Protein 4BUC (pdb70)

Organism: Thermotoga maritima (strain ATCC 43589 / DSM 3109 / JCM 10099 / NBRC 100826 / MSB8) (NCBI:txid243274)

Radius of gyration: 34.03 Å; Cα contacts (8 Å, |Δi|>4): 1527; chains: 2; bounding box: 87×78×71 Å

Foldseek 3Di:
DQALEEEEEEADDQLNVLVVVVCLVPHRYAYEYEECADDDPVVVVVCVVSVHHYDYNDDDCVCLPHQEYAYDLPDDVPPVVVVNVVSPRHYAHSLLVLQVPDDQQQEAEEEEDPLFQVLLLLLLLCVLVVWFEAGEEDVGRRNSVQVPDDTNHYRYYALSNLLRHPQREHQHYEYLYYDDDDDPDDDDSLSSLCSNCRRQQVDAQNGEYEYAVVCCVVDPNVPRHYHYHYAPDPAAADDQQWTGHNNDIDGAPHGDDPSSSSLSRSQNSVCCPDCPSSRVSVVPRPVPQDDDWQADDQQETEDEPVPQAALVNVLVVLVVAQEAAEEEADADPDQCLVSCVSNVRHYQEYEEYPVCVRCVVNDPPHHYYYDHALVRVVVSCSDHRNHYYYYRYRHDHCVVVSVVVSVSCVVSPGD/DQALEEEEEEADDQLVVLVVVLCLVPHRYAYEYEECADDDPVVVVVCVVSVHHYDYNDDDCVCLPHQEYAYDLPDDVPPVVVVNVVSPRHFAHSLLVLQVPDDQVQEAEEEEDPLQLLLLLLLLLCVLVPWFEAGEEDVGRRNSVQVPDDTNHYRYYALSNQLRHPQRAHQHYFYLYYDDDDDPDDDDSLSRLCSNCRNQQVYAQNGEYEYACVCCVPDPNPPRHYHYHHAPDPAAADDQFWTGHNNDIDGQPDGDDDSSSSLSRNQNSCCCPDCPSSRVSVVPDDSDDDQDWQADDQQETEAEPVVQAALVVVLVVLVVAQEAAEEEADADPDQCLVSCVSNVRRYQEYEEYPVCVVCVVRPVVHHYYYDHALVRVVVSCSDHRNHYYYYRYRHDHCVVVSVVVSVSCVVSPGD

Secondary structure (DSSP, 8-state):
--TT--EEEES-SHHHHHHHHHHHTT--S-EEEE-SSPPPHHHHHHHHHTT-EEE-SS--GGGGG-SEEEEPTTS-TT---HHHHHTT-EEE-HHHHHHHHS-GGGEEEEE-SSSHHHHHH--HHHHHTT--EEEESTTSS-GGGGGSS--SEEEE--HHHHHT-SS---SEEEE----SSS--S-S-HHHHHHHHHHHHHH--TTSEEEEEGGGGGTS--TT--SEEEEESSSSSEE-SSEEEETTEEEE-SS------HHHHHHHHH-----SHHHHHHHTT-TTSPP--EEEEETTEEEEE-TT--SHHHHHHHHTT-SSEEE---B--S--HHHHHHHHGGGEEEE---THHHHHGGG-TTS-B------HHHHH-----TT-EEEE---SB----HHHHHHHHHHHTT--/--TT--EEEES-SHHHHHHHHHHHTT--S-EEEE-SSPPPHHHHHHHHHTT-EEE-SS--GGGGG-SEEEE-TTS-TT---HHHHHTT-EEE-HHHHHHHHS-GGGEEEEE-SSSHHHHHH--HHHHHTT--EEEESTTSS-GGGGGSS--SEEEE--HHHHHH-SS---SEEEE----SSS--S-S-HHHHHHHHHHHHHH--TTSEEEEEGGGGGTS--TT--SEEEEESSSSSEE-SSEEEETTEEEE-SS------HHHHHHHHH------HHHHHHHHT--SS----EEEEETTEEEEE-TT--SHHHHHHHHTT-SSEEE---B--SS-HHHHHHHHGGGEEEE---THHHHHGGG-TTS-B------HHHHH-----TT-EEEE---SB----HHHHHHHHHHHTT--

InterPro domains:
  IPR004101 Mur ligase, C-terminal [PF02875] (292-400)
  IPR005762 UDP-N-acetylmuramoylalanine-D-glutamate ligase MurD [MF_00639] (1-420)
  IPR005762 UDP-N-acetylmuramoylalanine-D-glutamate ligase MurD [PTHR43692] (3-424)
  IPR005762 UDP-N-acetylmuramoylalanine-D-glutamate ligase MurD [TIGR01087] (2-423)
  IPR013221 Mur ligase, central [PF08245] (107-220)
  IPR036565 Mur-like, catalytic domain superfamily [G3DSA:3.40.1190.10] (90-293)
  IPR036565 Mur-like, catalytic domain superfamily [SSF53623] (101-287)
  IPR036615 Mur ligase, C-terminal domain superfamily [G3DSA:3.90.190.20] (295-430)
  IPR036615 Mur ligase, C-terminal domain superfamily [SSF53244] (290-424)

CATH classification: 3.40.50.720 (+2 more: 3.40.1190.10, 3.90.190.20)

Nearest PDB structures (foldseek):
  4buc-assembly2_B  TM=1.002E+00  e=5.177E-79  Thermotoga maritima
  8dp2-assembly1_A  TM=6.090E-01  e=4.130E-25  Pseudomonas aeruginosa PAO1
  7sy9-assembly1_A  TM=6.010E-01  e=2.306E-24  Pseudomonas aeruginosa PAO1
  7u35-assembly2_B  TM=5.942E-01  e=4.246E-24  Pseudomonas aeruginosa PAO1
  7u35-assembly1_A  TM=5.540E-01  e=1.899E-23  Pseudomonas aeruginosa PAO1

B-factor: mean 46.49, std 24.38, range [18.35, 163.46]

Solvent-accessible surface area: 40856 Å² total

Structure (mmCIF, N/CA/C/O backbone):
data_4BUC
#
_entry.id   4BUC
#
_cell.length_a   56.168
_cell.length_b   135.845
_cell.length_c   67.265
_cell.angle_alpha   90.00
_cell.angle_beta   98.17
_cell.angle_gamma   90.00
#
_symmetry.space_group_name_H-M   'P 1 21 1'
#
loop_
_entity.id
_entity.type
_entity.pdbx_description
1 polymer 'UDP-N-ACETYLMURAMOYLALANINE--D-GLUTAMATE LIGASE'
2 non-polymer 'PHOSPHATE ION'
3 non-polymer 'PHOSPHITE ION'
4 non-polymer GLYCEROL
5 non-polymer 'CHLORIDE ION'
6 non-polymer 'AMMONIUM ION'
7 water water
#
loop_
_atom_site.group_PDB
_atom_site.id
_atom_site.type_symbol
_atom_site.label_atom_id
_atom_site.label_alt_id
_atom_site.label_comp_id
_atom_site.label_asym_id
_atom_site.label_entity_id
_atom_site.label_seq_id
_atom_site.pdbx_PDB_ins_code
_atom_site.Cartn_x
_atom_site.Cartn_y
_atom_site.Cartn_z
_atom_site.occupancy
_atom_site.B_iso_or_equiv
_atom_site.auth_seq_id
_atom_site.auth_comp_id
_atom_site.auth_asym_id
_atom_site.auth_atom_id
_atom_site.pdbx_PDB_model_num
ATOM 1 N N . PRO A 1 16 ? -12.325 64.540 150.283 1.00 93.62 16 PRO A N 1
ATOM 2 C CA . PRO A 1 16 ? -13.283 65.103 151.229 1.00 87.36 16 PRO A CA 1
ATOM 3 C C . PRO A 1 16 ? -14.518 65.662 150.512 1.00 78.13 16 PRO A C 1
ATOM 4 O O . PRO A 1 16 ? -15.609 65.715 151.085 1.00 76.08 16 PRO A O 1
ATOM 8 N N . ARG A 1 17 ? -14.339 66.031 149.248 1.00 70.68 17 ARG A N 1
ATOM 9 C CA . ARG A 1 17 ? -15.307 66.827 148.548 1.00 65.51 17 ARG A CA 1
ATOM 10 C C . ARG A 1 17 ? -15.949 66.058 147.374 1.00 58.96 17 ARG A C 1
ATOM 11 O O . ARG A 1 17 ? -16.795 66.596 146.658 1.00 56.79 17 ARG A O 1
ATOM 19 N N . GLY A 1 18 ? -15.561 64.803 147.183 1.00 55.58 18 GLY A N 1
ATOM 20 C CA . GLY A 1 18 ? -16.032 64.028 146.049 1.00 55.38 18 GLY A CA 1
ATOM 21 C C . GLY A 1 18 ? -16.007 64.790 144.732 1.00 52.85 18 GLY A C 1
ATOM 22 O O . GLY A 1 18 ? -15.017 65.431 144.386 1.00 52.38 18 GLY A O 1
ATOM 23 N N . SER A 1 19 ? -17.128 64.763 144.023 1.00 51.84 19 SER A N 1
ATOM 24 C CA . SER A 1 19 ? -17.206 65.368 142.702 1.00 50.63 19 SER A CA 1
ATOM 25 C C . SER A 1 19 ? -17.398 66.882 142.722 1.00 49.02 19 SER A C 1
ATOM 26 O O . SER A 1 19 ? -17.444 67.495 141.666 1.00 47.99 19 SER A O 1
ATOM 29 N N . HIS A 1 20 ? -17.460 67.483 143.905 1.00 50.31 20 HIS A N 1
ATOM 30 C CA . HIS A 1 20 ? -17.625 68.929 144.023 1.00 53.81 20 HIS A CA 1
ATOM 31 C C . HIS A 1 20 ? -16.300 69.658 144.061 1.00 55.36 20 HIS A C 1
ATOM 32 O O . HIS A 1 20 ? -16.248 70.857 144.311 1.00 57.93 20 HIS A O 1
ATOM 47 N N . LYS A 1 22 ? -13.418 71.719 142.839 1.00 28.27 22 LYS A N 1
ATOM 48 C CA . LYS A 1 22 ? -13.376 72.825 141.885 1.00 31.23 22 LYS A CA 1
ATOM 49 C C . LYS A 1 22 ? -11.945 73.076 141.340 1.00 32.75 22 LYS A C 1
ATOM 50 O O . LYS A 1 22 ? -10.998 73.353 142.097 1.00 32.51 22 LYS A O 1
ATOM 56 N N . ILE A 1 23 ? -11.800 72.968 140.020 1.00 26.38 23 ILE A N 1
ATOM 57 C CA . ILE A 1 23 ? -10.522 73.066 139.375 1.00 26.64 23 ILE A CA 1
ATOM 58 C C . ILE A 1 23 ? -10.480 74.306 138.483 1.00 25.34 23 ILE A C 1
ATOM 59 O O . ILE A 1 23 ? -11.281 74.432 137.554 1.00 25.46 23 ILE A O 1
ATOM 64 N N . GLY A 1 24 ? -9.512 75.178 138.735 1.00 26.63 24 GLY A N 1
ATOM 65 C CA . GLY A 1 24 ? -9.386 76.450 138.044 1.00 25.82 24 GLY A CA 1
ATOM 66 C C . GLY A 1 24 ? -8.258 76.459 136.987 1.00 27.04 24 GLY A C 1
ATOM 67 O O . GLY A 1 24 ? -7.253 75.757 137.094 1.00 25.54 24 GLY A O 1
ATOM 68 N N . PHE A 1 25 ? -8.447 77.254 135.949 1.00 27.58 25 PHE A N 1
ATOM 69 C CA . PHE A 1 25 ? -7.412 77.491 134.947 1.00 24.95 25 PHE A CA 1
ATOM 70 C C . PHE A 1 25 ? -7.198 79.010 134.865 1.00 26.53 25 PHE A C 1
ATOM 71 O O . PHE A 1 25 ? -8.118 79.760 134.589 1.00 26.76 25 PHE A O 1
ATOM 79 N N . LEU A 1 26 ? -5.998 79.449 135.217 1.00 24.72 26 LEU A N 1
ATOM 80 C CA . LEU A 1 26 ? -5.616 80.824 135.118 1.00 23.99 26 LEU A CA 1
ATOM 81 C C . LEU A 1 26 ? -4.910 81.006 133.795 1.00 24.09 26 LEU A C 1
ATOM 82 O O . LEU A 1 26 ? -3.764 80.583 133.631 1.00 22.08 26 LEU A O 1
ATOM 87 N N . GLY A 1 27 ? -5.555 81.700 132.864 1.00 26.84 27 GLY A N 1
ATOM 88 C CA . GLY A 1 27 ? -5.062 81.780 131.498 1.00 24.27 27 GLY A CA 1
ATOM 89 C C . GLY A 1 27 ? -5.531 80.562 130.748 1.00 26.49 27 GLY A C 1
ATOM 90 O O . GLY A 1 27 ? -5.826 79.538 131.362 1.00 28.54 27 GLY A O 1
ATOM 91 N N . PHE A 1 28 ? -5.582 80.655 129.416 1.00 28.12 28 PHE A N 1
ATOM 92 C CA . PHE A 1 28 ? -6.135 79.595 128.584 1.00 27.59 28 PHE A CA 1
ATOM 93 C C . PHE A 1 28 ? -5.420 79.533 127.234 1.00 27.42 28 PHE A C 1
ATOM 94 O O . PHE A 1 28 ? -6.040 79.573 126.189 1.00 28.11 28 PHE A O 1
ATOM 102 N N . GLY A 1 29 ? -4.100 79.437 127.271 1.00 28.05 29 GLY A N 1
ATOM 103 C CA . GLY A 1 29 ? -3.331 79.075 126.090 1.00 28.64 29 GLY A CA 1
ATOM 104 C C . GLY A 1 29 ? -3.340 77.555 125.948 1.00 26.40 29 GLY A C 1
ATOM 105 O O . GLY A 1 29 ? -4.117 76.877 126.629 1.00 24.21 29 GLY A O 1
ATOM 106 N N . LYS A 1 30 ? -2.438 77.037 125.107 1.00 25.71 30 LYS A N 1
ATOM 107 C CA . LYS A 1 30 ? -2.516 75.642 124.662 1.00 26.47 30 LYS A CA 1
ATOM 108 C C . LYS A 1 30 ? -2.317 74.686 125.844 1.00 25.03 30 LYS A C 1
ATOM 109 O O . LYS A 1 30 ? -2.945 73.645 125.908 1.00 29.10 30 LYS A O 1
ATOM 115 N N . SER A 1 31 ? -1.515 75.070 126.830 1.00 26.57 31 SER A N 1
ATOM 116 C CA . SER A 1 31 ? -1.288 74.171 127.964 1.00 23.96 31 SER A CA 1
ATOM 117 C C . SER A 1 31 ? -2.548 73.890 128.688 1.00 24.41 31 SER A C 1
ATOM 118 O O . SER A 1 31 ? -2.937 72.728 128.861 1.00 24.75 31 SER A O 1
ATOM 121 N N . ASN A 1 32 ? -3.182 74.957 129.146 1.00 20.69 32 ASN A N 1
ATOM 122 C CA . ASN A 1 32 ? -4.406 74.812 129.885 1.00 21.02 32 ASN A CA 1
ATOM 123 C C . ASN A 1 32 ? -5.570 74.291 129.056 1.00 22.12 32 ASN A C 1
ATOM 124 O O . ASN A 1 32 ? -6.462 73.665 129.582 1.00 22.93 32 ASN A O 1
ATOM 129 N N . ARG A 1 33 ? -5.569 74.550 127.758 1.00 24.95 33 ARG A N 1
ATOM 130 C CA . ARG A 1 33 ? -6.598 73.993 126.917 1.00 26.09 33 ARG A CA 1
ATOM 131 C C . ARG A 1 33 ? -6.418 72.471 126.835 1.00 24.49 33 ARG A C 1
ATOM 132 O O . ARG A 1 33 ? -7.377 71.718 126.942 1.00 22.73 33 ARG A O 1
ATOM 140 N N . SER A 1 34 ? -5.191 72.028 126.619 1.00 22.20 34 SER A N 1
ATOM 141 C CA . SER A 1 34 ? -4.940 70.594 126.577 1.00 24.78 34 SER A CA 1
ATOM 142 C C . SER A 1 34 ? -5.262 69.956 127.921 1.00 24.22 34 SER A C 1
ATOM 143 O O . SER A 1 34 ? -5.871 68.904 127.978 1.00 21.84 34 SER A O 1
ATOM 146 N N . LEU A 1 35 ? -4.871 70.602 129.008 1.00 22.77 35 LEU A N 1
ATOM 147 C CA . LEU A 1 35 ? -5.158 70.037 130.334 1.00 22.82 35 LEU A CA 1
ATOM 148 C C . LEU A 1 35 ? -6.637 69.922 130.654 1.00 24.65 35 LEU A C 1
ATOM 149 O O . LEU A 1 35 ? -7.097 68.894 131.170 1.00 25.06 35 LEU A O 1
ATOM 154 N N . LEU A 1 36 ? -7.405 70.948 130.313 1.00 25.40 36 LEU A N 1
ATOM 155 C CA . LEU A 1 36 ? -8.849 70.895 130.519 1.00 24.87 36 LEU A CA 1
ATOM 156 C C . LEU A 1 36 ? -9.483 69.775 129.706 1.00 24.42 36 LEU A C 1
ATOM 157 O O . LEU A 1 36 ? -10.401 69.101 130.169 1.00 22.37 36 LEU A O 1
ATOM 162 N N . LYS A 1 37 ? -9.016 69.589 128.486 1.00 25.11 37 LYS A N 1
ATOM 163 C CA . LYS A 1 37 ? -9.552 68.506 127.667 1.00 28.96 37 LYS A CA 1
ATOM 164 C C . LYS A 1 37 ? -9.267 67.148 128.256 1.00 26.87 37 LYS A C 1
ATOM 165 O O . LYS A 1 37 ? -10.154 66.330 128.28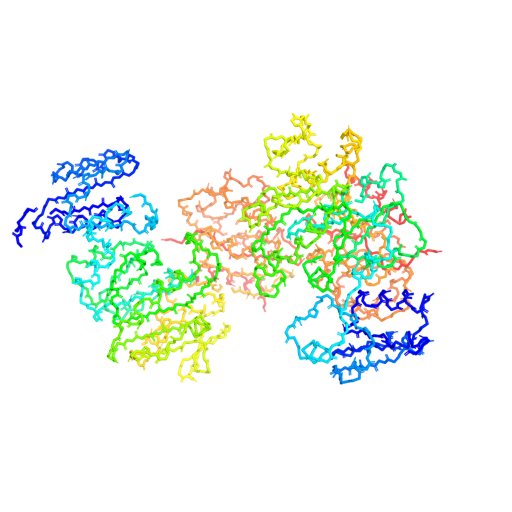5 1.00 26.43 37 LYS A O 1
ATOM 171 N N . TYR A 1 38 ? -8.041 66.903 128.729 1.00 25.47 38 TYR A N 1
ATOM 172 C CA . TYR A 1 38 ? -7.761 65.662 129.499 1.00 26.40 38 TYR A CA 1
ATOM 173 C C . TYR A 1 38 ? -8.658 65.525 130.729 1.00 25.36 38 TYR A C 1
ATOM 174 O O . TYR A 1 38 ? -9.318 64.486 130.936 1.00 27.09 38 TYR A O 1
ATOM 183 N N . LEU A 1 39 ? -8.711 66.551 131.560 1.00 23.80 39 LEU A N 1
ATOM 184 C CA . LEU A 1 39 ? -9.518 66.432 132.795 1.00 23.10 39 LEU A CA 1
ATOM 185 C C . LEU A 1 39 ? -11.041 66.267 132.545 1.00 24.82 39 LEU A C 1
ATOM 186 O O . LEU A 1 39 ? -11.750 65.588 133.307 1.00 24.76 39 LEU A O 1
ATOM 191 N N . LEU A 1 40 ? -11.566 66.858 131.474 1.00 26.10 40 LEU A N 1
ATOM 192 C CA . LEU A 1 40 ? -12.984 66.686 131.196 1.00 23.76 40 LEU A CA 1
ATOM 193 C C . LEU A 1 40 ? -13.322 65.179 131.026 1.00 24.70 40 LEU A C 1
ATOM 194 O O . LEU A 1 40 ? -14.393 64.707 131.403 1.00 23.22 40 LEU A O 1
ATOM 199 N N . ASN A 1 41 ? -12.369 64.433 130.505 1.00 23.68 41 ASN A N 1
ATOM 200 C CA . ASN A 1 41 ? -12.571 63.056 130.205 1.00 28.61 41 ASN A CA 1
ATOM 201 C C . ASN A 1 41 ? -11.981 62.097 131.226 1.00 27.55 41 ASN A C 1
ATOM 202 O O . ASN A 1 41 ? -12.084 60.885 131.040 1.00 32.71 41 ASN A O 1
ATOM 207 N N . HIS A 1 42 ? -11.408 62.634 132.300 1.00 28.35 42 HIS A N 1
ATOM 208 C CA . HIS A 1 42 ? -10.765 61.822 133.306 1.00 26.64 42 HIS A CA 1
ATOM 209 C C . HIS A 1 42 ? -11.101 62.159 134.728 1.00 28.85 42 HIS A C 1
ATOM 210 O O . HIS A 1 42 ? -10.756 61.411 135.630 1.00 31.45 42 HIS A O 1
ATOM 217 N N . GLN A 1 43 ? -11.762 63.269 134.980 1.00 28.07 43 GLN A N 1
ATOM 218 C CA . GLN A 1 43 ? -11.936 63.651 136.391 1.00 32.08 43 GLN A CA 1
ATOM 219 C C . GLN A 1 43 ? -13.308 64.229 136.677 1.00 31.95 43 GLN A C 1
ATOM 220 O O . GLN A 1 43 ? -13.793 65.064 135.925 1.00 30.39 43 GLN A O 1
ATOM 226 N N . GLU A 1 44 ? -13.897 63.815 137.790 1.00 30.23 44 GLU A N 1
ATOM 227 C CA . GLU A 1 44 ? -15.171 64.376 138.249 1.00 33.43 44 GLU A CA 1
ATOM 228 C C . GLU A 1 44 ? -14.889 65.624 139.078 1.00 31.21 44 GLU A C 1
ATOM 229 O O . GLU A 1 44 ? -14.349 65.533 140.192 1.00 35.18 44 GLU A O 1
ATOM 235 N N . ALA A 1 45 ? -15.218 66.769 138.500 1.00 29.84 45 ALA A N 1
ATOM 236 C CA . ALA A 1 45 ? -14.955 68.093 139.106 1.00 30.86 45 ALA A CA 1
ATOM 237 C C . ALA A 1 45 ? -15.728 69.169 138.358 1.00 29.32 45 ALA A C 1
ATOM 238 O O . ALA A 1 45 ? -16.209 68.932 137.262 1.00 31.24 45 ALA A O 1
ATOM 240 N N . LYS A 1 46 ? -15.863 70.330 138.970 1.00 30.09 46 LYS A N 1
ATOM 241 C CA . LYS A 1 46 ? -16.425 71.521 138.326 1.00 30.15 46 LYS A CA 1
ATOM 242 C C . LYS A 1 46 ? -15.235 72.334 137.844 1.00 27.70 46 LYS A C 1
ATOM 243 O O . LYS A 1 46 ? -14.301 72.541 138.595 1.00 29.20 46 LYS A O 1
ATOM 249 N N . PHE A 1 47 ? -15.252 72.752 136.583 1.00 26.56 47 PHE A N 1
ATOM 250 C CA . PHE A 1 47 ? -14.134 73.416 135.973 1.00 26.38 47 PHE A CA 1
ATOM 251 C C . PHE A 1 47 ? -14.445 74.905 135.771 1.00 26.59 47 PHE A C 1
ATOM 252 O O . PHE A 1 47 ? -15.558 75.272 135.528 1.00 27.04 47 PHE A O 1
ATOM 260 N N . PHE A 1 48 ? -13.429 75.752 135.897 1.00 27.54 48 PHE A N 1
ATOM 261 C CA . PHE A 1 48 ? -13.581 77.195 135.747 1.00 28.21 48 PHE A CA 1
ATOM 262 C C . PHE A 1 48 ? -12.335 77.740 135.071 1.00 26.51 48 PHE A C 1
ATOM 263 O O . PHE A 1 48 ? -11.234 77.520 135.558 1.00 25.77 48 PHE A O 1
ATOM 271 N N . VAL A 1 49 ? -12.532 78.373 133.911 1.00 29.01 49 VAL A N 1
ATOM 272 C CA . VAL A 1 49 ? -11.505 79.022 133.127 1.00 25.43 49 VAL A CA 1
ATOM 273 C C . VAL A 1 49 ? -11.581 80.555 133.300 1.00 27.30 49 VAL A C 1
ATOM 274 O O . VAL A 1 49 ? -12.639 81.176 133.117 1.00 26.67 49 VAL A O 1
ATOM 278 N N . SER A 1 50 ? -10.438 81.152 133.604 1.00 26.02 50 SER A N 1
ATOM 279 C CA . SER A 1 50 ? -10.316 82.586 133.824 1.00 27.42 50 SER A CA 1
ATOM 280 C C . SER A 1 50 ? -9.336 83.177 132.837 1.00 28.36 50 SER A C 1
ATOM 281 O O . SER A 1 50 ? -8.140 82.948 132.939 1.00 28.58 50 SER A O 1
ATOM 284 N N . GLU A 1 51 ? -9.850 83.994 131.925 1.00 32.44 51 GLU A N 1
ATOM 285 C CA . GLU A 1 51 ? -9.040 84.665 130.900 1.00 32.92 51 GLU A CA 1
ATOM 286 C C . GLU A 1 51 ? -8.982 86.201 131.114 1.00 34.95 51 GLU A C 1
ATOM 287 O O . GLU A 1 51 ? -9.993 86.853 131.383 1.00 32.81 51 GLU A O 1
ATOM 293 N N . ALA A 1 52 ? -7.781 86.773 131.016 1.00 35.66 52 ALA A N 1
ATOM 294 C CA . ALA A 1 52 ? -7.595 88.209 131.025 1.00 38.15 52 ALA A CA 1
ATOM 295 C C . ALA A 1 52 ? -8.149 88.907 129.777 1.00 42.22 52 ALA A C 1
ATOM 296 O O . ALA A 1 52 ? -8.745 89.964 129.889 1.00 45.33 52 ALA A O 1
ATOM 298 N N . LYS A 1 53 ? -7.931 88.355 128.591 1.00 42.70 53 LYS A N 1
ATOM 299 C CA . LYS A 1 53 ? -8.475 89.001 127.369 1.00 49.71 53 LYS A CA 1
ATOM 300 C C . LYS A 1 53 ? -9.851 88.372 127.005 1.00 44.95 53 LYS A C 1
ATOM 301 O O . LYS A 1 53 ? -10.502 87.747 127.846 1.00 42.25 53 LYS A O 1
ATOM 307 N N . THR A 1 54 ? -10.280 88.530 125.767 1.00 44.33 54 THR A N 1
ATOM 308 C CA . THR A 1 54 ? -11.480 87.877 125.289 1.00 50.68 54 THR A CA 1
ATOM 309 C C . THR A 1 54 ? -11.173 86.503 124.715 1.00 45.11 54 THR A C 1
ATOM 310 O O . THR A 1 54 ? -10.057 86.221 124.290 1.00 48.41 54 THR A O 1
ATOM 314 N N . LEU A 1 55 ? -12.153 85.621 124.785 1.00 43.85 55 LEU A N 1
ATOM 315 C CA . LEU A 1 55 ? -12.060 84.297 124.162 1.00 39.89 55 LEU A CA 1
ATOM 316 C C . LEU A 1 55 ? -12.804 84.363 122.846 1.00 42.98 55 LEU A C 1
ATOM 317 O O . LEU A 1 55 ? -13.866 84.968 122.777 1.00 43.56 55 LEU A O 1
ATOM 322 N N . ASP A 1 56 ? -12.255 83.776 121.788 1.00 43.27 56 ASP A N 1
ATOM 323 C CA . ASP A 1 56 ? -12.925 83.791 120.496 1.00 42.58 56 ASP A CA 1
ATOM 324 C C . ASP A 1 56 ? -14.169 82.870 120.492 1.00 39.86 56 ASP A C 1
ATOM 325 O O . ASP A 1 56 ? -14.408 82.132 121.434 1.00 36.28 56 ASP A O 1
ATOM 330 N N . GLY A 1 57 ? -14.964 82.961 119.431 1.00 41.82 57 GLY A N 1
ATOM 331 C CA . GLY A 1 57 ? -16.251 82.277 119.325 1.00 42.97 57 GLY A CA 1
ATOM 332 C C . GLY A 1 57 ? -16.150 80.762 119.389 1.00 43.23 57 GLY A C 1
ATOM 333 O O . GLY A 1 57 ? -16.994 80.115 120.005 1.00 43.76 57 GLY A O 1
ATOM 334 N N . GLU A 1 58 ? -15.103 80.203 118.787 1.00 42.27 58 GLU A N 1
ATOM 335 C CA . GLU A 1 58 ? -14.878 78.762 118.783 1.00 43.10 58 GLU A CA 1
ATOM 336 C C . GLU A 1 58 ? -14.611 78.286 120.209 1.00 37.13 58 GLU A C 1
ATOM 337 O O . GLU A 1 58 ? -15.115 77.264 120.636 1.00 37.56 58 GLU A O 1
ATOM 343 N N . THR A 1 59 ? -13.821 79.045 120.949 1.00 33.60 59 THR A N 1
ATOM 344 C CA . THR A 1 59 ? -13.422 78.633 122.280 1.00 30.95 59 THR A CA 1
ATOM 345 C C . THR A 1 59 ? -14.637 78.676 123.205 1.00 30.27 59 THR A C 1
ATOM 346 O O . THR A 1 59 ? -14.886 77.743 123.915 1.00 30.96 59 THR A O 1
ATOM 350 N N . LYS A 1 60 ? -15.429 79.738 123.144 1.00 31.46 60 LYS A N 1
ATOM 351 C CA . LYS A 1 60 ? -16.668 79.790 123.895 1.00 34.18 60 LYS A CA 1
ATOM 352 C C . LYS A 1 60 ? -17.647 78.647 123.619 1.00 33.53 60 LYS A C 1
ATOM 353 O O . LYS A 1 60 ? -18.217 78.081 124.544 1.00 28.90 60 LYS A O 1
ATOM 359 N N . LYS A 1 61 ? -17.892 78.363 122.350 1.00 35.59 61 LYS A N 1
ATOM 360 C CA . LYS A 1 61 ? -18.718 77.239 121.987 1.00 38.04 61 LYS A CA 1
ATOM 361 C C . LYS A 1 61 ? -18.185 75.963 122.604 1.00 33.74 61 LYS A C 1
ATOM 362 O O . LYS A 1 61 ? -18.955 75.137 123.063 1.00 34.26 61 LYS A O 1
ATOM 368 N N . PHE A 1 62 ? -16.870 75.808 122.617 1.00 31.35 62 PHE A N 1
ATOM 369 C CA . PHE A 1 62 ? -16.279 74.623 123.186 1.00 30.09 62 PHE A CA 1
ATOM 370 C C . PHE A 1 62 ? -16.554 74.517 124.700 1.00 28.93 62 PHE A C 1
ATOM 371 O O . PHE A 1 62 ? -16.942 73.460 125.207 1.00 27.19 62 PHE A O 1
ATOM 379 N N . LEU A 1 63 ? -16.358 75.608 125.423 1.00 26.81 63 LEU A N 1
ATOM 380 C CA . LEU A 1 63 ? -16.598 75.583 126.839 1.00 29.21 63 LEU A CA 1
ATOM 381 C C . LEU A 1 63 ? -18.079 75.346 127.109 1.00 30.66 63 LEU A C 1
ATOM 382 O O . LEU A 1 63 ? -18.418 74.601 128.009 1.00 31.80 63 LEU A O 1
ATOM 387 N N . GLU A 1 64 ? -18.962 75.992 126.349 1.00 28.27 64 GLU A N 1
ATOM 388 C CA . GLU A 1 64 ? -20.399 75.818 126.563 1.00 29.86 64 GLU A CA 1
ATOM 389 C C . GLU A 1 64 ? -20.877 74.360 126.305 1.00 31.35 64 GLU A C 1
ATOM 390 O O . GLU A 1 64 ? -21.745 73.853 127.025 1.00 29.44 64 GLU A O 1
ATOM 396 N N . GLU A 1 65 ? -20.341 73.723 125.266 1.00 27.20 65 GLU A N 1
ATOM 397 C CA . GLU A 1 65 ? -20.708 72.352 124.892 1.00 29.62 65 GLU A CA 1
ATOM 398 C C . GLU A 1 65 ? -20.452 71.364 126.030 1.00 28.63 65 GLU A C 1
ATOM 399 O O . GLU A 1 65 ? -21.027 70.279 126.057 1.00 31.07 65 GLU A O 1
ATOM 405 N N . HIS A 1 66 ? -19.487 71.685 126.884 1.00 25.72 66 HIS A N 1
ATOM 406 C CA . HIS A 1 66 ? -19.135 70.821 128.006 1.00 26.89 66 HIS A CA 1
ATOM 407 C C . HIS A 1 66 ? -19.451 71.466 129.338 1.00 26.36 66 HIS A C 1
ATOM 408 O O . HIS A 1 66 ? -18.976 71.036 130.352 1.00 25.46 66 HIS A O 1
ATOM 415 N N . SER A 1 67 ? -20.265 72.505 129.306 1.00 27.56 67 SER A N 1
ATOM 416 C CA . SER A 1 67 ? -20.648 73.253 130.496 1.00 28.07 67 SER A CA 1
ATOM 417 C C . SER A 1 67 ? -19.506 73.579 131.435 1.00 25.54 67 SER A C 1
ATOM 418 O O . SER A 1 67 ? -19.650 73.468 132.626 1.00 27.09 67 SER A O 1
ATOM 421 N N . VAL A 1 68 ? -18.412 74.074 130.883 1.00 27.43 68 VAL A N 1
ATOM 422 C CA . VAL A 1 68 ? -17.278 74.628 131.653 1.00 26.76 68 VAL A CA 1
ATOM 423 C C . VAL A 1 68 ? -17.496 76.135 131.824 1.00 27.12 68 VAL A C 1
ATOM 424 O O . VAL A 1 68 ? -17.546 76.870 130.846 1.00 30.65 68 VAL A O 1
ATOM 428 N N . GLU A 1 69 ? -17.662 76.571 133.060 1.00 27.14 69 GLU A N 1
ATOM 429 C CA . GLU A 1 69 ? -17.823 77.963 133.410 1.00 30.75 69 GLU A CA 1
ATOM 430 C C . GLU A 1 69 ? -16.565 78.753 133.051 1.00 29.15 69 GLU A C 1
ATOM 431 O O . GLU A 1 69 ? -15.441 78.277 133.191 1.00 26.84 69 GLU A O 1
ATOM 437 N N . TYR A 1 70 ? -16.739 79.995 132.647 1.00 28.44 70 TYR A N 1
ATOM 438 C CA . TYR A 1 70 ? -15.575 80.811 132.351 1.00 31.69 70 TYR A CA 1
ATOM 439 C C . TYR A 1 70 ? -15.853 82.280 132.644 1.00 29.20 70 TYR A C 1
ATOM 440 O O . TYR A 1 70 ? -16.987 82.679 132.800 1.00 29.66 70 TYR A O 1
ATOM 449 N N . GLU A 1 71 ? -14.791 83.042 132.838 1.00 31.32 71 GLU A N 1
ATOM 450 C CA . GLU A 1 71 ? -14.852 84.496 132.831 1.00 32.62 71 GLU A CA 1
ATOM 451 C C . GLU A 1 71 ? -13.764 84.985 131.875 1.00 31.27 71 GLU A C 1
ATOM 452 O O . GLU A 1 71 ? -12.716 84.348 131.707 1.00 30.85 71 GLU A O 1
ATOM 458 N N . GLU A 1 72 ? -14.023 86.122 131.261 1.00 33.23 72 GLU A N 1
ATOM 459 C CA . GLU A 1 72 ? -13.086 86.732 130.334 1.00 34.36 72 GLU A CA 1
ATOM 460 C C . GLU A 1 72 ? -13.062 88.215 130.646 1.00 34.78 72 GLU A C 1
ATOM 461 O O . GLU A 1 72 ? -13.909 88.701 131.397 1.00 33.86 72 GLU A O 1
ATOM 467 N N . GLY A 1 73 ? -12.077 88.932 130.116 1.00 37.28 73 GLY A N 1
ATOM 468 C CA . GLY A 1 73 ? -11.909 90.367 130.437 1.00 39.22 73 GLY A CA 1
ATOM 469 C C . GLY A 1 73 ? -11.430 90.660 131.857 1.00 40.30 73 GLY A C 1
ATOM 470 O O . GLY A 1 73 ? -11.676 91.741 132.395 1.00 41.25 73 GLY A O 1
ATOM 471 N N . GLY A 1 74 ? -10.767 89.699 132.493 1.00 39.07 74 GLY A N 1
ATOM 472 C CA . GLY A 1 74 ? -10.272 89.890 133.873 1.00 40.13 74 GLY A CA 1
ATOM 473 C C . GLY A 1 74 ? -10.393 88.661 134.776 1.00 38.64 74 GLY A C 1
ATOM 474 O O . GLY A 1 74 ? -11.323 87.852 134.641 1.00 39.29 74 GLY A O 1
ATOM 475 N N . HIS A 1 75 ? -9.437 88.523 135.687 1.00 35.35 75 HIS A N 1
ATOM 476 C CA . HIS A 1 75 ? -9.451 87.478 136.717 1.00 34.62 75 HIS A CA 1
ATOM 477 C C . HIS A 1 75 ? -10.116 88.008 137.961 1.00 36.09 75 HIS A C 1
ATOM 478 O O . HIS A 1 75 ? -9.726 89.066 138.447 1.00 36.57 75 HIS A O 1
ATOM 485 N N . THR A 1 76 ? -11.144 87.319 138.446 1.00 35.16 76 THR A N 1
ATOM 486 C CA . THR A 1 76 ? -11.917 87.800 139.607 1.00 38.91 76 THR A CA 1
ATOM 487 C C . THR A 1 76 ? -11.696 86.880 140.815 1.00 40.44 76 THR A C 1
ATOM 488 O O . THR A 1 76 ? -10.972 85.871 140.736 1.00 40.13 76 THR A O 1
ATOM 492 N N . GLU A 1 77 ? -12.374 87.186 141.915 1.00 42.84 77 GLU A N 1
ATOM 493 C CA . GLU A 1 77 ? -12.282 86.353 143.107 1.00 49.30 77 GLU A CA 1
ATOM 494 C C . GLU A 1 77 ? -13.031 85.012 142.974 1.00 48.82 77 GLU A C 1
ATOM 495 O O . GLU A 1 77 ? -13.004 84.200 143.884 1.00 53.18 77 GLU A O 1
ATOM 501 N N . LYS A 1 78 ? -13.642 84.742 141.829 1.00 45.40 78 LYS A N 1
ATOM 502 C CA . LYS A 1 78 ? -14.198 83.417 141.600 1.00 45.22 78 LYS A CA 1
ATOM 503 C C . LYS A 1 78 ? -13.173 82.302 141.653 1.00 42.78 78 LYS A C 1
ATOM 504 O O . LYS A 1 78 ? -13.494 81.197 142.083 1.00 39.55 78 LYS A O 1
ATOM 510 N N . LEU A 1 79 ? -11.946 82.569 141.206 1.00 39.97 79 LEU A N 1
ATOM 511 C CA . LEU A 1 79 ? -10.881 81.573 141.328 1.00 35.24 79 LEU A CA 1
ATOM 512 C C . LEU A 1 79 ? -10.502 81.253 142.781 1.00 36.67 79 LEU A C 1
ATOM 513 O O . LEU A 1 79 ? -9.909 80.212 143.031 1.00 41.28 79 LEU A O 1
ATOM 518 N N . LEU A 1 80 ? -10.841 82.108 143.743 1.00 36.20 80 LEU A N 1
ATOM 519 C CA . LEU A 1 80 ? -10.459 81.835 145.128 1.00 40.93 80 LEU A CA 1
ATOM 520 C C . LEU A 1 80 ? -11.205 80.630 145.691 1.00 43.97 80 LEU A C 1
ATOM 521 O O . LEU A 1 80 ? -10.829 80.081 146.712 1.00 52.07 80 LEU A O 1
ATOM 526 N N . ASP A 1 81 ? -12.264 80.246 145.007 1.00 41.59 81 ASP A N 1
ATOM 527 C CA . ASP A 1 81 ? -13.121 79.136 145.376 1.00 46.22 81 ASP A CA 1
ATOM 528 C C . ASP A 1 81 ? -12.554 77.778 144.979 1.00 40.45 81 ASP A C 1
ATOM 529 O O . ASP A 1 81 ? -13.117 76.752 145.289 1.00 40.51 81 ASP A O 1
ATOM 534 N N . CYS A 1 82 ? -11.455 77.770 144.243 1.00 40.92 82 CYS A N 1
ATOM 535 C CA . CYS A 1 82 ? -10.963 76.550 143.630 1.00 35.07 82 CYS A CA 1
ATOM 536 C C . CYS A 1 82 ? -10.091 75.725 144.578 1.00 34.69 82 CYS A C 1
ATOM 537 O O . CYS A 1 82 ? -9.417 76.257 145.435 1.00 36.67 82 CYS A O 1
ATOM 540 N N . ASP A 1 83 ? -10.084 74.411 144.397 1.00 34.01 83 ASP A N 1
ATOM 541 C CA . ASP A 1 83 ? -9.242 73.542 145.200 1.00 35.15 83 ASP A CA 1
ATOM 542 C C . ASP A 1 83 ? -7.848 73.465 144.619 1.00 32.42 83 ASP A C 1
ATOM 543 O O . ASP A 1 83 ? -6.900 73.241 145.325 1.00 31.24 83 ASP A O 1
ATOM 548 N N . VAL A 1 84 ? -7.722 73.655 143.316 1.00 26.22 84 VAL A N 1
ATOM 549 C CA . VAL A 1 84 ? -6.426 73.800 142.723 1.00 26.48 84 VAL A CA 1
ATOM 550 C C . VAL A 1 84 ? -6.577 74.715 141.523 1.00 25.56 84 VAL A C 1
ATOM 551 O O . VAL A 1 84 ? -7.626 74.738 140.866 1.00 22.77 84 VAL A O 1
ATOM 555 N N . VAL A 1 85 ? -5.538 75.487 141.259 1.00 24.06 85 VAL A N 1
ATOM 556 C CA . VAL A 1 85 ? -5.512 76.333 140.073 1.00 24.17 85 VAL A CA 1
ATOM 557 C C . VAL A 1 85 ? -4.293 76.019 139.220 1.00 22.95 85 VAL A C 1
ATOM 558 O O . VAL A 1 85 ? -3.144 76.089 139.680 1.00 22.37 85 VAL A O 1
ATOM 562 N N . TYR A 1 86 ? -4.548 75.705 137.955 1.00 23.24 86 TYR A N 1
ATOM 563 C CA . TYR A 1 86 ? -3.475 75.510 137.007 1.00 22.36 86 TYR A CA 1
ATOM 564 C C . TYR A 1 86 ? -3.111 76.821 136.314 1.00 23.23 86 TYR A C 1
ATOM 565 O O . TYR A 1 86 ? -3.917 77.439 135.581 1.00 25.96 86 TYR A O 1
ATOM 574 N N . VAL A 1 87 ? -1.862 77.214 136.490 1.00 24.55 87 VAL A N 1
ATOM 575 C CA . VAL A 1 87 ? -1.346 78.472 135.981 1.00 23.27 87 VAL A CA 1
ATOM 576 C C . VAL A 1 87 ? -0.708 78.277 134.587 1.00 25.53 87 VAL A C 1
ATOM 577 O O . VAL A 1 87 ? 0.171 77.438 134.405 1.00 23.88 87 VAL A O 1
ATOM 581 N N . SER A 1 88 ? -1.088 79.111 133.630 1.00 28.29 88 SER A N 1
ATOM 582 C CA . SER A 1 88 ? -0.427 79.128 132.320 1.00 30.71 88 SER A CA 1
ATOM 583 C C . SER A 1 88 ? 0.958 79.600 132.527 1.00 28.77 88 SER A C 1
ATOM 584 O O . SER A 1 88 ? 1.182 80.558 133.259 1.00 27.37 88 SER A O 1
ATOM 587 N N . PRO A 1 89 ? 1.886 78.940 131.856 1.00 26.10 89 PRO A N 1
ATOM 588 C CA . PRO A 1 89 ? 3.306 79.104 132.065 1.00 29.37 89 PRO A CA 1
ATOM 589 C C . PRO A 1 89 ? 3.723 80.553 131.934 1.00 30.60 89 PRO A C 1
ATOM 590 O O . PRO A 1 89 ? 4.650 80.975 132.607 1.00 29.30 89 PRO A O 1
ATOM 594 N N . GLY A 1 90 ? 3.064 81.309 131.073 1.00 31.72 90 GLY A N 1
ATOM 595 C CA . GLY A 1 90 ? 3.442 82.721 130.888 1.00 34.95 90 GLY A CA 1
ATOM 596 C C . GLY A 1 90 ? 2.970 83.704 131.964 1.00 36.32 90 GLY A C 1
ATOM 597 O O . GLY A 1 90 ? 3.390 84.872 131.986 1.00 39.81 90 GLY A O 1
ATOM 598 N N . ILE A 1 91 ? 2.098 83.257 132.865 1.00 34.28 91 ILE A N 1
ATOM 599 C CA . ILE A 1 91 ? 1.623 84.115 133.942 1.00 31.97 91 ILE A CA 1
ATOM 600 C C . ILE A 1 91 ? 2.824 84.521 134.778 1.00 33.97 91 ILE A C 1
ATOM 601 O O . ILE A 1 91 ? 3.658 83.693 135.088 1.00 36.44 91 ILE A O 1
ATOM 606 N N . LYS A 1 92 ? 2.931 85.804 135.125 1.00 34.65 92 LYS A N 1
ATOM 607 C CA . LYS A 1 92 ? 4.040 86.274 135.927 1.00 37.83 92 LYS A CA 1
ATOM 608 C C . LYS A 1 92 ? 3.793 86.061 137.427 1.00 36.18 92 LYS A C 1
ATOM 609 O O . LYS A 1 92 ? 2.692 86.281 137.903 1.00 37.01 92 LYS A O 1
ATOM 615 N N . PRO A 1 93 ? 4.851 85.742 138.190 1.00 40.84 93 PRO A N 1
ATOM 616 C CA . PRO A 1 93 ? 4.730 85.401 139.621 1.00 40.65 93 PRO A CA 1
ATOM 617 C C . PRO A 1 93 ? 4.238 86.493 140.563 1.00 39.13 93 PRO A C 1
ATOM 618 O O . PRO A 1 93 ? 3.571 86.209 141.554 1.00 44.52 93 PRO A O 1
ATOM 622 N N . ASP A 1 94 ? 4.570 87.736 140.290 1.00 37.47 94 ASP A N 1
ATOM 623 C CA . ASP A 1 94 ? 4.119 88.804 141.168 1.00 40.50 94 ASP A CA 1
ATOM 624 C C . ASP A 1 94 ? 2.782 89.430 140.739 1.00 37.16 94 ASP A C 1
ATOM 625 O O . ASP A 1 94 ? 2.492 90.526 141.150 1.00 39.42 94 ASP A O 1
ATOM 630 N N . THR A 1 95 ? 1.977 88.769 139.903 1.00 37.57 95 THR A N 1
ATOM 631 C CA . THR A 1 95 ? 0.679 89.345 139.532 1.00 38.69 95 THR A CA 1
ATOM 632 C C . THR A 1 95 ? -0.353 89.280 140.657 1.00 39.09 95 THR A C 1
ATOM 633 O O . THR A 1 95 ? -0.255 88.452 141.557 1.00 39.59 95 THR A O 1
ATOM 637 N N . SER A 1 96 ? -1.364 90.136 140.578 1.00 36.48 96 SER A N 1
ATOM 638 C CA . SER A 1 96 ? -2.303 90.285 141.667 1.00 36.16 96 SER A CA 1
ATOM 639 C C . SER A 1 96 ? -3.074 88.991 141.949 1.00 33.74 96 SER A C 1
ATOM 640 O O . SER A 1 96 ? -3.357 88.699 143.089 1.00 34.41 96 SER A O 1
ATOM 651 N N . ILE A 1 98 ? -2.131 85.848 141.475 1.00 34.14 98 ILE A N 1
ATOM 652 C CA . ILE A 1 98 ? -1.242 84.908 142.118 1.00 32.26 98 ILE A CA 1
ATOM 653 C C . ILE A 1 98 ? -1.076 85.305 143.574 1.00 34.61 98 ILE A C 1
ATOM 654 O O . ILE A 1 98 ? -1.143 84.454 144.451 1.00 36.53 98 ILE A O 1
ATOM 659 N N . GLU A 1 99 ? -0.915 86.593 143.853 1.00 34.75 99 GLU A N 1
ATOM 660 C CA . GLU A 1 99 ? -0.774 87.018 145.219 1.00 39.09 99 GLU A CA 1
ATOM 661 C C . GLU A 1 99 ? -1.999 86.699 146.057 1.00 38.76 99 GLU A C 1
ATOM 662 O O . GLU A 1 99 ? -1.853 86.347 147.213 1.00 36.77 99 GLU A O 1
ATOM 668 N N . LEU A 1 100 ? -3.200 86.900 145.516 1.00 31.12 100 LEU A N 1
ATOM 669 C CA . LEU A 1 100 ? -4.427 86.633 146.277 1.00 35.27 100 LEU A CA 1
ATOM 670 C C . LEU A 1 100 ? -4.551 85.134 146.484 1.00 31.99 100 LEU A C 1
ATOM 671 O O . LEU A 1 100 ? -4.902 84.709 147.543 1.00 35.40 100 LEU A O 1
ATOM 676 N N . LEU A 1 101 ? -4.358 84.366 145.424 1.00 27.82 101 LEU A N 1
ATOM 677 C CA . LEU A 1 101 ? -4.502 82.917 145.488 1.00 32.81 101 LEU A CA 1
ATOM 678 C C . LEU A 1 101 ? -3.584 82.327 146.562 1.00 38.03 101 LEU A C 1
ATOM 679 O O . LEU A 1 101 ? -4.022 81.510 147.352 1.00 39.19 101 LEU A O 1
ATOM 684 N N . SER A 1 102 ? -2.327 82.765 146.582 1.00 37.70 102 SER A N 1
ATOM 685 C CA . SER A 1 102 ? -1.328 82.261 147.536 1.00 36.42 102 SER A CA 1
ATOM 686 C C . SER A 1 102 ? -1.699 82.664 148.925 1.00 35.29 102 SER A C 1
ATOM 687 O O . SER A 1 102 ? -1.647 81.867 149.838 1.00 35.70 102 SER A O 1
ATOM 690 N N . SER A 1 103 ? -2.112 83.913 149.074 1.00 33.77 103 SER A N 1
ATOM 691 C CA . SER A 1 103 ? -2.432 84.429 150.396 1.00 37.60 103 SER A CA 1
ATOM 692 C C . SER A 1 103 ? -3.682 83.726 150.964 1.00 35.24 103 SER A C 1
ATOM 693 O O . SER A 1 103 ? -3.850 83.633 152.165 1.00 38.16 103 SER A O 1
ATOM 696 N N . ARG A 1 104 ? -4.529 83.194 150.105 1.00 35.58 104 ARG A N 1
ATOM 697 C CA . ARG A 1 104 ? -5.709 82.442 150.546 1.00 39.10 104 ARG A CA 1
ATOM 698 C C . ARG A 1 104 ? -5.434 80.937 150.618 1.00 35.89 104 ARG A C 1
ATOM 699 O O . ARG A 1 104 ? -6.344 80.164 150.834 1.00 38.91 104 ARG A O 1
ATOM 707 N N . GLY A 1 105 ? -4.195 80.539 150.385 1.00 34.95 105 GLY A N 1
ATOM 708 C CA . GLY A 1 105 ? -3.790 79.137 150.472 1.00 34.30 105 GLY A CA 1
ATOM 709 C C . GLY A 1 105 ? -4.295 78.216 149.398 1.00 36.65 105 GLY A C 1
ATOM 710 O O . GLY A 1 105 ? -4.362 77.009 149.607 1.00 35.34 105 GLY A O 1
ATOM 711 N N . VAL A 1 106 ? -4.640 78.754 148.228 1.00 35.19 106 VAL A N 1
ATOM 712 C CA . VAL A 1 106 ? -5.081 77.904 147.121 1.00 29.77 106 VAL A CA 1
ATOM 713 C C . VAL A 1 106 ? -3.858 77.276 146.441 1.00 34.48 106 VAL A C 1
ATOM 714 O O . VAL A 1 106 ? -2.897 77.949 146.075 1.00 34.02 106 VAL A O 1
ATOM 718 N N . LYS A 1 107 ? -3.900 75.968 146.277 1.00 31.47 107 LYS A N 1
ATOM 719 C CA . LYS A 1 107 ? -2.834 75.260 145.643 1.00 31.05 107 LYS A CA 1
ATOM 720 C C . LYS A 1 107 ? -2.699 75.678 144.169 1.00 31.93 107 LYS A C 1
ATOM 721 O O . LYS A 1 107 ? -3.694 75.754 143.421 1.00 28.68 107 LYS A O 1
ATOM 727 N N . LEU A 1 108 ? -1.452 75.891 143.757 1.00 28.22 108 LEU A N 1
ATOM 728 C CA . LEU A 1 108 ? -1.129 76.341 142.415 1.00 28.71 108 LEU A CA 1
ATOM 729 C C . LEU A 1 108 ? -0.245 75.306 141.762 1.00 29.62 108 LEU A C 1
ATOM 730 O O . LEU A 1 108 ? 0.732 74.859 142.352 1.00 30.10 108 LEU A O 1
ATOM 735 N N . SER A 1 109 ? -0.601 74.913 140.558 1.00 25.70 109 SER A N 1
ATOM 736 C CA . SER A 1 109 ? 0.170 73.952 139.810 1.00 25.29 109 SER A CA 1
ATOM 737 C C . SER A 1 109 ? 0.155 74.393 138.351 1.00 25.65 109 SER A C 1
ATOM 738 O O . SER A 1 109 ? -0.167 75.540 138.052 1.00 24.93 109 SER A O 1
ATOM 741 N N . THR A 1 110 ? 0.525 73.486 137.459 1.00 24.82 110 THR A N 1
ATOM 742 C CA . THR A 1 110 ? 0.631 73.808 136.051 1.00 24.52 110 THR A CA 1
ATOM 743 C C . THR A 1 110 ? 0.559 72.512 135.240 1.00 21.79 110 THR A C 1
ATOM 744 O O . THR A 1 110 ? 0.781 71.410 135.754 1.00 22.16 110 THR A O 1
ATOM 748 N N . GLU A 1 111 ? 0.311 72.655 133.946 1.00 24.82 111 GLU A N 1
ATOM 749 C CA . GLU A 1 111 ? 0.106 71.498 133.075 1.00 21.97 111 GLU A CA 1
ATOM 750 C C . GLU A 1 111 ? 1.307 70.565 133.019 1.00 20.73 111 GLU A C 1
ATOM 751 O O . GLU A 1 111 ? 1.153 69.326 133.000 1.00 21.77 111 GLU A O 1
ATOM 757 N N . LEU A 1 112 ? 2.510 71.110 132.999 1.00 20.75 112 LEU A N 1
ATOM 758 C CA . LEU A 1 112 ? 3.702 70.241 133.034 1.00 22.20 112 LEU A CA 1
ATOM 759 C C . LEU A 1 112 ? 3.794 69.353 134.265 1.00 23.64 112 LEU A C 1
ATOM 760 O O . LEU A 1 112 ? 4.127 68.140 134.185 1.00 22.24 112 LEU A O 1
ATOM 765 N N . GLN A 1 113 ? 3.525 69.950 135.420 1.00 22.40 113 GLN A N 1
ATOM 766 C CA . GLN A 1 113 ? 3.560 69.215 136.653 1.00 21.19 113 GLN A CA 1
ATOM 767 C C . GLN A 1 113 ? 2.500 68.116 136.681 1.00 23.59 113 GLN A C 1
ATOM 768 O O . GLN A 1 113 ? 2.776 67.005 137.120 1.00 23.02 113 GLN A O 1
ATOM 774 N N . PHE A 1 114 ? 1.294 68.412 136.206 1.00 24.60 114 PHE A N 1
ATOM 775 C CA . PHE A 1 114 ? 0.284 67.394 136.107 1.00 23.21 114 PHE A CA 1
ATOM 776 C C . PHE A 1 114 ? 0.784 66.230 135.275 1.00 23.15 114 PHE A C 1
ATOM 777 O O . PHE A 1 114 ? 0.589 65.064 135.637 1.00 23.21 114 PHE A O 1
ATOM 785 N N . PHE A 1 115 ? 1.370 66.543 134.126 1.00 27.52 115 PHE A N 1
ATOM 786 C CA . PHE A 1 115 ? 1.885 65.503 133.261 1.00 22.96 115 PHE A CA 1
ATOM 787 C C . PHE A 1 115 ? 2.922 64.653 134.025 1.00 22.84 115 PHE A C 1
ATOM 788 O O . PHE A 1 115 ? 2.876 63.411 133.996 1.00 22.73 115 PHE A O 1
ATOM 796 N N . LEU A 1 116 ? 3.875 65.315 134.661 1.00 22.32 116 LEU A N 1
ATOM 797 C CA . LEU A 1 116 ? 4.972 64.596 135.322 1.00 24.83 116 LEU A CA 1
ATOM 798 C C . LEU A 1 116 ? 4.480 63.749 136.501 1.00 25.78 116 LEU A C 1
ATOM 799 O O . LEU A 1 116 ? 5.117 62.744 136.884 1.00 24.90 116 LEU A O 1
ATOM 804 N N . ASP A 1 117 ? 3.353 64.158 137.071 1.00 24.83 117 ASP A N 1
ATOM 805 C CA . ASP A 1 117 ? 2.695 63.402 138.151 1.00 24.89 117 ASP A CA 1
ATOM 806 C C . ASP A 1 117 ? 1.879 62.225 137.631 1.00 21.86 117 ASP A C 1
ATOM 807 O O . ASP A 1 117 ? 1.543 61.363 138.388 1.00 22.96 117 ASP A O 1
ATOM 812 N N . ASN A 1 118 ? 1.545 62.188 136.353 1.00 22.48 118 ASN A N 1
ATOM 813 C CA . ASN A 1 118 ? 0.625 61.172 135.836 1.00 24.13 118 ASN A CA 1
ATOM 814 C C . ASN A 1 118 ? 1.272 60.154 134.901 1.00 25.91 118 ASN A C 1
ATOM 815 O O . ASN A 1 118 ? 0.794 59.034 134.755 1.00 23.70 118 ASN A O 1
ATOM 820 N N . VAL A 1 119 ? 2.376 60.540 134.283 1.00 23.24 119 VAL A N 1
ATOM 821 C CA . VAL A 1 119 ? 3.099 59.656 133.358 1.00 25.31 119 VAL A CA 1
ATOM 822 C C . VAL A 1 119 ? 3.987 58.668 134.103 1.00 24.99 119 VAL A C 1
ATOM 823 O O . VAL A 1 119 ? 4.334 58.866 135.258 1.00 23.64 119 VAL A O 1
ATOM 827 N N . ASP A 1 120 ? 4.388 57.606 133.416 1.00 26.36 120 ASP A N 1
ATOM 828 C CA . ASP A 1 120 ? 5.455 56.716 133.928 1.00 28.13 120 ASP A CA 1
ATOM 829 C C . ASP A 1 120 ? 6.827 57.457 133.928 1.00 26.64 120 ASP A C 1
ATOM 830 O O . ASP A 1 120 ? 7.348 57.769 132.874 1.00 21.88 120 ASP A O 1
ATOM 835 N N . PRO A 1 121 ? 7.410 57.733 135.111 1.00 24.52 121 PRO A N 1
ATOM 836 C CA . PRO A 1 121 ? 8.585 58.607 135.160 1.00 26.28 121 PRO A CA 1
ATOM 837 C C . PRO A 1 121 ? 9.749 58.131 134.346 1.00 29.88 121 PRO A C 1
ATOM 838 O O . PRO A 1 121 ? 10.466 58.946 133.776 1.00 31.31 121 PRO A O 1
ATOM 842 N N . LYS A 1 122 ? 9.945 56.816 134.295 1.00 24.15 122 LYS A N 1
ATOM 843 C CA . LYS A 1 122 ? 11.093 56.246 133.619 1.00 21.78 122 LYS A CA 1
ATOM 844 C C . LYS A 1 122 ? 10.982 56.372 132.108 1.00 23.83 122 LYS A C 1
ATOM 845 O O . LYS A 1 122 ? 11.952 56.167 131.415 1.00 21.57 122 LYS A O 1
ATOM 851 N N . LYS A 1 123 ? 9.814 56.730 131.593 1.00 23.55 123 LYS A N 1
ATOM 852 C CA . LYS A 1 123 ? 9.657 56.900 130.169 1.00 23.11 123 LYS A CA 1
ATOM 853 C C . LYS A 1 123 ? 9.864 58.345 129.690 1.00 21.52 123 LYS A C 1
ATOM 854 O O . LYS A 1 123 ? 9.767 58.619 128.506 1.00 24.12 123 LYS A O 1
ATOM 860 N N . VAL A 1 124 ? 10.135 59.256 130.599 1.00 22.68 124 VAL A N 1
ATOM 861 C CA . VAL A 1 124 ? 10.297 60.650 130.224 1.00 25.13 124 VAL A CA 1
ATOM 862 C C . VAL A 1 124 ? 11.754 61.042 129.981 1.00 24.32 124 VAL A C 1
ATOM 863 O O . VAL A 1 124 ? 12.620 60.809 130.824 1.00 21.13 124 VAL A O 1
ATOM 867 N N . VAL A 1 125 ? 12.010 61.685 128.847 1.00 21.43 125 VAL A N 1
ATOM 868 C CA . VAL A 1 125 ? 13.274 62.406 128.653 1.00 21.77 125 VAL A CA 1
ATOM 869 C C . VAL A 1 125 ? 12.998 63.905 128.616 1.00 23.14 125 VAL A C 1
ATOM 870 O O . VAL A 1 125 ? 12.396 64.415 127.673 1.00 23.73 125 VAL A O 1
ATOM 874 N N . GLY A 1 126 ? 13.420 64.588 129.679 1.00 20.65 126 GLY A N 1
ATOM 875 C CA . GLY A 1 126 ? 13.222 66.009 129.824 1.00 22.64 126 GLY A CA 1
ATOM 876 C C . GLY A 1 126 ? 14.461 66.782 129.437 1.00 23.08 126 GLY A C 1
ATOM 877 O O . GLY A 1 126 ? 15.565 66.506 129.928 1.00 22.67 126 GLY A O 1
ATOM 878 N N . ILE A 1 127 ? 14.281 67.671 128.470 1.00 21.43 127 ILE A N 1
ATOM 879 C CA . ILE A 1 127 ? 15.363 68.475 127.941 1.00 22.28 127 ILE A CA 1
ATOM 880 C C . ILE A 1 127 ? 15.090 69.938 128.236 1.00 24.47 127 ILE A C 1
ATOM 881 O O . ILE A 1 127 ? 13.974 70.438 128.006 1.00 24.96 127 ILE A O 1
ATOM 886 N N . THR A 1 128 ? 16.097 70.626 128.751 1.00 24.53 128 THR A N 1
ATOM 887 C CA . THR A 1 128 ? 15.990 72.060 128.943 1.00 25.31 128 THR A CA 1
ATOM 888 C C . THR A 1 128 ? 17.298 72.719 128.511 1.00 28.88 128 THR A C 1
ATOM 889 O O . THR A 1 128 ? 18.367 72.095 128.528 1.00 25.01 128 THR A O 1
ATOM 893 N N . GLY A 1 129 ? 17.195 73.983 128.108 1.00 26.74 129 GLY A N 1
ATOM 894 C CA . GLY A 1 129 ? 18.336 74.756 127.718 1.00 25.88 129 GLY A CA 1
ATOM 895 C C . GLY A 1 129 ? 17.970 76.179 127.359 1.00 25.51 129 GLY A C 1
ATOM 896 O O . GLY A 1 129 ? 16.790 76.498 127.254 1.00 25.74 129 GLY A O 1
ATOM 897 N N . THR A 1 130 ? 18.978 77.025 127.135 1.00 25.57 130 THR A N 1
ATOM 898 C CA . THR A 1 130 ? 18.734 78.387 126.665 1.00 26.46 130 THR A CA 1
ATOM 899 C C . THR A 1 130 ? 18.692 78.427 125.146 1.00 28.74 130 THR A C 1
ATOM 900 O O . THR A 1 130 ? 17.773 78.995 124.574 1.00 27.85 130 THR A O 1
ATOM 904 N N . ASP A 1 131 ? 19.683 77.825 124.492 1.00 31.05 131 ASP A N 1
ATOM 905 C CA . ASP A 1 131 ? 19.687 77.705 123.044 1.00 32.91 131 ASP A CA 1
ATOM 906 C C . ASP A 1 131 ? 19.694 76.223 122.627 1.00 32.60 131 ASP A C 1
ATOM 907 O O . ASP A 1 131 ? 20.131 75.352 123.388 1.00 30.48 131 ASP A O 1
ATOM 912 N N . GLY A 1 132 ? 19.230 75.964 121.409 1.00 34.97 132 GLY A N 1
ATOM 913 C CA . GLY A 1 132 ? 19.264 74.640 120.786 1.00 33.59 132 GLY A CA 1
ATOM 914 C C . GLY A 1 132 ? 18.196 73.668 121.219 1.00 32.06 132 GLY A C 1
ATOM 915 O O . GLY A 1 132 ? 18.153 72.524 120.766 1.00 34.01 132 GLY A O 1
ATOM 916 N N . LYS A 1 133 ? 17.289 74.139 122.055 1.00 35.34 133 LYS A N 1
ATOM 917 C CA . LYS A 1 133 ? 16.365 73.260 122.776 1.00 39.45 133 LYS A CA 1
ATOM 918 C C . LYS A 1 133 ? 15.393 72.492 121.879 1.00 37.43 133 LYS A C 1
ATOM 919 O O . LYS A 1 133 ? 15.077 71.332 122.148 1.00 37.16 133 LYS A O 1
ATOM 925 N N . SER A 1 134 ? 14.904 73.152 120.841 1.00 33.54 134 SER A N 1
ATOM 926 C CA . SER A 1 134 ? 13.887 72.587 119.981 1.00 36.46 134 SER A CA 1
ATOM 927 C C . SER A 1 134 ? 14.492 71.527 119.056 1.00 33.58 134 SER A C 1
ATOM 928 O O . SER A 1 134 ? 13.928 70.448 118.861 1.00 34.76 134 SER A O 1
ATOM 931 N N . THR A 1 135 ? 15.653 71.828 118.512 1.00 29.59 135 THR A N 1
ATOM 932 C CA . THR A 1 135 ? 16.341 70.897 117.644 1.00 30.48 135 THR A CA 1
ATOM 933 C C . THR A 1 135 ? 16.854 69.686 118.428 1.00 28.63 135 THR A C 1
ATOM 934 O O . THR A 1 135 ? 16.705 68.569 117.981 1.00 30.06 135 THR A O 1
ATOM 938 N N . ALA A 1 136 ? 17.408 69.910 119.608 1.00 26.22 136 ALA A N 1
ATOM 939 C CA . ALA A 1 136 ? 17.952 68.808 120.408 1.00 28.88 136 ALA A CA 1
ATOM 940 C C . ALA A 1 136 ? 16.845 67.882 120.832 1.00 25.35 136 ALA A C 1
ATOM 941 O O . ALA A 1 136 ? 16.976 66.643 120.778 1.00 27.12 136 ALA A O 1
ATOM 943 N N . THR A 1 137 ? 15.704 68.472 121.155 1.00 24.57 137 THR A N 1
ATOM 944 C CA . THR A 1 137 ? 14.567 67.662 121.515 1.00 26.26 137 THR A CA 1
ATOM 945 C C . THR A 1 137 ? 14.060 66.862 120.346 1.00 26.92 137 THR A C 1
ATOM 946 O O . THR A 1 137 ? 13.742 65.682 120.495 1.00 30.65 137 THR A O 1
ATOM 950 N N . ALA A 1 138 ? 14.022 67.479 119.169 1.00 25.70 138 ALA A N 1
ATOM 951 C CA . ALA A 1 138 ? 13.627 66.770 117.984 1.00 27.83 138 ALA A CA 1
ATOM 952 C C . ALA A 1 138 ? 14.585 65.612 117.613 1.00 26.77 138 ALA A C 1
ATOM 953 O O . ALA A 1 138 ? 14.152 64.592 117.069 1.00 29.42 138 ALA A O 1
ATOM 955 N N . LEU A 1 139 ? 15.876 65.799 117.877 1.00 27.19 139 LEU A N 1
ATOM 956 C CA . LEU A 1 139 ? 16.878 64.799 117.568 1.00 25.92 139 LEU A CA 1
ATOM 957 C C . LEU A 1 139 ? 16.722 63.611 118.487 1.00 25.40 139 LEU A C 1
ATOM 958 O O . LEU A 1 139 ? 16.829 62.478 118.037 1.00 23.43 139 LEU A O 1
ATOM 971 N N . TYR A 1 141 ? 13.957 62.740 119.927 1.00 24.62 141 TYR A N 1
ATOM 972 C CA . TYR A 1 141 ? 12.766 62.076 119.392 1.00 26.39 141 TYR A CA 1
ATOM 973 C C . TYR A 1 141 ? 13.096 61.252 118.160 1.00 27.45 141 TYR A C 1
ATOM 974 O O . TYR A 1 141 ? 12.672 60.107 118.035 1.00 26.97 141 TYR A O 1
ATOM 983 N N . HIS A 1 142 ? 13.836 61.847 117.240 1.00 27.58 142 HIS A N 1
ATOM 984 C CA . HIS A 1 142 ? 14.215 61.165 116.008 1.00 27.61 142 HIS A CA 1
ATOM 985 C C . HIS A 1 142 ? 14.976 59.841 116.242 1.00 30.89 142 HIS A C 1
ATOM 986 O O . HIS A 1 142 ? 14.681 58.845 115.606 1.00 28.39 142 HIS A O 1
ATOM 993 N N . VAL A 1 143 ? 15.941 59.813 117.157 1.00 29.63 143 VAL A N 1
ATOM 994 C CA . VAL A 1 143 ? 16.772 58.643 117.264 1.00 30.09 143 VAL A CA 1
ATOM 995 C C . VAL A 1 143 ? 16.075 57.561 118.068 1.00 31.25 143 VAL A C 1
ATOM 996 O O . VAL A 1 143 ? 16.219 56.392 117.735 1.00 30.95 143 VAL A O 1
ATOM 1000 N N . LEU A 1 144 ? 15.305 57.933 119.095 1.00 29.19 144 LEU A N 1
ATOM 1001 C CA . LEU A 1 144 ? 14.419 56.966 119.779 1.00 27.52 144 LEU A CA 1
ATOM 1002 C C . LEU A 1 144 ? 13.325 56.360 118.866 1.00 27.56 144 LEU A C 1
ATOM 1003 O O . LEU A 1 144 ? 13.143 55.157 118.845 1.00 30.84 144 LEU A O 1
ATOM 1008 N N . SER A 1 145 ? 12.630 57.175 118.094 1.00 29.02 145 SER A N 1
ATOM 1009 C CA . SER A 1 145 ? 11.731 56.650 117.061 1.00 33.72 145 SER A CA 1
ATOM 1010 C C . SER A 1 145 ? 12.411 55.738 116.058 1.00 34.56 145 SER A C 1
ATOM 1011 O O . SER A 1 145 ? 11.837 54.719 115.647 1.00 32.29 145 SER A O 1
ATOM 1014 N N . GLY A 1 146 ? 13.615 56.115 115.635 1.00 32.98 146 GLY A N 1
ATOM 1015 C CA . GLY A 1 146 ? 14.330 55.306 114.661 1.00 33.77 146 GLY A CA 1
ATOM 1016 C C . GLY A 1 146 ? 14.761 53.944 115.170 1.00 34.78 146 GLY A C 1
ATOM 1017 O O . GLY A 1 146 ? 15.019 53.068 114.376 1.00 35.57 146 GLY A O 1
ATOM 1018 N N . ARG A 1 147 ? 14.913 53.781 116.485 1.00 33.02 147 ARG A N 1
ATOM 1019 C CA . ARG A 1 147 ? 15.152 52.466 117.075 1.00 33.54 147 ARG A CA 1
ATOM 1020 C C . ARG A 1 147 ? 13.861 51.623 117.148 1.00 33.30 147 ARG A C 1
ATOM 1021 O O . ARG A 1 147 ? 13.890 50.517 117.686 1.00 30.94 147 ARG A O 1
ATOM 1029 N N . GLY A 1 148 ? 12.730 52.195 116.728 1.00 29.64 148 GLY A N 1
ATOM 1030 C CA . GLY A 1 148 ? 11.413 51.533 116.805 1.00 27.98 148 GLY A CA 1
ATOM 1031 C C . GLY A 1 148 ? 10.607 51.770 118.082 1.00 29.44 148 GLY A C 1
ATOM 1032 O O . GLY A 1 148 ? 9.619 51.110 118.317 1.00 27.22 148 GLY A O 1
ATOM 1033 N N . PHE A 1 149 ? 11.005 52.695 118.931 1.00 27.43 149 PHE A N 1
ATOM 1034 C CA . PHE A 1 149 ? 10.152 53.046 120.062 1.00 27.77 149 PHE A CA 1
ATOM 1035 C C . PHE A 1 149 ? 8.988 53.949 119.601 1.00 29.63 149 PHE A C 1
ATOM 1036 O O . PHE A 1 149 ? 9.166 54.839 118.773 1.00 31.61 149 PHE A O 1
ATOM 1044 N N . LYS A 1 150 ? 7.796 53.715 120.132 1.00 29.42 150 LYS A N 1
ATOM 1045 C CA . LYS A 1 150 ? 6.704 54.638 119.932 1.00 30.12 150 LYS A CA 1
ATOM 1046 C C . LYS A 1 150 ? 6.963 55.821 120.832 1.00 27.15 150 LYS A C 1
ATOM 1047 O O . LYS A 1 150 ? 6.978 55.710 122.058 1.00 26.92 150 LYS A O 1
ATOM 1053 N N . THR A 1 151 ? 7.211 56.953 120.214 1.00 24.87 151 THR A N 1
ATOM 1054 C CA . THR A 1 151 ? 7.777 58.068 120.930 1.00 25.50 151 THR A CA 1
ATOM 1055 C C . THR A 1 151 ? 6.917 59.292 120.737 1.00 24.89 151 THR A C 1
ATOM 1056 O O . THR A 1 151 ? 6.425 59.552 119.634 1.00 24.27 151 THR A O 1
ATOM 1060 N N . PHE A 1 152 ? 6.686 59.994 121.841 1.00 23.24 152 PHE A N 1
ATOM 1061 C CA . PHE A 1 152 ? 5.973 61.253 121.828 1.00 26.69 152 PHE A CA 1
ATOM 1062 C C . PHE A 1 152 ? 6.978 62.407 121.873 1.00 26.22 152 PHE A C 1
ATOM 1063 O O . PHE A 1 152 ? 7.982 62.332 122.608 1.00 24.43 152 PHE A O 1
ATOM 1071 N N . LEU A 1 153 ? 6.713 63.444 121.068 1.00 25.64 153 LEU A N 1
ATOM 1072 C CA . LEU A 1 153 ? 7.506 64.677 121.052 1.00 27.76 153 LEU A CA 1
ATOM 1073 C C . LEU A 1 153 ? 6.621 65.867 121.390 1.00 27.54 153 LEU A C 1
ATOM 1074 O O . LEU A 1 153 ? 5.636 66.118 120.710 1.00 27.00 153 LEU A O 1
ATOM 1079 N N . GLY A 1 154 ? 6.963 66.592 122.448 1.00 33.07 154 GLY A N 1
ATOM 1080 C CA . GLY A 1 154 ? 6.267 67.844 122.733 1.00 32.24 154 GLY A CA 1
ATOM 1081 C C . GLY A 1 154 ? 6.884 68.638 123.847 1.00 31.76 154 GLY A C 1
ATOM 1082 O O . GLY A 1 154 ? 8.087 68.518 124.118 1.00 29.73 154 GLY A O 1
ATOM 1083 N N . GLY A 1 155 ? 6.045 69.432 124.508 1.00 31.50 155 GLY A N 1
ATOM 1084 C CA . GLY A 1 155 ? 6.507 70.394 125.501 1.00 27.97 155 GLY A CA 1
ATOM 1085 C C . GLY A 1 155 ? 6.329 71.830 125.054 1.00 31.24 155 GLY A C 1
ATOM 1086 O O . GLY A 1 155 ? 5.521 72.137 124.186 1.00 34.49 155 GLY A O 1
ATOM 1087 N N . ASN A 1 156 ? 7.076 72.737 125.647 1.00 30.33 156 ASN A N 1
ATOM 1088 C CA . ASN A 1 156 ? 6.763 74.138 125.462 1.00 35.21 156 ASN A CA 1
ATOM 1089 C C . ASN A 1 156 ? 6.647 74.568 123.983 1.00 41.89 156 ASN A C 1
ATOM 1090 O O . ASN A 1 156 ? 5.775 75.369 123.624 1.00 38.71 156 ASN A O 1
ATOM 1095 N N . PHE A 1 157 ? 7.538 74.070 123.130 1.00 38.13 157 PHE A N 1
ATOM 1096 C CA . PHE A 1 157 ? 7.602 74.576 121.752 1.00 42.85 157 PHE A CA 1
ATOM 1097 C C . PHE A 1 157 ? 6.514 73.925 120.905 1.00 39.13 157 PHE A C 1
ATOM 1098 O O . PHE A 1 157 ? 6.317 74.293 119.756 1.00 42.99 157 PHE A O 1
ATOM 1106 N N . GLY A 1 158 ? 5.820 72.927 121.437 1.00 34.68 158 GLY A N 1
ATOM 1107 C CA . GLY A 1 158 ? 4.962 72.103 120.588 1.00 31.19 158 GLY A CA 1
ATOM 1108 C C . GLY A 1 158 ? 3.706 71.612 121.256 1.00 28.27 158 GLY A C 1
ATOM 1109 O O . GLY A 1 158 ? 2.968 72.371 121.848 1.00 29.79 158 GLY A O 1
ATOM 1110 N N . THR A 1 159 ? 3.435 70.331 121.130 1.00 26.91 159 THR A N 1
ATOM 1111 C CA . THR A 1 159 ? 2.192 69.764 121.610 1.00 27.07 159 THR A CA 1
ATOM 1112 C C . THR A 1 159 ? 2.356 69.688 123.118 1.00 25.08 159 THR A C 1
ATOM 1113 O O . THR A 1 159 ? 3.333 69.148 123.612 1.00 25.81 159 THR A O 1
ATOM 1117 N N . PRO A 1 160 ? 1.391 70.211 123.868 1.00 25.10 160 PRO A N 1
ATOM 1118 C CA . PRO A 1 160 ? 1.508 70.032 125.337 1.00 23.84 160 PRO A CA 1
ATOM 1119 C C . PRO A 1 160 ? 1.584 68.566 125.772 1.00 24.66 160 PRO A C 1
ATOM 1120 O O . PRO A 1 160 ? 0.895 67.689 125.204 1.00 23.85 160 PRO A O 1
ATOM 1124 N N . ALA A 1 161 ? 2.357 68.302 126.817 1.00 22.60 161 ALA A N 1
ATOM 1125 C CA . ALA A 1 161 ? 2.655 66.919 127.173 1.00 23.94 161 ALA A CA 1
ATOM 1126 C C . ALA A 1 161 ? 1.418 66.093 127.550 1.00 24.72 161 ALA A C 1
ATOM 1127 O O . ALA A 1 161 ? 1.409 64.865 127.340 1.00 23.06 161 ALA A O 1
ATOM 1129 N N . VAL A 1 162 ? 0.368 66.735 128.091 1.00 25.94 162 VAL A N 1
ATOM 1130 C CA . VAL A 1 162 ? -0.810 65.983 128.489 1.00 26.64 162 VAL A CA 1
ATOM 1131 C C . VAL A 1 162 ? -1.554 65.387 127.325 1.00 25.97 162 VAL A C 1
ATOM 1132 O O . VAL A 1 162 ? -2.230 64.395 127.515 1.00 28.63 162 VAL A O 1
ATOM 1136 N N . GLU A 1 163 ? -1.367 65.895 126.113 1.00 26.55 163 GLU A N 1
ATOM 1137 C CA . GLU A 1 163 ? -1.961 65.211 124.979 1.00 26.54 163 GLU A CA 1
ATOM 1138 C C . GLU A 1 163 ? -1.500 63.766 124.938 1.00 25.15 163 GLU A C 1
ATOM 1139 O O . GLU A 1 163 ? -2.261 62.913 124.554 1.00 26.07 163 GLU A O 1
ATOM 1145 N N . ALA A 1 164 ? -0.243 63.517 125.296 1.00 23.34 164 ALA A N 1
ATOM 1146 C CA . ALA A 1 164 ? 0.344 62.182 125.201 1.00 25.14 164 ALA A CA 1
ATOM 1147 C C . ALA A 1 164 ? -0.254 61.187 126.201 1.00 27.63 164 ALA A C 1
ATOM 1148 O O . ALA A 1 164 ? 0.081 60.023 126.141 1.00 27.83 164 ALA A O 1
ATOM 1150 N N . LEU A 1 165 ? -1.037 61.651 127.172 1.00 27.61 165 LEU A N 1
ATOM 1151 C CA . LEU A 1 165 ? -1.604 60.750 128.175 1.00 30.34 165 LEU A CA 1
ATOM 1152 C C . LEU A 1 165 ? -2.836 59.991 127.663 1.00 30.58 165 LEU A C 1
ATOM 1153 O O . LEU A 1 165 ? -3.387 59.133 128.348 1.00 34.28 165 LEU A O 1
ATOM 1158 N N . GLU A 1 166 ? -3.218 60.252 126.430 1.00 31.78 166 GLU A N 1
ATOM 1159 C CA . GLU A 1 166 ? -4.139 59.382 125.715 1.00 35.75 166 GLU A CA 1
ATOM 1160 C C . GLU A 1 166 ? -3.362 58.234 125.077 1.00 33.43 166 GLU A C 1
ATOM 1161 O O . GLU A 1 166 ? -2.390 58.446 124.368 1.00 38.44 166 GLU A O 1
ATOM 1167 N N . GLY A 1 167 ? -3.806 57.010 125.318 1.00 31.69 167 GLY A N 1
ATOM 1168 C CA . GLY A 1 167 ? -3.047 55.837 124.914 1.00 27.21 167 GLY A CA 1
ATOM 1169 C C . GLY A 1 167 ? -1.744 55.672 125.666 1.00 26.44 167 GLY A C 1
ATOM 1170 O O . GLY A 1 167 ? -1.600 56.103 126.833 1.00 28.03 167 GLY A O 1
ATOM 1171 N N . GLU A 1 168 ? -0.772 55.085 124.985 1.00 28.79 168 GLU A N 1
ATOM 1172 C CA . GLU A 1 168 ? 0.448 54.648 125.629 1.00 31.11 168 GLU A CA 1
ATOM 1173 C C . GLU A 1 168 ? 1.646 54.877 124.689 1.00 27.29 168 GLU A C 1
ATOM 1174 O O . GLU A 1 168 ? 1.522 54.733 123.478 1.00 25.55 168 GLU A O 1
ATOM 1180 N N . TYR A 1 169 ? 2.783 55.274 125.260 1.00 24.52 169 TYR A N 1
ATOM 1181 C CA . TYR A 1 169 ? 4.020 55.470 124.514 1.00 23.61 169 TYR A CA 1
ATOM 1182 C C . TYR A 1 169 ? 5.141 54.779 125.222 1.00 23.00 169 TYR A C 1
ATOM 1183 O O . TYR A 1 169 ? 5.053 54.514 126.408 1.00 23.69 169 TYR A O 1
ATOM 1192 N N . ASP A 1 170 ? 6.194 54.472 124.493 1.00 22.86 170 ASP A N 1
ATOM 1193 C CA . ASP A 1 170 ? 7.405 53.958 125.088 1.00 23.54 170 ASP A CA 1
ATOM 1194 C C . ASP A 1 170 ? 8.241 55.041 125.750 1.00 27.81 170 ASP A C 1
ATOM 1195 O O . ASP A 1 170 ? 8.745 54.836 126.883 1.00 25.59 170 ASP A O 1
ATOM 1200 N N . TYR A 1 171 ? 8.406 56.173 125.042 1.00 23.83 171 TYR A N 1
ATOM 1201 C CA . TYR A 1 171 ? 9.151 57.335 125.544 1.00 21.69 171 TYR A CA 1
ATOM 1202 C C . TYR A 1 171 ? 8.401 58.656 125.288 1.00 20.92 171 TYR A C 1
ATOM 1203 O O . TYR A 1 171 ? 7.691 58.784 124.316 1.00 24.22 171 TYR A O 1
ATOM 1212 N N . TYR A 1 172 ? 8.548 59.610 126.201 1.00 21.96 172 TYR A N 1
ATOM 1213 C CA . TYR A 1 172 ? 7.971 60.927 126.062 1.00 20.47 172 TYR A CA 1
ATOM 1214 C C . TYR A 1 172 ? 9.104 61.916 126.119 1.00 21.05 172 TYR A C 1
ATOM 1215 O O . TYR A 1 172 ? 9.807 62.019 127.135 1.00 19.61 172 TYR A O 1
ATOM 1224 N N . VAL A 1 173 ? 9.361 62.562 124.997 1.00 20.26 173 VAL A N 1
ATOM 1225 C CA . VAL A 1 173 ? 10.482 63.468 124.889 1.00 21.36 173 VAL A CA 1
ATOM 1226 C C . VAL A 1 173 ? 9.957 64.895 124.971 1.00 24.38 173 VAL A C 1
ATOM 1227 O O . VAL A 1 173 ? 9.202 65.320 124.090 1.00 24.29 173 VAL A O 1
ATOM 1231 N N . LEU A 1 174 ? 10.337 65.600 126.050 1.00 24.11 174 LEU A N 1
ATOM 1232 C CA . LEU A 1 174 ? 9.776 66.890 126.357 1.00 26.12 174 LEU A CA 1
ATOM 1233 C C . LEU A 1 174 ? 10.850 67.954 126.358 1.00 26.91 174 LEU A C 1
ATOM 1234 O O . LEU A 1 174 ? 11.923 67.766 126.920 1.00 30.74 174 LEU A O 1
ATOM 1239 N N . GLU A 1 175 ? 10.533 69.079 125.733 1.00 26.59 175 GLU A N 1
ATOM 1240 C CA . GLU A 1 175 ? 11.302 70.292 125.897 1.00 24.81 175 GLU A CA 1
ATOM 1241 C C . GLU A 1 175 ? 10.610 71.135 126.954 1.00 25.51 175 GLU A C 1
ATOM 1242 O O . GLU A 1 175 ? 9.414 71.344 126.897 1.00 29.41 175 GLU A O 1
ATOM 1256 N N . SER A 1 177 ? 10.505 74.623 129.506 1.00 26.09 177 SER A N 1
ATOM 1257 C CA . SER A 1 177 ? 11.029 75.971 129.598 1.00 25.98 177 SER A CA 1
ATOM 1258 C C . SER A 1 177 ? 11.145 76.325 131.054 1.00 29.81 177 SER A C 1
ATOM 1259 O O . SER A 1 177 ? 10.454 75.735 131.905 1.00 25.89 177 SER A O 1
ATOM 1262 N N . SER A 1 178 ? 11.931 77.367 131.307 1.00 29.31 178 SER A N 1
ATOM 1263 C CA . SER A 1 178 ? 12.027 77.993 132.622 1.00 29.43 178 SER A CA 1
ATOM 1264 C C . SER A 1 178 ? 10.661 78.361 133.198 1.00 27.46 178 SER A C 1
ATOM 1265 O O . SER A 1 178 ? 10.424 78.210 134.404 1.00 24.89 178 SER A O 1
ATOM 1268 N N . PHE A 1 179 ? 9.766 78.864 132.359 1.00 26.06 179 PHE A N 1
ATOM 1269 C CA . PHE A 1 179 ? 8.406 79.231 132.815 1.00 27.11 179 PHE A CA 1
ATOM 1270 C C . PHE A 1 179 ? 7.610 78.005 133.315 1.00 25.70 179 PHE A C 1
ATOM 1271 O O . PHE A 1 179 ? 7.034 77.994 134.411 1.00 28.50 179 PHE A O 1
ATOM 1279 N N . GLN A 1 180 ? 7.614 76.935 132.543 1.00 23.67 180 GLN A N 1
ATOM 1280 C CA . GLN A 1 180 ? 6.926 75.724 132.963 1.00 21.74 180 GLN A CA 1
ATOM 1281 C C . GLN A 1 180 ? 7.520 75.173 134.229 1.00 23.83 180 GLN A C 1
ATOM 1282 O O . GLN A 1 180 ? 6.799 74.734 135.119 1.00 26.18 180 GLN A O 1
ATOM 1288 N N . LEU A 1 181 ? 8.832 75.241 134.341 1.00 24.88 181 LEU A N 1
ATOM 1289 C CA . LEU A 1 181 ? 9.480 74.666 135.490 1.00 24.23 181 LEU A CA 1
ATOM 1290 C C . LEU A 1 181 ? 9.295 75.498 136.733 1.00 25.91 181 LEU A C 1
ATOM 1291 O O . LEU A 1 181 ? 9.127 74.947 137.805 1.00 28.52 181 LEU A O 1
ATOM 1296 N N . PHE A 1 182 ? 9.315 76.819 136.595 1.00 24.48 182 PHE A N 1
ATOM 1297 C CA . PHE A 1 182 ? 8.942 77.704 137.686 1.00 24.27 182 PHE A CA 1
ATOM 1298 C C . PHE A 1 182 ? 7.596 77.376 138.357 1.00 26.74 182 PHE A C 1
ATOM 1299 O O . PHE A 1 182 ? 7.500 77.397 139.586 1.00 25.64 182 PHE A O 1
ATOM 1307 N N . TRP A 1 183 ? 6.552 77.223 137.544 1.00 22.85 183 TRP A N 1
ATOM 1308 C CA . TRP A 1 183 ? 5.228 76.932 138.019 1.00 23.96 183 TRP A CA 1
ATOM 1309 C C . TRP A 1 183 ? 5.034 75.451 138.403 1.00 25.64 183 TRP A C 1
ATOM 1310 O O . TRP A 1 183 ? 3.981 75.063 138.915 1.00 25.94 183 TRP A O 1
ATOM 1321 N N . SER A 1 184 ? 6.044 74.631 138.167 1.00 25.61 184 SER A N 1
ATOM 1322 C CA . SER A 1 184 ? 5.982 73.208 138.565 1.00 24.04 184 SER A CA 1
ATOM 1323 C C . SER A 1 184 ? 6.608 73.053 139.933 1.00 24.92 184 SER A C 1
ATOM 1324 O O . SER A 1 184 ? 7.795 73.271 140.101 1.00 26.61 184 SER A O 1
ATOM 1327 N N . GLU A 1 185 ? 5.798 72.674 140.912 1.00 27.71 185 GLU A N 1
ATOM 1328 C CA . GLU A 1 185 ? 6.230 72.642 142.280 1.00 32.78 185 GLU A CA 1
ATOM 1329 C C . GLU A 1 185 ? 7.252 71.540 142.536 1.00 29.21 185 GLU A C 1
ATOM 1330 O O . GLU A 1 185 ? 8.057 71.654 143.425 1.00 29.91 185 GLU A O 1
ATOM 1336 N N . ARG A 1 186 ? 7.207 70.450 141.791 1.00 28.78 186 ARG A N 1
ATOM 1337 C CA . ARG A 1 186 ? 8.138 69.360 142.082 1.00 30.76 186 ARG A CA 1
ATOM 1338 C C . ARG A 1 186 ? 8.305 68.496 140.832 1.00 25.85 186 ARG A C 1
ATOM 1339 O O . ARG A 1 186 ? 7.698 67.428 140.707 1.00 23.04 186 ARG A O 1
ATOM 1347 N N . PRO A 1 187 ? 9.068 69.013 139.880 1.00 24.81 187 PRO A N 1
ATOM 1348 C CA . PRO A 1 187 ? 9.084 68.465 138.555 1.00 24.50 187 PRO A CA 1
ATOM 1349 C C . PRO A 1 187 ? 10.081 67.321 138.426 1.00 24.60 187 PRO A C 1
ATOM 1350 O O . PRO A 1 187 ? 11.190 67.521 137.971 1.00 25.44 187 PRO A O 1
ATOM 1354 N N . TYR A 1 188 ? 9.663 66.146 138.871 1.00 26.51 188 TYR A N 1
ATOM 1355 C CA . TYR A 1 188 ? 10.482 64.960 138.894 1.00 25.45 188 TYR A CA 1
ATOM 1356 C C . TYR A 1 188 ? 10.660 64.363 137.501 1.00 25.21 188 TYR A C 1
ATOM 1357 O O . TYR A 1 188 ? 9.684 63.997 136.852 1.00 28.55 188 TYR A O 1
ATOM 1366 N N . LEU A 1 189 ? 11.914 64.246 137.076 1.00 26.38 189 LEU A N 1
ATOM 1367 C CA . LEU A 1 189 ? 12.307 63.548 135.858 1.00 25.82 189 LEU A CA 1
ATOM 1368 C C . LEU A 1 189 ? 13.386 62.477 136.088 1.00 22.39 189 LEU A C 1
ATOM 1369 O O . LEU A 1 189 ? 14.403 62.752 136.656 1.00 24.83 189 LEU A O 1
ATOM 1374 N N . SER A 1 190 ? 13.176 61.271 135.577 1.00 24.18 190 SER A N 1
ATOM 1375 C CA . SER A 1 190 ? 14.183 60.205 135.645 1.00 23.96 190 SER A CA 1
ATOM 1376 C C . SER A 1 190 ? 15.401 60.407 134.759 1.00 20.96 190 SER A C 1
ATOM 1377 O O . SER A 1 190 ? 16.483 59.973 135.141 1.00 24.31 190 SER A O 1
ATOM 1380 N N . ASN A 1 191 ? 15.189 61.025 133.591 1.00 22.23 191 ASN A N 1
ATOM 1381 C CA . ASN A 1 191 ? 16.180 61.320 132.573 1.00 22.07 191 ASN A CA 1
ATOM 1382 C C . ASN A 1 191 ? 16.143 62.833 132.273 1.00 21.52 191 ASN A C 1
ATOM 1383 O O . ASN A 1 191 ? 15.145 63.335 131.820 1.00 20.42 191 ASN A O 1
ATOM 1388 N N . PHE A 1 192 ? 17.219 63.547 132.574 1.00 22.79 192 PHE A N 1
ATOM 1389 C CA . PHE A 1 192 ? 17.215 65.022 132.549 1.00 24.38 192 PHE A CA 1
ATOM 1390 C C . PHE A 1 192 ? 18.456 65.490 131.810 1.00 22.02 192 PHE A C 1
ATOM 1391 O O . PHE A 1 192 ? 19.564 65.163 132.204 1.00 23.05 192 PHE A O 1
ATOM 1399 N N . LEU A 1 193 ? 18.245 66.220 130.720 1.00 23.42 193 LEU A N 1
ATOM 1400 C CA . LEU A 1 193 ? 19.304 66.768 129.921 1.00 23.91 193 LEU A CA 1
ATOM 1401 C C . LEU A 1 193 ? 19.273 68.313 129.970 1.00 23.93 193 LEU A C 1
ATOM 1402 O O . LEU A 1 193 ? 18.288 68.926 129.595 1.00 22.48 193 LEU A O 1
ATOM 1407 N N . VAL A 1 194 ? 20.373 68.932 130.389 1.00 21.03 194 VAL A N 1
ATOM 1408 C CA . VAL A 1 194 ? 20.538 70.376 130.293 1.00 20.77 194 VAL A CA 1
ATOM 1409 C C . VAL A 1 194 ? 21.578 70.757 129.218 1.00 24.19 194 VAL A C 1
ATOM 1410 O O . VAL A 1 194 ? 22.770 70.428 129.355 1.00 25.61 194 VAL A O 1
ATOM 1414 N N . LEU A 1 195 ? 21.120 71.390 128.138 1.00 24.95 195 LEU A N 1
ATOM 1415 C CA . LEU A 1 195 ? 21.958 71.675 126.972 1.00 28.29 195 LEU A CA 1
ATOM 1416 C C . LEU A 1 195 ? 22.997 72.761 127.175 1.00 24.98 195 LEU A C 1
ATOM 1417 O O . LEU A 1 195 ? 24.101 72.678 126.632 1.00 24.12 195 LEU A O 1
ATOM 1422 N N . ASN A 1 196 ? 22.594 73.760 127.950 1.00 24.54 196 ASN A N 1
ATOM 1423 C CA . ASN A 1 196 ? 23.332 74.985 128.235 1.00 25.80 196 ASN A CA 1
ATOM 1424 C C . ASN A 1 196 ? 22.446 75.901 129.021 1.00 26.62 196 ASN A C 1
ATOM 1425 O O . ASN A 1 196 ? 21.205 75.764 129.013 1.00 26.67 196 ASN A O 1
ATOM 1430 N N . ILE A 1 197 ? 23.068 76.792 129.770 1.00 29.13 197 ILE A N 1
ATOM 1431 C CA . ILE A 1 197 ? 22.325 77.819 130.473 1.00 30.37 197 ILE A CA 1
ATOM 1432 C C . ILE A 1 197 ? 23.093 79.113 130.261 1.00 30.76 197 ILE A C 1
ATOM 1433 O O . ILE A 1 197 ? 24.284 79.187 130.529 1.00 32.17 197 ILE A O 1
ATOM 1438 N N . SER A 1 198 ? 22.419 80.115 129.749 1.00 28.28 198 SER A N 1
ATOM 1439 C CA . SER A 1 198 ? 23.106 81.292 129.222 1.00 36.11 198 SER A CA 1
ATOM 1440 C C . SER A 1 198 ? 22.295 82.535 129.536 1.00 32.86 198 SER A C 1
ATOM 1441 O O . SER A 1 198 ? 21.033 82.459 129.591 1.00 35.49 198 SER A O 1
ATOM 1444 N N . GLU A 1 199 ? 23.025 83.633 129.662 1.00 114.16 199 GLU A N 1
ATOM 1445 C CA . GLU A 1 199 ? 22.633 84.819 130.400 1.00 112.63 199 GLU A CA 1
ATOM 1446 C C . GLU A 1 199 ? 21.840 85.752 129.495 1.00 110.94 199 GLU A C 1
ATOM 1447 O O . GLU A 1 199 ? 21.049 86.561 129.967 1.00 111.29 199 GLU A O 1
ATOM 1453 N N . ASP A 1 200 ? 22.070 85.624 128.191 1.00 112.34 200 ASP A N 1
ATOM 1454 C CA . ASP A 1 200 ? 21.308 86.311 127.145 1.00 111.68 200 ASP A CA 1
ATOM 1455 C C . ASP A 1 200 ? 21.134 85.294 126.003 1.00 109.67 200 ASP A C 1
ATOM 1456 O O . ASP A 1 200 ? 21.733 84.219 126.050 1.00 108.37 200 ASP A O 1
ATOM 1461 N N . HIS A 1 201 ? 20.307 85.582 124.994 1.00 108.79 201 HIS A N 1
ATOM 1462 C CA . HIS A 1 201 ? 19.133 86.445 125.103 1.00 106.30 201 HIS A CA 1
ATOM 1463 C C . HIS A 1 201 ? 18.110 85.610 125.832 1.00 100.38 201 HIS A C 1
ATOM 1464 O O . HIS A 1 201 ? 18.258 84.388 125.908 1.00 99.35 201 HIS A O 1
ATOM 1471 N N . LEU A 1 202 ? 17.055 86.252 126.315 1.00 97.65 202 LEU A N 1
ATOM 1472 C CA . LEU A 1 202 ? 16.179 85.618 127.279 1.00 94.77 202 LEU A CA 1
ATOM 1473 C C . LEU A 1 202 ? 14.745 86.103 127.179 1.00 95.80 202 LEU A C 1
ATOM 1474 O O . LEU A 1 202 ? 14.472 87.291 127.324 1.00 99.29 202 LEU A O 1
ATOM 1479 N N . ASP A 1 203 ? 13.824 85.169 126.953 1.00 95.99 203 ASP A N 1
ATOM 1480 C CA . ASP A 1 203 ? 12.390 85.468 127.038 1.00 98.82 203 ASP A CA 1
ATOM 1481 C C . ASP A 1 203 ? 11.956 85.806 128.477 1.00 99.32 203 ASP A C 1
ATOM 1482 O O . ASP A 1 203 ? 10.906 86.424 128.693 1.00 102.20 203 ASP A O 1
ATOM 1487 N N . TRP A 1 204 ? 12.798 85.430 129.442 1.00 96.73 204 TRP A N 1
ATOM 1488 C CA . TRP A 1 204 ? 12.442 85.385 130.871 1.00 97.21 204 TRP A CA 1
ATOM 1489 C C . TRP A 1 204 ? 12.345 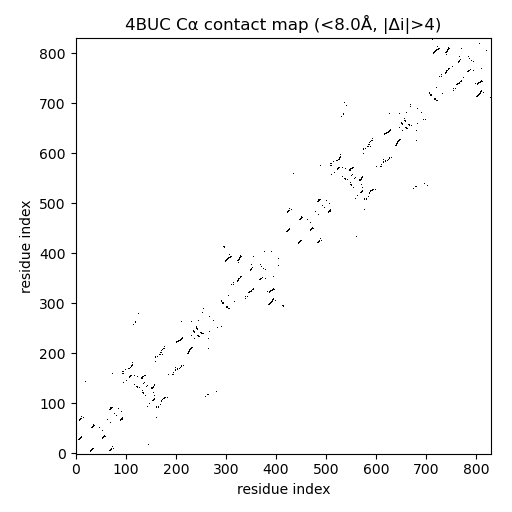86.765 131.529 1.00 101.17 204 TRP A C 1
ATOM 1490 O O . TRP A 1 204 ? 13.175 87.633 131.268 1.00 99.56 204 TRP A O 1
ATOM 1501 N N . HIS A 1 205 ? 11.348 86.924 132.406 1.00 108.31 205 HIS A N 1
ATOM 1502 C CA . HIS A 1 205 ? 10.954 88.235 132.943 1.00 115.69 205 HIS A CA 1
ATOM 1503 C C . HIS A 1 205 ? 12.124 89.018 133.526 1.00 112.84 205 HIS A C 1
ATOM 1504 O O . HIS A 1 205 ? 12.535 90.024 132.956 1.00 114.13 205 HIS A O 1
ATOM 1511 N N . SER A 1 206 ? 12.673 88.561 134.642 1.00 111.04 206 SER A N 1
ATOM 1512 C CA . SER A 1 206 ? 13.771 89.287 135.251 1.00 110.95 206 SER A CA 1
ATOM 1513 C C . SER A 1 206 ? 14.875 88.368 135.732 1.00 106.49 206 SER A C 1
ATOM 1514 O O . SER A 1 206 ? 15.780 88.035 134.982 1.00 101.32 206 SER A O 1
ATOM 1517 N N . SER A 1 207 ? 14.780 87.973 136.990 1.00 44.51 207 SER A N 1
ATOM 1518 C CA . SER A 1 207 ? 15.948 87.536 137.759 1.00 45.15 207 SER A CA 1
ATOM 1519 C C . SER A 1 207 ? 16.662 86.354 137.118 1.00 40.11 207 SER A C 1
ATOM 1520 O O . SER A 1 207 ? 16.068 85.300 136.894 1.00 38.80 207 SER A O 1
ATOM 1523 N N . PHE A 1 208 ? 17.947 86.526 136.823 1.00 40.21 208 PHE A N 1
ATOM 1524 C CA . PHE A 1 208 ? 18.739 85.453 136.265 1.00 38.53 208 PHE A CA 1
ATOM 1525 C C . PHE A 1 208 ? 18.874 84.347 137.274 1.00 34.74 208 PHE A C 1
ATOM 1526 O O . PHE A 1 208 ? 18.879 83.206 136.903 1.00 33.65 208 PHE A O 1
ATOM 1534 N N . LYS A 1 209 ? 18.946 84.657 138.555 1.00 39.06 209 LYS A N 1
ATOM 1535 C CA . LYS A 1 209 ? 19.098 83.572 139.500 1.00 41.09 209 LYS A CA 1
ATOM 1536 C C . LYS A 1 209 ? 17.848 82.718 139.638 1.00 34.50 209 LYS A C 1
ATOM 1537 O O . LYS A 1 209 ? 17.973 81.521 139.883 1.00 36.81 209 LYS A O 1
ATOM 1543 N N . GLU A 1 210 ? 16.667 83.299 139.454 1.00 34.22 210 GLU A N 1
ATOM 1544 C CA . GLU A 1 210 ? 15.440 82.506 139.422 1.00 35.03 210 GLU A CA 1
ATOM 1545 C C . GLU A 1 210 ? 15.353 81.662 138.139 1.00 31.15 210 GLU A C 1
ATOM 1546 O O . GLU A 1 210 ? 14.855 80.534 138.159 1.00 27.92 210 GLU A O 1
ATOM 1552 N N . TYR A 1 211 ? 15.843 82.220 137.028 1.00 31.79 211 TYR A N 1
ATOM 1553 C CA . TYR A 1 211 ? 15.882 81.511 135.755 1.00 31.68 211 TYR A CA 1
ATOM 1554 C C . TYR A 1 211 ? 16.732 80.252 135.900 1.00 30.30 211 TYR A C 1
ATOM 1555 O O . TYR A 1 211 ? 16.265 79.161 135.606 1.00 28.56 211 TYR A O 1
ATOM 1564 N N . VAL A 1 212 ? 17.955 80.394 136.404 1.00 29.72 212 VAL A N 1
ATOM 1565 C CA . VAL A 1 212 ? 18.822 79.243 136.649 1.00 26.72 212 VAL A CA 1
ATOM 1566 C C . VAL A 1 212 ? 18.178 78.221 137.605 1.00 27.02 212 VAL A C 1
ATOM 1567 O O . VAL A 1 212 ? 18.178 77.016 137.348 1.00 23.41 212 VAL A O 1
ATOM 1571 N N . ASP A 1 213 ? 17.649 78.695 138.724 1.00 29.71 213 ASP A N 1
ATOM 1572 C CA . ASP A 1 213 ? 17.119 77.774 139.706 1.00 31.66 213 ASP A CA 1
ATOM 1573 C C . ASP A 1 213 ? 15.879 77.031 139.155 1.00 28.98 213 ASP A C 1
ATOM 1574 O O . ASP A 1 213 ? 15.683 75.858 139.436 1.00 29.20 213 ASP A O 1
ATOM 1579 N N . SER A 1 214 ? 15.056 77.714 138.378 1.00 27.96 214 SER A N 1
ATOM 1580 C CA . SER A 1 214 ? 13.924 77.051 137.756 1.00 27.62 214 SER A CA 1
ATOM 1581 C C . SER A 1 214 ? 14.387 75.943 136.838 1.00 27.64 214 SER A C 1
ATOM 1582 O O . SER A 1 214 ? 13.916 74.826 136.953 1.00 28.65 214 SER A O 1
ATOM 1585 N N . LYS A 1 215 ? 15.349 76.226 135.974 1.00 26.77 215 LYS A N 1
ATOM 1586 C CA . LYS A 1 215 ? 15.800 75.230 135.001 1.00 27.05 215 LYS A CA 1
ATOM 1587 C C . LYS A 1 215 ? 16.483 74.021 135.593 1.00 28.79 215 LYS A C 1
ATOM 1588 O O . LYS A 1 215 ? 16.495 72.933 134.951 1.00 23.94 215 LYS A O 1
ATOM 1594 N N . LEU A 1 216 ? 17.065 74.184 136.792 1.00 23.65 216 LEU A N 1
ATOM 1595 C CA . LEU A 1 216 ? 17.792 73.099 137.394 1.00 25.55 216 LEU A CA 1
ATOM 1596 C C . LEU A 1 216 ? 16.992 72.255 138.397 1.00 31.16 216 LEU A C 1
ATOM 1597 O O . LEU A 1 216 ? 17.481 71.194 138.883 1.00 28.56 216 LEU A O 1
ATOM 1602 N N . LYS A 1 217 ? 15.784 72.708 138.718 1.00 26.55 217 LYS A N 1
ATOM 1603 C CA . LYS A 1 217 ? 14.929 71.984 139.642 1.00 25.92 217 LYS A CA 1
ATOM 1604 C C . LYS A 1 217 ? 14.942 70.456 139.561 1.00 25.12 217 LYS A C 1
ATOM 1605 O O . LYS A 1 217 ? 15.082 69.808 140.593 1.00 25.99 217 LYS A O 1
ATOM 1611 N N . PRO A 1 218 ? 14.742 69.870 138.368 1.00 23.47 218 PRO A N 1
ATOM 1612 C CA . PRO A 1 218 ? 14.698 68.414 138.313 1.00 23.95 218 PRO A CA 1
ATOM 1613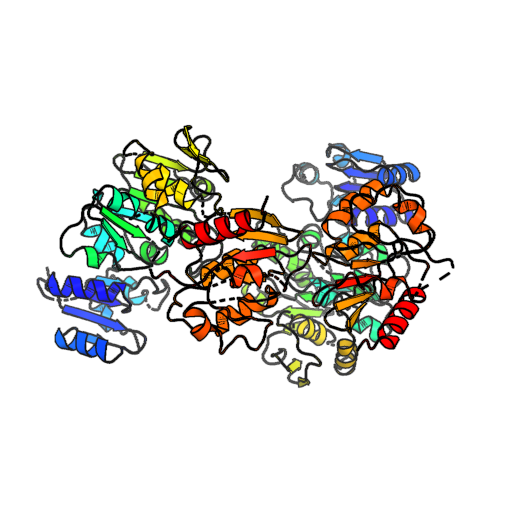 C C . PRO A 1 218 ? 15.955 67.742 138.823 1.00 23.95 218 PRO A C 1
ATOM 1614 O O . PRO A 1 218 ? 15.853 66.669 139.447 1.00 24.77 218 PRO A O 1
ATOM 1618 N N . ALA A 1 219 ? 17.121 68.343 138.583 1.00 22.39 219 ALA A N 1
ATOM 1619 C CA . ALA A 1 219 ? 18.389 67.709 139.015 1.00 27.49 219 ALA A CA 1
ATOM 1620 C C . ALA A 1 219 ? 18.403 67.360 140.490 1.00 24.18 219 ALA A C 1
ATOM 1621 O O . ALA A 1 219 ? 18.874 66.279 140.875 1.00 25.89 219 ALA A O 1
ATOM 1623 N N . PHE A 1 220 ? 17.873 68.258 141.320 1.00 24.04 220 PHE A N 1
ATOM 1624 C CA . PHE A 1 220 ? 17.979 68.086 142.785 1.00 22.99 220 PHE A CA 1
ATOM 1625 C C . PHE A 1 220 ? 16.920 67.135 143.330 1.00 25.05 220 PHE A C 1
ATOM 1626 O O . PHE A 1 220 ? 16.975 66.766 144.523 1.00 25.31 220 PHE A O 1
ATOM 1634 N N . LEU A 1 221 ? 15.997 66.688 142.457 1.00 24.40 221 LEU A N 1
ATOM 1635 C CA . LEU A 1 221 ? 14.993 65.703 142.837 1.00 24.30 221 LEU A CA 1
ATOM 1636 C C . LEU A 1 221 ? 15.378 64.275 142.494 1.00 23.37 221 LEU A C 1
ATOM 1637 O O . LEU A 1 221 ? 14.764 63.344 142.967 1.00 24.71 221 LEU A O 1
ATOM 1642 N N . GLN A 1 222 ? 16.384 64.093 141.661 1.00 23.36 222 GLN A N 1
ATOM 1643 C CA . GLN A 1 222 ? 16.756 62.769 141.227 1.00 22.68 222 GLN A CA 1
ATOM 1644 C C . GLN A 1 222 ? 17.340 61.882 142.322 1.00 26.17 222 GLN A C 1
ATOM 1645 O O . GLN A 1 222 ? 17.937 62.369 143.274 1.00 24.67 222 GLN A O 1
ATOM 1651 N N . THR A 1 223 ? 17.107 60.577 142.177 1.00 26.11 223 THR A N 1
ATOM 1652 C CA . THR A 1 223 ? 17.741 59.536 142.985 1.00 27.68 223 THR A CA 1
ATOM 1653 C C . THR A 1 223 ? 18.882 58.833 142.239 1.00 25.97 223 THR A C 1
ATOM 1654 O O . THR A 1 223 ? 19.127 59.076 141.049 1.00 26.87 223 THR A O 1
ATOM 1658 N N . GLU A 1 224 ? 19.529 57.893 142.908 1.00 28.67 224 GLU A N 1
ATOM 1659 C CA . GLU A 1 224 ? 20.729 57.223 142.392 1.00 30.43 224 GLU A CA 1
ATOM 1660 C C . GLU A 1 224 ? 20.465 56.395 141.126 1.00 30.02 224 GLU A C 1
ATOM 1661 O O . GLU A 1 224 ? 21.368 56.188 140.288 1.00 28.04 224 GLU A O 1
ATOM 1667 N N . GLY A 1 225 ? 19.225 55.949 140.967 1.00 29.63 225 GLY A N 1
ATOM 1668 C CA . GLY A 1 225 ? 18.822 55.238 139.749 1.00 28.09 225 GLY A CA 1
ATOM 1669 C C . GLY A 1 225 ? 18.454 56.089 138.553 1.00 26.93 225 GLY A C 1
ATOM 1670 O O . GLY A 1 225 ? 18.067 55.552 137.520 1.00 26.76 225 GLY A O 1
ATOM 1671 N N . ASP A 1 226 ? 18.580 57.406 138.670 1.00 24.67 226 ASP A N 1
ATOM 1672 C CA . ASP A 1 226 ? 18.224 58.309 137.604 1.00 21.99 226 ASP A CA 1
ATOM 1673 C C . ASP A 1 226 ? 19.444 58.793 136.845 1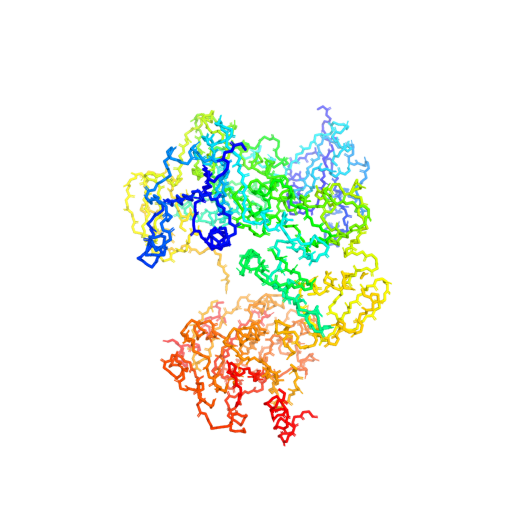.00 26.14 226 ASP A C 1
ATOM 1674 O O . ASP A 1 226 ? 20.579 58.447 137.205 1.00 22.49 226 ASP A O 1
ATOM 1679 N N . LEU A 1 227 ? 19.195 59.571 135.774 1.00 21.93 227 LEU A N 1
ATOM 1680 C CA . LEU A 1 227 ? 20.251 60.033 134.886 1.00 22.55 227 LEU A CA 1
ATOM 1681 C C . LEU A 1 227 ? 20.182 61.538 134.633 1.00 22.35 227 LEU A C 1
ATOM 1682 O O . LEU A 1 227 ? 19.121 62.066 134.287 1.00 22.48 227 LEU A O 1
ATOM 1687 N N . PHE A 1 228 ? 21.330 62.190 134.738 1.00 23.47 228 PHE A N 1
ATOM 1688 C CA . PHE A 1 228 ? 21.465 63.644 134.571 1.00 23.45 228 PHE A CA 1
ATOM 1689 C C . PHE A 1 228 ? 22.652 63.901 133.651 1.00 20.91 228 PHE A C 1
ATOM 1690 O O . PHE A 1 228 ? 23.797 63.676 134.014 1.00 22.56 228 PHE A O 1
ATOM 1698 N N . VAL A 1 229 ? 22.376 64.305 132.413 1.00 21.33 229 VAL A N 1
ATOM 1699 C CA . VAL A 1 229 ? 23.421 64.632 131.477 1.00 18.35 229 VAL A CA 1
ATOM 1700 C C . VAL A 1 229 ? 23.389 66.166 131.319 1.00 20.19 229 VAL A C 1
ATOM 1701 O O . VAL A 1 229 ? 22.330 66.778 131.178 1.00 20.82 229 VAL A O 1
ATOM 1705 N N . TYR A 1 230 ? 24.543 66.805 131.349 1.00 19.77 230 TYR A N 1
ATOM 1706 C CA . TYR A 1 230 ? 24.530 68.245 131.372 1.00 21.61 230 TYR A CA 1
ATOM 1707 C C . TYR A 1 230 ? 25.798 68.867 130.820 1.00 21.58 230 TYR A C 1
ATOM 1708 O O . TYR A 1 230 ? 26.880 68.290 130.859 1.00 22.37 230 TYR A O 1
ATOM 1717 N N . ASN A 1 231 ? 25.636 70.080 130.333 1.00 21.94 231 ASN A N 1
ATOM 1718 C CA . ASN A 1 231 ? 26.735 70.893 129.901 1.00 21.22 231 ASN A CA 1
ATOM 1719 C C . ASN A 1 231 ? 27.533 71.314 131.150 1.00 24.23 231 ASN A C 1
ATOM 1720 O O . ASN A 1 231 ? 27.023 72.010 131.977 1.00 24.40 231 ASN A O 1
ATOM 1725 N N . LYS A 1 232 ? 28.805 70.933 131.220 1.00 23.23 232 LYS A N 1
ATOM 1726 C CA . LYS A 1 232 ? 29.653 71.214 132.335 1.00 22.82 232 LYS A CA 1
ATOM 1727 C C . LYS A 1 232 ? 29.880 72.704 132.622 1.00 25.05 232 LYS A C 1
ATOM 1728 O O . LYS A 1 232 ? 30.170 73.061 133.755 1.00 23.03 232 LYS A O 1
ATOM 1734 N N . HIS A 1 233 ? 29.719 73.583 131.643 1.00 22.89 233 HIS A N 1
ATOM 1735 C CA . HIS A 1 233 ? 29.846 74.999 131.944 1.00 25.46 233 HIS A CA 1
ATOM 1736 C C . HIS A 1 233 ? 28.844 75.454 133.006 1.00 24.01 233 HIS A C 1
ATOM 1737 O O . HIS A 1 233 ? 29.078 76.465 133.637 1.00 25.55 233 HIS A O 1
ATOM 1744 N N . ILE A 1 234 ? 27.758 74.713 133.233 1.00 24.00 234 ILE A N 1
ATOM 1745 C CA . ILE A 1 234 ? 26.767 75.183 134.201 1.00 24.72 234 ILE A CA 1
ATOM 1746 C C . ILE A 1 234 ? 27.276 75.026 135.621 1.00 27.18 234 ILE A C 1
ATOM 1747 O O . ILE A 1 234 ? 26.729 75.614 136.536 1.00 29.00 234 ILE A O 1
ATOM 1752 N N . GLU A 1 235 ? 28.363 74.268 135.787 1.00 30.39 235 GLU A N 1
ATOM 1753 C CA . GLU A 1 235 ? 29.020 74.124 137.095 1.00 29.26 235 GLU A CA 1
ATOM 1754 C C . GLU A 1 235 ? 29.607 75.455 137.540 1.00 30.41 235 GLU A C 1
ATOM 1755 O O . GLU A 1 235 ? 29.824 75.642 138.702 1.00 33.98 235 GLU A O 1
ATOM 1761 N N . ARG A 1 236 ? 29.853 76.399 136.639 1.00 34.15 236 ARG A N 1
ATOM 1762 C CA . ARG A 1 236 ? 30.176 77.769 137.098 1.00 35.85 236 ARG A CA 1
ATOM 1763 C C . ARG A 1 236 ? 29.010 78.441 137.826 1.00 29.98 236 ARG A C 1
ATOM 1764 O O . ARG A 1 236 ? 29.206 79.291 138.658 1.00 34.60 236 ARG A O 1
ATOM 1772 N N . LEU A 1 237 ? 27.798 78.056 137.525 1.00 32.55 237 LEU A N 1
ATOM 1773 C CA . LEU A 1 237 ? 26.617 78.701 138.128 1.00 34.19 237 LEU A CA 1
ATOM 1774 C C . LEU A 1 237 ? 26.193 78.046 139.422 1.00 31.95 237 LEU A C 1
ATOM 1775 O O . LEU A 1 237 ? 25.845 78.722 140.361 1.00 32.36 237 LEU A O 1
ATOM 1780 N N . ARG A 1 238 ? 26.147 76.723 139.443 1.00 30.85 238 ARG A N 1
ATOM 1781 C CA . ARG A 1 238 ? 25.601 76.029 140.603 1.00 31.75 238 ARG A CA 1
ATOM 1782 C C . ARG A 1 238 ? 26.421 74.797 140.962 1.00 29.82 238 ARG A C 1
ATOM 1783 O O . ARG A 1 238 ? 26.982 74.139 140.108 1.00 28.84 238 ARG A O 1
ATOM 1791 N N . ASN A 1 239 ? 26.509 74.539 142.253 1.00 31.03 239 ASN A N 1
ATOM 1792 C CA . ASN A 1 239 ? 27.155 73.374 142.773 1.00 30.76 239 ASN A CA 1
ATOM 1793 C C . ASN A 1 239 ? 26.247 72.157 142.614 1.00 28.99 239 ASN A C 1
ATOM 1794 O O . ASN A 1 239 ? 25.125 72.121 143.154 1.00 28.11 239 ASN A O 1
ATOM 1799 N N . LEU A 1 240 ? 26.743 71.185 141.851 1.00 27.59 240 LEU A N 1
ATOM 1800 C CA . LEU A 1 240 ? 26.048 69.940 141.512 1.00 24.61 240 LEU A CA 1
ATOM 1801 C C . LEU A 1 240 ? 26.589 68.693 142.241 1.00 26.64 240 LEU A C 1
ATOM 1802 O O . LEU A 1 240 ? 26.148 67.566 142.003 1.00 27.93 240 LEU A O 1
ATOM 1807 N N . GLU A 1 241 ? 27.536 68.881 143.132 1.00 30.07 241 GLU A N 1
ATOM 1808 C CA . GLU A 1 241 ? 28.065 67.777 143.935 1.00 36.27 241 GLU A CA 1
ATOM 1809 C C . GLU A 1 241 ? 27.018 66.898 144.628 1.00 32.11 241 GLU A C 1
ATOM 1810 O O . GLU A 1 241 ? 27.215 65.690 144.754 1.00 29.25 241 GLU A O 1
ATOM 1816 N N . GLY A 1 242 ? 25.975 67.515 145.177 1.00 29.51 242 GLY A N 1
ATOM 1817 C CA . GLY A 1 242 ? 24.982 66.765 145.978 1.00 28.28 242 GLY A CA 1
ATOM 1818 C C . GLY A 1 242 ? 23.939 66.041 145.116 1.00 25.47 242 GLY A C 1
ATOM 1819 O O . GLY A 1 242 ? 23.105 65.320 145.610 1.00 23.68 242 GLY A O 1
ATOM 1820 N N . VAL A 1 243 ? 23.947 66.257 143.811 1.00 21.26 243 VAL A N 1
ATOM 1821 C CA . VAL A 1 243 ? 22.995 65.586 142.980 1.00 20.62 243 VAL A CA 1
ATOM 1822 C C . VAL A 1 243 ? 23.325 64.089 143.008 1.00 23.00 243 VAL A C 1
ATOM 1823 O O . VAL A 1 243 ? 24.504 63.682 143.016 1.00 23.55 243 VAL A O 1
ATOM 1827 N N . ARG A 1 244 ? 22.285 63.275 143.106 1.00 24.43 244 ARG A N 1
ATOM 1828 C CA . ARG A 1 244 ? 22.415 61.862 143.532 1.00 25.46 244 ARG A CA 1
ATOM 1829 C C . ARG A 1 244 ? 22.408 60.864 142.393 1.00 24.43 244 ARG A C 1
ATOM 1830 O O . ARG A 1 244 ? 22.763 59.707 142.580 1.00 24.80 244 ARG A O 1
ATOM 1838 N N . SER A 1 245 ? 22.045 61.321 141.201 1.00 22.85 245 SER A N 1
ATOM 1839 C CA . SER A 1 245 ? 21.945 60.442 140.057 1.00 24.58 245 SER A CA 1
ATOM 1840 C C . SER A 1 245 ? 23.314 60.111 139.473 1.00 27.94 245 SER A C 1
ATOM 1841 O O . SER A 1 245 ? 24.329 60.677 139.869 1.00 29.76 245 SER A O 1
ATOM 1844 N N . ARG A 1 246 ? 23.338 59.167 138.545 1.00 30.28 246 ARG A N 1
ATOM 1845 C CA . ARG A 1 246 ? 24.408 59.099 137.558 1.00 29.09 246 ARG A CA 1
ATOM 1846 C C . ARG A 1 246 ? 24.419 60.430 136.789 1.00 25.44 246 ARG A C 1
ATOM 1847 O O . ARG A 1 246 ? 23.414 60.858 136.211 1.00 24.36 246 ARG A O 1
ATOM 1855 N N . LYS A 1 247 ? 25.556 61.102 136.815 1.00 26.59 247 LYS A N 1
ATOM 1856 C CA . LYS A 1 247 ? 25.692 62.460 136.256 1.00 25.31 247 LYS A CA 1
ATOM 1857 C C . LYS A 1 247 ? 26.803 62.420 135.260 1.00 24.71 247 LYS A C 1
ATOM 1858 O O . LYS A 1 247 ? 27.917 62.050 135.596 1.00 26.78 247 LYS A O 1
ATOM 1864 N N . ILE A 1 248 ? 26.508 62.797 134.028 1.00 25.62 248 ILE A N 1
ATOM 1865 C CA . ILE A 1 248 ? 27.491 62.751 132.973 1.00 24.75 248 ILE A CA 1
ATOM 1866 C C . ILE A 1 248 ? 27.562 64.141 132.352 1.00 23.17 248 ILE A C 1
ATOM 1867 O O . ILE A 1 248 ? 26.651 64.576 131.638 1.00 19.85 248 ILE A O 1
ATOM 1872 N N . PRO A 1 249 ? 28.632 64.856 132.654 1.00 23.66 249 PRO A N 1
ATOM 1873 C CA . PRO A 1 249 ? 28.847 66.141 132.008 1.00 23.40 249 PRO A CA 1
ATOM 1874 C C . PRO A 1 249 ? 29.383 65.997 130.590 1.00 25.47 249 PRO A C 1
ATOM 1875 O O . PRO A 1 249 ? 30.095 65.029 130.283 1.00 22.39 249 PRO A O 1
ATOM 1879 N N . PHE A 1 250 ? 29.049 66.955 129.721 1.00 23.58 250 PHE A N 1
ATOM 1880 C CA . PHE A 1 250 ? 29.786 67.065 128.480 1.00 22.64 250 PHE A CA 1
ATOM 1881 C C . PHE A 1 250 ? 30.507 68.401 128.382 1.00 22.98 250 PHE A C 1
ATOM 1882 O O . PHE A 1 250 ? 30.318 69.241 129.219 1.00 23.13 250 PHE A O 1
ATOM 1890 N N . TRP A 1 251 ? 31.287 68.586 127.317 1.00 25.41 251 TRP A N 1
ATOM 1891 C CA . TRP A 1 251 ? 32.477 69.443 127.299 1.00 25.15 251 TRP A CA 1
ATOM 1892 C C . TRP A 1 251 ? 33.530 69.082 128.354 1.00 26.22 251 TRP A C 1
ATOM 1893 O O . TRP A 1 251 ? 33.925 69.915 129.158 1.00 27.08 251 TRP A O 1
ATOM 1904 N N . THR A 1 252 ? 34.036 67.854 128.291 1.00 24.93 252 THR A N 1
ATOM 1905 C CA . THR A 1 252 ? 35.039 67.375 129.224 1.00 25.05 252 THR A CA 1
ATOM 1906 C C . THR A 1 252 ? 36.170 66.875 128.363 1.00 27.00 252 THR A C 1
ATOM 1907 O O . THR A 1 252 ? 36.113 66.957 127.135 1.00 28.77 252 THR A O 1
ATOM 1911 N N . ASP A 1 253 ? 37.173 66.312 129.011 1.00 26.14 253 ASP A N 1
ATOM 1912 C CA . ASP A 1 253 ? 38.260 65.605 128.343 1.00 29.07 253 ASP A CA 1
ATOM 1913 C C . ASP A 1 253 ? 37.773 64.481 127.451 1.00 24.94 253 ASP A C 1
ATOM 1914 O O . ASP A 1 253 ? 38.355 64.244 126.423 1.00 25.78 253 ASP A O 1
ATOM 1919 N N . GLU A 1 254 ? 36.700 63.813 127.849 1.00 26.07 254 GLU A N 1
ATOM 1920 C CA . GLU A 1 254 ? 36.179 62.648 127.112 1.00 28.90 254 GLU A CA 1
ATOM 1921 C C . GLU A 1 254 ? 34.932 62.853 126.276 1.00 26.69 254 GLU A C 1
ATOM 1922 O O . GLU A 1 254 ? 34.672 62.042 125.384 1.00 22.85 254 GLU A O 1
ATOM 1928 N N . ASN A 1 255 ? 34.167 63.912 126.567 1.00 25.49 255 ASN A N 1
ATOM 1929 C CA . ASN A 1 255 ? 32.935 64.165 125.854 1.00 23.99 255 ASN A CA 1
ATOM 1930 C C . ASN A 1 255 ? 32.972 65.586 125.270 1.00 24.81 255 ASN A C 1
ATOM 1931 O O . ASN A 1 255 ? 32.736 66.552 125.993 1.00 19.79 255 ASN A O 1
ATOM 1936 N N . PHE A 1 256 ? 33.234 65.698 123.961 1.00 22.69 256 PHE A N 1
ATOM 1937 C CA . PHE A 1 256 ? 33.309 66.994 123.317 1.00 25.97 256 PHE A CA 1
ATOM 1938 C C . PHE A 1 256 ? 33.203 66.832 121.817 1.00 28.65 256 PHE A C 1
ATOM 1939 O O . PHE A 1 256 ? 33.211 65.719 121.291 1.00 25.62 256 PHE A O 1
ATOM 1947 N N . ALA A 1 257 ? 33.098 67.957 121.143 1.00 27.05 257 ALA A N 1
ATOM 1948 C CA . ALA A 1 257 ? 33.024 67.963 119.699 1.00 31.29 257 ALA A CA 1
ATOM 1949 C C . ALA A 1 257 ? 33.876 69.095 119.198 1.00 32.00 257 ALA A C 1
ATOM 1950 O O . ALA A 1 257 ? 33.963 70.128 119.831 1.00 33.96 257 ALA A O 1
ATOM 1952 N N . THR A 1 258 ? 34.559 68.856 118.096 1.00 34.87 258 THR A N 1
ATOM 1953 C CA . THR A 1 258 ? 35.271 69.889 117.371 1.00 42.29 258 THR A CA 1
ATOM 1954 C C . THR A 1 258 ? 34.471 70.040 116.087 1.00 46.89 258 THR A C 1
ATOM 1955 O O . THR A 1 258 ? 33.324 69.579 116.010 1.00 55.34 258 THR A O 1
ATOM 1959 N N . GLU A 1 259 ? 35.057 70.638 115.065 1.00 46.11 259 GLU A N 1
ATOM 1960 C CA . GLU A 1 259 ? 34.270 70.977 113.902 1.00 53.13 259 GLU A CA 1
ATOM 1961 C C . GLU A 1 259 ? 33.876 69.768 113.076 1.00 46.43 259 GLU A C 1
ATOM 1962 O O . GLU A 1 259 ? 32.793 69.734 112.545 1.00 54.81 259 GLU A O 1
ATOM 1968 N N . LYS A 1 260 ? 34.726 68.759 113.025 1.00 46.69 260 LYS A N 1
ATOM 1969 C CA . LYS A 1 260 ? 34.477 67.569 112.230 1.00 48.34 260 LYS A CA 1
ATOM 1970 C C . LYS A 1 260 ? 34.309 66.282 113.053 1.00 44.89 260 LYS A C 1
ATOM 1971 O O . LYS A 1 260 ? 33.973 65.251 112.492 1.00 50.59 260 LYS A O 1
ATOM 1977 N N . GLU A 1 261 ? 34.562 66.325 114.359 1.00 39.39 261 GLU A N 1
ATOM 1978 C CA . GLU A 1 261 ? 34.672 65.101 115.157 1.00 39.38 261 GLU A CA 1
ATOM 1979 C C . GLU A 1 261 ? 33.787 65.173 116.385 1.00 33.36 261 GLU A C 1
ATOM 1980 O O . GLU A 1 261 ? 33.605 66.256 116.969 1.00 29.64 261 GLU A O 1
ATOM 1986 N N . LEU A 1 262 ? 33.247 64.007 116.755 1.00 29.27 262 LEU A N 1
ATOM 1987 C CA . LEU A 1 262 ? 32.501 63.830 117.980 1.00 29.54 262 LEU A CA 1
ATOM 1988 C C . LEU A 1 262 ? 33.278 62.840 118.854 1.00 28.98 262 LEU A C 1
ATOM 1989 O O . LEU A 1 262 ? 33.698 61.781 118.407 1.00 35.35 262 LEU A O 1
ATOM 1994 N N . ILE A 1 263 ? 33.466 63.198 120.103 1.00 26.99 263 ILE A N 1
ATOM 1995 C CA . ILE A 1 263 ? 34.241 62.381 120.991 1.00 27.46 263 ILE A CA 1
ATOM 1996 C C . ILE A 1 263 ? 33.344 62.138 122.203 1.00 25.04 263 ILE A C 1
ATOM 1997 O O . ILE A 1 263 ? 32.904 63.073 122.866 1.00 21.58 263 ILE A O 1
ATOM 2002 N N . VAL A 1 264 ? 33.049 60.865 122.446 1.00 25.21 264 VAL A N 1
ATOM 2003 C CA . VAL A 1 264 ? 32.201 60.428 123.547 1.00 24.59 264 VAL A CA 1
ATOM 2004 C C . VAL A 1 264 ? 32.889 59.231 124.210 1.00 24.66 264 VAL A C 1
ATOM 2005 O O . VAL A 1 264 ? 33.302 58.293 123.530 1.00 25.79 264 VAL A O 1
ATOM 2009 N N . ARG A 1 265 ? 33.063 59.316 125.529 1.00 23.40 265 ARG A N 1
ATOM 2010 C CA . ARG A 1 265 ? 33.808 58.340 126.275 1.00 25.70 265 ARG A CA 1
ATOM 2011 C C . ARG A 1 265 ? 35.209 58.133 125.724 1.00 25.62 265 ARG A C 1
ATOM 2012 O O . ARG A 1 265 ? 35.759 57.013 125.729 1.00 27.04 265 ARG A O 1
ATOM 2020 N N . GLY A 1 266 ? 35.811 59.222 125.272 1.00 24.30 266 GLY A N 1
ATOM 2021 C CA . GLY A 1 266 ? 37.154 59.149 124.712 1.00 25.88 266 GLY A CA 1
ATOM 2022 C C . GLY A 1 266 ? 37.178 58.583 123.317 1.00 29.31 266 GLY A C 1
ATOM 2023 O O . GLY A 1 266 ? 38.229 58.489 122.708 1.00 31.16 266 GLY A O 1
ATOM 2024 N N . LYS A 1 267 ? 36.048 58.104 122.810 1.00 32.10 267 LYS A N 1
ATOM 2025 C CA . LYS A 1 267 ? 36.057 57.543 121.462 1.00 33.23 267 LYS A CA 1
ATOM 2026 C C . LYS A 1 267 ? 35.675 58.565 120.386 1.00 31.92 267 LYS A C 1
ATOM 2027 O O . LYS A 1 267 ? 34.758 59.354 120.597 1.00 28.09 267 LYS A O 1
ATOM 2033 N N . LYS A 1 268 ? 36.336 58.486 119.224 1.00 32.64 268 LYS A N 1
ATOM 2034 C CA . LYS A 1 268 ? 36.217 59.491 118.177 1.00 37.02 268 LYS A CA 1
ATOM 2035 C C . LYS A 1 268 ? 35.373 58.979 117.019 1.00 35.96 268 LYS A C 1
ATOM 2036 O O . LYS A 1 268 ? 35.575 57.887 116.549 1.00 34.44 268 LYS A O 1
ATOM 2042 N N . TYR A 1 269 ? 34.484 59.824 116.531 1.00 34.88 269 TYR A N 1
ATOM 2043 C CA . TYR A 1 269 ? 33.611 59.502 115.427 1.00 34.42 269 TYR A CA 1
ATOM 2044 C C . TYR A 1 269 ? 33.602 60.702 114.487 1.00 35.11 269 TYR A C 1
ATOM 2045 O O . TYR A 1 269 ? 33.655 61.851 114.926 1.00 35.21 269 TYR A O 1
ATOM 2054 N N . THR A 1 270 ? 33.548 60.446 113.198 1.00 39.45 270 THR A N 1
ATOM 2055 C CA . THR A 1 270 ? 33.498 61.524 112.230 1.00 41.76 270 THR A CA 1
ATOM 2056 C C . THR A 1 270 ? 32.060 61.975 112.100 1.00 43.33 270 THR A C 1
ATOM 2057 O O . THR A 1 270 ? 31.163 61.156 111.970 1.00 48.16 270 THR A O 1
ATOM 2061 N N . LEU A 1 271 ? 31.813 63.267 112.257 1.00 40.41 271 LEU A N 1
ATOM 2062 C CA . LEU A 1 271 ? 30.465 63.795 112.029 1.00 41.11 271 LEU A CA 1
ATOM 2063 C C . LEU A 1 271 ? 30.196 63.797 110.517 1.00 44.05 271 LEU A C 1
ATOM 2064 O O . LEU A 1 271 ? 31.132 63.876 109.753 1.00 41.59 271 LEU A O 1
ATOM 2069 N N . PRO A 1 272 ? 28.923 63.690 110.098 1.00 46.45 272 PRO A N 1
ATOM 2070 C CA . PRO A 1 272 ? 28.566 63.734 108.687 1.00 53.68 272 PRO A CA 1
ATOM 2071 C C . PRO A 1 272 ? 28.666 65.115 108.038 1.00 56.64 272 PRO A C 1
ATOM 2072 O O . PRO A 1 272 ? 28.461 65.221 106.843 1.00 60.87 272 PRO A O 1
ATOM 2076 N N . GLY A 1 273 ? 28.983 66.173 108.777 1.00 55.14 273 GLY A N 1
ATOM 2077 C CA . GLY A 1 273 ? 29.264 67.446 108.107 1.00 52.99 273 GLY A CA 1
ATOM 2078 C C . GLY A 1 273 ? 29.921 68.379 109.081 1.00 54.01 273 GLY A C 1
ATOM 2079 O O . GLY A 1 273 ? 30.097 68.039 110.261 1.00 48.94 273 GLY A O 1
ATOM 2080 N N . ASN A 1 274 ? 30.274 69.566 108.611 1.00 55.48 274 ASN A N 1
ATOM 2081 C CA . ASN A 1 274 ? 30.858 70.547 109.511 1.00 60.72 274 ASN A CA 1
ATOM 2082 C C . ASN A 1 274 ? 29.835 71.609 109.887 1.00 56.00 274 ASN A C 1
ATOM 2083 O O . ASN A 1 274 ? 29.497 72.469 109.083 1.00 55.07 274 ASN A O 1
ATOM 2088 N N . TYR A 1 275 ? 29.337 71.527 111.115 1.00 45.97 275 TYR A N 1
ATOM 2089 C CA . TYR A 1 275 ? 28.093 72.203 111.491 1.00 43.30 275 TYR A CA 1
ATOM 2090 C C . TYR A 1 275 ? 28.306 73.373 112.434 1.00 41.68 275 TYR A C 1
ATOM 2091 O O . TYR A 1 275 ? 29.331 73.452 113.092 1.00 41.55 275 TYR A O 1
ATOM 2100 N N . PRO A 1 276 ? 27.304 74.252 112.564 1.00 43.82 276 PRO A N 1
ATOM 2101 C CA . PRO A 1 276 ? 27.591 75.354 113.464 1.00 43.72 276 PRO A CA 1
ATOM 2102 C C . PRO A 1 276 ? 27.708 74.864 114.897 1.00 39.81 276 PRO A C 1
ATOM 2103 O O . PRO A 1 276 ? 27.333 73.708 115.223 1.00 37.19 276 PRO A O 1
ATOM 2107 N N . TYR A 1 277 ? 28.166 75.761 115.765 1.00 37.92 277 TYR A N 1
ATOM 2108 C CA . TYR A 1 277 ? 28.448 75.380 117.135 1.00 33.08 277 TYR A CA 1
ATOM 2109 C C . TYR A 1 277 ? 27.178 74.802 117.768 1.00 32.14 277 TYR A C 1
ATOM 2110 O O . TYR A 1 277 ? 27.230 73.790 118.459 1.00 28.65 277 TYR A O 1
ATOM 2119 N N . GLN A 1 278 ? 26.034 75.464 117.592 1.00 32.63 278 GLN A N 1
ATOM 2120 C CA . GLN A 1 278 ? 24.870 75.041 118.349 1.00 29.28 278 GLN A CA 1
ATOM 2121 C C . GLN A 1 278 ? 24.429 73.625 117.955 1.00 26.66 278 GLN A C 1
ATOM 2122 O O . GLN A 1 278 ? 24.073 72.818 118.807 1.00 23.36 278 GLN A O 1
ATOM 2136 N N . ARG A 1 280 ? 26.436 71.305 116.742 1.00 28.49 280 ARG A N 1
ATOM 2137 C CA . ARG A 1 280 ? 27.438 70.396 117.306 1.00 29.33 280 ARG A CA 1
ATOM 2138 C C . ARG A 1 280 ? 27.156 70.093 118.775 1.00 28.99 280 ARG A C 1
ATOM 2139 O O . ARG A 1 280 ? 27.329 68.949 119.248 1.00 29.51 280 ARG A O 1
ATOM 2147 N N . GLU A 1 281 ? 26.733 71.106 119.513 1.00 26.01 281 GLU A N 1
ATOM 2148 C CA . GLU A 1 281 ? 26.386 70.886 120.932 1.00 26.65 281 GLU A CA 1
ATOM 2149 C C . GLU A 1 281 ? 25.148 70.042 121.085 1.00 26.38 281 GLU A C 1
ATOM 2150 O O . GLU A 1 281 ? 25.100 69.238 121.995 1.00 24.11 281 GLU A O 1
ATOM 2156 N N . ASN A 1 282 ? 24.168 70.213 120.189 1.00 28.54 282 ASN A N 1
ATOM 2157 C CA . ASN A 1 282 ? 22.923 69.448 120.282 1.00 25.82 282 ASN A CA 1
ATOM 2158 C C . ASN A 1 282 ? 23.258 67.977 120.048 1.00 26.19 282 ASN A C 1
ATOM 2159 O O . ASN A 1 282 ? 22.780 67.088 120.753 1.00 24.98 282 ASN A O 1
ATOM 2164 N N . ILE A 1 283 ? 24.055 67.732 119.020 1.00 27.45 283 ILE A N 1
ATOM 2165 C CA . ILE A 1 283 ? 24.511 66.398 118.721 1.00 26.92 283 ILE A CA 1
ATOM 2166 C C . ILE A 1 283 ? 25.302 65.797 119.889 1.00 28.79 283 ILE A C 1
ATOM 2167 O O . ILE A 1 283 ? 25.097 64.631 120.237 1.00 27.78 283 ILE A O 1
ATOM 2172 N N . LEU A 1 284 ? 26.230 66.563 120.458 1.00 25.71 284 LEU A N 1
ATOM 2173 C CA . LEU A 1 284 ? 27.031 66.059 121.580 1.00 28.39 284 LEU A CA 1
ATOM 2174 C C . LEU A 1 284 ? 26.157 65.665 122.770 1.00 23.37 284 LEU A C 1
ATOM 2175 O O . LEU A 1 284 ? 26.273 64.567 123.357 1.00 26.10 284 LEU A O 1
ATOM 2180 N N . ALA A 1 285 ? 25.264 66.572 123.120 1.00 24.74 285 ALA A N 1
ATOM 2181 C CA . ALA A 1 285 ? 24.326 66.358 124.227 1.00 24.29 285 ALA A CA 1
ATOM 2182 C C . ALA A 1 285 ? 23.529 65.071 124.065 1.00 26.06 285 ALA A C 1
ATOM 2183 O O . ALA A 1 285 ? 23.492 64.250 124.961 1.00 22.21 285 ALA A O 1
ATOM 2185 N N . VAL A 1 286 ? 22.890 64.902 122.906 1.00 23.35 286 VAL A N 1
ATOM 2186 C CA . VAL A 1 286 ? 22.002 63.800 122.727 1.00 23.17 286 VAL A CA 1
ATOM 2187 C C . VAL A 1 286 ? 22.830 62.513 122.633 1.00 24.58 286 VAL A C 1
ATOM 2188 O O . VAL A 1 286 ? 22.395 61.488 123.121 1.00 27.84 286 VAL A O 1
ATOM 2192 N N . SER A 1 287 ? 24.019 62.596 122.035 1.00 24.05 287 SER A N 1
ATOM 2193 C CA . SER A 1 287 ? 25.037 61.516 121.973 1.00 28.47 287 SER A CA 1
ATOM 2194 C C . SER A 1 287 ? 25.274 60.859 123.307 1.00 24.82 287 SER A C 1
ATOM 2195 O O . SER A 1 287 ? 25.361 59.628 123.443 1.00 26.27 287 SER A O 1
ATOM 2198 N N . VAL A 1 288 ? 25.632 61.740 124.214 1.00 20.00 288 VAL A N 1
ATOM 2199 C CA . VAL A 1 288 ? 26.050 61.316 125.517 1.00 24.20 288 VAL A CA 1
ATOM 2200 C C . VAL A 1 288 ? 24.927 60.568 126.175 1.00 22.37 288 VAL A C 1
ATOM 2201 O O . VAL A 1 288 ? 25.133 59.477 126.743 1.00 26.35 288 VAL A O 1
ATOM 2205 N N . LEU A 1 289 ? 23.718 61.084 126.023 1.00 25.31 289 LEU A N 1
ATOM 2206 C CA . LEU A 1 289 ? 22.580 60.451 126.655 1.00 26.03 289 LEU A CA 1
ATOM 2207 C C . LEU A 1 289 ? 22.302 59.114 125.975 1.00 26.28 289 LEU A C 1
ATOM 2208 O O . LEU A 1 289 ? 22.031 58.104 126.644 1.00 23.60 289 LEU A O 1
ATOM 2213 N N . TYR A 1 290 ? 22.393 59.093 124.641 1.00 25.22 290 TYR A N 1
ATOM 2214 C CA . TYR A 1 290 ? 22.084 57.872 123.898 1.00 26.34 290 TYR A CA 1
ATOM 2215 C C . TYR A 1 290 ? 23.083 56.767 124.247 1.00 25.57 290 TYR A C 1
ATOM 2216 O O . TYR A 1 290 ? 22.704 55.594 124.407 1.00 26.36 290 TYR A O 1
ATOM 2233 N N . GLU A 1 292 ? 24.698 56.511 126.929 1.00 24.83 292 GLU A N 1
ATOM 2234 C CA . GLU A 1 292 ? 24.412 55.981 128.264 1.00 26.32 292 GLU A CA 1
ATOM 2235 C C . GLU A 1 292 ? 23.253 54.979 128.255 1.00 26.24 292 GLU A C 1
ATOM 2236 O O . GLU A 1 292 ? 23.301 53.983 128.964 1.00 29.30 292 GLU A O 1
ATOM 2250 N N . PHE A 1 294 ? 22.117 53.093 125.615 1.00 25.49 294 PHE A N 1
ATOM 2251 C CA . PHE A 1 294 ? 22.178 52.006 124.666 1.00 29.13 294 PHE A CA 1
ATOM 2252 C C . PHE A 1 294 ? 23.581 51.433 124.469 1.00 28.44 294 PHE A C 1
ATOM 2253 O O . PHE A 1 294 ? 23.715 50.395 123.844 1.00 33.10 294 PHE A O 1
ATOM 2261 N N . ASN A 1 295 ? 24.595 52.096 125.037 1.00 28.44 295 ASN A N 1
ATOM 2262 C CA . ASN A 1 295 ? 25.996 51.608 125.075 1.00 29.86 295 ASN A CA 1
ATOM 2263 C C . ASN A 1 295 ? 26.671 51.564 123.691 1.00 31.60 295 ASN A C 1
ATOM 2264 O O . ASN A 1 295 ? 27.649 50.882 123.494 1.00 32.82 295 ASN A O 1
ATOM 2269 N N . GLU A 1 296 ? 26.141 52.286 122.728 1.00 32.68 296 GLU A N 1
ATOM 2270 C CA . GLU A 1 296 ? 26.590 52.110 121.361 1.00 35.43 296 GLU A CA 1
ATOM 2271 C C . GLU A 1 296 ? 26.171 53.403 120.639 1.00 33.78 296 GLU A C 1
ATOM 2272 O O . GLU A 1 296 ? 25.158 54.001 121.034 1.00 30.27 296 GLU A O 1
ATOM 2278 N N . LEU A 1 297 ? 27.020 53.925 119.736 1.00 31.53 297 LEU A N 1
ATOM 2279 C CA . LEU A 1 297 ? 26.704 55.152 118.974 1.00 32.74 297 LEU A CA 1
ATOM 2280 C C . LEU A 1 297 ? 26.597 54.968 117.443 1.00 35.14 297 LEU A C 1
ATOM 2281 O O . LEU A 1 297 ? 26.243 55.897 116.745 1.00 35.05 297 LEU A O 1
ATOM 2286 N N . GLU A 1 298 ? 26.839 53.777 116.934 1.00 36.52 298 GLU A N 1
ATOM 2287 C CA . GLU A 1 298 ? 26.783 53.561 115.487 1.00 43.69 298 GLU A CA 1
ATOM 2288 C C . GLU A 1 298 ? 25.354 53.720 114.945 1.00 42.29 298 GLU A C 1
ATOM 2289 O O . GLU A 1 298 ? 25.151 54.259 113.862 1.00 40.21 298 GLU A O 1
ATOM 2295 N N . SER A 1 299 ? 24.375 53.205 115.684 1.00 41.07 299 SER A N 1
ATOM 2296 C CA . SER A 1 299 ? 22.970 53.390 115.347 1.00 38.14 299 SER A CA 1
ATOM 2297 C C . SER A 1 299 ? 22.582 54.860 115.425 1.00 33.88 299 SER A C 1
ATOM 2298 O O . SER A 1 299 ? 21.875 55.348 114.569 1.00 33.16 299 SER A O 1
ATOM 2301 N N . PHE A 1 300 ? 23.106 55.584 116.401 1.00 33.32 300 PHE A N 1
ATOM 2302 C CA . PHE A 1 300 ? 22.834 57.026 116.499 1.00 33.20 300 PHE A CA 1
ATOM 2303 C C . PHE A 1 300 ? 23.345 57.786 115.261 1.00 34.51 300 PHE A C 1
ATOM 2304 O O . PHE A 1 300 ? 22.625 58.587 114.677 1.00 32.65 300 PHE A O 1
ATOM 2312 N N . LEU A 1 301 ? 24.560 57.488 114.842 1.00 34.69 301 LEU A N 1
ATOM 2313 C CA . LEU A 1 301 ? 25.157 58.192 113.736 1.00 35.81 301 LEU A CA 1
ATOM 2314 C C . LEU A 1 301 ? 24.456 57.916 112.421 1.00 37.91 301 LEU A C 1
ATOM 2315 O O . LEU A 1 301 ? 24.277 58.818 111.624 1.00 38.32 301 LEU A O 1
ATOM 2320 N N . GLU A 1 302 ? 24.047 56.676 112.203 1.00 39.33 302 GLU A N 1
ATOM 2321 C CA . GLU A 1 302 ? 23.282 56.335 111.036 1.00 41.89 302 GLU A CA 1
ATOM 2322 C C . GLU A 1 302 ? 21.946 57.072 111.016 1.00 41.81 302 GLU A C 1
ATOM 2323 O O . GLU A 1 302 ? 21.575 57.600 109.998 1.00 40.69 302 GLU A O 1
ATOM 2329 N N . LEU A 1 303 ? 21.238 57.136 112.144 1.00 40.53 303 LEU A N 1
ATOM 2330 C CA . LEU A 1 303 ? 19.965 57.855 112.203 1.00 41.31 303 LEU A CA 1
ATOM 2331 C C . LEU A 1 303 ? 20.138 59.370 112.112 1.00 38.14 303 LEU A C 1
ATOM 2332 O O . LEU A 1 303 ? 19.286 60.064 111.552 1.00 38.06 303 LEU A O 1
ATOM 2337 N N . LEU A 1 304 ? 21.230 59.878 112.663 1.00 36.91 304 LEU A N 1
ATOM 2338 C CA . LEU A 1 304 ? 21.548 61.301 112.526 1.00 38.25 304 LEU A CA 1
ATOM 2339 C C . LEU A 1 304 ? 21.553 61.715 111.044 1.00 42.78 304 LEU A C 1
ATOM 2340 O O . LEU A 1 304 ? 21.176 62.829 110.714 1.00 42.22 304 LEU A O 1
ATOM 2345 N N . ARG A 1 305 ? 21.938 60.804 110.156 1.00 45.49 305 ARG A N 1
ATOM 2346 C CA . ARG A 1 305 ? 22.114 61.140 108.746 1.00 50.14 305 ARG A CA 1
ATOM 2347 C C . ARG A 1 305 ? 20.811 61.588 108.095 1.00 52.72 305 ARG A C 1
ATOM 2348 O O . ARG A 1 305 ? 20.820 62.450 107.217 1.00 56.34 305 ARG A O 1
ATOM 2356 N N . ASP A 1 306 ? 19.677 61.036 108.510 1.00 49.28 306 ASP A N 1
ATOM 2357 C CA . ASP A 1 306 ? 18.427 61.475 107.909 1.00 50.74 306 ASP A CA 1
ATOM 2358 C C . ASP A 1 306 ? 17.650 62.457 108.761 1.00 46.33 306 ASP A C 1
ATOM 2359 O O . ASP A 1 306 ? 16.500 62.709 108.508 1.00 47.25 306 ASP A O 1
ATOM 2364 N N . PHE A 1 307 ? 18.292 63.033 109.765 1.00 45.94 307 PHE A N 1
ATOM 2365 C CA . PHE A 1 307 ? 17.651 64.016 110.623 1.00 43.80 307 PHE A CA 1
ATOM 2366 C C . PHE A 1 307 ? 17.391 65.343 109.890 1.00 46.31 307 PHE A C 1
ATOM 2367 O O . PHE A 1 307 ? 18.324 65.988 109.420 1.00 47.49 307 PHE A O 1
ATOM 2375 N N . LYS A 1 308 ? 16.136 65.773 109.822 1.00 48.51 308 LYS A N 1
ATOM 2376 C CA . LYS A 1 308 ? 15.776 66.864 108.897 1.00 57.19 308 LYS A CA 1
ATOM 2377 C C . LYS A 1 308 ? 16.451 68.238 109.105 1.00 51.38 308 LYS A C 1
ATOM 2378 O O . LYS A 1 308 ? 16.894 68.857 108.162 1.00 53.00 308 LYS A O 1
ATOM 2384 N N . PRO A 1 309 ? 16.509 68.729 110.327 1.00 45.77 309 PRO A N 1
ATOM 2385 C CA . PRO A 1 309 ? 17.175 70.006 110.605 1.00 45.50 309 PRO A CA 1
ATOM 2386 C C . PRO A 1 309 ? 18.699 70.012 110.378 1.00 44.81 309 PRO A C 1
ATOM 2387 O O . PRO A 1 309 ? 19.325 71.069 110.443 1.00 44.46 309 PRO A O 1
ATOM 2391 N N . LEU A 1 310 ? 19.289 68.844 110.165 1.00 44.70 310 LEU A N 1
ATOM 2392 C CA . LEU A 1 310 ? 20.720 68.724 109.910 1.00 45.38 310 LEU A CA 1
ATOM 2393 C C . LEU A 1 310 ? 21.133 69.597 108.730 1.00 48.05 310 LEU A C 1
ATOM 2394 O O . LEU A 1 310 ? 20.581 69.457 107.658 1.00 47.03 310 LEU A O 1
ATOM 2399 N N . PRO A 1 311 ? 22.069 70.539 108.930 1.00 50.43 311 PRO A N 1
ATOM 2400 C CA . PRO A 1 311 ? 22.488 71.386 107.806 1.00 53.10 311 PRO A CA 1
ATOM 2401 C C . PRO A 1 311 ? 23.039 70.590 106.631 1.00 56.84 311 PRO A C 1
ATOM 2402 O O . PRO A 1 311 ? 23.661 69.547 106.808 1.00 61.28 311 PRO A O 1
ATOM 2406 N N . HIS A 1 312 ? 22.823 71.100 105.439 1.00 58.44 312 HIS A N 1
ATOM 2407 C CA . HIS A 1 312 ? 23.215 70.392 104.248 1.00 68.91 312 HIS A CA 1
ATOM 2408 C C . HIS A 1 312 ? 24.647 70.728 103.923 1.00 66.95 312 HIS A C 1
ATOM 2409 O O . HIS A 1 312 ? 25.146 71.768 104.328 1.00 66.40 312 HIS A O 1
ATOM 2416 N N . ARG A 1 313 ? 25.311 69.844 103.191 1.00 89.83 313 ARG A N 1
ATOM 2417 C CA . ARG A 1 313 ? 26.653 70.137 102.721 1.00 87.35 313 ARG A CA 1
ATOM 2418 C C . ARG A 1 313 ? 26.544 71.111 101.564 1.00 79.92 313 ARG A C 1
ATOM 2419 O O . ARG A 1 313 ? 25.760 70.890 100.631 1.00 75.23 313 ARG A O 1
ATOM 2435 N N . GLU A 1 315 ? 28.731 71.790 98.758 1.00 72.70 315 GLU A N 1
ATOM 2436 C CA . GLU A 1 315 ? 29.914 71.225 98.125 1.00 74.54 315 GLU A CA 1
ATOM 2437 C C . GLU A 1 315 ? 30.503 72.172 97.086 1.00 67.15 315 GLU A C 1
ATOM 2438 O O . GLU A 1 315 ? 29.852 72.501 96.100 1.00 64.64 315 GLU A O 1
ATOM 2444 N N . TYR A 1 316 ? 31.734 72.612 97.321 1.00 64.67 316 TYR A N 1
ATOM 2445 C CA . TYR A 1 316 ? 32.508 73.312 96.312 1.00 62.06 316 TYR A CA 1
ATOM 2446 C C . TYR A 1 316 ? 32.869 72.311 95.230 1.00 59.66 316 TYR A C 1
ATOM 2447 O O . TYR A 1 316 ? 33.394 71.247 95.532 1.00 62.14 316 TYR A O 1
ATOM 2456 N N . LEU A 1 317 ? 32.578 72.633 93.973 1.00 55.18 317 LEU A N 1
ATOM 2457 C CA . LEU A 1 317 ? 32.894 71.723 92.881 1.00 54.66 317 LEU A CA 1
ATOM 2458 C C . LEU A 1 317 ? 34.237 71.980 92.217 1.00 53.71 317 LEU A C 1
ATOM 2459 O O . LEU A 1 317 ? 34.815 71.069 91.624 1.00 53.17 317 LEU A O 1
ATOM 2464 N N . GLY A 1 318 ? 34.702 73.226 92.250 1.00 54.18 318 GLY A N 1
ATOM 2465 C CA . GLY A 1 318 ? 35.841 73.625 91.419 1.00 53.30 318 GLY A CA 1
ATOM 2466 C C . GLY A 1 318 ? 35.546 74.790 90.504 1.00 51.47 318 GLY A C 1
ATOM 2467 O O . GLY A 1 318 ? 34.530 75.472 90.656 1.00 48.81 318 GLY A O 1
ATOM 2468 N N . GLN A 1 319 ? 36.438 75.008 89.540 1.00 52.05 319 GLN A N 1
ATOM 2469 C CA . GLN A 1 319 ? 36.362 76.147 88.655 1.00 49.42 319 GLN A CA 1
ATOM 2470 C C . GLN A 1 319 ? 36.135 75.708 87.238 1.00 48.12 319 GLN A C 1
ATOM 2471 O O . GLN A 1 319 ? 36.538 74.621 86.846 1.00 46.38 319 GLN A O 1
ATOM 2477 N N . ILE A 1 320 ? 35.524 76.594 86.464 1.00 45.16 320 ILE A N 1
ATOM 2478 C CA . ILE A 1 320 ? 35.618 76.553 85.022 1.00 44.97 320 ILE A CA 1
ATOM 2479 C C . ILE A 1 320 ? 35.852 77.978 84.538 1.00 45.59 320 ILE A C 1
ATOM 2480 O O . ILE A 1 320 ? 35.042 78.866 84.820 1.00 41.27 320 ILE A O 1
ATOM 2485 N N . ASP A 1 321 ? 36.948 78.181 83.806 1.00 46.75 321 ASP A N 1
ATOM 2486 C CA . ASP A 1 321 ? 37.333 79.501 83.303 1.00 50.65 321 ASP A CA 1
ATOM 2487 C C . ASP A 1 321 ? 37.184 80.580 84.360 1.00 48.50 321 ASP A C 1
ATOM 2488 O O . ASP A 1 321 ? 36.580 81.614 84.107 1.00 49.23 321 ASP A O 1
ATOM 2493 N N . GLY A 1 322 ? 37.716 80.345 85.543 1.00 48.85 322 GLY A N 1
ATOM 2494 C CA . GLY A 1 322 ? 37.766 81.393 86.544 1.00 52.00 322 GLY A CA 1
ATOM 2495 C C . GLY A 1 322 ? 36.507 81.534 87.384 1.00 51.83 322 GLY A C 1
ATOM 2496 O O . GLY A 1 322 ? 36.542 82.207 88.422 1.00 56.31 322 GLY A O 1
ATOM 2497 N N . ARG A 1 323 ? 35.405 80.906 86.964 1.00 48.11 323 ARG A N 1
ATOM 2498 C CA . ARG A 1 323 ? 34.178 80.874 87.783 1.00 48.49 323 ARG A CA 1
ATOM 2499 C C . ARG A 1 323 ? 34.225 79.771 88.847 1.00 48.28 323 ARG A C 1
ATOM 2500 O O . ARG A 1 323 ? 34.667 78.657 88.588 1.00 46.49 323 ARG A O 1
ATOM 2508 N N . HIS A 1 324 ? 33.737 80.081 90.039 1.00 49.58 324 HIS A N 1
ATOM 2509 C CA . HIS A 1 324 ? 33.752 79.128 91.138 1.00 51.57 324 HIS A CA 1
ATOM 2510 C C . HIS A 1 324 ? 32.366 78.546 91.386 1.00 48.74 324 HIS A C 1
ATOM 2511 O O . HIS A 1 324 ? 31.429 79.283 91.697 1.00 49.53 324 HIS A O 1
ATOM 2518 N N . PHE A 1 325 ? 32.254 77.222 91.326 1.00 47.25 325 PHE A N 1
ATOM 2519 C CA . PHE A 1 325 ? 30.953 76.560 91.445 1.00 46.56 325 PHE A CA 1
ATOM 2520 C C . PHE A 1 325 ? 30.695 75.925 92.798 1.00 50.05 325 PHE A C 1
ATOM 2521 O O . PHE A 1 325 ? 31.475 75.074 93.242 1.00 52.46 325 PHE A O 1
ATOM 2529 N N . TYR A 1 326 ? 29.569 76.289 93.408 1.00 48.86 326 TYR A N 1
ATOM 2530 C CA . TYR A 1 326 ? 29.118 75.649 94.646 1.00 54.35 326 TYR A CA 1
ATOM 2531 C C . TYR A 1 326 ? 27.779 74.961 94.442 1.00 54.11 326 TYR A C 1
ATOM 2532 O O . TYR A 1 326 ? 26.873 75.522 93.805 1.00 52.39 326 TYR A O 1
ATOM 2541 N N . ASN A 1 327 ? 27.671 73.753 95.000 1.00 53.08 327 ASN A N 1
ATOM 2542 C CA . ASN A 1 327 ? 26.474 72.937 94.891 1.00 53.92 327 ASN A CA 1
ATOM 2543 C C . ASN A 1 327 ? 25.745 72.875 96.213 1.00 57.13 327 ASN A C 1
ATOM 2544 O O . ASN A 1 327 ? 26.160 72.157 97.118 1.00 59.54 327 ASN A O 1
ATOM 2549 N N . ASP A 1 328 ? 24.671 73.646 96.334 1.00 56.96 328 ASP A N 1
ATOM 2550 C CA . ASP A 1 328 ? 23.812 73.552 97.497 1.00 59.81 328 ASP A CA 1
ATOM 2551 C C . ASP A 1 328 ? 22.481 72.910 97.110 1.00 58.64 328 ASP A C 1
ATOM 2552 O O . ASP A 1 328 ? 21.416 73.392 97.452 1.00 57.89 328 ASP A O 1
ATOM 2557 N N . SER A 1 329 ? 22.581 71.796 96.396 1.00 59.96 329 SER A N 1
ATOM 2558 C CA . SER A 1 329 ? 21.443 71.024 95.894 1.00 62.19 329 SER A CA 1
ATOM 2559 C C . SER A 1 329 ? 20.336 70.783 96.925 1.00 66.66 329 SER A C 1
ATOM 2560 O O . SER A 1 329 ? 19.170 70.638 96.553 1.00 63.94 329 SER A O 1
ATOM 2563 N N . LYS A 1 330 ? 20.685 70.741 98.207 1.00 67.58 330 LYS A N 1
ATOM 2564 C CA . LYS A 1 330 ? 19.724 70.351 99.227 1.00 72.99 330 LYS A CA 1
ATOM 2565 C C . LYS A 1 330 ? 18.872 71.505 99.770 1.00 71.50 330 LYS A C 1
ATOM 2566 O O . LYS A 1 330 ? 18.040 71.293 100.667 1.00 71.50 330 LYS A O 1
ATOM 2572 N N . ALA A 1 331 ? 19.107 72.727 99.298 1.00 66.15 331 ALA A N 1
ATOM 2573 C CA . ALA A 1 331 ? 18.310 73.863 99.765 1.00 67.88 331 ALA A CA 1
ATOM 2574 C C . ALA A 1 331 ? 16.905 73.811 99.163 1.00 67.79 331 ALA A C 1
ATOM 2575 O O . ALA A 1 331 ? 16.701 74.074 97.977 1.00 62.04 331 ALA A O 1
ATOM 2577 N N . THR A 1 332 ? 15.939 73.468 100.008 1.00 73.69 332 THR A N 1
ATOM 2578 C CA . THR A 1 332 ? 14.597 73.144 99.563 1.00 75.13 332 THR A CA 1
ATOM 2579 C C . THR A 1 332 ? 13.606 74.162 100.124 1.00 76.73 332 THR A C 1
ATOM 2580 O O . THR A 1 332 ? 12.407 73.899 100.249 1.00 78.54 332 THR A O 1
ATOM 2584 N N . SER A 1 333 ? 14.121 75.346 100.435 1.00 76.14 333 SER A N 1
ATOM 2585 C CA . SER A 1 333 ? 13.294 76.415 100.960 1.00 78.43 333 SER A CA 1
ATOM 2586 C C . SER A 1 333 ? 14.005 77.753 100.879 1.00 76.29 333 SER A C 1
ATOM 2587 O O . SER A 1 333 ? 15.229 77.839 100.884 1.00 75.70 333 SER A O 1
ATOM 2590 N N . THR A 1 334 ? 13.201 78.792 100.764 1.00 76.40 334 THR A N 1
ATOM 2591 C CA . THR A 1 334 ? 13.659 80.155 100.884 1.00 76.45 334 THR A CA 1
ATOM 2592 C C . THR A 1 334 ? 14.707 80.302 101.980 1.00 76.80 334 THR A C 1
ATOM 2593 O O . THR A 1 334 ? 15.768 80.880 101.755 1.00 72.74 334 THR A O 1
ATOM 2597 N N . HIS A 1 335 ? 14.407 79.772 103.162 1.00 81.10 335 HIS A N 1
ATOM 2598 C CA . HIS A 1 335 ? 15.299 79.907 104.312 1.00 84.93 335 HIS A CA 1
ATOM 2599 C C . HIS A 1 335 ? 16.695 79.359 104.003 1.00 81.21 335 HIS A C 1
ATOM 2600 O O . HIS A 1 335 ? 17.706 80.045 104.193 1.00 79.89 335 HIS A O 1
ATOM 2607 N N . ALA A 1 336 ? 16.745 78.137 103.484 1.00 78.75 336 ALA A N 1
ATOM 2608 C CA . ALA A 1 336 ? 18.020 77.496 103.209 1.00 75.40 336 ALA A CA 1
ATOM 2609 C C . ALA A 1 336 ? 18.804 78.299 102.174 1.00 71.32 336 ALA A C 1
ATOM 2610 O O . ALA A 1 336 ? 20.016 78.458 102.277 1.00 72.08 336 ALA A O 1
ATOM 2612 N N . VAL A 1 337 ? 18.114 78.842 101.186 1.00 67.96 337 VAL A N 1
ATOM 2613 C CA . VAL A 1 337 ? 18.801 79.650 100.192 1.00 63.40 337 VAL A CA 1
ATOM 2614 C C . VAL A 1 337 ? 19.463 80.870 100.847 1.00 65.68 337 VAL A C 1
ATOM 2615 O O . VAL A 1 337 ? 20.579 81.254 100.499 1.00 63.71 337 VAL A O 1
ATOM 2619 N N . LEU A 1 338 ? 18.800 81.448 101.839 1.00 70.20 338 LEU A N 1
ATOM 2620 C CA . LEU A 1 338 ? 19.368 82.589 102.547 1.00 74.07 338 LEU A CA 1
ATOM 2621 C C . LEU A 1 338 ? 20.583 82.191 103.359 1.00 77.03 338 LEU A C 1
ATOM 2622 O O . LEU A 1 338 ? 21.529 82.970 103.484 1.00 78.25 338 LEU A O 1
ATOM 2627 N N . GLY A 1 339 ? 20.564 80.979 103.905 1.00 78.96 339 GLY A N 1
ATOM 2628 C CA . GLY A 1 339 ? 21.755 80.424 104.545 1.00 83.65 339 GLY A CA 1
ATOM 2629 C C . GLY A 1 339 ? 22.956 80.425 103.606 1.00 78.72 339 GLY A C 1
ATOM 2630 O O . GLY A 1 339 ? 23.950 81.108 103.834 1.00 78.96 339 GLY A O 1
ATOM 2631 N N . ALA A 1 340 ? 22.853 79.667 102.530 1.00 78.28 340 ALA A N 1
ATOM 2632 C CA . ALA A 1 340 ? 23.942 79.581 101.561 1.00 75.23 340 ALA A CA 1
ATOM 2633 C C . ALA A 1 340 ? 24.467 80.967 101.165 1.00 73.68 340 ALA A C 1
ATOM 2634 O O . ALA A 1 340 ? 25.686 81.185 101.073 1.00 73.89 340 ALA A O 1
ATOM 2636 N N . LEU A 1 341 ? 23.543 81.895 100.924 1.00 70.94 341 LEU A N 1
ATOM 2637 C CA . LEU A 1 341 ? 23.897 83.192 100.362 1.00 69.30 341 LEU A CA 1
ATOM 2638 C C . LEU A 1 341 ? 24.821 83.987 101.266 1.00 73.05 341 LEU A C 1
ATOM 2639 O O . LEU A 1 341 ? 25.639 84.778 100.793 1.00 71.76 341 LEU A O 1
ATOM 2644 N N . SER A 1 342 ? 24.676 83.781 102.567 1.00 76.51 342 SER A N 1
ATOM 2645 C CA . SER A 1 342 ? 25.408 84.565 103.553 1.00 83.36 342 SER A CA 1
ATOM 2646 C C . SER A 1 342 ? 26.891 84.224 103.588 1.00 83.79 342 SER A C 1
ATOM 2647 O O . SER A 1 342 ? 27.615 84.711 104.438 1.00 87.47 342 SER A O 1
ATOM 2650 N N . ASN A 1 343 ? 27.338 83.390 102.660 1.00 83.29 343 ASN A N 1
ATOM 2651 C CA . ASN A 1 343 ? 28.743 83.005 102.581 1.00 84.93 343 ASN A CA 1
ATOM 2652 C C . ASN A 1 343 ? 29.530 83.823 101.558 1.00 83.70 343 ASN A C 1
ATOM 2653 O O . ASN A 1 343 ? 30.739 83.648 101.437 1.00 84.48 343 ASN A O 1
ATOM 2658 N N . PHE A 1 344 ? 28.850 84.681 100.799 1.00 82.29 344 PHE A N 1
ATOM 2659 C CA . PHE A 1 344 ? 29.505 85.467 99.759 1.00 80.34 344 PHE A CA 1
ATOM 2660 C C . PHE A 1 344 ? 28.984 86.889 99.819 1.00 83.17 344 PHE A C 1
ATOM 2661 O O . PHE A 1 344 ? 28.122 87.182 100.633 1.00 84.96 344 PHE A O 1
ATOM 2669 N N . ASP A 1 345 ? 29.466 87.768 98.947 1.00 84.59 345 ASP A N 1
ATOM 2670 C CA . ASP A 1 345 ? 28.771 89.047 98.746 1.00 90.42 345 ASP A CA 1
ATOM 2671 C C . ASP A 1 345 ? 28.113 89.193 97.377 1.00 85.67 345 ASP A C 1
ATOM 2672 O O . ASP A 1 345 ? 27.056 89.798 97.274 1.00 92.56 345 ASP A O 1
ATOM 2677 N N . LYS A 1 346 ? 28.719 88.654 96.328 1.00 83.61 346 LYS A N 1
ATOM 2678 C CA . LYS A 1 346 ? 28.036 88.547 95.051 1.00 80.14 346 LYS A CA 1
ATOM 2679 C C . LYS A 1 346 ? 28.018 87.082 94.614 1.00 73.68 346 LYS A C 1
ATOM 2680 O O . LYS A 1 346 ? 28.933 86.309 94.903 1.00 72.58 346 LYS A O 1
ATOM 2686 N N . VAL A 1 347 ? 26.953 86.708 93.923 1.00 64.62 347 VAL A N 1
ATOM 2687 C CA . VAL A 1 347 ? 26.798 85.354 93.442 1.00 57.53 347 VAL A CA 1
ATOM 2688 C C . VAL A 1 347 ? 25.853 85.360 92.258 1.00 52.04 347 VAL A C 1
ATOM 2689 O O . VAL A 1 347 ? 24.957 86.191 92.158 1.00 50.60 347 VAL A O 1
ATOM 2693 N N . VAL A 1 348 ? 26.093 84.436 91.344 1.00 47.86 348 VAL A N 1
ATOM 2694 C CA . VAL A 1 348 ? 25.140 84.121 90.321 1.00 44.90 348 VAL A CA 1
ATOM 2695 C C . VAL A 1 348 ? 24.398 82.909 90.869 1.00 43.05 348 VAL A C 1
ATOM 2696 O O . VAL A 1 348 ? 24.986 81.849 91.062 1.00 39.93 348 VAL A O 1
ATOM 2700 N N . LEU A 1 349 ? 23.112 83.082 91.134 1.00 43.22 349 LEU A N 1
ATOM 2701 C CA . LEU A 1 349 ? 22.329 82.074 91.837 1.00 45.84 349 LEU A CA 1
ATOM 2702 C C . LEU A 1 349 ? 21.331 81.365 90.934 1.00 43.72 349 LEU A C 1
ATOM 2703 O O . LEU A 1 349 ? 20.644 81.999 90.146 1.00 44.27 349 LEU A O 1
ATOM 2708 N N . ILE A 1 350 ? 21.244 80.048 91.068 1.00 44.38 350 ILE A N 1
ATOM 2709 C CA . ILE A 1 350 ? 20.299 79.259 90.295 1.00 42.28 350 ILE A CA 1
ATOM 2710 C C . ILE A 1 350 ? 19.268 78.696 91.260 1.00 44.34 350 ILE A C 1
ATOM 2711 O O . ILE A 1 350 ? 19.621 78.043 92.250 1.00 45.73 350 ILE A O 1
ATOM 2724 N N . CYS A 1 352 ? 15.368 76.658 91.492 1.00 43.98 352 CYS A N 1
ATOM 2725 C CA . CYS A 1 352 ? 14.497 75.777 90.745 1.00 44.17 352 CYS A CA 1
ATOM 2726 C C . CYS A 1 352 ? 13.657 74.901 91.650 1.00 46.50 352 CYS A C 1
ATOM 2727 O O . CYS A 1 352 ? 13.775 74.950 92.886 1.00 48.85 352 CYS A O 1
ATOM 2730 N N . GLY A 1 353 ? 12.786 74.115 91.033 1.00 46.76 353 GLY A N 1
ATOM 2731 C CA . GLY A 1 353 ? 11.923 73.200 91.758 1.00 51.89 353 GLY A CA 1
ATOM 2732 C C . GLY A 1 353 ? 10.552 73.755 92.036 1.00 55.57 353 GLY A C 1
ATOM 2733 O O . GLY A 1 353 ? 10.187 74.806 91.519 1.00 58.49 353 GLY A O 1
ATOM 2734 N N . ILE A 1 354 ? 9.809 73.036 92.871 1.00 62.01 354 ILE A N 1
ATOM 2735 C CA . ILE A 1 354 ? 8.429 73.380 93.231 1.00 65.89 354 ILE A CA 1
ATOM 2736 C C . ILE A 1 354 ? 8.392 74.310 94.441 1.00 67.69 354 ILE A C 1
ATOM 2737 O O . ILE A 1 354 ? 8.771 73.922 95.549 1.00 69.19 354 ILE A O 1
ATOM 2742 N N . GLY A 1 355 ? 7.928 75.534 94.226 1.00 67.95 355 GLY A N 1
ATOM 2743 C CA . GLY A 1 355 ? 7.911 76.545 95.272 1.00 72.45 355 GLY A CA 1
ATOM 2744 C C . GLY A 1 355 ? 6.937 76.237 96.392 1.00 81.59 355 GLY A C 1
ATOM 2745 O O . GLY A 1 355 ? 5.770 75.934 96.152 1.00 82.04 355 GLY A O 1
ATOM 2746 N N . LYS A 1 356 ? 7.418 76.316 97.628 1.00 90.97 356 LYS A N 1
ATOM 2747 C CA . LYS A 1 356 ? 6.538 76.192 98.780 1.00 100.21 356 LYS A CA 1
ATOM 2748 C C . LYS A 1 356 ? 5.596 77.383 98.785 1.00 101.49 356 LYS A C 1
ATOM 2749 O O . LYS A 1 356 ? 5.930 78.458 98.287 1.00 99.16 356 LYS A O 1
ATOM 2755 N N . LYS A 1 357 ? 4.420 77.175 99.353 1.00 108.03 357 LYS A N 1
ATOM 2756 C CA . LYS A 1 357 ? 3.430 78.229 99.486 1.00 114.51 357 LYS A CA 1
ATOM 2757 C C . LYS A 1 357 ? 3.944 79.295 100.473 1.00 119.65 357 LYS A C 1
ATOM 2758 O O . LYS A 1 357 ? 3.787 79.163 101.691 1.00 120.82 357 LYS A O 1
ATOM 2764 N N . GLU A 1 358 ? 4.578 80.340 99.935 1.00 118.02 358 GLU A N 1
ATOM 2765 C CA . GLU A 1 358 ? 5.212 81.382 100.754 1.00 116.57 358 GLU A CA 1
ATOM 2766 C C . GLU A 1 358 ? 4.963 82.789 100.179 1.00 114.19 358 GLU A C 1
ATOM 2767 O O . GLU A 1 358 ? 4.201 82.960 99.221 1.00 109.30 358 GLU A O 1
ATOM 2773 N N . ASN A 1 359 ? 5.583 83.793 100.798 1.00 112.14 359 ASN A N 1
ATOM 2774 C CA . ASN A 1 359 ? 5.518 85.181 100.331 1.00 107.85 359 ASN A CA 1
ATOM 2775 C C . ASN A 1 359 ? 6.923 85.690 100.083 1.00 99.67 359 ASN A C 1
ATOM 2776 O O . ASN A 1 359 ? 7.677 85.969 101.009 1.00 107.39 359 ASN A O 1
ATOM 2781 N N . TYR A 1 360 ? 7.266 85.811 98.816 1.00 91.69 360 TYR A N 1
ATOM 2782 C CA . TYR A 1 360 ? 8.649 85.801 98.410 1.00 85.81 360 TYR A CA 1
ATOM 2783 C C . TYR A 1 360 ? 9.310 87.174 98.512 1.00 87.11 360 TYR A C 1
ATOM 2784 O O . TYR A 1 360 ? 10.523 87.290 98.394 1.00 90.85 360 TYR A O 1
ATOM 2793 N N . SER A 1 361 ? 8.514 88.205 98.753 1.00 87.81 361 SER A N 1
ATOM 2794 C CA . SER A 1 361 ? 9.019 89.574 98.808 1.00 88.77 361 SER A CA 1
ATOM 2795 C C . SER A 1 361 ? 9.979 89.772 99.973 1.00 94.33 361 SER A C 1
ATOM 2796 O O . SER A 1 361 ? 10.964 90.504 99.863 1.00 96.98 361 SER A O 1
ATOM 2799 N N . LEU A 1 362 ? 9.673 89.134 101.097 1.00 96.83 362 LEU A N 1
ATOM 2800 C CA . LEU A 1 362 ? 10.575 89.123 102.244 1.00 98.34 362 LEU A CA 1
ATOM 2801 C C . LEU A 1 362 ? 11.905 88.477 101.847 1.00 92.65 362 LEU A C 1
ATOM 2802 O O . LEU A 1 362 ? 12.985 89.002 102.137 1.00 90.96 362 LEU A O 1
ATOM 2807 N N . PHE A 1 363 ? 11.813 87.339 101.169 1.00 87.17 363 PHE A N 1
ATOM 2808 C CA . PHE A 1 363 ? 12.996 86.630 100.697 1.00 82.25 363 PHE A CA 1
ATOM 2809 C C . PHE A 1 363 ? 13.784 87.430 99.660 1.00 80.01 363 PHE A C 1
ATOM 2810 O O . PHE A 1 363 ? 15.001 87.561 99.763 1.00 77.79 363 PHE A O 1
ATOM 2818 N N . VAL A 1 364 ? 13.093 87.970 98.665 1.00 79.67 364 VAL A N 1
ATOM 2819 C CA . VAL A 1 364 ? 13.770 88.697 97.603 1.00 78.45 364 VAL A CA 1
ATOM 2820 C C . VAL A 1 364 ? 14.543 89.909 98.115 1.00 82.86 364 VAL A C 1
ATOM 2821 O O . VAL A 1 364 ? 15.675 90.124 97.701 1.00 83.57 364 VAL A O 1
ATOM 2825 N N . GLU A 1 365 ? 13.959 90.709 99.002 1.00 89.37 365 GLU A N 1
ATOM 2826 C CA . GLU A 1 365 ? 14.681 91.889 99.483 1.00 94.26 365 GLU A CA 1
ATOM 2827 C C . GLU A 1 365 ? 15.870 91.478 100.335 1.00 94.56 365 GLU A C 1
ATOM 2828 O O . GLU A 1 365 ? 16.894 92.149 100.326 1.00 96.56 365 GLU A O 1
ATOM 2834 N N . LYS A 1 366 ? 15.725 90.379 101.070 1.00 92.35 366 LYS A N 1
ATOM 2835 C CA . LYS A 1 366 ? 16.823 89.841 101.859 1.00 91.33 366 LYS A CA 1
ATOM 2836 C C . LYS A 1 366 ? 17.899 89.233 100.961 1.00 86.23 366 LYS A C 1
ATOM 2837 O O . LYS A 1 366 ? 19.087 89.314 101.257 1.00 88.26 366 LYS A O 1
ATOM 2843 N N . ALA A 1 367 ? 17.494 88.617 99.863 1.00 78.86 367 ALA A N 1
ATOM 2844 C CA . ALA A 1 367 ? 18.457 87.999 98.968 1.00 74.00 367 ALA A CA 1
ATOM 2845 C C . ALA A 1 367 ? 19.124 89.030 98.054 1.00 71.61 367 ALA A C 1
ATOM 2846 O O . ALA A 1 367 ? 20.286 88.895 97.698 1.00 68.51 367 ALA A O 1
ATOM 2848 N N . SER A 1 368 ? 18.383 90.064 97.677 1.00 72.94 368 SER A N 1
ATOM 2849 C CA . SER A 1 368 ? 18.802 90.960 96.605 1.00 72.23 368 SER A CA 1
ATOM 2850 C C . SER A 1 368 ? 20.234 91.469 96.701 1.00 74.51 368 SER A C 1
ATOM 2851 O O . SER A 1 368 ? 20.964 91.408 95.721 1.00 73.87 368 SER A O 1
ATOM 2854 N N . PRO A 1 369 ? 20.650 91.984 97.870 1.00 79.97 369 PRO A N 1
ATOM 2855 C CA . PRO A 1 369 ? 21.974 92.597 97.864 1.00 81.61 369 PRO A CA 1
ATOM 2856 C C . PRO A 1 369 ? 23.093 91.628 97.496 1.00 80.49 369 PRO A C 1
ATOM 2857 O O . PRO A 1 369 ? 24.168 92.073 97.116 1.00 80.94 369 PRO A O 1
ATOM 2861 N N . LYS A 1 370 ? 22.833 90.321 97.559 1.00 79.83 370 LYS A N 1
ATOM 2862 C CA . LYS A 1 370 ? 23.872 89.311 97.332 1.00 79.05 370 LYS A CA 1
ATOM 2863 C C . LYS A 1 370 ? 23.889 88.747 95.923 1.00 73.23 370 LYS A C 1
ATOM 2864 O O . LYS A 1 370 ? 24.740 87.920 95.580 1.00 72.27 370 LYS A O 1
ATOM 2870 N N . LEU A 1 371 ? 22.947 89.192 95.106 1.00 68.08 371 LEU A N 1
ATOM 2871 C CA . LEU A 1 371 ? 22.733 88.566 93.819 1.00 61.85 371 LEU A CA 1
ATOM 2872 C C . LEU A 1 371 ? 23.293 89.430 92.713 1.00 60.75 371 LEU A C 1
ATOM 2873 O O . LEU A 1 371 ? 22.810 90.538 92.489 1.00 60.63 371 LEU A O 1
ATOM 2878 N N . LYS A 1 372 ? 24.298 88.914 92.008 1.00 58.10 372 LYS A N 1
ATOM 2879 C CA . LYS A 1 372 ? 24.702 89.522 90.749 1.00 57.21 372 LYS A CA 1
ATOM 2880 C C . LYS A 1 372 ? 23.668 89.185 89.688 1.00 54.01 372 LYS A C 1
ATOM 2881 O O . LYS A 1 372 ? 23.384 89.995 88.817 1.00 53.18 372 LYS A O 1
ATOM 2887 N N . HIS A 1 373 ? 23.101 87.984 89.764 1.00 51.36 373 HIS A N 1
ATOM 2888 C CA . HIS A 1 373 ? 22.161 87.535 88.741 1.00 49.78 373 HIS A CA 1
ATOM 2889 C C . HIS A 1 373 ? 21.403 86.339 89.274 1.00 48.36 373 HIS A C 1
ATOM 2890 O O . HIS A 1 373 ? 21.974 85.465 89.930 1.00 48.95 373 HIS A O 1
ATOM 2897 N N . LEU A 1 374 ? 20.108 86.317 89.004 1.00 48.26 374 LEU A N 1
ATOM 2898 C CA . LEU A 1 374 ? 19.269 85.206 89.414 1.00 47.02 374 LEU A CA 1
ATOM 2899 C C . LEU A 1 374 ? 18.767 84.430 88.193 1.00 43.90 374 LEU A C 1
ATOM 2900 O O . LEU A 1 374 ? 18.206 85.011 87.268 1.00 41.93 374 LEU A O 1
ATOM 2905 N N . ILE A 1 375 ? 18.947 83.112 88.223 1.00 40.79 375 ILE A N 1
ATOM 2906 C CA . ILE A 1 375 ? 18.509 82.245 87.146 1.00 38.74 375 ILE A CA 1
ATOM 2907 C C . ILE A 1 375 ? 17.520 81.231 87.709 1.00 38.55 375 ILE A C 1
ATOM 2908 O O . ILE A 1 375 ? 17.798 80.589 88.729 1.00 40.34 375 ILE A O 1
ATOM 2921 N N . PHE A 1 377 ? 14.258 78.170 86.957 1.00 39.13 377 PHE A N 1
ATOM 2922 C CA . PHE A 1 377 ? 13.459 77.272 86.144 1.00 38.50 377 PHE A CA 1
ATOM 2923 C C . PHE A 1 377 ? 12.585 76.410 87.043 1.00 40.62 377 PHE A C 1
ATOM 2924 O O . PHE A 1 377 ? 12.780 76.365 88.263 1.00 40.30 377 PHE A O 1
ATOM 2932 N N . GLY A 1 378 ? 11.583 75.778 86.453 1.00 40.92 378 GLY A N 1
ATOM 2933 C CA . GLY A 1 378 ? 10.588 75.032 87.217 1.00 44.10 378 GLY A CA 1
ATOM 2934 C C . GLY A 1 378 ? 9.502 75.948 87.745 1.00 47.13 378 GLY A C 1
ATOM 2935 O O . GLY A 1 378 ? 9.522 77.154 87.523 1.00 45.99 378 GLY A O 1
ATOM 2936 N N . GLU A 1 379 ? 8.548 75.380 88.466 1.00 53.69 379 GLU A N 1
ATOM 2937 C CA . GLU A 1 379 ? 7.375 76.142 88.840 1.00 56.71 379 GLU A CA 1
ATOM 2938 C C . GLU A 1 379 ? 7.728 77.288 89.806 1.00 56.90 379 GLU A C 1
ATOM 2939 O O . GLU A 1 379 ? 6.950 78.234 89.953 1.00 59.86 379 GLU A O 1
ATOM 2945 N N . ILE A 1 380 ? 8.911 77.256 90.420 1.00 54.67 380 ILE A N 1
ATOM 2946 C CA . ILE A 1 380 ? 9.287 78.333 91.336 1.00 54.70 380 ILE A CA 1
ATOM 2947 C C . ILE A 1 380 ? 9.519 79.636 90.571 1.00 53.23 380 ILE A C 1
ATOM 2948 O O . ILE A 1 380 ? 9.380 80.712 91.140 1.00 53.31 380 ILE A O 1
ATOM 2953 N N . SER A 1 381 ? 9.843 79.539 89.278 1.00 52.22 381 SER A N 1
ATOM 2954 C CA . SER A 1 381 ? 9.933 80.727 88.414 1.00 51.01 381 SER A CA 1
ATOM 2955 C C . SER A 1 381 ? 8.662 81.568 88.499 1.00 51.08 381 SER A C 1
ATOM 2956 O O . SER A 1 381 ? 8.723 82.799 88.570 1.00 52.80 381 SER A O 1
ATOM 2959 N N . LYS A 1 382 ? 7.517 80.897 88.440 1.00 49.15 382 LYS A N 1
ATOM 2960 C CA . LYS A 1 382 ? 6.215 81.569 88.527 1.00 52.92 382 LYS A CA 1
ATOM 2961 C C . LYS A 1 382 ? 5.970 82.286 89.885 1.00 55.47 382 LYS A C 1
ATOM 2962 O O . LYS A 1 382 ? 5.358 83.358 89.958 1.00 57.26 382 LYS A O 1
ATOM 2968 N N . GLU A 1 383 ? 6.428 81.698 90.972 1.00 56.69 383 GLU A N 1
ATOM 2969 C CA . GLU A 1 383 ? 6.215 82.324 92.282 1.00 60.93 383 GLU A CA 1
ATOM 2970 C C . GLU A 1 383 ? 7.095 83.556 92.455 1.00 59.00 383 GLU A C 1
ATOM 2971 O O . GLU A 1 383 ? 6.659 84.562 92.996 1.00 61.60 383 GLU A O 1
ATOM 2977 N N . LEU A 1 384 ? 8.332 83.473 91.979 1.00 55.70 384 LEU A N 1
ATOM 2978 C CA . LEU A 1 384 ? 9.312 84.541 92.161 1.00 57.77 384 LEU A CA 1
ATOM 2979 C C . LEU A 1 384 ? 9.188 85.670 91.154 1.00 57.79 384 LEU A C 1
ATOM 2980 O O . LEU A 1 384 ? 9.597 86.791 91.433 1.00 58.25 384 LEU A O 1
ATOM 2985 N N . ALA A 1 385 ? 8.665 85.362 89.976 1.00 55.67 385 ALA A N 1
ATOM 2986 C CA . ALA A 1 385 ? 8.694 86.299 88.861 1.00 55.79 385 ALA A CA 1
ATOM 2987 C C . ALA A 1 385 ? 8.123 87.663 89.206 1.00 58.69 385 ALA A C 1
ATOM 2988 O O . ALA A 1 385 ? 8.694 88.669 88.813 1.00 61.26 385 ALA A O 1
ATOM 2990 N N . PRO A 1 386 ? 6.996 87.706 89.934 1.00 61.21 386 PRO A N 1
ATOM 2991 C CA . PRO A 1 386 ? 6.343 88.972 90.271 1.00 65.68 386 PRO A CA 1
ATOM 2992 C C . PRO A 1 386 ? 7.102 89.912 91.215 1.00 70.60 386 PRO A C 1
ATOM 2993 O O . PRO A 1 386 ? 6.682 91.063 91.374 1.00 73.61 386 PRO A O 1
ATOM 2997 N N . PHE A 1 387 ? 8.179 89.442 91.847 1.00 70.42 387 PHE A N 1
ATOM 2998 C CA . PHE A 1 387 ? 8.880 90.236 92.858 1.00 75.93 387 PHE A CA 1
ATOM 2999 C C . PHE A 1 387 ? 10.322 90.577 92.471 1.00 72.53 387 PHE A C 1
ATOM 3000 O O . PHE A 1 387 ? 11.067 91.192 93.249 1.00 73.17 387 PHE A O 1
ATOM 3008 N N . VAL A 1 388 ? 10.714 90.178 91.270 1.00 67.98 388 VAL A N 1
ATOM 3009 C CA . VAL A 1 388 ? 12.125 90.080 90.903 1.00 67.45 388 VAL A CA 1
ATOM 3010 C C . VAL A 1 388 ? 12.504 91.095 89.837 1.00 65.49 388 VAL A C 1
ATOM 3011 O O . VAL A 1 388 ? 13.622 91.089 89.330 1.00 61.74 388 VAL A O 1
ATOM 3015 N N . GLY A 1 389 ? 11.570 91.985 89.525 1.00 70.08 389 GLY A N 1
ATOM 3016 C CA . GLY A 1 389 ? 11.811 93.049 88.559 1.00 71.91 389 GLY A CA 1
ATOM 3017 C C . GLY A 1 389 ? 12.965 93.905 89.019 1.00 75.26 389 GLY A C 1
ATOM 3018 O O . GLY A 1 389 ? 13.579 94.610 88.230 1.00 76.55 389 GLY A O 1
ATOM 3019 N N . LYS A 1 390 ? 13.273 93.817 90.305 1.00 80.29 390 LYS A N 1
ATOM 3020 C CA . LYS A 1 390 ? 14.335 94.604 90.905 1.00 88.75 390 LYS A CA 1
ATOM 3021 C C . LYS A 1 390 ? 15.726 94.218 90.387 1.00 87.35 390 LYS A C 1
ATOM 3022 O O . LYS A 1 390 ? 16.638 95.036 90.400 1.00 98.07 390 LYS A O 1
ATOM 3028 N N . ILE A 1 391 ? 15.912 92.971 89.967 1.00 78.12 391 ILE A N 1
ATOM 3029 C CA . ILE A 1 391 ? 17.266 92.435 89.822 1.00 73.70 391 ILE A CA 1
ATOM 3030 C C . ILE A 1 391 ? 17.520 91.651 88.534 1.00 64.43 391 ILE A C 1
ATOM 3031 O O . ILE A 1 391 ? 16.624 90.989 88.019 1.00 61.18 391 ILE A O 1
ATOM 3036 N N . PRO A 1 392 ? 18.748 91.737 88.005 1.00 60.91 392 PRO A N 1
ATOM 3037 C CA . PRO A 1 392 ? 19.055 91.017 86.767 1.00 57.31 392 PRO A CA 1
ATOM 3038 C C . PRO A 1 392 ? 18.793 89.517 86.935 1.00 53.25 392 PRO A C 1
ATOM 3039 O O . PRO A 1 392 ? 19.319 88.894 87.863 1.00 49.53 392 PRO A O 1
ATOM 3043 N N . HIS A 1 393 ? 17.950 88.973 86.057 1.00 50.38 393 HIS A N 1
ATOM 3044 C CA . HIS A 1 393 ? 17.353 87.659 86.242 1.00 49.51 393 HIS A CA 1
ATOM 3045 C C . HIS A 1 393 ? 17.042 87.033 84.894 1.00 47.31 393 HIS A C 1
ATOM 3046 O O . HIS A 1 393 ? 16.823 87.734 83.913 1.00 47.31 393 HIS A O 1
ATOM 3053 N N . SER A 1 394 ? 17.056 85.705 84.844 1.00 43.52 394 SER A N 1
ATOM 3054 C CA . SER A 1 394 ? 16.780 84.973 83.614 1.00 40.32 394 SER A CA 1
ATOM 3055 C C . SER A 1 394 ? 15.914 83.757 83.981 1.00 38.89 394 SER A C 1
ATOM 3056 O O . SER A 1 394 ? 16.193 83.054 84.947 1.00 36.26 394 SER A O 1
ATOM 3059 N N . ILE A 1 395 ? 14.868 83.515 83.209 1.00 38.47 395 ILE A N 1
ATOM 3060 C CA . ILE A 1 395 ? 14.102 82.291 83.351 1.00 40.16 395 ILE A CA 1
ATOM 3061 C C . ILE A 1 395 ? 14.482 81.363 82.195 1.00 37.22 395 ILE A C 1
ATOM 3062 O O . ILE A 1 395 ? 14.418 81.765 81.057 1.00 39.96 395 ILE A O 1
ATOM 3067 N N . VAL A 1 396 ? 14.913 80.153 82.508 1.00 35.20 396 VAL A N 1
ATOM 3068 C CA . VAL A 1 396 ? 15.254 79.168 81.514 1.00 34.29 396 VAL A CA 1
ATOM 3069 C C . VAL A 1 396 ? 14.397 77.936 81.726 1.00 33.18 396 VAL A C 1
ATOM 3070 O O . VAL A 1 396 ? 13.524 77.950 82.568 1.00 36.38 396 VAL A O 1
ATOM 3074 N N . GLU A 1 397 ? 14.642 76.857 81.002 1.00 34.04 397 GLU A N 1
ATOM 3075 C CA . GLU A 1 397 ? 13.712 75.712 81.007 1.00 34.89 397 GLU A CA 1
ATOM 3076 C C . GLU A 1 397 ? 14.195 74.531 81.815 1.00 34.14 397 GLU A C 1
ATOM 3077 O O . GLU A 1 397 ? 13.400 73.687 82.195 1.00 35.88 397 GLU A O 1
ATOM 3083 N N . ASN A 1 398 ? 15.503 74.418 81.991 1.00 32.85 398 ASN A N 1
ATOM 3084 C CA . ASN A 1 398 ? 16.064 73.277 82.703 1.00 34.85 398 ASN A CA 1
ATOM 3085 C C . ASN A 1 398 ? 17.487 73.569 83.154 1.00 33.86 398 ASN A C 1
ATOM 3086 O O . ASN A 1 398 ? 18.042 74.649 82.886 1.00 34.08 398 ASN A O 1
ATOM 3099 N N . GLU A 1 400 ? 20.452 72.337 82.379 1.00 35.04 400 GLU A N 1
ATOM 3100 C CA . GLU A 1 400 ? 21.464 72.540 81.340 1.00 36.13 400 GLU A CA 1
ATOM 3101 C C . GLU A 1 400 ? 21.467 74.009 80.896 1.00 34.14 400 GLU A C 1
ATOM 3102 O O . GLU A 1 400 ? 22.525 74.640 80.827 1.00 29.75 400 GLU A O 1
ATOM 3108 N N . GLU A 1 401 ? 20.283 74.536 80.590 1.00 32.49 401 GLU A N 1
ATOM 3109 C CA . GLU A 1 401 ? 20.194 75.924 80.165 1.00 33.19 401 GLU A CA 1
ATOM 3110 C C . GLU A 1 401 ? 20.608 76.824 81.321 1.00 32.06 401 GLU A C 1
ATOM 3111 O O . GLU A 1 401 ? 21.244 77.844 81.118 1.00 32.50 401 GLU A O 1
ATOM 3117 N N . ALA A 1 402 ? 20.256 76.458 82.549 1.00 33.37 402 ALA A N 1
ATOM 3118 C CA . ALA A 1 402 ? 20.603 77.306 83.664 1.00 32.44 402 ALA A CA 1
ATOM 3119 C C . ALA A 1 402 ? 22.116 77.387 83.728 1.00 33.68 402 ALA A C 1
ATOM 3120 O O . ALA A 1 402 ? 22.682 78.452 83.925 1.00 36.77 402 ALA A O 1
ATOM 3122 N N . PHE A 1 403 ? 22.775 76.256 83.547 1.00 33.81 403 PHE A N 1
ATOM 3123 C CA . PHE A 1 403 ? 24.217 76.223 83.628 1.00 35.60 403 PHE A CA 1
ATOM 3124 C C . PHE A 1 403 ? 24.827 77.147 82.607 1.00 35.60 403 PHE A C 1
ATOM 3125 O O . PHE A 1 403 ? 25.671 77.961 82.966 1.00 33.46 403 PHE A O 1
ATOM 3133 N N . GLU A 1 404 ? 24.426 77.017 81.338 1.00 34.25 404 GLU A N 1
ATOM 3134 C CA . GLU A 1 404 ? 25.054 77.819 80.296 1.00 37.22 404 GLU A CA 1
ATOM 3135 C C . GLU A 1 404 ? 24.766 79.283 80.529 1.00 37.50 404 GLU A C 1
ATOM 3136 O O . GLU A 1 404 ? 25.606 80.126 80.237 1.00 39.74 404 GLU A O 1
ATOM 3142 N N . LYS A 1 405 ? 23.567 79.599 80.996 1.00 33.83 405 LYS A N 1
ATOM 3143 C CA . LYS A 1 405 ? 23.236 80.998 81.239 1.00 37.10 405 LYS A CA 1
ATOM 3144 C C . LYS A 1 405 ? 24.110 81.569 82.361 1.00 35.97 405 LYS A C 1
ATOM 3145 O O . LYS A 1 405 ? 24.513 82.732 82.337 1.00 36.40 405 LYS A O 1
ATOM 3151 N N . ALA A 1 406 ? 24.437 80.727 83.319 1.00 36.07 406 ALA A N 1
ATOM 3152 C CA . ALA A 1 406 ? 25.287 81.154 84.421 1.00 39.24 406 ALA A CA 1
ATOM 3153 C C . ALA A 1 406 ? 26.674 81.505 83.914 1.00 40.30 406 ALA A C 1
ATOM 3154 O O . ALA A 1 406 ? 27.220 82.535 84.281 1.00 40.66 406 ALA A O 1
ATOM 3164 N N . GLU A 1 408 ? 27.395 82.384 80.848 1.00 40.64 408 GLU A N 1
ATOM 3165 C CA . GLU A 1 408 ? 27.202 83.563 80.016 1.00 41.31 408 GLU A CA 1
ATOM 3166 C C . GLU A 1 408 ? 27.061 84.911 80.743 1.00 42.27 408 GLU A C 1
ATOM 3167 O O . GLU A 1 408 ? 27.519 85.918 80.235 1.00 40.91 408 GLU A O 1
ATOM 3173 N N . VAL A 1 409 ? 26.404 84.958 81.899 1.00 42.46 409 VAL A N 1
ATOM 3174 C CA . VAL A 1 409 ? 26.256 86.234 82.618 1.00 46.79 409 VAL A CA 1
ATOM 3175 C C . VAL A 1 409 ? 27.376 86.490 83.629 1.00 46.20 409 VAL A C 1
ATOM 3176 O O . VAL A 1 409 ? 27.380 87.529 84.284 1.00 50.66 409 VAL A O 1
ATOM 3180 N N . SER A 1 410 ? 28.314 85.550 83.731 1.00 44.85 410 SER A N 1
ATOM 3181 C CA . SER A 1 410 ? 29.380 85.597 84.714 1.00 46.10 410 SER A CA 1
ATOM 3182 C C . SER A 1 410 ? 30.713 85.954 84.065 1.00 48.80 410 SER A C 1
ATOM 3183 O O . SER A 1 410 ? 30.817 86.023 82.844 1.00 48.37 410 SER A O 1
ATOM 3186 N N . GLU A 1 411 ? 31.738 86.197 84.878 1.00 52.39 411 GLU A N 1
ATOM 3187 C CA . GLU A 1 411 ? 33.106 86.335 84.372 1.00 53.93 411 GLU A CA 1
ATOM 3188 C C . GLU A 1 411 ? 34.108 85.727 85.336 1.00 53.92 411 GLU A C 1
ATOM 3189 O O . GLU A 1 411 ? 33.738 85.253 86.404 1.00 50.76 411 GLU A O 1
ATOM 3195 N N . LYS A 1 412 ? 35.380 85.745 84.948 1.00 57.39 412 LYS A N 1
ATOM 3196 C CA . LYS A 1 412 ? 36.449 85.231 85.797 1.00 61.63 412 LYS A CA 1
ATOM 3197 C C . LYS A 1 412 ? 36.357 85.885 87.158 1.00 61.69 412 LYS A C 1
ATOM 3198 O O . LYS A 1 412 ? 36.254 87.109 87.248 1.00 64.66 412 LYS A O 1
ATOM 3204 N N . GLY A 1 413 ? 36.341 85.060 88.202 1.00 59.83 413 GLY A N 1
ATOM 3205 C CA . GLY A 1 413 ? 36.227 85.539 89.562 1.00 60.92 413 GLY A CA 1
ATOM 3206 C C . GLY A 1 413 ? 34.867 85.373 90.213 1.00 60.71 413 GLY A C 1
ATOM 3207 O O . GLY A 1 413 ? 34.766 85.412 91.434 1.00 64.07 413 GLY A O 1
ATOM 3208 N N . ASP A 1 414 ? 33.814 85.206 89.423 1.00 59.34 414 ASP A N 1
ATOM 3209 C CA . ASP A 1 414 ? 32.458 85.083 89.974 1.00 58.18 414 ASP A CA 1
ATOM 3210 C C . ASP A 1 414 ? 32.167 83.716 90.610 1.00 55.16 414 ASP A C 1
ATOM 3211 O O . ASP A 1 414 ? 32.796 82.711 90.279 1.00 54.65 414 ASP A O 1
ATOM 3216 N N . VAL A 1 415 ? 31.204 83.706 91.529 1.00 52.37 415 VAL A N 1
ATOM 3217 C CA . VAL A 1 415 ? 30.678 82.489 92.122 1.00 51.45 415 VAL A CA 1
ATOM 3218 C C . VAL A 1 415 ? 29.316 82.140 91.521 1.00 49.66 415 VAL A C 1
ATOM 3219 O O . VAL A 1 415 ? 28.413 82.986 91.470 1.00 50.61 415 VAL A O 1
ATOM 3223 N N . ILE A 1 416 ? 29.183 80.893 91.076 1.00 46.58 416 ILE A N 1
ATOM 3224 C CA . ILE A 1 416 ? 27.927 80.355 90.608 1.00 45.39 416 ILE A CA 1
ATOM 3225 C C . ILE A 1 416 ? 27.466 79.309 91.590 1.00 46.52 416 ILE A C 1
ATOM 3226 O O . ILE A 1 416 ? 28.192 78.361 91.869 1.00 45.16 416 ILE A O 1
ATOM 3231 N N . LEU A 1 417 ? 26.233 79.483 92.072 1.00 47.70 417 LEU A N 1
ATOM 3232 C CA . LEU A 1 417 ? 25.689 78.737 93.207 1.00 51.71 417 LEU A CA 1
ATOM 3233 C C . LEU A 1 417 ? 24.355 78.109 92.804 1.00 48.23 417 LEU A C 1
ATOM 3234 O O . LEU A 1 417 ? 23.419 78.822 92.453 1.00 46.95 417 LEU A O 1
ATOM 3239 N N . LEU A 1 418 ? 24.273 76.783 92.845 1.00 46.60 418 LEU A N 1
ATOM 3240 C CA . LEU A 1 418 ? 22.984 76.116 92.794 1.00 43.72 418 LEU A CA 1
ATOM 3241 C C . LEU A 1 418 ? 22.431 76.015 94.214 1.00 46.11 418 LEU A C 1
ATOM 3242 O O . LEU A 1 418 ? 22.944 75.270 95.031 1.00 46.94 418 LEU A O 1
ATOM 3247 N N . SER A 1 419 ? 21.371 76.766 94.490 1.00 46.79 419 SER A N 1
ATOM 3248 C CA . SER A 1 419 ? 20.634 76.619 95.736 1.00 52.47 419 SER A CA 1
ATOM 3249 C C . SER A 1 419 ? 19.152 76.772 95.420 1.00 51.85 419 SER A C 1
ATOM 3250 O O . SER A 1 419 ? 18.661 77.887 95.349 1.00 52.40 419 SER A O 1
ATOM 3253 N N . PRO A 1 420 ? 18.458 75.650 95.173 1.00 52.76 420 PRO A N 1
ATOM 3254 C CA . PRO A 1 420 ? 17.174 75.621 94.449 1.00 52.39 420 PRO A CA 1
ATOM 3255 C C . PRO A 1 420 ? 16.033 76.392 95.112 1.00 54.91 420 PRO A C 1
ATOM 3256 O O . PRO A 1 420 ? 15.398 77.225 94.474 1.00 53.65 420 PRO A O 1
ATOM 3260 N N . GLY A 1 421 ? 15.784 76.133 96.384 1.00 59.59 421 GLY A N 1
ATOM 3261 C CA . GLY A 1 421 ? 14.705 76.812 97.080 1.00 62.75 421 GLY A CA 1
ATOM 3262 C C . GLY A 1 421 ? 13.376 76.072 97.029 1.00 64.01 421 GLY A C 1
ATOM 3263 O O . GLY A 1 421 ? 12.530 76.273 97.899 1.00 67.31 421 GLY A O 1
ATOM 3264 N N . GLY A 1 422 ? 13.189 75.202 96.039 1.00 62.10 422 GLY A N 1
ATOM 3265 C CA . GLY A 1 422 ? 11.955 74.416 95.934 1.00 64.20 422 GLY A CA 1
ATOM 3266 C C . GLY A 1 422 ? 12.211 72.927 96.044 1.00 65.69 422 GLY A C 1
ATOM 3267 O O . GLY A 1 422 ? 13.352 72.490 95.991 1.00 64.05 422 GLY A O 1
ATOM 3268 N N . ALA A 1 423 ? 11.152 72.142 96.199 1.00 69.61 423 ALA A N 1
ATOM 3269 C CA . ALA A 1 423 ? 11.281 70.688 96.257 1.00 73.48 423 ALA A CA 1
ATOM 3270 C C . ALA A 1 423 ? 11.444 70.099 94.855 1.00 73.58 423 ALA A C 1
ATOM 3271 O O . ALA A 1 423 ? 11.388 70.827 93.866 1.00 69.72 423 ALA A O 1
ATOM 3273 N N . SER A 1 424 ? 11.615 68.778 94.784 1.00 82.04 424 SER A N 1
ATOM 3274 C CA . SER A 1 424 ? 11.606 68.019 93.520 1.00 84.71 424 SER A CA 1
ATOM 3275 C C . SER A 1 424 ? 10.344 67.134 93.356 1.00 89.01 424 SER A C 1
ATOM 3276 O O . SER A 1 424 ? 9.586 66.945 94.306 1.00 91.77 424 SER A O 1
ATOM 3279 N N . PHE A 1 425 ? 10.143 66.594 92.150 1.00 92.54 425 PHE A N 1
ATOM 3280 C CA . PHE A 1 425 ? 8.947 65.797 91.793 1.00 100.37 425 PHE A CA 1
ATOM 3281 C C . PHE A 1 425 ? 8.231 65.171 92.995 1.00 109.01 425 PHE A C 1
ATOM 3282 O O . PHE A 1 425 ? 7.366 64.296 92.842 1.00 110.73 425 PHE A O 1
ATOM 3290 N N . ALA A 1 432 ? 20.733 65.715 95.579 1.00 94.14 432 ALA A N 1
ATOM 3291 C CA . ALA A 1 432 ? 21.602 64.638 95.129 1.00 92.78 432 ALA A CA 1
ATOM 3292 C C . ALA A 1 432 ? 21.072 63.960 93.862 1.00 93.02 432 ALA A C 1
ATOM 3293 O O . ALA A 1 432 ? 21.750 63.102 93.314 1.00 104.56 432 ALA A O 1
ATOM 3295 N N . LYS A 1 433 ? 19.861 64.302 93.413 1.00 88.05 433 LYS A N 1
ATOM 3296 C CA . LYS A 1 433 ? 19.463 64.042 92.014 1.00 81.71 433 LYS A CA 1
ATOM 3297 C C . LYS A 1 433 ? 19.754 65.285 91.187 1.00 69.85 433 LYS A C 1
ATOM 3298 O O . LYS A 1 433 ? 20.416 65.206 90.171 1.00 64.72 433 LYS A O 1
ATOM 3304 N N . ARG A 1 434 ? 19.270 66.432 91.644 1.00 64.09 434 ARG A N 1
ATOM 3305 C CA . ARG A 1 434 ? 19.656 67.706 91.073 1.00 62.12 434 ARG A CA 1
ATOM 3306 C C . ARG A 1 434 ? 21.133 68.006 91.280 1.00 56.94 434 ARG A C 1
ATOM 3307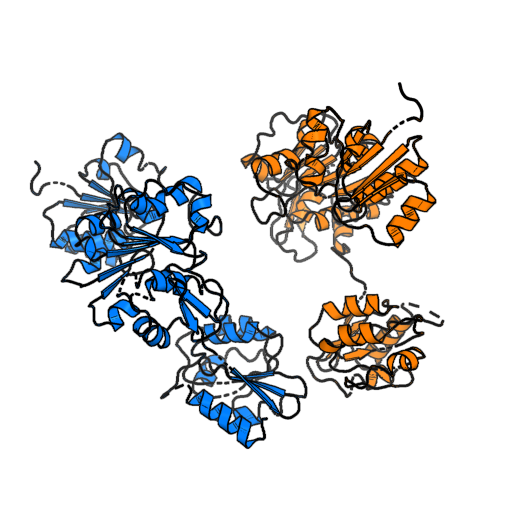 O O . ARG A 1 434 ? 21.757 68.626 90.445 1.00 55.41 434 ARG A O 1
ATOM 3315 N N . GLY A 1 435 ? 21.658 67.664 92.443 1.00 56.91 435 GLY A N 1
ATOM 3316 C CA . GLY A 1 435 ? 23.039 67.933 92.762 1.00 55.31 435 GLY A CA 1
ATOM 3317 C C . GLY A 1 435 ? 23.931 67.115 91.865 1.00 55.22 435 GLY A C 1
ATOM 3318 O O . GLY A 1 435 ? 24.949 67.608 91.413 1.00 52.45 435 GLY A O 1
ATOM 3319 N N . GLU A 1 436 ? 23.551 65.860 91.642 1.00 56.55 436 GLU A N 1
ATOM 3320 C CA . GLU A 1 436 ? 24.271 64.958 90.750 1.00 60.35 436 GLU A CA 1
ATOM 3321 C C . GLU A 1 436 ? 24.209 65.455 89.296 1.00 54.09 436 GLU A C 1
ATOM 3322 O O . GLU A 1 436 ? 25.190 65.376 88.560 1.00 46.54 436 GLU A O 1
ATOM 3328 N N . HIS A 1 437 ? 23.041 65.957 88.916 1.00 50.71 437 HIS A N 1
ATOM 3329 C CA . HIS A 1 437 ? 22.802 66.485 87.603 1.00 50.00 437 HIS A CA 1
ATOM 3330 C C . HIS A 1 437 ? 23.710 67.688 87.427 1.00 46.64 437 HIS A C 1
ATOM 3331 O O . HIS A 1 437 ? 24.405 67.795 86.435 1.00 42.17 437 HIS A O 1
ATOM 3338 N N . PHE A 1 438 ? 23.721 68.578 88.414 1.00 45.32 438 PHE A N 1
ATOM 3339 C CA . PHE A 1 438 ? 24.533 69.789 88.344 1.00 44.48 438 PHE A CA 1
ATOM 3340 C C . PHE A 1 438 ? 26.040 69.431 88.323 1.00 44.70 438 PHE A C 1
ATOM 3341 O O . PHE A 1 438 ? 26.787 69.999 87.544 1.00 41.55 438 PHE A O 1
ATOM 3349 N N . ARG A 1 439 ? 26.471 68.478 89.151 1.00 45.78 439 ARG A N 1
ATOM 3350 C CA . ARG A 1 439 ? 27.864 67.982 89.090 1.00 48.16 439 ARG A CA 1
ATOM 3351 C C . ARG A 1 439 ? 28.239 67.445 87.702 1.00 45.30 439 ARG A C 1
ATOM 3352 O O . ARG A 1 439 ? 29.345 67.676 87.229 1.00 41.36 439 ARG A O 1
ATOM 3360 N N . GLU A 1 440 ? 27.325 66.698 87.095 1.00 44.24 440 GLU A N 1
ATOM 3361 C CA . GLU A 1 440 ? 27.594 66.019 85.843 1.00 45.88 440 GLU A CA 1
ATOM 3362 C C . GLU A 1 440 ? 27.737 67.052 84.733 1.00 38.84 440 GLU A C 1
ATOM 3363 O O . GLU A 1 440 ? 28.626 66.965 83.896 1.00 35.82 440 GLU A O 1
ATOM 3369 N N . ILE A 1 441 ? 26.854 68.035 84.737 1.00 36.20 441 ILE A N 1
ATOM 3370 C CA . ILE A 1 441 ? 26.957 69.155 83.806 1.00 35.51 441 ILE A CA 1
ATOM 3371 C C . ILE A 1 441 ? 28.270 69.925 83.971 1.00 34.01 441 ILE A C 1
ATOM 3372 O O . ILE A 1 441 ? 28.933 70.246 82.996 1.00 31.60 441 ILE A O 1
ATOM 3377 N N . PHE A 1 442 ? 28.674 70.149 85.211 1.00 35.15 442 PHE A N 1
ATOM 3378 C CA . PHE A 1 442 ? 29.927 70.808 85.513 1.00 35.79 442 PHE A CA 1
ATOM 3379 C C . PHE A 1 442 ? 31.076 70.075 84.817 1.00 37.56 442 PHE A C 1
ATOM 3380 O O . PHE A 1 442 ? 31.904 70.701 84.142 1.00 35.64 442 PHE A O 1
ATOM 3388 N N . LYS A 1 443 ? 31.113 68.752 84.994 1.00 37.66 443 LYS A N 1
ATOM 3389 C CA . LYS A 1 443 ? 32.159 67.909 84.451 1.00 39.04 443 LYS A CA 1
ATOM 3390 C C . LYS A 1 443 ? 32.155 67.865 82.922 1.00 37.91 443 LYS A C 1
ATOM 3391 O O . LYS A 1 443 ? 33.208 67.816 82.294 1.00 36.44 443 LYS A O 1
ATOM 3397 N N . ARG A 1 444 ? 30.969 67.781 82.336 1.00 36.07 444 ARG A N 1
ATOM 3398 C CA . ARG A 1 444 ? 30.850 67.679 80.897 1.00 38.23 444 ARG A CA 1
ATOM 3399 C C . ARG A 1 444 ? 31.344 68.969 80.201 1.00 36.49 444 ARG A C 1
ATOM 3400 O O . ARG A 1 444 ? 31.950 68.913 79.146 1.00 33.81 444 ARG A O 1
ATOM 3408 N N . HIS A 1 445 ? 31.210 70.103 80.877 1.00 37.03 445 HIS A N 1
ATOM 3409 C CA . HIS A 1 445 ? 31.789 71.350 80.382 1.00 40.39 445 HIS A CA 1
ATOM 3410 C C . HIS A 1 445 ? 33.200 71.581 80.897 1.00 37.96 445 HIS A C 1
ATOM 3411 O O . HIS A 1 445 ? 33.708 72.673 80.808 1.00 41.58 445 HIS A O 1
ATOM 3418 N N . GLY A 1 446 ? 33.848 70.557 81.405 1.00 39.21 446 GLY A N 1
ATOM 3419 C CA . GLY A 1 446 ? 35.300 70.626 81.619 1.00 41.71 446 GLY A CA 1
ATOM 3420 C C . GLY A 1 446 ? 35.674 70.975 83.037 1.00 42.24 446 GLY A C 1
ATOM 3421 O O . GLY A 1 446 ? 36.833 71.149 83.337 1.00 42.96 446 GLY A O 1
ATOM 3422 N N . GLY A 1 447 ? 34.698 71.071 83.923 1.00 43.65 447 GLY A N 1
ATOM 3423 C CA . GLY A 1 447 ? 34.987 71.370 85.330 1.00 45.82 447 GLY A CA 1
ATOM 3424 C C . GLY A 1 447 ? 36.045 70.452 85.890 1.00 51.38 447 GLY A C 1
ATOM 3425 O O . GLY A 1 447 ? 35.979 69.247 85.694 1.00 51.84 447 GLY A O 1
ATOM 3426 N N . ASP A 1 448 ? 36.995 71.037 86.621 1.00 63.23 448 ASP A N 1
ATOM 3427 C CA . ASP A 1 448 ? 38.209 70.386 87.116 1.00 72.92 448 ASP A CA 1
ATOM 3428 C C . ASP A 1 448 ? 38.590 69.088 86.403 1.00 75.27 448 ASP A C 1
ATOM 3429 O O . ASP A 1 448 ? 39.735 68.637 86.496 1.00 74.12 448 ASP A O 1
ATOM 3434 N N . PRO B 1 16 ? 58.145 116.639 150.107 1.00 128.68 16 PRO B N 1
ATOM 3435 C CA . PRO B 1 16 ? 59.044 116.113 151.134 1.00 115.40 16 PRO B CA 1
ATOM 3436 C C . PRO B 1 16 ? 60.347 115.571 150.525 1.00 101.27 16 PRO B C 1
ATOM 3437 O O . PRO B 1 16 ? 61.385 115.551 151.188 1.00 101.57 16 PRO B O 1
ATOM 3441 N N . ARG B 1 17 ? 60.280 115.185 149.252 1.00 81.74 17 ARG B N 1
ATOM 3442 C CA . ARG B 1 17 ? 61.298 114.375 148.615 1.00 74.86 17 ARG B CA 1
ATOM 3443 C C . ARG B 1 17 ? 61.980 115.130 147.454 1.00 66.09 17 ARG B C 1
ATOM 3444 O O . ARG B 1 17 ? 62.801 114.567 146.722 1.00 58.79 17 ARG B O 1
ATOM 3452 N N . GLY B 1 18 ? 61.624 116.400 147.270 1.00 56.45 18 GLY B N 1
ATOM 3453 C CA . GLY B 1 18 ? 62.145 117.178 146.160 1.00 52.21 18 GLY B CA 1
ATOM 3454 C C . GLY B 1 18 ? 62.119 116.421 144.856 1.00 43.85 18 GLY B C 1
ATOM 3455 O O . GLY B 1 18 ? 61.118 115.826 144.510 1.00 40.80 18 GLY B O 1
ATOM 3456 N N . SER B 1 19 ? 63.236 116.401 144.138 1.00 43.79 19 SER B N 1
ATOM 3457 C CA . SER B 1 19 ? 63.267 115.791 142.791 1.00 41.20 19 SER B CA 1
ATOM 3458 C C . SER B 1 19 ? 63.445 114.273 142.822 1.00 41.71 19 SER B C 1
ATOM 3459 O O . SER B 1 19 ? 63.472 113.644 141.774 1.00 38.56 19 SER B O 1
ATOM 3462 N N . HIS B 1 20 ? 63.530 113.678 144.005 1.00 45.08 20 HIS B N 1
ATOM 3463 C CA . HIS B 1 20 ? 63.679 112.225 144.095 1.00 48.09 20 HIS B CA 1
ATOM 3464 C C . HIS B 1 20 ? 62.347 111.510 144.085 1.00 46.31 20 HIS B C 1
ATOM 3465 O O . HIS B 1 20 ? 62.272 110.324 144.341 1.00 49.00 20 HIS B O 1
ATOM 3480 N N . LYS B 1 22 ? 59.455 109.420 142.847 1.00 37.93 22 LYS B N 1
ATOM 3481 C CA . LYS B 1 22 ? 59.438 108.324 141.896 1.00 37.48 22 LYS B CA 1
ATOM 3482 C C . LYS B 1 22 ? 58.017 108.073 141.344 1.00 33.80 22 LYS B C 1
ATOM 3483 O O . LYS B 1 22 ? 57.066 107.808 142.093 1.00 31.77 22 LYS B O 1
ATOM 3489 N N . ILE B 1 23 ? 57.869 108.188 140.023 1.00 30.62 23 ILE B N 1
ATOM 3490 C CA . ILE B 1 23 ? 56.583 108.099 139.389 1.00 28.61 23 ILE B CA 1
ATOM 3491 C C . ILE B 1 23 ? 56.528 106.872 138.500 1.00 29.26 23 ILE B C 1
ATOM 3492 O O . ILE B 1 23 ? 57.337 106.738 137.566 1.00 28.17 23 ILE B O 1
ATOM 3497 N N . GLY B 1 24 ? 55.519 106.033 138.720 1.00 29.73 24 GLY B N 1
ATOM 3498 C CA . GLY B 1 24 ? 55.429 104.737 138.067 1.00 27.65 24 GLY B CA 1
ATOM 3499 C C . GLY B 1 24 ? 54.302 104.699 137.018 1.00 27.02 24 GLY B C 1
ATOM 3500 O O . GLY B 1 24 ? 53.292 105.392 137.128 1.00 26.97 24 GLY B O 1
ATOM 3501 N N . PHE B 1 25 ? 54.493 103.893 135.986 1.00 24.78 25 PHE B N 1
ATOM 3502 C CA . PHE B 1 25 ? 53.448 103.659 134.990 1.00 25.92 25 PHE B CA 1
ATOM 3503 C C . PHE B 1 25 ? 53.231 102.143 134.883 1.00 25.67 25 PHE B C 1
ATOM 3504 O O . PHE B 1 25 ? 54.153 101.396 134.599 1.00 26.50 25 PHE B O 1
ATOM 3512 N N . LEU B 1 26 ? 52.019 101.704 135.202 1.00 24.56 26 LEU B N 1
ATOM 3513 C CA . LEU B 1 26 ? 51.645 100.324 135.114 1.00 24.79 26 LEU B CA 1
ATOM 3514 C C . LEU B 1 26 ? 50.924 100.139 133.790 1.00 28.31 26 LEU B C 1
ATOM 3515 O O . LEU B 1 26 ? 49.782 100.584 133.637 1.00 25.39 26 LEU B O 1
ATOM 3520 N N . GLY B 1 27 ? 51.568 99.451 132.854 1.00 28.29 27 GLY B N 1
ATOM 3521 C CA . GLY B 1 27 ? 51.079 99.389 131.493 1.00 31.69 27 GLY B CA 1
ATOM 3522 C C . GLY B 1 27 ? 51.541 100.630 130.745 1.00 31.71 27 GLY B C 1
ATOM 3523 O O . GLY B 1 27 ? 51.860 101.639 131.355 1.00 32.56 27 GLY B O 1
ATOM 3524 N N . PHE B 1 28 ? 51.597 100.539 129.425 1.00 32.55 28 PHE B N 1
ATOM 3525 C CA . PHE B 1 28 ? 52.157 101.601 128.590 1.00 29.73 28 PHE B CA 1
ATOM 3526 C C . PHE B 1 28 ? 51.430 101.637 127.251 1.00 28.47 28 PHE B C 1
ATOM 3527 O O . PHE B 1 28 ? 52.038 101.589 126.180 1.00 33.35 28 PHE B O 1
ATOM 3535 N N . GLY B 1 29 ? 50.114 101.713 127.311 1.00 27.76 29 GLY B N 1
ATOM 3536 C CA . GLY B 1 29 ? 49.323 102.079 126.140 1.00 29.08 29 GLY B CA 1
ATOM 3537 C C . GLY B 1 29 ? 49.346 103.602 125.976 1.00 26.67 29 GLY B C 1
ATOM 3538 O O . GLY B 1 29 ? 50.129 104.283 126.637 1.00 25.10 29 GLY B O 1
ATOM 3539 N N . LYS B 1 30 ? 48.455 104.119 125.135 1.00 27.34 30 LYS B N 1
ATOM 3540 C CA . LYS B 1 30 ? 48.530 105.508 124.698 1.00 29.44 30 LYS B CA 1
ATOM 3541 C C . LYS B 1 30 ? 48.353 106.476 125.881 1.00 26.92 30 LYS B C 1
ATOM 3542 O O . LYS B 1 30 ? 48.970 107.524 125.912 1.00 27.98 30 LYS B O 1
ATOM 3548 N N . SER B 1 31 ? 47.556 106.100 126.872 1.00 26.60 31 SER B N 1
ATOM 3549 C CA . SER B 1 31 ? 47.304 106.992 127.986 1.00 27.84 31 SER B CA 1
ATOM 3550 C C . SER B 1 31 ? 48.581 107.281 128.718 1.00 25.15 31 SER B C 1
ATOM 3551 O O . SER B 1 31 ? 48.966 108.439 128.870 1.00 25.97 31 SER B O 1
ATOM 3554 N N . ASN B 1 32 ? 49.216 106.225 129.196 1.00 22.59 32 ASN B N 1
ATOM 3555 C CA . ASN B 1 32 ? 50.438 106.363 129.938 1.00 24.46 32 ASN B CA 1
ATOM 3556 C C . ASN B 1 32 ? 51.604 106.876 129.074 1.00 25.04 32 ASN B C 1
ATOM 3557 O O . ASN B 1 32 ? 52.493 107.522 129.577 1.00 27.40 32 ASN B O 1
ATOM 3562 N N . ARG B 1 33 ? 51.594 106.606 127.780 1.00 26.30 33 ARG B N 1
ATOM 3563 C CA . ARG B 1 33 ? 52.612 107.166 126.927 1.00 29.00 33 ARG B CA 1
ATOM 3564 C C . ARG B 1 33 ? 52.435 108.696 126.854 1.00 25.97 33 ARG B C 1
ATOM 3565 O O . ARG B 1 33 ? 53.399 109.444 126.927 1.00 23.06 33 ARG B O 1
ATOM 3573 N N . SER B 1 34 ? 51.206 109.139 126.662 1.00 24.21 34 SER B N 1
ATOM 3574 C CA . SER B 1 34 ? 50.954 110.562 126.584 1.00 24.00 34 SER B CA 1
ATOM 3575 C C . SER B 1 34 ? 51.289 111.202 127.922 1.00 23.90 34 SER B C 1
ATOM 3576 O O . SER B 1 34 ? 51.888 112.265 127.968 1.00 22.21 34 SER B O 1
ATOM 3579 N N . LEU B 1 35 ? 50.919 110.550 129.017 1.00 24.78 35 LEU B N 1
ATOM 3580 C CA . LEU B 1 35 ? 51.204 111.103 130.337 1.00 23.90 35 LEU B CA 1
ATOM 3581 C C . LEU B 1 35 ? 52.680 111.228 130.654 1.00 25.67 35 LEU B C 1
ATOM 3582 O O . LEU B 1 35 ? 53.128 112.255 131.188 1.00 26.30 35 LEU B O 1
ATOM 3587 N N . LEU B 1 36 ? 53.448 110.205 130.315 1.00 25.33 36 LEU B N 1
ATOM 3588 C CA . LEU B 1 36 ? 54.890 110.257 130.515 1.00 25.61 36 LEU B CA 1
ATOM 3589 C C . LEU B 1 36 ? 55.506 111.380 129.701 1.00 25.98 36 LEU B C 1
ATOM 3590 O O . LEU B 1 36 ? 56.412 112.066 130.156 1.00 25.75 36 LEU B O 1
ATOM 3595 N N . LYS B 1 37 ? 55.037 111.566 128.482 1.00 30.56 37 LYS B N 1
ATOM 3596 C CA . LYS B 1 37 ? 55.566 112.665 127.662 1.00 31.75 37 LYS B CA 1
ATOM 3597 C C . LYS B 1 37 ? 55.297 114.029 128.275 1.00 24.90 37 LYS B C 1
ATOM 3598 O O . LYS B 1 37 ? 56.170 114.867 128.289 1.00 25.83 37 LYS B O 1
ATOM 3604 N N . TYR B 1 38 ? 54.080 114.267 128.748 1.00 24.88 38 TYR B N 1
ATOM 3605 C CA . TYR B 1 38 ? 53.786 115.498 129.483 1.00 25.81 38 TYR B CA 1
ATOM 3606 C C . TYR B 1 38 ? 54.698 115.647 130.714 1.00 23.94 38 TYR B C 1
ATOM 3607 O O . TYR B 1 38 ? 55.328 116.711 130.924 1.00 23.90 38 TYR B O 1
ATOM 3616 N N . LEU B 1 39 ? 54.781 114.614 131.533 1.00 22.65 39 LEU B N 1
ATOM 3617 C CA . LEU B 1 39 ? 55.557 114.739 132.796 1.00 24.55 39 LEU B CA 1
ATOM 3618 C C . LEU B 1 39 ? 57.069 114.901 132.560 1.00 26.46 39 LEU B C 1
ATOM 3619 O O . LEU B 1 39 ? 57.770 115.570 133.337 1.00 26.68 39 LEU B O 1
ATOM 3624 N N . LEU B 1 40 ? 57.587 114.314 131.482 1.00 27.41 40 LEU B N 1
ATOM 3625 C CA . LEU B 1 40 ? 59.010 114.457 131.207 1.00 25.67 40 LEU B CA 1
ATOM 3626 C C . LEU B 1 40 ? 59.350 115.941 131.058 1.00 26.93 40 LEU B C 1
ATOM 3627 O O . LEU B 1 40 ? 60.400 116.404 131.483 1.00 26.21 40 LEU B O 1
ATOM 3632 N N . ASN B 1 41 ? 58.423 116.691 130.488 1.00 27.18 41 ASN B N 1
ATOM 3633 C CA . ASN B 1 41 ? 58.646 118.064 130.220 1.00 29.47 41 ASN B CA 1
ATOM 3634 C C . ASN B 1 41 ? 58.049 119.031 131.248 1.00 31.16 41 ASN B C 1
ATOM 3635 O O . ASN B 1 41 ? 58.146 120.230 131.068 1.00 34.04 41 ASN B O 1
ATOM 3640 N N . HIS B 1 42 ? 57.457 118.507 132.313 1.00 32.05 42 HIS B N 1
ATOM 3641 C CA . HIS B 1 42 ? 56.804 119.330 133.309 1.00 30.56 42 HIS B CA 1
ATOM 3642 C C . HIS B 1 42 ? 57.101 118.973 134.739 1.00 31.16 42 HIS B C 1
ATOM 3643 O O . HIS B 1 42 ? 56.813 119.751 135.619 1.00 37.81 42 HIS B O 1
ATOM 3650 N N . GLN B 1 43 ? 57.738 117.848 135.005 1.00 33.06 43 GLN B N 1
ATOM 3651 C CA . GLN B 1 43 ? 57.968 117.491 136.422 1.00 35.65 43 GLN B CA 1
ATOM 3652 C C . GLN B 1 43 ? 59.357 116.915 136.681 1.00 33.43 43 GLN B C 1
ATOM 3653 O O . GLN B 1 43 ? 59.834 116.096 135.915 1.00 32.06 43 GLN B O 1
ATOM 3659 N N . GLU B 1 44 ? 59.980 117.328 137.778 1.00 31.81 44 GLU B N 1
ATOM 3660 C CA . GLU B 1 44 ? 61.243 116.767 138.218 1.00 32.86 44 GLU B CA 1
ATOM 3661 C C . GLU B 1 44 ? 60.955 115.524 139.052 1.00 33.91 44 GLU B C 1
ATOM 3662 O O . GLU B 1 44 ? 60.471 115.616 140.190 1.00 37.35 44 GLU B O 1
ATOM 3668 N N . ALA B 1 45 ? 61.247 114.377 138.463 1.00 31.82 45 ALA B N 1
ATOM 3669 C CA . ALA B 1 45 ? 61.017 113.078 139.080 1.00 33.50 45 ALA B CA 1
ATOM 3670 C C . ALA B 1 45 ? 61.799 112.018 138.338 1.00 32.20 45 ALA B C 1
ATOM 3671 O O . ALA B 1 45 ? 62.283 112.260 137.256 1.00 36.33 45 ALA B O 1
ATOM 3673 N N . LYS B 1 46 ? 61.907 110.846 138.935 1.00 33.14 46 LYS B N 1
ATOM 3674 C CA . LYS B 1 46 ? 62.455 109.669 138.293 1.00 32.53 46 LYS B CA 1
ATOM 3675 C C . LYS B 1 46 ? 61.276 108.846 137.798 1.00 32.90 46 LYS B C 1
ATOM 3676 O O . LYS B 1 46 ? 60.314 108.630 138.513 1.00 31.12 46 LYS B O 1
ATOM 3682 N N . PHE B 1 47 ? 61.321 108.426 136.545 1.00 31.15 47 PHE B N 1
ATOM 3683 C CA . PHE B 1 47 ? 60.189 107.770 135.955 1.00 28.05 47 PHE B CA 1
ATOM 3684 C C . PHE B 1 47 ? 60.487 106.269 135.778 1.00 29.90 47 PHE B C 1
ATOM 3685 O O . PHE B 1 47 ? 61.605 105.887 135.539 1.00 28.05 47 PHE B O 1
ATOM 3693 N N . PHE B 1 48 ? 59.464 105.430 135.916 1.00 29.25 48 PHE B N 1
ATOM 3694 C CA . PHE B 1 48 ? 59.616 103.988 135.761 1.00 29.79 48 PHE B CA 1
ATOM 3695 C C . PHE B 1 48 ? 58.357 103.455 135.071 1.00 29.35 48 PHE B C 1
ATOM 3696 O O . PHE B 1 48 ? 57.252 103.619 135.587 1.00 27.95 48 PHE B O 1
ATOM 3704 N N . VAL B 1 49 ? 58.558 102.831 133.906 1.00 27.54 49 VAL B N 1
ATOM 3705 C CA . VAL B 1 49 ? 57.537 102.150 133.139 1.00 25.49 49 VAL B CA 1
ATOM 3706 C C . VAL B 1 49 ? 57.613 100.621 133.322 1.00 28.52 49 VAL B C 1
ATOM 3707 O O . VAL B 1 49 ? 58.676 100.002 133.134 1.00 32.42 49 VAL B O 1
ATOM 3711 N N . SER B 1 50 ? 56.464 100.015 133.626 1.00 28.58 50 SER B N 1
ATOM 3712 C CA . SER B 1 50 ? 56.343 98.565 133.836 1.00 28.76 50 SER B CA 1
ATOM 3713 C C . SER B 1 50 ? 55.358 97.978 132.852 1.00 30.68 50 SER B C 1
ATOM 3714 O O . SER B 1 50 ? 54.156 98.223 132.936 1.00 32.83 50 SER B O 1
ATOM 3717 N N . GLU B 1 51 ? 55.870 97.188 131.924 1.00 34.47 51 GLU B N 1
ATOM 3718 C CA . GLU B 1 51 ? 55.059 96.504 130.905 1.00 34.68 51 GLU B CA 1
ATOM 3719 C C . GLU B 1 51 ? 54.993 94.963 131.117 1.00 35.38 51 GLU B C 1
ATOM 3720 O O . GLU B 1 51 ? 55.996 94.305 131.397 1.00 34.16 51 GLU B O 1
ATOM 3726 N N . ALA B 1 52 ? 53.798 94.393 130.995 1.00 34.98 52 ALA B N 1
ATOM 3727 C CA . ALA B 1 52 ? 53.609 92.945 131.004 1.00 40.54 52 ALA B CA 1
ATOM 3728 C C . ALA B 1 52 ? 54.168 92.241 129.761 1.00 43.65 52 ALA B C 1
ATOM 3729 O O . ALA B 1 52 ? 54.717 91.173 129.875 1.00 43.89 52 ALA B O 1
ATOM 3731 N N . LYS B 1 53 ? 53.998 92.833 128.588 1.00 45.79 53 LYS B N 1
ATOM 3732 C CA . LYS B 1 53 ? 54.477 92.251 127.345 1.00 54.83 53 LYS B CA 1
ATOM 3733 C C . LYS B 1 53 ? 55.883 92.804 127.023 1.00 49.61 53 LYS B C 1
ATOM 3734 O O . LYS B 1 53 ? 56.511 93.428 127.869 1.00 49.60 53 LYS B O 1
ATOM 3740 N N . THR B 1 54 ? 56.359 92.605 125.801 1.00 47.78 54 THR B N 1
ATOM 3741 C CA . THR B 1 54 ? 57.557 93.276 125.326 1.00 53.11 54 THR B CA 1
ATOM 3742 C C . THR B 1 54 ? 57.238 94.646 124.732 1.00 46.00 54 THR B C 1
ATOM 3743 O O . THR B 1 54 ? 56.140 94.898 124.285 1.00 50.57 54 THR B O 1
ATOM 3747 N N . LEU B 1 55 ? 58.187 95.556 124.814 1.00 44.28 55 LEU B N 1
ATOM 3748 C CA . LEU B 1 55 ? 58.073 96.872 124.188 1.00 40.06 55 LEU B CA 1
ATOM 3749 C C . LEU B 1 55 ? 58.798 96.816 122.868 1.00 42.96 55 LEU B C 1
ATOM 3750 O O . LEU B 1 55 ? 59.843 96.199 122.776 1.00 41.75 55 LEU B O 1
ATOM 3755 N N . ASP B 1 56 ? 58.244 97.431 121.834 1.00 43.95 56 ASP B N 1
ATOM 3756 C CA . ASP B 1 56 ? 58.886 97.386 120.532 1.00 46.08 56 ASP B CA 1
ATOM 3757 C C . ASP B 1 56 ? 60.138 98.293 120.514 1.00 44.08 56 ASP B C 1
ATOM 3758 O O . ASP B 1 56 ? 60.372 99.056 121.443 1.00 38.59 56 ASP B O 1
ATOM 3763 N N . GLY B 1 57 ? 60.923 98.177 119.448 1.00 45.60 57 GLY B N 1
ATOM 3764 C CA . GLY B 1 57 ? 62.190 98.880 119.293 1.00 46.91 57 GLY B CA 1
ATOM 3765 C C . GLY B 1 57 ? 62.088 100.394 119.342 1.00 44.18 57 GLY B C 1
ATOM 3766 O O . GLY B 1 57 ? 62.932 101.032 119.951 1.00 44.80 57 GLY B O 1
ATOM 3767 N N . GLU B 1 58 ? 61.045 100.962 118.742 1.00 44.80 58 GLU B N 1
ATOM 3768 C CA . GLU B 1 58 ? 60.807 102.419 118.764 1.00 45.78 58 GLU B CA 1
ATOM 3769 C C . GLU B 1 58 ? 60.557 102.907 120.190 1.00 41.90 58 GLU B C 1
ATOM 3770 O O . GLU B 1 58 ? 61.047 103.964 120.589 1.00 38.28 58 GLU B O 1
ATOM 3776 N N . THR B 1 59 ? 59.776 102.143 120.946 1.00 35.40 59 THR B N 1
ATOM 3777 C CA . THR B 1 59 ? 59.395 102.563 122.279 1.00 33.32 59 THR B CA 1
ATOM 3778 C C . THR B 1 59 ? 60.629 102.532 123.199 1.00 31.74 59 THR B C 1
ATOM 3779 O O . THR B 1 59 ? 60.867 103.459 123.916 1.00 32.73 59 THR B O 1
ATOM 3783 N N . LYS B 1 60 ? 61.404 101.454 123.164 1.00 33.43 60 LYS B N 1
ATOM 3784 C CA . LYS B 1 60 ? 62.663 101.382 123.887 1.00 37.03 60 LYS B CA 1
ATOM 3785 C C . LYS B 1 60 ? 63.633 102.525 123.575 1.00 37.26 60 LYS B C 1
ATOM 3786 O O . LYS B 1 60 ? 64.210 103.091 124.486 1.00 33.99 60 LYS B O 1
ATOM 3792 N N . LYS B 1 61 ? 63.826 102.838 122.298 1.00 39.66 61 LYS B N 1
ATOM 3793 C CA . LYS B 1 61 ? 64.653 103.976 121.922 1.00 42.64 61 LYS B CA 1
ATOM 3794 C C . LYS B 1 61 ? 64.134 105.229 122.575 1.00 38.15 61 LYS B C 1
ATOM 3795 O O . LYS B 1 61 ? 64.899 106.061 123.025 1.00 36.54 61 LYS B O 1
ATOM 3801 N N . PHE B 1 62 ? 62.821 105.373 122.622 1.00 36.14 62 PHE B N 1
ATOM 3802 C CA . PHE B 1 62 ? 62.259 106.568 123.199 1.00 31.73 62 PHE B CA 1
ATOM 3803 C C . PHE B 1 62 ? 62.534 106.664 124.709 1.00 32.45 62 PHE B C 1
ATOM 3804 O O . PHE B 1 62 ? 62.929 107.718 125.215 1.00 29.90 62 PHE B O 1
ATOM 3812 N N . LEU B 1 63 ? 62.349 105.560 125.424 1.00 31.19 63 LEU B N 1
ATOM 3813 C CA . LEU B 1 63 ? 62.619 105.562 126.837 1.00 33.05 63 LEU B CA 1
ATOM 3814 C C . LEU B 1 63 ? 64.112 105.806 127.103 1.00 34.79 63 LEU B C 1
ATOM 3815 O O . LEU B 1 63 ? 64.455 106.548 128.006 1.00 34.43 63 LEU B O 1
ATOM 3820 N N . GLU B 1 64 ? 64.986 105.169 126.326 1.00 33.92 64 GLU B N 1
ATOM 3821 C CA . GLU B 1 64 ? 66.422 105.324 126.502 1.00 35.31 64 GLU B CA 1
ATOM 3822 C C . GLU B 1 64 ? 66.903 106.766 126.241 1.00 35.47 64 GLU B C 1
ATOM 3823 O O . GLU B 1 64 ? 67.786 107.246 126.964 1.00 33.39 64 GLU B O 1
ATOM 3829 N N . GLU B 1 65 ? 66.371 107.412 125.196 1.00 29.92 65 GLU B N 1
ATOM 3830 C CA . GLU B 1 65 ? 66.732 108.778 124.834 1.00 33.82 65 GLU B CA 1
ATOM 3831 C C . GLU B 1 65 ? 66.485 109.772 125.992 1.00 31.44 65 GLU B C 1
ATOM 3832 O O . GLU B 1 65 ? 67.088 110.828 126.038 1.00 34.81 65 GLU B O 1
ATOM 3838 N N . HIS B 1 66 ? 65.506 109.473 126.835 1.00 28.56 66 HIS B N 1
ATOM 3839 C CA . HIS B 1 66 ? 65.144 110.321 127.961 1.00 31.16 66 HIS B CA 1
ATOM 3840 C C . HIS B 1 66 ? 65.481 109.670 129.303 1.00 28.02 66 HIS B C 1
ATOM 3841 O O . HIS B 1 66 ? 65.060 110.134 130.324 1.00 29.26 66 HIS B O 1
ATOM 3848 N N . SER B 1 67 ? 66.272 108.611 129.260 1.00 29.96 67 SER B N 1
ATOM 3849 C CA . SER B 1 67 ? 66.674 107.855 130.445 1.00 31.92 67 SER B CA 1
ATOM 3850 C C . SER B 1 67 ? 65.529 107.552 131.404 1.00 27.92 67 SER B C 1
ATOM 3851 O O . SER B 1 67 ? 65.675 107.668 132.596 1.00 31.01 67 SER B O 1
ATOM 3854 N N . VAL B 1 68 ? 64.421 107.095 130.858 1.00 27.62 68 VAL B N 1
ATOM 3855 C CA . VAL B 1 68 ? 63.306 106.540 131.626 1.00 27.42 68 VAL B CA 1
ATOM 3856 C C . VAL B 1 68 ? 63.523 105.019 131.788 1.00 28.58 68 VAL B C 1
ATOM 3857 O O . VAL B 1 68 ? 63.589 104.292 130.818 1.00 31.02 68 VAL B O 1
ATOM 3861 N N . GLU B 1 69 ? 63.681 104.569 133.019 1.00 31.58 69 GLU B N 1
ATOM 3862 C CA . GLU B 1 69 ? 63.820 103.177 133.351 1.00 35.19 69 GLU B CA 1
ATOM 3863 C C . GLU B 1 69 ? 62.557 102.403 133.035 1.00 31.51 69 GLU B C 1
ATOM 3864 O O . GLU B 1 69 ? 61.429 102.904 133.153 1.00 27.90 69 GLU B O 1
ATOM 3870 N N . TYR B 1 70 ? 62.732 101.153 132.658 1.00 31.45 70 TYR B N 1
ATOM 3871 C CA . TYR B 1 70 ? 61.580 100.338 132.353 1.00 31.68 70 TYR B CA 1
ATOM 3872 C C . TYR B 1 70 ? 61.857 98.872 132.654 1.00 30.34 70 TYR B C 1
ATOM 3873 O O . TYR B 1 70 ? 62.974 98.476 132.831 1.00 31.81 70 TYR B O 1
ATOM 3882 N N . GLU B 1 71 ? 60.799 98.104 132.797 1.00 31.45 71 GLU B N 1
ATOM 3883 C CA . GLU B 1 71 ? 60.860 96.644 132.805 1.00 34.69 71 GLU B CA 1
ATOM 3884 C C . GLU B 1 71 ? 59.772 96.155 131.861 1.00 32.45 71 GLU B C 1
ATOM 3885 O O . GLU B 1 71 ? 58.744 96.805 131.669 1.00 32.65 71 GLU B O 1
ATOM 3891 N N . GLU B 1 72 ? 60.025 95.022 131.260 1.00 35.39 72 GLU B N 1
ATOM 3892 C CA . GLU B 1 72 ? 59.092 94.421 130.334 1.00 37.66 72 GLU B CA 1
ATOM 3893 C C . GLU B 1 72 ? 59.059 92.929 130.664 1.00 39.02 72 GLU B C 1
ATOM 3894 O O . GLU B 1 72 ? 59.920 92.434 131.405 1.00 36.30 72 GLU B O 1
ATOM 3900 N N . GLY B 1 73 ? 58.059 92.223 130.146 1.00 40.90 73 GLY B N 1
ATOM 3901 C CA . GLY B 1 73 ? 57.896 90.786 130.433 1.00 42.78 73 GLY B CA 1
ATOM 3902 C C . GLY B 1 73 ? 57.434 90.477 131.858 1.00 44.78 73 GLY B C 1
ATOM 3903 O O . GLY B 1 73 ? 57.673 89.378 132.378 1.00 48.79 73 GLY B O 1
ATOM 3904 N N . GLY B 1 74 ? 56.804 91.445 132.512 1.00 41.38 74 GLY B N 1
ATOM 3905 C CA . GLY B 1 74 ? 56.308 91.246 133.879 1.00 43.79 74 GLY B CA 1
ATOM 3906 C C . GLY B 1 74 ? 56.427 92.472 134.785 1.00 40.25 74 GLY B C 1
ATOM 3907 O O . GLY B 1 74 ? 57.367 93.271 134.666 1.00 42.69 74 GLY B O 1
ATOM 3908 N N . HIS B 1 75 ? 55.461 92.621 135.680 1.00 35.07 75 HIS B N 1
ATOM 3909 C CA . HIS B 1 75 ? 55.496 93.664 136.702 1.00 34.19 75 HIS B CA 1
ATOM 3910 C C . HIS B 1 75 ? 56.176 93.125 137.946 1.00 35.34 75 HIS B C 1
ATOM 3911 O O . HIS B 1 75 ? 55.772 92.093 138.446 1.00 37.89 75 HIS B O 1
ATOM 3918 N N . THR B 1 76 ? 57.205 93.809 138.437 1.00 36.05 76 THR B N 1
ATOM 3919 C CA . THR B 1 76 ? 57.947 93.357 139.628 1.00 41.01 76 THR B CA 1
ATOM 3920 C C . THR B 1 76 ? 57.712 94.265 140.861 1.00 42.69 76 THR B C 1
ATOM 3921 O O . THR B 1 76 ? 57.002 95.286 140.787 1.00 41.52 76 THR B O 1
ATOM 3925 N N . GLU B 1 77 ? 58.366 93.935 141.976 1.00 44.54 77 GLU B N 1
ATOM 3926 C CA . GLU B 1 77 ? 58.289 94.780 143.161 1.00 47.92 77 GLU B CA 1
ATOM 3927 C C . GLU B 1 77 ? 59.050 96.136 143.015 1.00 48.63 77 GLU B C 1
ATOM 3928 O O . GLU B 1 77 ? 59.008 96.958 143.910 1.00 51.05 77 GLU B O 1
ATOM 3934 N N . LYS B 1 78 ? 59.691 96.398 141.883 1.00 44.78 78 LYS B N 1
ATOM 3935 C CA . LYS B 1 78 ? 60.230 97.732 141.648 1.00 46.51 78 LYS B CA 1
ATOM 3936 C C . LYS B 1 78 ? 59.204 98.838 141.713 1.00 45.63 78 LYS B C 1
ATOM 3937 O O . LYS B 1 78 ? 59.528 99.946 142.146 1.00 47.54 78 LYS B O 1
ATOM 3943 N N . LEU B 1 79 ? 57.979 98.576 141.249 1.00 39.59 79 LEU B N 1
ATOM 3944 C CA . LEU B 1 79 ? 56.918 99.567 141.366 1.00 36.02 79 LEU B CA 1
ATOM 3945 C C . LEU B 1 79 ? 56.535 99.893 142.810 1.00 36.38 79 LEU B C 1
ATOM 3946 O O . LEU B 1 79 ? 55.947 100.947 143.057 1.00 36.85 79 LEU B O 1
ATOM 3951 N N . LEU B 1 80 ? 56.880 99.041 143.773 1.00 37.43 80 LEU B N 1
ATOM 3952 C CA . LEU B 1 80 ? 56.487 99.319 145.151 1.00 41.42 80 LEU B CA 1
ATOM 3953 C C . LEU B 1 80 ? 57.228 100.530 145.711 1.00 44.51 80 LEU B C 1
ATOM 3954 O O . LEU B 1 80 ? 56.897 101.049 146.764 1.00 55.35 80 LEU B O 1
ATOM 3959 N N . ASP B 1 81 ? 58.269 100.932 145.015 1.00 42.58 81 ASP B N 1
ATOM 3960 C CA . ASP B 1 81 ? 59.125 102.027 145.415 1.00 46.96 81 ASP B CA 1
ATOM 3961 C C . ASP B 1 81 ? 58.559 103.386 145.008 1.00 42.92 81 ASP B C 1
ATOM 3962 O O . ASP B 1 81 ? 59.103 104.422 145.335 1.00 44.84 81 ASP B O 1
ATOM 3967 N N . CYS B 1 82 ? 57.491 103.382 144.237 1.00 41.38 82 CYS B N 1
ATOM 3968 C CA . CYS B 1 82 ? 56.992 104.611 143.647 1.00 38.97 82 CYS B CA 1
ATOM 3969 C C . CYS B 1 82 ? 56.136 105.460 144.596 1.00 38.86 82 CYS B C 1
ATOM 3970 O O . CYS B 1 82 ? 55.489 104.947 145.472 1.00 35.45 82 CYS B O 1
ATOM 3973 N N . ASP B 1 83 ? 56.148 106.774 144.416 1.00 37.43 83 ASP B N 1
ATOM 3974 C CA . ASP B 1 83 ? 55.306 107.634 145.212 1.00 39.09 83 ASP B CA 1
ATOM 3975 C C . ASP B 1 83 ? 53.906 107.694 144.654 1.00 33.93 83 ASP B C 1
ATOM 3976 O O . ASP B 1 83 ? 52.959 107.926 145.371 1.00 32.42 83 ASP B O 1
ATOM 3981 N N . VAL B 1 84 ? 53.778 107.502 143.361 1.00 30.07 84 VAL B N 1
ATOM 3982 C CA . VAL B 1 84 ? 52.465 107.363 142.770 1.00 28.72 84 VAL B CA 1
ATOM 3983 C C . VAL B 1 84 ? 52.625 106.414 141.601 1.00 27.60 84 VAL B C 1
ATOM 3984 O O . VAL B 1 84 ? 53.693 106.348 140.998 1.00 26.89 84 VAL B O 1
ATOM 3988 N N . VAL B 1 85 ? 51.585 105.637 141.331 1.00 25.27 85 VAL B N 1
ATOM 3989 C CA . VAL B 1 85 ? 51.556 104.808 140.136 1.00 26.49 85 VAL B CA 1
ATOM 3990 C C . VAL B 1 85 ? 50.334 105.126 139.265 1.00 25.72 85 VAL B C 1
ATOM 3991 O O . VAL B 1 85 ? 49.189 105.059 139.717 1.00 26.75 85 VAL B O 1
ATOM 3995 N N . TYR B 1 86 ? 50.596 105.445 138.010 1.00 25.06 86 TYR B N 1
ATOM 3996 C CA . TYR B 1 86 ? 49.529 105.658 137.020 1.00 27.20 86 TYR B CA 1
ATOM 3997 C C . TYR B 1 86 ? 49.137 104.358 136.287 1.00 25.84 86 TYR B C 1
ATOM 3998 O O . TYR B 1 86 ? 49.936 103.733 135.581 1.00 24.30 86 TYR B O 1
ATOM 4007 N N . VAL B 1 87 ? 47.898 103.948 136.505 1.00 26.28 87 VAL B N 1
ATOM 4008 C CA . VAL B 1 87 ? 47.387 102.694 135.998 1.00 25.02 87 VAL B CA 1
ATOM 4009 C C . VAL B 1 87 ? 46.743 102.911 134.591 1.00 27.49 87 VAL B C 1
ATOM 4010 O O . VAL B 1 87 ? 45.852 103.738 134.418 1.00 26.14 87 VAL B O 1
ATOM 4014 N N . SER B 1 88 ? 47.118 102.076 133.636 1.00 29.23 88 SER B N 1
ATOM 4015 C CA . SER B 1 88 ? 46.435 102.046 132.343 1.00 31.64 88 SER B CA 1
ATOM 4016 C C . SER B 1 88 ? 45.054 101.581 132.583 1.00 31.54 88 SER B C 1
ATOM 4017 O O . SER B 1 88 ? 44.860 100.596 133.289 1.00 31.23 88 SER B O 1
ATOM 4020 N N . PRO B 1 89 ? 44.104 102.242 131.922 1.00 29.35 89 PRO B N 1
ATOM 4021 C CA . PRO B 1 89 ? 42.680 102.064 132.100 1.00 32.57 89 PRO B CA 1
ATOM 4022 C C . PRO B 1 89 ? 42.272 100.617 131.953 1.00 32.78 89 PRO B C 1
ATOM 4023 O O . PRO B 1 89 ? 41.360 100.185 132.625 1.00 33.73 89 PRO B O 1
ATOM 4027 N N . GLY B 1 90 ? 42.943 99.871 131.092 1.00 34.47 90 GLY B N 1
ATOM 4028 C CA . GLY B 1 90 ? 42.576 98.469 130.887 1.00 39.56 90 GLY B CA 1
ATOM 4029 C C . GLY B 1 90 ? 43.065 97.487 131.956 1.00 37.39 90 GLY B C 1
ATOM 4030 O O . GLY B 1 90 ? 42.641 96.339 131.992 1.00 42.08 90 GLY B O 1
ATOM 4031 N N . ILE B 1 91 ? 43.941 97.926 132.847 1.00 37.63 91 ILE B N 1
ATOM 4032 C CA . ILE B 1 91 ? 44.404 97.058 133.910 1.00 35.01 91 ILE B CA 1
ATOM 4033 C C . ILE B 1 91 ? 43.184 96.665 134.723 1.00 36.65 91 ILE B C 1
ATOM 4034 O O . ILE B 1 91 ? 42.338 97.496 135.029 1.00 37.44 91 ILE B O 1
ATOM 4039 N N . LYS B 1 92 ? 43.105 95.392 135.103 1.00 37.93 92 LYS B N 1
ATOM 4040 C CA . LYS B 1 92 ? 41.990 94.910 135.900 1.00 38.87 92 LYS B CA 1
ATOM 4041 C C . LYS B 1 92 ? 42.244 95.108 137.393 1.00 39.72 92 LYS B C 1
ATOM 4042 O O . LYS B 1 92 ? 43.346 94.876 137.860 1.00 38.03 92 LYS B O 1
ATOM 4048 N N . PRO B 1 93 ? 41.192 95.456 138.161 1.00 45.80 93 PRO B N 1
ATOM 4049 C CA . PRO B 1 93 ? 41.323 95.773 139.595 1.00 45.77 93 PRO B CA 1
ATOM 4050 C C . PRO B 1 93 ? 41.828 94.646 140.502 1.00 44.58 93 PRO B C 1
ATOM 4051 O O . PRO B 1 93 ? 42.484 94.901 141.510 1.00 50.14 93 PRO B O 1
ATOM 4055 N N . ASP B 1 94 ? 41.526 93.406 140.171 1.00 43.18 94 ASP B N 1
ATOM 4056 C CA . ASP B 1 94 ? 41.947 92.312 141.018 1.00 47.04 94 ASP B CA 1
ATOM 4057 C C . ASP B 1 94 ? 43.301 91.713 140.645 1.00 40.06 94 ASP B C 1
ATOM 4058 O O . ASP B 1 94 ? 43.620 90.637 141.097 1.00 40.67 94 ASP B O 1
ATOM 4063 N N . THR B 1 95 ? 44.099 92.387 139.829 1.00 40.76 95 THR B N 1
ATOM 4064 C CA . THR B 1 95 ? 45.403 91.813 139.463 1.00 41.62 95 THR B CA 1
ATOM 4065 C C . THR B 1 95 ? 46.413 91.840 140.602 1.00 40.65 95 THR B C 1
ATOM 4066 O O . THR B 1 95 ? 46.291 92.626 141.539 1.00 40.02 95 THR B O 1
ATOM 4070 N N . SER B 1 96 ? 47.407 90.972 140.527 1.00 36.83 96 SER B N 1
ATOM 4071 C CA . SER B 1 96 ? 48.337 90.824 141.628 1.00 37.92 96 SER B CA 1
ATOM 4072 C C . SER B 1 96 ? 49.104 92.133 141.908 1.00 35.63 96 SER B C 1
ATOM 4073 O O . SER B 1 96 ? 49.370 92.441 143.051 1.00 36.22 96 SER B O 1
ATOM 4084 N N . ILE B 1 98 ? 48.180 95.293 141.435 1.00 34.24 98 ILE B N 1
ATOM 4085 C CA . ILE B 1 98 ? 47.293 96.229 142.089 1.00 33.26 98 ILE B CA 1
ATOM 4086 C C . ILE B 1 98 ? 47.129 95.826 143.557 1.00 36.44 98 ILE B C 1
ATOM 4087 O O . ILE B 1 98 ? 47.186 96.673 144.454 1.00 37.98 98 ILE B O 1
ATOM 4092 N N . GLU B 1 99 ? 46.978 94.541 143.829 1.00 37.12 99 GLU B N 1
ATOM 4093 C CA . GLU B 1 99 ? 46.815 94.105 145.206 1.00 40.45 99 GLU B CA 1
ATOM 4094 C C . GLU B 1 99 ? 48.048 94.386 146.063 1.00 38.71 99 GLU B C 1
ATOM 4095 O O . GLU B 1 99 ? 47.905 94.749 147.229 1.00 37.16 99 GLU B O 1
ATOM 4101 N N . LEU B 1 100 ? 49.243 94.165 145.519 1.00 37.42 100 LEU B N 1
ATOM 4102 C CA . LEU B 1 100 ? 50.468 94.459 146.267 1.00 39.87 100 LEU B CA 1
ATOM 4103 C C . LEU B 1 100 ? 50.593 95.961 146.476 1.00 35.43 100 LEU B C 1
ATOM 4104 O O . LEU B 1 100 ? 50.924 96.395 147.549 1.00 37.64 100 LEU B O 1
ATOM 4109 N N . LEU B 1 101 ? 50.372 96.730 145.438 1.00 31.44 101 LEU B N 1
ATOM 4110 C CA . LEU B 1 101 ? 50.531 98.192 145.516 1.00 33.54 101 LEU B CA 1
ATOM 4111 C C . LEU B 1 101 ? 49.638 98.781 146.587 1.00 37.36 101 LEU B C 1
ATOM 4112 O O . LEU B 1 101 ? 50.095 99.617 147.374 1.00 40.02 101 LEU B O 1
ATOM 4117 N N . SER B 1 102 ? 48.390 98.318 146.625 1.00 35.74 102 SER B N 1
ATOM 4118 C CA . SER B 1 102 ? 47.383 98.837 147.534 1.00 36.94 102 SER B CA 1
ATOM 4119 C C . SER B 1 102 ? 47.735 98.450 148.926 1.00 38.75 102 SER B C 1
ATOM 4120 O O . SER B 1 102 ? 47.620 99.251 149.839 1.00 39.21 102 SER B O 1
ATOM 4123 N N . SER B 1 103 ? 48.112 97.190 149.094 1.00 37.91 103 SER B N 1
ATOM 4124 C CA . SER B 1 103 ? 48.409 96.687 150.419 1.00 43.23 103 SER B CA 1
ATOM 4125 C C . SER B 1 103 ? 49.634 97.407 151.024 1.00 43.85 103 SER B C 1
ATOM 4126 O O . SER B 1 103 ? 49.745 97.551 152.232 1.00 47.82 103 SER B O 1
ATOM 4129 N N . ARG B 1 104 ? 50.518 97.893 150.182 1.00 43.06 104 ARG B N 1
ATOM 4130 C CA . ARG B 1 104 ? 51.646 98.687 150.641 1.00 49.14 104 ARG B CA 1
ATOM 4131 C C . ARG B 1 104 ? 51.386 100.201 150.610 1.00 49.19 104 ARG B C 1
ATOM 4132 O O . ARG B 1 104 ? 52.294 100.984 150.791 1.00 46.96 104 ARG B O 1
ATOM 4140 N N . GLY B 1 105 ? 50.132 100.591 150.401 1.00 39.99 105 GLY B N 1
ATOM 4141 C CA . GLY B 1 105 ? 49.709 102.004 150.424 1.00 37.80 105 GLY B CA 1
ATOM 4142 C C . GLY B 1 105 ? 50.277 102.916 149.368 1.00 39.41 105 GLY B C 1
ATOM 4143 O O . GLY B 1 105 ? 50.341 104.134 149.559 1.00 40.53 105 GLY B O 1
ATOM 4144 N N . VAL B 1 106 ? 50.699 102.363 148.239 1.00 40.34 106 VAL B N 1
ATOM 4145 C CA . VAL B 1 106 ? 51.133 103.215 147.142 1.00 34.86 106 VAL B CA 1
ATOM 4146 C C . VAL B 1 106 ? 49.915 103.855 146.484 1.00 35.56 106 VAL B C 1
ATOM 4147 O O . VAL B 1 106 ? 48.956 103.185 146.096 1.00 37.60 106 VAL B O 1
ATOM 4151 N N . LYS B 1 107 ? 49.973 105.163 146.316 1.00 34.12 107 LYS B N 1
ATOM 4152 C CA . LYS B 1 107 ? 48.909 105.873 145.666 1.00 34.79 107 LYS B CA 1
ATOM 4153 C C . LYS B 1 107 ? 48.773 105.438 144.209 1.00 33.54 107 LYS B C 1
ATOM 4154 O O . LYS B 1 107 ? 49.755 105.389 143.461 1.00 34.39 107 LYS B O 1
ATOM 4160 N N . LEU B 1 108 ? 47.526 105.209 143.804 1.00 33.89 108 LEU B N 1
ATOM 4161 C CA . LEU B 1 108 ? 47.183 104.812 142.457 1.00 29.19 108 LEU B CA 1
ATOM 4162 C C . LEU B 1 108 ? 46.344 105.888 141.820 1.00 30.26 108 LEU B C 1
ATOM 4163 O O . LEU B 1 108 ? 45.353 106.305 142.379 1.00 31.31 108 LEU B O 1
ATOM 4168 N N . SER B 1 109 ? 46.721 106.312 140.620 1.00 29.83 109 SER B N 1
ATOM 4169 C CA . SER B 1 109 ? 45.902 107.216 139.841 1.00 26.07 109 SER B CA 1
ATOM 4170 C C . SER B 1 109 ? 45.885 106.754 138.383 1.00 26.19 109 SER B C 1
ATOM 4171 O O . SER B 1 109 ? 46.227 105.603 138.074 1.00 26.07 109 SER B O 1
ATOM 4174 N N . THR B 1 110 ? 45.495 107.657 137.494 1.00 25.18 110 THR B N 1
ATOM 4175 C CA . THR B 1 110 ? 45.403 107.350 136.086 1.00 25.55 110 THR B CA 1
ATOM 4176 C C . THR B 1 110 ? 45.479 108.640 135.276 1.00 23.69 110 THR B C 1
ATOM 4177 O O . THR B 1 110 ? 45.278 109.759 135.800 1.00 24.12 110 THR B O 1
ATOM 4181 N N . GLU B 1 111 ? 45.705 108.490 133.980 1.00 26.02 111 GLU B N 1
ATOM 4182 C CA . GLU B 1 111 ? 45.891 109.651 133.090 1.00 23.15 111 GLU B CA 1
ATOM 4183 C C . GLU B 1 111 ? 44.706 110.605 133.046 1.00 25.13 111 GLU B C 1
ATOM 4184 O O . GLU B 1 111 ? 44.886 111.836 133.041 1.00 26.29 111 GLU B O 1
ATOM 4190 N N . LEU B 1 112 ? 43.489 110.077 133.029 1.00 23.59 112 LEU B N 1
ATOM 4191 C CA . LEU B 1 112 ? 42.291 110.954 133.048 1.00 22.03 112 LEU B CA 1
ATOM 4192 C C . LEU B 1 112 ? 42.194 111.834 134.302 1.00 23.92 112 LEU B C 1
ATOM 4193 O O . LEU B 1 112 ? 41.893 113.048 134.247 1.00 25.27 112 LEU B O 1
ATOM 4198 N N . GLN B 1 113 ? 42.445 111.232 135.443 1.00 20.79 113 GLN B N 1
ATOM 4199 C CA . GLN B 1 113 ? 42.466 111.980 136.676 1.00 20.78 113 GLN B CA 1
ATOM 4200 C C . GLN B 1 113 ? 43.528 113.078 136.681 1.00 21.95 113 GLN B C 1
ATOM 4201 O O . GLN B 1 113 ? 43.259 114.193 137.112 1.00 23.39 113 GLN B O 1
ATOM 4207 N N . PHE B 1 114 ? 44.737 112.778 136.214 1.00 22.90 114 PHE B N 1
ATOM 4208 C CA . PHE B 1 114 ? 45.753 113.789 136.128 1.00 20.52 114 PHE B CA 1
ATOM 4209 C C . PHE B 1 114 ? 45.258 114.934 135.283 1.00 21.50 114 PHE B C 1
ATOM 4210 O O . PHE B 1 114 ? 45.446 116.092 135.638 1.00 19.68 114 PHE B O 1
ATOM 4218 N N . PHE B 1 115 ? 44.644 114.613 134.140 1.00 22.68 115 PHE B N 1
ATOM 4219 C CA . PHE B 1 115 ? 44.135 115.652 133.264 1.00 21.22 115 PHE B CA 1
ATOM 4220 C C . PHE B 1 115 ? 43.090 116.508 133.994 1.00 22.89 115 PHE B C 1
ATOM 4221 O O . PHE B 1 115 ? 43.168 117.744 134.005 1.00 23.65 115 PHE B O 1
ATOM 4229 N N . LEU B 1 116 ? 42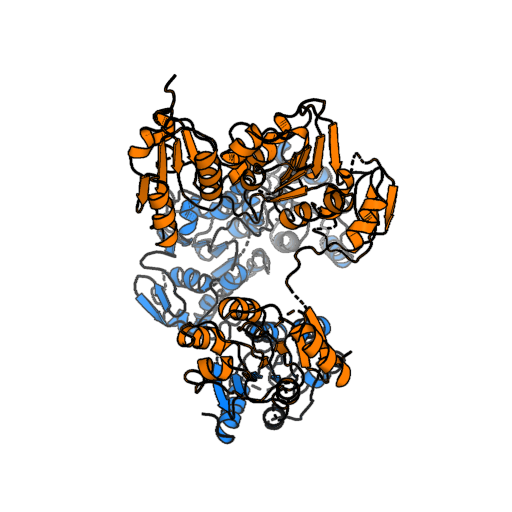.129 115.847 134.613 1.00 23.42 116 LEU B N 1
ATOM 4230 C CA . LEU B 1 116 ? 41.072 116.548 135.324 1.00 28.38 116 LEU B CA 1
ATOM 4231 C C . LEU B 1 116 ? 41.572 117.400 136.493 1.00 25.57 116 LEU B C 1
ATOM 4232 O O . LEU B 1 116 ? 40.924 118.409 136.863 1.00 23.44 116 LEU B O 1
ATOM 4237 N N . ASP B 1 117 ? 42.700 117.000 137.066 1.00 28.83 117 ASP B N 1
ATOM 4238 C CA . ASP B 1 117 ? 43.340 117.767 138.160 1.00 26.59 117 ASP B CA 1
ATOM 4239 C C . ASP B 1 117 ? 44.148 118.971 137.656 1.00 22.82 117 ASP B C 1
ATOM 4240 O O . ASP B 1 117 ? 44.493 119.809 138.419 1.00 20.51 117 ASP B O 1
ATOM 4245 N N . ASN B 1 118 ? 44.496 119.016 136.374 1.00 23.58 118 ASN B N 1
ATOM 4246 C CA . ASN B 1 118 ? 45.407 120.031 135.847 1.00 23.48 118 ASN B CA 1
ATOM 4247 C C . ASN B 1 118 ? 44.739 121.031 134.893 1.00 24.51 118 ASN B C 1
ATOM 4248 O O . ASN B 1 118 ? 45.178 122.162 134.758 1.00 20.97 118 ASN B O 1
ATOM 4253 N N . VAL B 1 119 ? 43.661 120.607 134.249 1.00 22.14 119 VAL B N 1
ATOM 4254 C CA . VAL B 1 119 ? 42.902 121.493 133.368 1.00 24.68 119 VAL B CA 1
ATOM 4255 C C . VAL B 1 119 ? 42.019 122.476 134.115 1.00 23.13 119 VAL B C 1
ATOM 4256 O O . VAL B 1 119 ? 41.690 122.290 135.306 1.00 25.16 119 VAL B O 1
ATOM 4260 N N . ASP B 1 120 ? 41.651 123.559 133.439 1.00 22.84 120 ASP B N 1
ATOM 4261 C CA . ASP B 1 120 ? 40.586 124.453 133.958 1.00 25.47 120 ASP B CA 1
ATOM 4262 C C . ASP B 1 120 ? 39.217 123.696 134.003 1.00 24.64 120 ASP B C 1
ATOM 4263 O O . ASP B 1 120 ? 38.668 123.355 132.963 1.00 22.36 120 ASP B O 1
ATOM 4268 N N . PRO B 1 121 ? 38.670 123.421 135.196 1.00 23.75 121 PRO B N 1
ATOM 4269 C CA . PRO B 1 121 ? 37.471 122.568 135.216 1.00 25.46 121 PRO B CA 1
ATOM 4270 C C . PRO B 1 121 ? 36.286 123.040 134.373 1.00 24.89 121 PRO B C 1
ATOM 4271 O O . PRO B 1 121 ? 35.577 122.226 133.810 1.00 27.47 121 PRO B O 1
ATOM 4275 N N . LYS B 1 122 ? 36.055 124.344 134.330 1.00 23.67 122 LYS B N 1
ATOM 4276 C CA . LYS B 1 122 ? 34.911 124.907 133.643 1.00 22.71 122 LYS B CA 1
ATOM 4277 C C . LYS B 1 122 ? 35.015 124.776 132.127 1.00 22.65 122 LYS B C 1
ATOM 4278 O O . LYS B 1 122 ? 34.040 124.959 131.452 1.00 20.04 122 LYS B O 1
ATOM 4284 N N . LYS B 1 123 ? 36.181 124.443 131.602 1.00 21.51 123 LYS B N 1
ATOM 4285 C CA . LYS B 1 123 ? 36.343 124.263 130.172 1.00 23.72 123 LYS B CA 1
ATOM 4286 C C . LYS B 1 123 ? 36.135 122.799 129.715 1.00 22.32 123 LYS B C 1
ATOM 4287 O O . LYS B 1 123 ? 36.213 122.500 128.540 1.00 24.23 123 LYS B O 1
ATOM 4293 N N . VAL B 1 124 ? 35.875 121.893 130.634 1.00 22.75 124 VAL B N 1
ATOM 4294 C CA . VAL B 1 124 ? 35.717 120.498 130.230 1.00 25.40 124 VAL B CA 1
ATOM 4295 C C . VAL B 1 124 ? 34.244 120.119 129.982 1.00 23.33 124 VAL B C 1
ATOM 4296 O O . VAL B 1 124 ? 33.404 120.358 130.820 1.00 24.11 124 VAL B O 1
ATOM 4300 N N . VAL B 1 125 ? 33.973 119.474 128.855 1.00 22.16 125 VAL B N 1
ATOM 4301 C CA . VAL B 1 125 ? 32.731 118.750 128.662 1.00 24.13 125 VAL B CA 1
ATOM 4302 C C . VAL B 1 125 ? 33.010 117.234 128.659 1.00 24.98 125 VAL B C 1
ATOM 4303 O O . VAL B 1 125 ? 33.620 116.712 127.756 1.00 23.90 125 VAL B O 1
ATOM 4307 N N . GLY B 1 126 ? 32.636 116.571 129.751 1.00 23.58 126 GLY B N 1
ATOM 4308 C CA . GLY B 1 126 ? 32.827 115.154 129.893 1.00 24.20 126 GLY B CA 1
ATOM 4309 C C . GLY B 1 126 ? 31.570 114.398 129.497 1.00 26.85 126 GLY B C 1
ATOM 4310 O O . GLY B 1 126 ? 30.474 114.673 130.016 1.00 22.48 126 GLY B O 1
ATOM 4311 N N . ILE B 1 127 ? 31.739 113.515 128.514 1.00 23.82 127 ILE B N 1
ATOM 4312 C CA . ILE B 1 127 ? 30.663 112.696 127.981 1.00 25.51 127 ILE B CA 1
ATOM 4313 C C . ILE B 1 127 ? 30.938 111.240 128.266 1.00 24.70 127 ILE B C 1
ATOM 4314 O O . ILE B 1 127 ? 32.047 110.755 128.016 1.00 27.04 127 ILE B O 1
ATOM 4319 N N . THR B 1 128 ? 29.948 110.546 128.821 1.00 25.52 128 THR B N 1
ATOM 4320 C CA . THR B 1 128 ? 30.043 109.109 129.005 1.00 27.11 128 THR B CA 1
ATOM 4321 C C . THR B 1 128 ? 28.737 108.448 128.584 1.00 29.41 128 THR B C 1
ATOM 4322 O O . THR B 1 128 ? 27.663 109.073 128.574 1.00 26.68 128 THR B O 1
ATOM 4326 N N . GLY B 1 129 ? 28.839 107.183 128.211 1.00 26.52 129 GLY B N 1
ATOM 4327 C CA . GLY B 1 129 ? 27.691 106.414 127.793 1.00 29.18 129 GLY B CA 1
ATOM 4328 C C . GLY B 1 129 ? 28.070 104.988 127.415 1.00 27.55 129 GLY B C 1
ATOM 4329 O O . GLY B 1 129 ? 29.263 104.671 127.352 1.00 28.84 129 GLY B O 1
ATOM 4330 N N . THR B 1 130 ? 27.073 104.148 127.133 1.00 25.51 130 THR B N 1
ATOM 4331 C CA . THR B 1 130 ? 27.326 102.782 126.669 1.00 27.53 130 THR B CA 1
ATOM 4332 C C . THR B 1 130 ? 27.367 102.735 125.149 1.00 30.42 130 THR B C 1
ATOM 4333 O O . THR B 1 130 ? 28.266 102.136 124.569 1.00 31.40 130 THR B O 1
ATOM 4337 N N . ASP B 1 131 ? 26.386 103.346 124.494 1.00 33.46 131 ASP B N 1
ATOM 4338 C CA . ASP B 1 131 ? 26.378 103.437 123.046 1.00 34.07 131 ASP B CA 1
ATOM 4339 C C . ASP B 1 131 ? 26.371 104.918 122.622 1.00 34.95 131 ASP B C 1
ATOM 4340 O O . ASP B 1 131 ? 25.886 105.771 123.370 1.00 30.87 131 ASP B O 1
ATOM 4345 N N . GLY B 1 132 ? 26.881 105.185 121.415 1.00 35.37 132 GLY B N 1
ATOM 4346 C CA . GLY B 1 132 ? 26.822 106.505 120.764 1.00 37.24 132 GLY B CA 1
ATOM 4347 C C . GLY B 1 132 ? 27.856 107.510 121.251 1.00 34.91 132 GLY B C 1
ATOM 4348 O O . GLY B 1 132 ? 27.901 108.647 120.805 1.00 36.67 132 GLY B O 1
ATOM 4349 N N . LYS B 1 133 ? 28.718 107.063 122.148 1.00 39.87 133 LYS B N 1
ATOM 4350 C CA . LYS B 1 133 ? 29.642 107.935 122.868 1.00 41.79 133 LYS B CA 1
ATOM 4351 C C . LYS B 1 133 ? 30.630 108.693 121.988 1.00 40.39 133 LYS B C 1
ATOM 4352 O O . LYS B 1 133 ? 30.946 109.855 122.256 1.00 39.10 133 LYS B O 1
ATOM 4358 N N . SER B 1 134 ? 31.158 108.017 120.982 1.00 33.08 134 SER B N 1
ATOM 4359 C CA . SER B 1 134 ? 32.182 108.584 120.123 1.00 35.01 134 SER B CA 1
ATOM 4360 C C . SER B 1 134 ? 31.576 109.631 119.189 1.00 33.32 134 SER B C 1
ATOM 4361 O O . SER B 1 134 ? 32.142 110.700 118.943 1.00 32.59 134 SER B O 1
ATOM 4364 N N . THR B 1 135 ? 30.413 109.320 118.653 1.00 29.43 135 THR B N 1
ATOM 4365 C CA . THR B 1 135 ? 29.754 110.220 117.724 1.00 30.70 135 THR B CA 1
ATOM 4366 C C . THR B 1 135 ? 29.203 111.437 118.446 1.00 29.55 135 THR B C 1
ATOM 4367 O O . THR B 1 135 ? 29.349 112.542 117.964 1.00 33.82 135 THR B O 1
ATOM 4371 N N . ALA B 1 136 ? 28.594 111.241 119.610 1.00 28.56 136 ALA B N 1
ATOM 4372 C CA . ALA B 1 136 ? 28.062 112.357 120.380 1.00 30.97 136 ALA B CA 1
ATOM 4373 C C . ALA B 1 136 ? 29.191 113.299 120.777 1.00 31.44 136 ALA B C 1
ATOM 4374 O O . ALA B 1 136 ? 29.048 114.531 120.762 1.00 27.20 136 ALA B O 1
ATOM 4376 N N . THR B 1 137 ? 30.325 112.711 121.150 1.00 28.83 137 THR B N 1
ATOM 4377 C CA . THR B 1 137 ? 31.457 113.516 121.512 1.00 28.26 137 THR B CA 1
ATOM 4378 C C . THR B 1 137 ? 31.957 114.295 120.321 1.00 27.72 137 THR B C 1
ATOM 4379 O O . THR B 1 137 ? 32.306 115.459 120.465 1.00 28.58 137 THR B O 1
ATOM 4383 N N . ALA B 1 138 ? 32.005 113.666 119.141 1.00 24.57 138 ALA B N 1
ATOM 4384 C CA . ALA B 1 138 ? 32.412 114.373 117.953 1.00 26.93 138 ALA B CA 1
ATOM 4385 C C . ALA B 1 138 ? 31.449 115.518 117.573 1.00 26.39 138 ALA B C 1
ATOM 4386 O O . ALA B 1 138 ? 31.879 116.562 117.059 1.00 31.34 138 ALA B O 1
ATOM 4388 N N . LEU B 1 139 ? 30.166 115.319 117.839 1.00 26.01 139 LEU B N 1
ATOM 4389 C CA . LEU B 1 139 ? 29.140 116.317 117.546 1.00 25.84 139 LEU B CA 1
ATOM 4390 C C . LEU B 1 139 ? 29.267 117.507 118.476 1.00 24.19 139 LEU B C 1
ATOM 4391 O O . LEU B 1 139 ? 29.196 118.651 118.036 1.00 22.45 139 LEU B O 1
ATOM 4404 N N . TYR B 1 141 ? 32.047 118.427 119.889 1.00 24.86 141 TYR B N 1
ATOM 4405 C CA . TYR B 1 141 ? 33.248 119.099 119.396 1.00 25.66 141 TYR B CA 1
ATOM 4406 C C . TYR B 1 141 ? 32.895 119.920 118.166 1.00 28.34 141 TYR B C 1
ATOM 4407 O O . TYR B 1 141 ? 33.312 121.069 118.041 1.00 29.65 141 TYR B O 1
ATOM 4416 N N . HIS B 1 142 ? 32.161 119.312 117.247 1.00 25.54 142 HIS B N 1
ATOM 4417 C CA . HIS B 1 142 ? 31.808 119.992 116.002 1.00 27.18 142 HIS B CA 1
ATOM 4418 C C . HIS B 1 142 ? 31.050 121.318 116.261 1.00 28.09 142 HIS B C 1
ATOM 4419 O O . HIS B 1 142 ? 31.346 122.317 115.644 1.00 28.43 142 HIS B O 1
ATOM 4426 N N . VAL B 1 143 ? 30.085 121.337 117.169 1.00 30.20 143 VAL B N 1
ATOM 4427 C CA . VAL B 1 143 ? 29.245 122.498 117.263 1.00 30.32 143 VAL B CA 1
ATOM 4428 C C . VAL B 1 143 ? 29.915 123.587 118.080 1.00 31.82 143 VAL B C 1
ATOM 4429 O O . VAL B 1 143 ? 29.752 124.764 117.751 1.00 28.76 143 VAL B O 1
ATOM 4433 N N . LEU B 1 144 ? 30.666 123.222 119.121 1.00 29.67 144 LEU B N 1
ATOM 4434 C CA . LEU B 1 144 ? 31.542 124.194 119.801 1.00 26.98 144 LEU B CA 1
ATOM 4435 C C . LEU B 1 144 ? 32.618 124.811 118.884 1.00 27.68 144 LEU B C 1
ATOM 4436 O O . LEU B 1 144 ? 32.780 126.015 118.862 1.00 26.03 144 LEU B O 1
ATOM 4441 N N . SER B 1 145 ? 33.311 124.004 118.087 1.00 29.10 145 SER B N 1
ATOM 4442 C CA . SER B 1 145 ? 34.228 124.541 117.077 1.00 32.17 145 SER B CA 1
ATOM 4443 C C . SER B 1 145 ? 33.535 125.472 116.088 1.00 34.38 145 SER B C 1
ATOM 4444 O O . SER B 1 145 ? 34.087 126.501 115.664 1.00 31.08 145 SER B O 1
ATOM 4447 N N . GLY B 1 146 ? 32.342 125.079 115.672 1.00 33.47 146 GLY B N 1
ATOM 4448 C CA . GLY B 1 146 ? 31.629 125.851 114.668 1.00 33.73 146 GLY B CA 1
ATOM 4449 C C . GLY B 1 146 ? 31.199 127.221 115.169 1.00 35.55 146 GLY B C 1
ATOM 4450 O O . GLY B 1 146 ? 30.952 128.085 114.364 1.00 38.48 146 GLY B O 1
ATOM 4451 N N . ARG B 1 147 ? 31.072 127.398 116.486 1.00 34.11 147 ARG B N 1
ATOM 4452 C CA . ARG B 1 147 ? 30.836 128.702 117.109 1.00 32.47 147 ARG B CA 1
ATOM 4453 C C . ARG B 1 147 ? 32.116 129.533 117.243 1.00 30.65 147 ARG B C 1
ATOM 4454 O O . ARG B 1 147 ? 32.088 130.624 117.809 1.00 29.94 147 ARG B O 1
ATOM 4462 N N . GLY B 1 148 ? 33.238 128.965 116.816 1.00 30.97 148 GLY B N 1
ATOM 4463 C CA . GLY B 1 148 ? 34.533 129.622 116.873 1.00 28.61 148 GLY B CA 1
ATOM 4464 C C . GLY B 1 148 ? 35.390 129.344 118.098 1.00 28.34 148 GLY B C 1
ATOM 4465 O O . GLY B 1 148 ? 36.412 129.967 118.263 1.00 30.58 148 GLY B O 1
ATOM 4466 N N . PHE B 1 149 ? 34.991 128.438 118.972 1.00 27.20 149 PHE B N 1
ATOM 4467 C CA . PHE B 1 149 ? 35.836 128.096 120.103 1.00 27.74 149 PHE B CA 1
ATOM 4468 C C . PHE B 1 149 ? 36.983 127.179 119.646 1.00 29.39 149 PHE B C 1
ATOM 4469 O O . PHE B 1 149 ? 36.790 126.299 118.800 1.00 30.22 149 PHE B O 1
ATOM 4477 N N . LYS B 1 150 ? 38.180 127.414 120.181 1.00 29.75 150 LYS B N 1
ATOM 4478 C CA . LYS B 1 150 ? 39.289 126.538 119.937 1.00 27.57 150 LYS B CA 1
ATOM 4479 C C . LYS B 1 150 ? 39.018 125.358 120.831 1.00 27.32 150 LYS B C 1
ATOM 4480 O O . LYS B 1 150 ? 39.053 125.464 122.073 1.00 26.48 150 LYS B O 1
ATOM 4486 N N . THR B 1 151 ? 38.743 124.222 120.215 1.00 23.96 151 THR B N 1
ATOM 4487 C CA . THR B 1 151 ? 38.216 123.093 120.975 1.00 26.08 151 THR B CA 1
ATOM 4488 C C . THR B 1 151 ? 39.075 121.856 120.796 1.00 24.23 151 THR B C 1
ATOM 4489 O O . THR B 1 151 ? 39.545 121.595 119.724 1.00 24.76 151 THR B O 1
ATOM 4493 N N . PHE B 1 152 ? 39.323 121.144 121.879 1.00 25.37 152 PHE B N 1
ATOM 4494 C CA . PHE B 1 152 ? 40.033 119.877 121.832 1.00 25.98 152 PHE B CA 1
ATOM 4495 C C . PHE B 1 152 ? 39.030 118.726 121.884 1.00 25.61 152 PHE B C 1
ATOM 4496 O O . PHE B 1 152 ? 38.014 118.822 122.602 1.00 23.74 152 PHE B O 1
ATOM 4504 N N . LEU B 1 153 ? 39.308 117.679 121.100 1.00 24.52 153 LEU B N 1
ATOM 4505 C CA . LEU B 1 153 ? 38.507 116.476 121.057 1.00 27.95 153 LEU B CA 1
ATOM 4506 C C . LEU B 1 153 ? 39.401 115.301 121.403 1.00 30.20 153 LEU B C 1
ATOM 4507 O O . LEU B 1 153 ? 40.373 115.038 120.706 1.00 29.75 153 LEU B O 1
ATOM 4512 N N . GLY B 1 154 ? 39.070 114.583 122.470 1.00 33.51 154 GLY B N 1
ATOM 4513 C CA . GLY B 1 154 ? 39.752 113.318 122.745 1.00 31.92 154 GLY B CA 1
ATOM 4514 C C . GLY B 1 154 ? 39.116 112.511 123.828 1.00 30.83 154 GLY B C 1
ATOM 4515 O O . GLY B 1 154 ? 37.893 112.631 124.087 1.00 27.81 154 GLY B O 1
ATOM 4516 N N . GLY B 1 155 ? 39.957 111.726 124.500 1.00 31.36 155 GLY B N 1
ATOM 4517 C CA . GLY B 1 155 ? 39.489 110.772 125.487 1.00 29.59 155 GLY B CA 1
ATOM 4518 C C . GLY B 1 155 ? 39.649 109.333 125.023 1.00 30.49 155 GLY B C 1
ATOM 4519 O O . GLY B 1 155 ? 40.493 109.012 124.199 1.00 33.70 155 GLY B O 1
ATOM 4520 N N . ASN B 1 156 ? 38.906 108.430 125.632 1.00 34.31 156 ASN B N 1
ATOM 4521 C CA . ASN B 1 156 ? 39.224 107.023 125.482 1.00 37.51 156 ASN B CA 1
ATOM 4522 C C . ASN B 1 156 ? 39.365 106.586 124.022 1.00 44.72 156 ASN B C 1
ATOM 4523 O O . ASN B 1 156 ? 40.278 105.827 123.677 1.00 41.97 156 ASN B O 1
ATOM 4528 N N . PHE B 1 157 ? 38.463 107.047 123.162 1.00 42.67 157 PHE B N 1
ATOM 4529 C CA . PHE B 1 157 ? 38.433 106.545 121.788 1.00 44.03 157 PHE B CA 1
ATOM 4530 C C . PHE B 1 157 ? 39.545 107.178 120.944 1.00 38.72 157 PHE B C 1
ATOM 4531 O O . PHE B 1 157 ? 39.753 106.771 119.814 1.00 42.85 157 PHE B O 1
ATOM 4539 N N . GLY B 1 158 ? 40.222 108.205 121.451 1.00 35.06 158 GLY B N 1
ATOM 4540 C CA . GLY B 1 158 ? 41.102 109.000 120.579 1.00 34.53 158 GLY B CA 1
ATOM 4541 C C . GLY B 1 158 ? 42.355 109.515 121.249 1.00 34.15 158 GLY B C 1
ATOM 4542 O O . GLY B 1 158 ? 43.055 108.790 121.919 1.00 34.15 158 GLY B O 1
ATOM 4543 N N . THR B 1 159 ? 42.624 110.797 121.096 1.00 34.35 159 THR B N 1
ATOM 4544 C CA . THR B 1 159 ? 43.824 111.376 121.647 1.00 30.82 159 THR B CA 1
ATOM 4545 C C . THR B 1 159 ? 43.645 111.446 123.163 1.00 26.49 159 THR B C 1
ATOM 4546 O O . THR B 1 159 ? 42.665 111.995 123.645 1.00 28.40 159 THR B O 1
ATOM 4550 N N . PRO B 1 160 ? 44.621 110.945 123.928 1.00 26.15 160 PRO B N 1
ATOM 4551 C CA . PRO B 1 160 ? 44.501 111.118 125.373 1.00 26.87 160 PRO B CA 1
ATOM 4552 C C . PRO B 1 160 ? 44.422 112.590 125.793 1.00 25.95 160 PRO B C 1
ATOM 4553 O O . PRO B 1 160 ? 45.111 113.456 125.228 1.00 25.90 160 PRO B O 1
ATOM 4557 N N . ALA B 1 161 ? 43.622 112.861 126.804 1.00 23.39 161 ALA B N 1
ATOM 4558 C CA . ALA B 1 161 ? 43.352 114.225 127.178 1.00 25.44 161 ALA B CA 1
ATOM 4559 C C . ALA B 1 161 ? 44.593 115.032 127.535 1.00 26.13 161 ALA B C 1
ATOM 4560 O O . ALA B 1 161 ? 44.604 116.244 127.305 1.00 24.52 161 ALA B O 1
ATOM 4562 N N . VAL B 1 162 ? 45.623 114.406 128.130 1.00 27.86 162 VAL B N 1
ATOM 4563 C CA . VAL B 1 162 ? 46.801 115.162 128.533 1.00 29.19 162 VAL B CA 1
ATOM 4564 C C . VAL B 1 162 ? 47.555 115.765 127.375 1.00 28.59 162 VAL B C 1
ATOM 4565 O O . VAL B 1 162 ? 48.247 116.758 127.562 1.00 27.31 162 VAL B O 1
ATOM 4569 N N . GLU B 1 163 ? 47.354 115.268 126.168 1.00 26.68 163 GLU B N 1
ATOM 4570 C CA . GLU B 1 163 ? 47.963 115.944 125.040 1.00 28.65 163 GLU B CA 1
ATOM 4571 C C . GLU B 1 163 ? 47.485 117.388 124.950 1.00 26.92 163 GLU B C 1
ATOM 4572 O O . GLU B 1 163 ? 48.216 118.241 124.454 1.00 28.61 163 GLU B O 1
ATOM 4578 N N . ALA B 1 164 ? 46.241 117.638 125.342 1.00 23.84 164 ALA B N 1
ATOM 4579 C CA . ALA B 1 164 ? 45.651 118.961 125.224 1.00 23.96 164 ALA B CA 1
ATOM 4580 C C . ALA B 1 164 ? 46.228 119.973 126.239 1.00 26.94 164 ALA B C 1
ATOM 4581 O O . ALA B 1 164 ? 45.885 121.124 126.186 1.00 27.04 164 ALA B O 1
ATOM 4583 N N . LEU B 1 165 ? 47.005 119.523 127.209 1.00 27.64 165 LEU B N 1
ATOM 4584 C CA . LEU B 1 165 ? 47.573 120.428 128.201 1.00 28.73 165 LEU B CA 1
ATOM 4585 C C . LEU B 1 165 ? 48.799 121.172 127.669 1.00 32.23 165 LEU B C 1
ATOM 4586 O O . LEU B 1 165 ? 49.362 122.036 128.352 1.00 34.84 165 LEU B O 1
ATOM 4591 N N . GLU B 1 166 ? 49.190 120.878 126.441 1.00 29.60 166 GLU B N 1
ATOM 4592 C CA . GLU B 1 166 ? 50.134 121.752 125.727 1.00 37.08 166 GLU B CA 1
ATOM 4593 C C . GLU B 1 166 ? 49.347 122.896 125.122 1.00 34.23 166 GLU B C 1
ATOM 4594 O O . GLU B 1 166 ? 48.351 122.675 124.443 1.00 38.25 166 GLU B O 1
ATOM 4600 N N . GLY B 1 167 ? 49.792 124.123 125.358 1.00 30.44 167 GLY B N 1
ATOM 4601 C CA . GLY B 1 167 ? 49.044 125.271 124.895 1.00 27.25 167 GLY B CA 1
ATOM 4602 C C . GLY B 1 167 ? 47.759 125.433 125.688 1.00 25.60 167 GLY B C 1
ATOM 4603 O O . GLY B 1 167 ? 47.669 125.066 126.864 1.00 28.48 167 GLY B O 1
ATOM 4604 N N . GLU B 1 168 ? 46.753 125.969 125.025 1.00 28.71 168 GLU B N 1
ATOM 4605 C CA . GLU B 1 168 ? 45.553 126.451 125.696 1.00 26.15 168 GLU B CA 1
ATOM 4606 C C . GLU B 1 168 ? 44.375 126.226 124.745 1.00 26.78 168 GLU B C 1
ATOM 4607 O O . GLU B 1 168 ? 44.525 126.378 123.532 1.00 21.20 168 GLU B O 1
ATOM 4613 N N . TYR B 1 169 ? 43.229 125.830 125.295 1.00 23.41 169 TYR B N 1
ATOM 4614 C CA . TYR B 1 169 ? 42.003 125.655 124.504 1.00 21.10 169 TYR B CA 1
ATOM 4615 C C . TYR B 1 169 ? 40.874 126.344 125.221 1.00 22.31 169 TYR B C 1
ATOM 4616 O O . TYR B 1 169 ? 40.953 126.602 126.430 1.00 22.10 169 TYR B O 1
ATOM 4625 N N . ASP B 1 170 ? 39.822 126.647 124.488 1.00 22.04 170 ASP B N 1
ATOM 4626 C CA . ASP B 1 170 ? 38.616 127.202 125.093 1.00 22.20 170 ASP B CA 1
ATOM 4627 C C . ASP B 1 170 ? 37.775 126.127 125.735 1.00 24.64 170 ASP B C 1
ATOM 4628 O O . ASP B 1 170 ? 37.260 126.326 126.855 1.00 24.45 170 ASP B O 1
ATOM 4633 N N . TYR B 1 171 ? 37.606 125.001 125.018 1.00 22.46 171 TYR B N 1
ATOM 4634 C CA . TYR B 1 171 ? 36.869 123.845 125.536 1.00 22.48 171 TYR B CA 1
ATOM 4635 C C . TYR B 1 171 ? 37.635 122.537 125.310 1.00 22.97 171 TYR B C 1
ATOM 4636 O O . TYR B 1 171 ? 38.310 122.378 124.299 1.00 24.01 171 TYR B O 1
ATOM 4645 N N . TYR B 1 172 ? 37.495 121.599 126.240 1.00 19.62 172 TYR B N 1
ATOM 4646 C CA . TYR B 1 172 ? 38.046 120.258 126.088 1.00 21.60 172 TYR B CA 1
ATOM 4647 C C . TYR B 1 172 ? 36.890 119.265 126.151 1.00 23.38 172 TYR B C 1
ATOM 4648 O O . TYR B 1 172 ? 36.221 119.131 127.172 1.00 21.62 172 TYR B O 1
ATOM 4657 N N . VAL B 1 173 ? 36.611 118.641 125.021 1.00 22.83 173 VAL B N 1
ATOM 4658 C CA . VAL B 1 173 ? 35.537 117.690 124.917 1.00 25.13 173 VAL B CA 1
ATOM 4659 C C . VAL B 1 173 ? 36.070 116.254 125.019 1.00 24.14 173 VAL B C 1
ATOM 4660 O O . VAL B 1 173 ? 36.807 115.800 124.128 1.00 20.64 173 VAL B O 1
ATOM 4664 N N . LEU B 1 174 ? 35.684 115.553 126.092 1.00 24.59 174 LEU B N 1
ATOM 4665 C CA . LEU B 1 174 ? 36.251 114.251 126.399 1.00 24.90 174 LEU B CA 1
ATOM 4666 C C . LEU B 1 174 ? 35.185 113.185 126.413 1.00 26.89 174 LEU B C 1
ATOM 4667 O O . LEU B 1 174 ? 34.121 113.364 126.983 1.00 31.63 174 LEU B O 1
ATOM 4672 N N . GLU B 1 175 ? 35.480 112.078 125.754 1.00 27.79 175 GLU B N 1
ATOM 4673 C CA . GLU B 1 175 ? 34.731 110.872 125.913 1.00 27.04 175 GLU B CA 1
ATOM 4674 C C . GLU B 1 175 ? 35.416 110.026 126.974 1.00 24.39 175 GLU B C 1
ATOM 4675 O O . GLU B 1 175 ? 36.622 109.811 126.930 1.00 27.20 175 GLU B O 1
ATOM 4689 N N . SER B 1 177 ? 35.521 106.545 129.488 1.00 26.16 177 SER B N 1
ATOM 4690 C CA . SER B 1 177 ? 34.999 105.206 129.629 1.00 27.20 177 SER B CA 1
ATOM 4691 C C . SER B 1 177 ? 34.860 104.865 131.097 1.00 28.53 177 SER B C 1
ATOM 4692 O O . SER B 1 177 ? 35.529 105.461 131.964 1.00 28.59 177 SER B O 1
ATOM 4695 N N . SER B 1 178 ? 34.082 103.824 131.343 1.00 27.65 178 SER B N 1
ATOM 4696 C CA . SER B 1 178 ? 33.995 103.188 132.659 1.00 30.98 178 SER B CA 1
ATOM 4697 C C . SER B 1 178 ? 35.353 102.823 133.244 1.00 29.29 178 SER B C 1
ATOM 4698 O O . SER B 1 178 ? 35.577 102.931 134.461 1.00 28.98 178 SER B O 1
ATOM 4701 N N . PHE B 1 179 ? 36.255 102.343 132.398 1.00 29.03 179 PHE B N 1
ATOM 4702 C CA . PHE B 1 179 ? 37.606 101.957 132.861 1.00 31.27 179 PHE B CA 1
ATOM 4703 C C . PHE B 1 179 ? 38.398 103.190 133.364 1.00 29.12 179 PHE B C 1
ATOM 4704 O O . PHE B 1 179 ? 38.957 103.206 134.474 1.00 29.47 179 PHE B O 1
ATOM 4712 N N . GLN B 1 180 ? 38.414 104.245 132.575 1.00 26.18 180 GLN B N 1
ATOM 4713 C CA . GLN B 1 180 ? 39.111 105.461 132.997 1.00 24.04 180 GLN B CA 1
ATOM 4714 C C . GLN B 1 180 ? 38.521 106.014 134.268 1.00 25.40 180 GLN B C 1
ATOM 4715 O O . GLN B 1 180 ? 39.248 106.411 135.172 1.00 28.58 180 GLN B O 1
ATOM 4721 N N . LEU B 1 181 ? 37.207 105.963 134.383 1.00 26.16 181 LEU B N 1
ATOM 4722 C CA . LEU B 1 181 ? 36.568 106.500 135.546 1.00 23.99 181 LEU B CA 1
ATOM 4723 C C . LEU B 1 181 ? 36.754 105.656 136.780 1.00 26.60 181 LEU B C 1
ATOM 4724 O O . LEU B 1 181 ? 36.919 106.195 137.861 1.00 30.23 181 LEU B O 1
ATOM 4729 N N . PHE B 1 182 ? 36.766 104.334 136.628 1.00 26.67 182 PHE B N 1
ATOM 4730 C CA . PHE B 1 182 ? 37.107 103.459 137.735 1.00 25.57 182 PHE B CA 1
ATOM 4731 C C . PHE B 1 182 ? 38.449 103.807 138.402 1.00 28.27 182 PHE B C 1
ATOM 4732 O O . PHE B 1 182 ? 38.571 103.749 139.635 1.00 26.41 182 PHE B O 1
ATOM 4740 N N . TRP B 1 183 ? 39.482 104.000 137.582 1.00 25.17 183 TRP B N 1
ATOM 4741 C CA . TRP B 1 183 ? 40.824 104.244 138.070 1.00 26.84 183 TRP B CA 1
ATOM 4742 C C . TRP B 1 183 ? 41.040 105.731 138.450 1.00 27.54 183 TRP B C 1
ATOM 4743 O O . TRP B 1 183 ? 42.095 106.096 138.963 1.00 28.76 183 TRP B O 1
ATOM 4754 N N . SER B 1 184 ? 40.033 106.554 138.220 1.00 24.08 184 SER B N 1
ATOM 4755 C CA . SER B 1 184 ? 40.076 107.973 138.605 1.00 24.39 184 SER B CA 1
ATOM 4756 C C . SER B 1 184 ? 39.446 108.117 139.974 1.00 27.45 184 SER B C 1
ATOM 4757 O O . SER B 1 184 ? 38.245 107.922 140.146 1.00 28.10 184 SER B O 1
ATOM 4760 N N . GLU B 1 185 ? 40.271 108.467 140.948 1.00 28.21 185 GLU B N 1
ATOM 4761 C CA . GLU B 1 185 ? 39.830 108.534 142.323 1.00 32.78 185 GLU B CA 1
ATOM 4762 C C . GLU B 1 185 ? 38.808 109.652 142.593 1.00 28.86 185 GLU B C 1
ATOM 4763 O O . GLU B 1 185 ? 38.020 109.538 143.477 1.00 32.11 185 GLU B O 1
ATOM 4769 N N . ARG B 1 186 ? 38.851 110.749 141.861 1.00 27.95 186 ARG B N 1
ATOM 4770 C CA . ARG B 1 186 ? 37.929 111.844 142.128 1.00 30.54 186 ARG B CA 1
ATOM 4771 C C . ARG B 1 186 ? 37.750 112.685 140.858 1.00 25.94 186 ARG B C 1
ATOM 4772 O O . ARG B 1 186 ? 38.327 113.758 140.693 1.00 23.83 186 ARG B O 1
ATOM 4780 N N . PRO B 1 187 ? 36.997 112.142 139.932 1.00 23.42 187 PRO B N 1
ATOM 4781 C CA . PRO B 1 187 ? 36.932 112.709 138.600 1.00 23.26 187 PRO B CA 1
ATOM 4782 C C . PRO B 1 187 ? 35.924 113.844 138.501 1.00 22.99 187 PRO B C 1
ATOM 4783 O O . PRO B 1 187 ? 34.825 113.650 138.063 1.00 29.28 187 PRO B O 1
ATOM 4787 N N . TYR B 1 188 ? 36.334 115.022 138.928 1.00 24.81 188 TYR B N 1
ATOM 4788 C CA . TYR B 1 188 ? 35.507 116.220 138.949 1.00 24.94 188 TYR B CA 1
ATOM 4789 C C . TYR B 1 188 ? 35.340 116.800 137.546 1.00 27.58 188 TYR B C 1
ATOM 4790 O O . TYR B 1 188 ? 36.320 117.150 136.882 1.00 35.14 188 TYR B O 1
ATOM 4799 N N . LEU B 1 189 ? 34.092 116.905 137.121 1.00 26.72 189 LEU B N 1
ATOM 4800 C CA . LEU B 1 189 ? 33.708 117.588 135.895 1.00 29.29 189 LEU B CA 1
ATOM 4801 C C . LEU B 1 189 ? 32.618 118.642 136.126 1.00 24.44 189 LEU B C 1
ATOM 4802 O O . LEU B 1 189 ? 31.576 118.352 136.700 1.00 26.96 189 LEU B O 1
ATOM 4807 N N . SER B 1 190 ? 32.840 119.844 135.618 1.00 23.68 190 SER B N 1
ATOM 4808 C CA . SER B 1 190 ? 31.852 120.912 135.696 1.00 27.07 190 SER B CA 1
ATOM 4809 C C . SER B 1 190 ? 30.638 120.714 134.811 1.00 23.76 190 SER B C 1
ATOM 4810 O O . SER B 1 190 ? 29.563 121.148 135.185 1.00 25.91 190 SER B O 1
ATOM 4813 N N . ASN B 1 191 ? 30.854 120.118 133.639 1.00 22.84 191 ASN B N 1
ATOM 4814 C CA . ASN B 1 191 ? 29.848 119.816 132.627 1.00 23.06 191 ASN B CA 1
ATOM 4815 C C . ASN B 1 191 ? 29.896 118.308 132.307 1.00 21.81 191 ASN B C 1
ATOM 4816 O O . ASN B 1 191 ? 30.901 117.823 131.843 1.00 19.89 191 ASN B O 1
ATOM 4821 N N . PHE B 1 192 ? 28.822 117.588 132.597 1.00 23.20 192 PHE B N 1
ATOM 4822 C CA . PHE B 1 192 ? 28.845 116.109 132.582 1.00 24.14 192 PHE B CA 1
ATOM 4823 C C . PHE B 1 192 ? 27.599 115.646 131.869 1.00 23.10 192 PHE B C 1
ATOM 4824 O O . PHE B 1 192 ? 26.479 116.017 132.255 1.00 24.63 192 PHE B O 1
ATOM 4832 N N . LEU B 1 193 ? 27.813 114.893 130.793 1.00 25.72 193 LEU B N 1
ATOM 4833 C CA . LEU B 1 193 ? 26.756 114.371 129.970 1.00 25.68 193 LEU B CA 1
ATOM 4834 C C . LEU B 1 193 ? 26.770 112.840 130.003 1.00 25.84 193 LEU B C 1
ATOM 4835 O O . LEU B 1 193 ? 27.736 112.219 129.587 1.00 24.47 193 LEU B O 1
ATOM 4840 N N . VAL B 1 194 ? 25.675 112.240 130.441 1.00 23.24 194 VAL B N 1
ATOM 4841 C CA . VAL B 1 194 ? 25.478 110.784 130.313 1.00 24.20 194 VAL B CA 1
ATOM 4842 C C . VAL B 1 194 ? 24.448 110.432 129.222 1.00 25.46 194 VAL B C 1
ATOM 4843 O O . VAL B 1 194 ? 23.258 110.730 129.369 1.00 24.75 194 VAL B O 1
ATOM 4847 N N . LEU B 1 195 ? 24.903 109.801 128.139 1.00 26.70 195 LEU B N 1
ATOM 4848 C CA . LEU B 1 195 ? 24.053 109.494 126.988 1.00 28.34 195 LEU B CA 1
ATOM 4849 C C . LEU B 1 195 ? 23.005 108.407 127.213 1.00 26.11 195 LEU B C 1
ATOM 4850 O O . LEU B 1 195 ? 21.913 108.477 126.678 1.00 25.23 195 LEU B O 1
ATOM 4855 N N . ASN B 1 196 ? 23.434 107.369 127.909 1.00 26.03 196 ASN B N 1
ATOM 4856 C CA . ASN B 1 196 ? 22.667 106.162 128.204 1.00 28.66 196 ASN B CA 1
ATOM 4857 C C . ASN B 1 196 ? 23.569 105.248 129.004 1.00 31.87 196 ASN B C 1
ATOM 4858 O O . ASN B 1 196 ? 24.812 105.404 129.018 1.00 30.25 196 ASN B O 1
ATOM 4863 N N . ILE B 1 197 ? 22.942 104.334 129.714 1.00 30.86 197 ILE B N 1
ATOM 4864 C CA . ILE B 1 197 ? 23.685 103.315 130.421 1.00 34.06 197 ILE B CA 1
ATOM 4865 C C . ILE B 1 197 ? 22.921 102.052 130.198 1.00 35.33 197 ILE B C 1
ATOM 4866 O O . ILE B 1 197 ? 21.742 101.970 130.506 1.00 37.73 197 ILE B O 1
ATOM 4871 N N . SER B 1 198 ? 23.595 101.083 129.620 1.00 32.82 198 SER B N 1
ATOM 4872 C CA . SER B 1 198 ? 22.927 99.904 129.131 1.00 38.84 198 SER B CA 1
ATOM 4873 C C . SER B 1 198 ? 23.733 98.669 129.472 1.00 39.12 198 SER B C 1
ATOM 4874 O O . SER B 1 198 ? 24.987 98.720 129.572 1.00 38.32 198 SER B O 1
ATOM 4877 N N . GLU B 1 199 ? 22.986 97.579 129.581 1.00 92.64 199 GLU B N 1
ATOM 4878 C CA . GLU B 1 199 ? 23.357 96.392 130.319 1.00 98.49 199 GLU B CA 1
ATOM 4879 C C . GLU B 1 199 ? 24.168 95.463 129.415 1.00 94.78 199 GLU B C 1
ATOM 4880 O O . GLU B 1 199 ? 24.951 94.654 129.899 1.00 98.29 199 GLU B O 1
ATOM 4886 N N . ASP B 1 200 ? 23.946 95.584 128.107 1.00 91.24 200 ASP B N 1
ATOM 4887 C CA . ASP B 1 200 ? 24.708 94.885 127.065 1.00 90.75 200 ASP B CA 1
ATOM 4888 C C . ASP B 1 200 ? 24.876 95.892 125.918 1.00 84.61 200 ASP B C 1
ATOM 4889 O O . ASP B 1 200 ? 24.279 96.966 125.972 1.00 78.56 200 ASP B O 1
ATOM 4894 N N . HIS B 1 201 ? 25.706 95.605 124.908 1.00 86.10 201 HIS B N 1
ATOM 4895 C CA . HIS B 1 201 ? 26.891 94.749 125.018 1.00 87.98 201 HIS B CA 1
ATOM 4896 C C . HIS B 1 201 ? 27.900 95.565 125.787 1.00 83.21 201 HIS B C 1
ATOM 4897 O O . HIS B 1 201 ? 27.742 96.785 125.892 1.00 84.92 201 HIS B O 1
ATOM 4904 N N . LEU B 1 202 ? 28.960 94.924 126.268 1.00 79.03 202 LEU B N 1
ATOM 4905 C CA . LEU B 1 202 ? 29.835 95.556 127.248 1.00 74.00 202 LEU B CA 1
ATOM 4906 C C . LEU B 1 202 ? 31.274 95.083 127.146 1.00 76.61 202 LEU B C 1
ATOM 4907 O O . LEU B 1 202 ? 31.555 93.890 127.285 1.00 81.42 202 LEU B O 1
ATOM 4912 N N . ASP B 1 203 ? 32.185 96.028 126.914 1.00 77.56 203 ASP B N 1
ATOM 4913 C CA . ASP B 1 203 ? 33.631 95.761 127.006 1.00 81.62 203 ASP B CA 1
ATOM 4914 C C . ASP B 1 203 ? 34.066 95.441 128.452 1.00 80.30 203 ASP B C 1
ATOM 4915 O O . ASP B 1 203 ? 35.113 94.830 128.673 1.00 82.24 203 ASP B O 1
ATOM 4920 N N . TRP B 1 204 ? 33.218 95.807 129.411 1.00 77.08 204 TRP B N 1
ATOM 4921 C CA . TRP B 1 204 ? 33.562 95.815 130.837 1.00 79.21 204 TRP B CA 1
ATOM 4922 C C . TRP B 1 204 ? 33.650 94.425 131.467 1.00 85.61 204 TRP B C 1
ATOM 4923 O O . TRP B 1 204 ? 32.819 93.564 131.197 1.00 85.69 204 TRP B O 1
ATOM 4934 N N . HIS B 1 205 ? 34.636 94.249 132.347 1.00 94.08 205 HIS B N 1
ATOM 4935 C CA . HIS B 1 205 ? 34.992 92.932 132.879 1.00 105.55 205 HIS B CA 1
ATOM 4936 C C . HIS B 1 205 ? 33.802 92.147 133.432 1.00 107.67 205 HIS B C 1
ATOM 4937 O O . HIS B 1 205 ? 33.398 91.141 132.848 1.00 111.64 205 HIS B O 1
ATOM 4944 N N . SER B 1 206 ? 33.243 92.589 134.550 1.00 107.65 206 SER B N 1
ATOM 4945 C CA . SER B 1 206 ? 32.142 91.854 135.147 1.00 113.76 206 SER B CA 1
ATOM 4946 C C . SER B 1 206 ? 31.044 92.769 135.651 1.00 111.87 206 SER B C 1
ATOM 4947 O O . SER B 1 206 ? 30.145 93.142 134.910 1.00 105.04 206 SER B O 1
ATOM 4950 N N . SER B 1 207 ? 31.153 93.139 136.919 1.00 47.06 207 SER B N 1
ATOM 4951 C CA . SER B 1 207 ? 30.012 93.610 137.706 1.00 48.45 207 SER B CA 1
ATOM 4952 C C . SER B 1 207 ? 29.297 94.813 137.066 1.00 41.27 207 SER B C 1
ATOM 4953 O O . SER B 1 207 ? 29.898 95.870 136.861 1.00 41.10 207 SER B O 1
ATOM 4956 N N . PHE B 1 208 ? 28.011 94.655 136.787 1.00 39.37 208 PHE B N 1
ATOM 4957 C CA . PHE B 1 208 ? 27.234 95.738 136.247 1.00 40.86 208 PHE B CA 1
ATOM 4958 C C . PHE B 1 208 ? 27.117 96.847 137.267 1.00 36.88 208 PHE B C 1
ATOM 4959 O O . PHE B 1 208 ? 27.100 97.983 136.898 1.00 34.49 208 PHE B O 1
ATOM 4967 N N . LYS B 1 209 ? 27.094 96.536 138.555 1.00 39.54 209 LYS B N 1
ATOM 4968 C CA . LYS B 1 209 ? 26.917 97.599 139.515 1.00 40.88 209 LYS B CA 1
ATOM 4969 C C . LYS B 1 209 ? 28.164 98.439 139.658 1.00 36.53 209 LYS B C 1
ATOM 4970 O O . LYS B 1 209 ? 28.047 99.629 139.892 1.00 35.55 209 LYS B O 1
ATOM 4976 N N . GLU B 1 210 ? 29.339 97.852 139.440 1.00 37.75 210 GLU B N 1
ATOM 4977 C CA . GLU B 1 210 ? 30.574 98.638 139.423 1.00 39.77 210 GLU B CA 1
ATOM 4978 C C . GLU B 1 210 ? 30.676 99.487 138.141 1.00 35.73 210 GLU B C 1
ATOM 4979 O O . GLU B 1 210 ? 31.184 100.608 138.166 1.00 30.84 210 GLU B O 1
ATOM 4985 N N . TYR B 1 211 ? 30.167 98.944 137.035 1.00 34.77 211 TYR B N 1
ATOM 4986 C CA . TYR B 1 211 ? 30.141 99.649 135.767 1.00 33.21 211 TYR B CA 1
ATOM 4987 C C . TYR B 1 211 ? 29.308 100.914 135.937 1.00 33.72 211 TYR B C 1
ATOM 4988 O O . TYR B 1 211 ? 29.773 102.000 135.633 1.00 31.34 211 TYR B O 1
ATOM 4997 N N . VAL B 1 212 ? 28.086 100.777 136.451 1.00 31.66 212 VAL B N 1
ATOM 4998 C CA . VAL B 1 212 ? 27.217 101.919 136.657 1.00 27.30 212 VAL B CA 1
ATOM 4999 C C . VAL B 1 212 ? 27.844 102.932 137.637 1.00 29.67 212 VAL B C 1
ATOM 5000 O O . VAL B 1 212 ? 27.849 104.158 137.390 1.00 23.86 212 VAL B O 1
ATOM 5004 N N . ASP B 1 213 ? 28.378 102.437 138.748 1.00 28.91 213 ASP B N 1
ATOM 5005 C CA . ASP B 1 213 ? 28.918 103.358 139.736 1.00 30.74 213 ASP B CA 1
ATOM 5006 C C . ASP B 1 213 ? 30.147 104.121 139.212 1.00 30.74 213 ASP B C 1
ATOM 5007 O O . ASP B 1 213 ? 30.338 105.310 139.520 1.00 29.21 213 ASP B O 1
ATOM 5012 N N . SER B 1 214 ? 30.964 103.448 138.419 1.00 27.58 214 SER B N 1
ATOM 5013 C CA . SER B 1 214 ? 32.084 104.117 137.806 1.00 28.49 214 SER B CA 1
ATOM 5014 C C . SER B 1 214 ? 31.609 105.240 136.913 1.00 29.72 214 SER B C 1
ATOM 5015 O O . SER B 1 214 ? 32.108 106.351 137.003 1.00 28.92 214 SER B O 1
ATOM 5018 N N . LYS B 1 215 ? 30.653 104.958 136.040 1.00 29.74 215 LYS B N 1
ATOM 5019 C CA . LYS B 1 215 ? 30.251 105.955 135.059 1.00 29.72 215 LYS B CA 1
ATOM 5020 C C . LYS B 1 215 ? 29.553 107.157 135.669 1.00 30.19 215 LYS B C 1
ATOM 5021 O O . LYS B 1 215 ? 29.517 108.242 135.047 1.00 25.98 215 LYS B O 1
ATOM 5027 N N . LEU B 1 216 ? 28.960 106.975 136.851 1.00 27.93 216 LEU B N 1
ATOM 5028 C CA . LEU B 1 216 ? 28.248 108.070 137.483 1.00 27.78 216 LEU B CA 1
ATOM 5029 C C . LEU B 1 216 ? 29.060 108.915 138.453 1.00 28.68 216 LEU B C 1
ATOM 5030 O O . LEU B 1 216 ? 28.577 109.960 138.945 1.00 28.54 216 LEU B O 1
ATOM 5035 N N . LYS B 1 217 ? 30.283 108.486 138.746 1.00 28.58 217 LYS B N 1
ATOM 5036 C CA . LYS B 1 217 ? 31.131 109.193 139.726 1.00 26.46 217 LYS B CA 1
ATOM 5037 C C . LYS B 1 217 ? 31.112 110.725 139.643 1.00 27.65 217 LYS B C 1
ATOM 5038 O O . LYS B 1 217 ? 30.946 111.391 140.675 1.00 28.18 217 LYS B O 1
ATOM 5044 N N . PRO B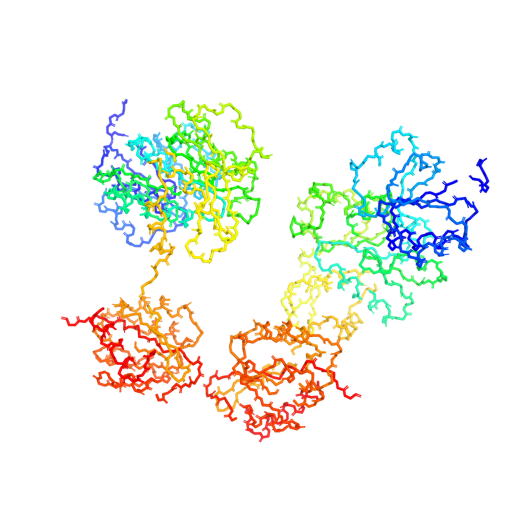 1 218 ? 31.275 111.294 138.446 1.00 25.85 218 PRO B N 1
ATOM 5045 C CA . PRO B 1 218 ? 31.342 112.758 138.399 1.00 27.71 218 PRO B CA 1
ATOM 5046 C C . PRO B 1 218 ? 30.088 113.417 138.909 1.00 26.02 218 PRO B C 1
ATOM 5047 O O . PRO B 1 218 ? 30.172 114.493 139.512 1.00 29.25 218 PRO B O 1
ATOM 5051 N N . ALA B 1 219 ? 28.930 112.790 138.707 1.00 25.03 219 ALA B N 1
ATOM 5052 C CA . ALA B 1 219 ? 27.655 113.436 139.094 1.00 26.02 219 ALA B CA 1
ATOM 5053 C C . ALA B 1 219 ? 27.627 113.783 140.576 1.00 26.97 219 ALA B C 1
ATOM 5054 O O . ALA B 1 219 ? 27.154 114.856 140.958 1.00 29.67 219 ALA B O 1
ATOM 5056 N N . PHE B 1 220 ? 28.152 112.891 141.402 1.00 24.01 220 PHE B N 1
ATOM 5057 C CA . PHE B 1 220 ? 28.086 113.075 142.868 1.00 28.56 220 PHE B CA 1
ATOM 5058 C C . PHE B 1 220 ? 29.137 114.017 143.415 1.00 27.17 220 PHE B C 1
ATOM 5059 O O . PHE B 1 220 ? 29.063 114.407 144.573 1.00 25.84 220 PHE B O 1
ATOM 5067 N N . LEU B 1 221 ? 30.053 114.461 142.544 1.00 27.72 221 LEU B N 1
ATOM 5068 C CA . LEU B 1 221 ? 31.066 115.432 142.917 1.00 28.47 221 LEU B CA 1
ATOM 5069 C C . LEU B 1 221 ? 30.660 116.875 142.574 1.00 27.93 221 LEU B C 1
ATOM 5070 O O . LEU B 1 221 ? 31.260 117.803 143.063 1.00 27.74 221 LEU B O 1
ATOM 5075 N N . GLN B 1 222 ? 29.619 117.069 141.766 1.00 25.35 222 GLN B N 1
ATOM 5076 C CA . GLN B 1 222 ? 29.278 118.403 141.289 1.00 23.74 222 GLN B CA 1
ATOM 5077 C C . GLN B 1 222 ? 28.716 119.290 142.347 1.00 23.55 222 GLN B C 1
ATOM 5078 O O . GLN B 1 222 ? 28.084 118.830 143.299 1.00 24.12 222 GLN B O 1
ATOM 5084 N N . THR B 1 223 ? 28.966 120.581 142.183 1.00 25.28 223 THR B N 1
ATOM 5085 C CA . THR B 1 223 ? 28.352 121.608 143.015 1.00 26.81 223 THR B CA 1
ATOM 5086 C C . THR B 1 223 ? 27.198 122.297 142.280 1.00 24.47 223 THR B C 1
ATOM 5087 O O . THR B 1 223 ? 26.957 122.068 141.110 1.00 26.34 223 THR B O 1
ATOM 5091 N N . GLU B 1 224 ? 26.536 123.213 142.969 1.00 30.20 224 GLU B N 1
ATOM 5092 C CA . GLU B 1 224 ? 25.341 123.887 142.453 1.00 30.21 224 GLU B CA 1
ATOM 5093 C C . GLU B 1 224 ? 25.593 124.723 141.196 1.00 28.25 224 GLU B C 1
ATOM 5094 O O . GLU B 1 224 ? 24.683 124.907 140.372 1.00 31.06 224 GLU B O 1
ATOM 5100 N N . GLY B 1 225 ? 26.825 125.192 141.040 1.00 26.59 225 GLY B N 1
ATOM 5101 C CA . GLY B 1 225 ? 27.247 125.903 139.843 1.00 28.60 225 GLY B CA 1
ATOM 5102 C C . GLY B 1 225 ? 27.591 125.055 138.627 1.00 23.98 225 GLY B C 1
ATOM 5103 O O . GLY B 1 225 ? 27.953 125.588 137.611 1.00 27.54 225 GLY B O 1
ATOM 5104 N N . ASP B 1 226 ? 27.450 123.741 138.715 1.00 23.98 226 ASP B N 1
ATOM 5105 C CA . ASP B 1 226 ? 27.814 122.847 137.640 1.00 22.28 226 ASP B CA 1
ATOM 5106 C C . ASP B 1 226 ? 26.586 122.352 136.868 1.00 24.01 226 ASP B C 1
ATOM 5107 O O . ASP B 1 226 ? 25.455 122.648 137.231 1.00 25.19 226 ASP B O 1
ATOM 5112 N N . LEU B 1 227 ? 26.837 121.593 135.806 1.00 21.91 227 LEU B N 1
ATOM 5113 C CA . LEU B 1 227 ? 25.786 121.118 134.916 1.00 24.57 227 LEU B CA 1
ATOM 5114 C C . LEU B 1 227 ? 25.856 119.611 134.665 1.00 20.85 227 LEU B C 1
ATOM 5115 O O . LEU B 1 227 ? 26.908 119.087 134.371 1.00 22.03 227 LEU B O 1
ATOM 5120 N N . PHE B 1 228 ? 24.707 118.951 134.761 1.00 22.48 228 PHE B N 1
ATOM 5121 C CA . PHE B 1 228 ? 24.566 117.496 134.588 1.00 21.65 228 PHE B CA 1
ATOM 5122 C C . PHE B 1 228 ? 23.370 117.247 133.681 1.00 20.06 228 PHE B C 1
ATOM 5123 O O . PHE B 1 228 ? 22.241 117.480 134.065 1.00 23.65 228 PHE B O 1
ATOM 5131 N N . VAL B 1 229 ? 23.627 116.832 132.443 1.00 20.84 229 VAL B N 1
ATOM 5132 C CA . VAL B 1 229 ? 22.606 116.510 131.489 1.00 19.23 229 VAL B CA 1
ATOM 5133 C C . VAL B 1 229 ? 22.652 114.986 131.291 1.00 22.05 229 VAL B C 1
ATOM 5134 O O . VAL B 1 229 ? 23.716 114.380 131.149 1.00 23.15 229 VAL B O 1
ATOM 5138 N N . TYR B 1 230 ? 21.498 114.343 131.295 1.00 24.45 230 TYR B N 1
ATOM 5139 C CA . TYR B 1 230 ? 21.487 112.892 131.360 1.00 24.48 230 TYR B CA 1
ATOM 5140 C C . TYR B 1 230 ? 20.223 112.268 130.842 1.00 24.59 230 TYR B C 1
ATOM 5141 O O . TYR B 1 230 ? 19.142 112.860 130.873 1.00 23.92 230 TYR B O 1
ATOM 5150 N N . ASN B 1 231 ? 20.382 111.035 130.419 1.00 23.68 231 ASN B N 1
ATOM 5151 C CA . ASN B 1 231 ? 19.291 110.232 129.936 1.00 23.12 231 ASN B CA 1
ATOM 5152 C C . ASN B 1 231 ? 18.481 109.804 131.151 1.00 24.77 231 ASN B C 1
ATOM 5153 O O . ASN B 1 231 ? 19.002 109.133 132.029 1.00 24.74 231 ASN B O 1
ATOM 5158 N N . LYS B 1 232 ? 17.214 110.209 131.210 1.00 24.24 232 LYS B N 1
ATOM 5159 C CA . LYS B 1 232 ? 16.362 109.942 132.352 1.00 23.73 232 LYS B CA 1
ATOM 5160 C C . LYS B 1 232 ? 16.131 108.450 132.612 1.00 25.24 232 LYS B C 1
ATOM 5161 O O . LYS B 1 232 ? 15.813 108.083 133.718 1.00 23.34 232 LYS B O 1
ATOM 5167 N N . HIS B 1 233 ? 16.337 107.573 131.626 1.00 26.88 233 HIS B N 1
ATOM 5168 C CA . HIS B 1 233 ? 16.227 106.146 131.919 1.00 27.42 233 HIS B CA 1
ATOM 5169 C C . HIS B 1 233 ? 17.188 105.711 133.006 1.00 27.15 233 HIS B C 1
ATOM 5170 O O . HIS B 1 233 ? 16.961 104.691 133.608 1.00 28.56 233 HIS B O 1
ATOM 5177 N N . ILE B 1 234 ? 18.268 106.453 133.249 1.00 27.35 234 ILE B N 1
ATOM 5178 C CA . ILE B 1 234 ? 19.258 105.967 134.201 1.00 27.39 234 ILE B CA 1
ATOM 5179 C C . ILE B 1 234 ? 18.744 106.119 135.621 1.00 30.57 234 ILE B C 1
ATOM 5180 O O . ILE B 1 234 ? 19.340 105.564 136.541 1.00 30.25 234 ILE B O 1
ATOM 5185 N N . GLU B 1 235 ? 17.652 106.876 135.786 1.00 29.64 235 GLU B N 1
ATOM 5186 C CA . GLU B 1 235 ? 17.011 107.032 137.092 1.00 32.17 235 GLU B CA 1
ATOM 5187 C C . GLU B 1 235 ? 16.443 105.689 137.536 1.00 34.25 235 GLU B C 1
ATOM 5188 O O . GLU B 1 235 ? 16.227 105.495 138.701 1.00 31.92 235 GLU B O 1
ATOM 5194 N N . ARG B 1 236 ? 16.226 104.747 136.627 1.00 37.39 236 ARG B N 1
ATOM 5195 C CA . ARG B 1 236 ? 15.886 103.368 137.051 1.00 40.91 236 ARG B CA 1
ATOM 5196 C C . ARG B 1 236 ? 17.019 102.694 137.813 1.00 35.20 236 ARG B C 1
ATOM 5197 O O . ARG B 1 236 ? 16.796 101.809 138.602 1.00 37.78 236 ARG B O 1
ATOM 5205 N N . LEU B 1 237 ? 18.249 103.093 137.553 1.00 37.81 237 LEU B N 1
ATOM 5206 C CA . LEU B 1 237 ? 19.414 102.439 138.149 1.00 36.30 237 LEU B CA 1
ATOM 5207 C C . LEU B 1 237 ? 19.827 103.068 139.456 1.00 37.04 237 LEU B C 1
ATOM 5208 O O . LEU B 1 237 ? 20.192 102.368 140.399 1.00 32.27 237 LEU B O 1
ATOM 5213 N N . ARG B 1 238 ? 19.872 104.392 139.495 1.00 34.17 238 ARG B N 1
ATOM 5214 C CA . ARG B 1 238 ? 20.436 105.064 140.673 1.00 31.26 238 ARG B CA 1
ATOM 5215 C C . ARG B 1 238 ? 19.615 106.291 141.052 1.00 31.53 238 ARG B C 1
ATOM 5216 O O . ARG B 1 238 ? 19.053 106.953 140.204 1.00 28.72 238 ARG B O 1
ATOM 5224 N N . ASN B 1 239 ? 19.553 106.564 142.349 1.00 32.90 239 ASN B N 1
ATOM 5225 C CA . ASN B 1 239 ? 18.918 107.744 142.860 1.00 30.64 239 ASN B CA 1
ATOM 5226 C C . ASN B 1 239 ? 19.818 108.966 142.689 1.00 31.23 239 ASN B C 1
ATOM 5227 O O . ASN B 1 239 ? 20.958 108.999 143.201 1.00 29.29 239 ASN B O 1
ATOM 5232 N N . LEU B 1 240 ? 19.324 109.924 141.895 1.00 29.97 240 LEU B N 1
ATOM 5233 C CA . LEU B 1 240 ? 20.023 111.175 141.559 1.00 27.23 240 LEU B CA 1
ATOM 5234 C C . LEU B 1 240 ? 19.506 112.430 142.287 1.00 31.68 240 LEU B C 1
ATOM 5235 O O . LEU B 1 240 ? 19.931 113.542 141.982 1.00 32.87 240 LEU B O 1
ATOM 5240 N N . GLU B 1 241 ? 18.574 112.253 143.214 1.00 31.44 241 GLU B N 1
ATOM 5241 C CA . GLU B 1 241 ? 17.972 113.346 143.940 1.00 38.49 241 GLU B CA 1
ATOM 5242 C C . GLU B 1 241 ? 19.009 114.223 144.641 1.00 36.58 241 GLU B C 1
ATOM 5243 O O . GLU B 1 241 ? 18.815 115.432 144.769 1.00 35.08 241 GLU B O 1
ATOM 5249 N N . GLY B 1 242 ? 20.075 113.621 145.157 1.00 32.70 242 GLY B N 1
ATOM 5250 C CA . GLY B 1 242 ? 21.022 114.372 146.010 1.00 32.14 242 GLY B CA 1
ATOM 5251 C C . GLY B 1 242 ? 22.089 115.095 145.203 1.00 26.35 242 GLY B C 1
ATOM 5252 O O . GLY B 1 242 ? 22.930 115.775 145.739 1.00 22.86 242 GLY B O 1
ATOM 5253 N N . VAL B 1 243 ? 22.104 114.889 143.895 1.00 24.95 243 VAL B N 1
ATOM 5254 C CA . VAL B 1 243 ? 23.054 115.565 143.062 1.00 25.12 243 VAL B CA 1
ATOM 5255 C C . VAL B 1 243 ? 22.721 117.061 143.110 1.00 25.73 243 VAL B C 1
ATOM 5256 O O . VAL B 1 243 ? 21.563 117.455 143.130 1.00 25.14 243 VAL B O 1
ATOM 5260 N N . ARG B 1 244 ? 23.748 117.885 143.193 1.00 27.04 244 ARG B N 1
ATOM 5261 C CA . ARG B 1 244 ? 23.608 119.295 143.599 1.00 30.66 244 ARG B CA 1
ATOM 5262 C C . ARG B 1 244 ? 23.612 120.293 142.436 1.00 28.10 244 ARG B C 1
ATOM 5263 O O . ARG B 1 244 ? 23.251 121.460 142.592 1.00 25.36 244 ARG B O 1
ATOM 5271 N N . SER B 1 245 ? 23.986 119.822 141.261 1.00 22.88 245 SER B N 1
ATOM 5272 C CA . SER B 1 245 ? 24.069 120.690 140.090 1.00 25.70 245 SER B CA 1
ATOM 5273 C C . SER B 1 245 ? 22.708 121.011 139.496 1.00 28.25 245 SER B C 1
ATOM 5274 O O . SER B 1 245 ? 21.669 120.450 139.888 1.00 27.18 245 SER B O 1
ATOM 5277 N N . ARG B 1 246 ? 22.716 121.954 138.567 1.00 30.90 246 ARG B N 1
ATOM 5278 C CA . ARG B 1 246 ? 21.655 122.051 137.598 1.00 28.92 246 ARG B CA 1
ATOM 5279 C C . ARG B 1 246 ? 21.641 120.718 136.837 1.00 24.16 246 ARG B C 1
ATOM 5280 O O . ARG B 1 246 ? 22.649 120.279 136.298 1.00 26.28 246 ARG B O 1
ATOM 5288 N N . LYS B 1 247 ? 20.493 120.052 136.850 1.00 26.91 247 LYS B N 1
ATOM 5289 C CA . LYS B 1 247 ? 20.348 118.698 136.310 1.00 27.03 247 LYS B CA 1
ATOM 5290 C C . LYS B 1 247 ? 19.231 118.744 135.305 1.00 26.64 247 LYS B C 1
ATOM 5291 O O . LYS B 1 247 ? 18.110 119.132 135.636 1.00 27.68 247 LYS B O 1
ATOM 5297 N N . ILE B 1 248 ? 19.515 118.290 134.099 1.00 25.10 248 ILE B N 1
ATOM 5298 C CA . ILE B 1 248 ? 18.557 118.371 133.026 1.00 23.62 248 ILE B CA 1
ATOM 5299 C C . ILE B 1 248 ? 18.493 116.996 132.373 1.00 22.47 248 ILE B C 1
ATOM 5300 O O . ILE B 1 248 ? 19.406 116.584 131.652 1.00 19.14 248 ILE B O 1
ATOM 5305 N N . PRO B 1 249 ? 17.412 116.282 132.643 1.00 25.25 249 PRO B N 1
ATOM 5306 C CA . PRO B 1 249 ? 17.202 114.992 132.027 1.00 24.16 249 PRO B CA 1
ATOM 5307 C C . PRO B 1 249 ? 16.631 115.124 130.629 1.00 27.24 249 PRO B C 1
ATOM 5308 O O . PRO B 1 249 ? 15.918 116.084 130.354 1.00 22.49 249 PRO B O 1
ATOM 5312 N N . PHE B 1 250 ? 16.965 114.176 129.750 1.00 24.63 250 PHE B N 1
ATOM 5313 C CA . PHE B 1 250 ? 16.247 114.079 128.484 1.00 27.52 250 PHE B CA 1
ATOM 5314 C C . PHE B 1 250 ? 15.506 112.735 128.388 1.00 24.66 250 PHE B C 1
ATOM 5315 O O . PHE B 1 250 ? 15.686 111.886 129.236 1.00 26.65 250 PHE B O 1
ATOM 5323 N N . TRP B 1 251 ? 14.706 112.582 127.342 1.00 24.88 251 TRP B N 1
ATOM 5324 C CA . TRP B 1 251 ? 13.536 111.699 127.280 1.00 25.58 251 TRP B CA 1
ATOM 5325 C C . TRP B 1 251 ? 12.484 112.067 128.322 1.00 26.01 251 TRP B C 1
ATOM 5326 O O . TRP B 1 251 ? 12.096 111.243 129.134 1.00 23.68 251 TRP B O 1
ATOM 5337 N N . THR B 1 252 ? 12.021 113.313 128.277 1.00 25.74 252 THR B N 1
ATOM 5338 C CA . THR B 1 252 ? 11.023 113.807 129.202 1.00 27.10 252 THR B CA 1
ATOM 5339 C C . THR B 1 252 ? 9.901 114.330 128.341 1.00 28.76 252 THR B C 1
ATOM 5340 O O . THR B 1 252 ? 9.969 114.249 127.122 1.00 28.10 252 THR B O 1
ATOM 5344 N N . ASP B 1 253 ? 8.885 114.888 128.990 1.00 28.61 253 ASP B N 1
ATOM 5345 C CA . ASP B 1 253 ? 7.794 115.556 128.331 1.00 29.91 253 ASP B CA 1
ATOM 5346 C C . ASP B 1 253 ? 8.307 116.663 127.455 1.00 27.49 253 ASP B C 1
ATOM 5347 O O . ASP B 1 253 ? 7.762 116.873 126.406 1.00 26.85 253 ASP B O 1
ATOM 5352 N N . GLU B 1 254 ? 9.370 117.339 127.883 1.00 29.94 254 GLU B N 1
ATOM 5353 C CA . GLU B 1 254 ? 9.881 118.514 127.164 1.00 31.13 254 GLU B CA 1
ATOM 5354 C C . GLU B 1 254 ? 11.128 118.334 126.340 1.00 27.64 254 GLU B C 1
ATOM 5355 O O . GLU B 1 254 ? 11.366 119.146 125.453 1.00 25.48 254 GLU B O 1
ATOM 5361 N N . ASN B 1 255 ? 11.885 117.265 126.587 1.00 24.88 255 ASN B N 1
ATOM 5362 C CA . ASN B 1 255 ? 13.114 117.008 125.866 1.00 21.69 255 ASN B CA 1
ATOM 5363 C C . ASN B 1 255 ? 13.059 115.592 125.289 1.00 24.77 255 ASN B C 1
ATOM 5364 O O . ASN B 1 255 ? 13.302 114.613 126.004 1.00 22.91 255 ASN B O 1
ATOM 5369 N N . PHE B 1 256 ? 12.777 115.482 123.979 1.00 22.95 256 PHE B N 1
ATOM 5370 C CA . PHE B 1 256 ? 12.730 114.200 123.325 1.00 24.03 256 PHE B CA 1
ATOM 5371 C C . PHE B 1 256 ? 12.842 114.373 121.830 1.00 28.51 256 PHE B C 1
ATOM 5372 O O . PHE B 1 256 ? 12.832 115.481 121.305 1.00 25.48 256 PHE B O 1
ATOM 5380 N N . ALA B 1 257 ? 12.965 113.258 121.148 1.00 26.70 257 ALA B N 1
ATOM 5381 C CA . ALA B 1 257 ? 13.077 113.238 119.701 1.00 29.54 257 ALA B CA 1
ATOM 5382 C C . ALA B 1 257 ? 12.251 112.082 119.190 1.00 29.97 257 ALA B C 1
ATOM 5383 O O . ALA B 1 257 ? 12.138 111.061 119.856 1.00 32.11 257 ALA B O 1
ATOM 5385 N N . THR B 1 258 ? 11.592 112.299 118.074 1.00 32.66 258 THR B N 1
ATOM 5386 C CA . THR B 1 258 ? 10.894 111.273 117.352 1.00 35.81 258 THR B CA 1
ATOM 5387 C C . THR B 1 258 ? 11.699 111.118 116.063 1.00 39.12 258 THR B C 1
ATOM 5388 O O . THR B 1 258 ? 12.814 111.628 115.979 1.00 39.27 258 THR B O 1
ATOM 5392 N N . GLU B 1 259 ? 11.135 110.458 115.052 1.00 39.78 259 GLU B N 1
ATOM 5393 C CA . GLU B 1 259 ? 11.893 110.166 113.832 1.00 44.87 259 GLU B CA 1
ATOM 5394 C C . GLU B 1 259 ? 12.269 111.410 113.069 1.00 41.06 259 GLU B C 1
ATOM 5395 O O . GLU B 1 259 ? 13.355 111.474 112.526 1.00 45.50 259 GLU B O 1
ATOM 5401 N N . LYS B 1 260 ? 11.379 112.397 113.045 1.00 40.50 260 LYS B N 1
ATOM 5402 C CA . LYS B 1 260 ? 11.552 113.588 112.233 1.00 41.68 260 LYS B CA 1
ATOM 5403 C C . LYS B 1 260 ? 11.663 114.884 113.026 1.00 40.94 260 LYS B C 1
ATOM 5404 O O . LYS B 1 260 ? 11.919 115.909 112.435 1.00 48.20 260 LYS B O 1
ATOM 5410 N N . GLU B 1 261 ? 11.474 114.848 114.344 1.00 37.26 261 GLU B N 1
ATOM 5411 C CA . GLU B 1 261 ? 11.400 116.061 115.143 1.00 39.57 261 GLU B CA 1
ATOM 5412 C C . GLU B 1 261 ? 12.295 115.985 116.358 1.00 32.84 261 GLU B C 1
ATOM 5413 O O . GLU B 1 261 ? 12.469 114.911 116.936 1.00 31.78 261 GLU B O 1
ATOM 5419 N N . LEU B 1 262 ? 12.834 117.143 116.732 1.00 28.22 262 LEU B N 1
ATOM 5420 C CA . LEU B 1 262 ? 13.537 117.326 117.990 1.00 30.67 262 LEU B CA 1
ATOM 5421 C C . LEU B 1 262 ? 12.750 118.294 118.856 1.00 28.82 262 LEU B C 1
ATOM 5422 O O . LEU B 1 262 ? 12.324 119.354 118.400 1.00 34.29 262 LEU B O 1
ATOM 5427 N N . ILE B 1 263 ? 12.580 117.956 120.124 1.00 28.45 263 ILE B N 1
ATOM 5428 C CA . ILE B 1 263 ? 11.800 118.773 121.006 1.00 26.37 263 ILE B CA 1
ATOM 5429 C C . ILE B 1 263 ? 12.654 119.030 122.218 1.00 25.90 263 ILE B C 1
ATOM 5430 O O . ILE B 1 263 ? 13.070 118.099 122.916 1.00 24.16 263 ILE B O 1
ATOM 5435 N N . VAL B 1 264 ? 12.936 120.313 122.458 1.00 26.13 264 VAL B N 1
ATOM 5436 C CA . VAL B 1 264 ? 13.792 120.745 123.555 1.00 26.39 264 VAL B CA 1
ATOM 5437 C C . VAL B 1 264 ? 13.138 121.927 124.247 1.00 24.95 264 VAL B C 1
ATOM 5438 O O . VAL B 1 264 ? 12.720 122.864 123.588 1.00 26.03 264 VAL B O 1
ATOM 5442 N N . ARG B 1 265 ? 13.014 121.850 125.572 1.00 24.43 265 ARG B N 1
ATOM 5443 C CA . ARG B 1 265 ? 12.247 122.825 126.329 1.00 26.33 265 ARG B CA 1
ATOM 5444 C C . ARG B 1 265 ? 10.822 123.020 125.796 1.00 27.10 265 ARG B C 1
ATOM 5445 O O . ARG B 1 265 ? 10.268 124.122 125.817 1.00 25.71 265 ARG B O 1
ATOM 5453 N N . GLY B 1 266 ? 10.228 121.946 125.303 1.00 27.03 266 GLY B N 1
ATOM 5454 C CA . GLY B 1 266 ? 8.867 122.005 124.738 1.00 26.47 266 GLY B CA 1
ATOM 5455 C C . GLY B 1 266 ? 8.864 122.583 123.348 1.00 31.83 266 GLY B C 1
ATOM 5456 O O . GLY B 1 266 ? 7.847 122.598 122.700 1.00 33.96 266 GLY B O 1
ATOM 5457 N N . LYS B 1 267 ? 9.988 123.107 122.869 1.00 36.64 267 LYS B N 1
ATOM 5458 C CA . LYS B 1 267 ? 10.005 123.629 121.503 1.00 34.67 267 LYS B CA 1
ATOM 5459 C C . LYS B 1 267 ? 10.382 122.595 120.437 1.00 33.41 267 LYS B C 1
ATOM 5460 O O . LYS B 1 267 ? 11.283 121.788 120.660 1.00 31.61 267 LYS B O 1
ATOM 5466 N N . LYS B 1 268 ? 9.721 122.661 119.277 1.00 31.56 268 LYS B N 1
ATOM 5467 C CA . LYS B 1 268 ? 9.822 121.658 118.231 1.00 38.83 268 LYS B CA 1
ATOM 5468 C C . LYS B 1 268 ? 10.651 122.150 117.058 1.00 37.75 268 LYS B C 1
ATOM 5469 O O . LYS B 1 268 ? 10.457 123.246 116.586 1.00 36.31 268 LYS B O 1
ATOM 5475 N N . TYR B 1 269 ? 11.521 121.294 116.554 1.00 36.19 269 TYR B N 1
ATOM 5476 C CA . TYR B 1 269 ? 12.376 121.624 115.426 1.00 35.34 269 TYR B CA 1
ATOM 5477 C C . TYR B 1 269 ? 12.399 120.413 114.522 1.00 34.21 269 TYR B C 1
ATOM 5478 O O . TYR B 1 269 ? 12.472 119.269 114.991 1.00 31.05 269 TYR B O 1
ATOM 5487 N N . THR B 1 270 ? 12.349 120.652 113.222 1.00 36.24 270 THR B N 1
ATOM 5488 C CA . THR B 1 270 ? 12.527 119.583 112.250 1.00 36.69 270 THR B CA 1
ATOM 5489 C C . THR B 1 270 ? 13.975 119.093 112.231 1.00 37.95 270 THR B C 1
ATOM 5490 O O . THR B 1 270 ? 14.905 119.892 112.137 1.00 37.57 270 THR B O 1
ATOM 5494 N N . LEU B 1 271 ? 14.183 117.787 112.409 1.00 36.94 271 LEU B N 1
ATOM 5495 C CA . LEU B 1 271 ? 15.518 117.224 112.242 1.00 36.72 271 LEU B CA 1
ATOM 5496 C C . LEU B 1 271 ? 15.968 117.373 110.790 1.00 41.26 271 LEU B C 1
ATOM 5497 O O . LEU B 1 271 ? 15.175 117.208 109.896 1.00 42.51 271 LEU B O 1
ATOM 5502 N N . PRO B 1 272 ? 17.229 117.762 110.566 1.00 47.71 272 PRO B N 1
ATOM 5503 C CA . PRO B 1 272 ? 17.672 118.009 109.188 1.00 54.28 272 PRO B CA 1
ATOM 5504 C C . PRO B 1 272 ? 17.667 116.763 108.292 1.00 55.94 272 PRO B C 1
ATOM 5505 O O . PRO B 1 272 ? 17.020 116.771 107.255 1.00 86.33 272 PRO B O 1
ATOM 5509 N N . GLY B 1 273 ? 18.335 115.699 108.709 1.00 52.29 273 GLY B N 1
ATOM 5510 C CA . GLY B 1 273 ? 18.367 114.447 107.952 1.00 49.70 273 GLY B CA 1
ATOM 5511 C C . GLY B 1 273 ? 17.391 113.366 108.393 1.00 46.83 273 GLY B C 1
ATOM 5512 O O . GLY B 1 273 ? 16.495 113.608 109.176 1.00 51.14 273 GLY B O 1
ATOM 5513 N N . ASN B 1 274 ? 17.585 112.158 107.880 1.00 51.27 274 ASN B N 1
ATOM 5514 C CA . ASN B 1 274 ? 16.940 110.957 108.388 1.00 50.49 274 ASN B CA 1
ATOM 5515 C C . ASN B 1 274 ? 17.919 110.187 109.255 1.00 46.29 274 ASN B C 1
ATOM 5516 O O . ASN B 1 274 ? 18.805 109.539 108.740 1.00 52.64 274 ASN B O 1
ATOM 5521 N N . TYR B 1 275 ? 17.767 110.267 110.567 1.00 43.92 275 TYR B N 1
ATOM 5522 C CA . TYR B 1 275 ? 18.741 109.702 111.511 1.00 38.35 275 TYR B CA 1
ATOM 5523 C C . TYR B 1 275 ? 18.213 108.473 112.232 1.00 36.19 275 TYR B C 1
ATOM 5524 O O . TYR B 1 275 ? 17.073 108.443 112.664 1.00 33.67 275 TYR B O 1
ATOM 5533 N N . PRO B 1 276 ? 19.048 107.444 112.372 1.00 37.17 276 PRO B N 1
ATOM 5534 C CA . PRO B 1 276 ? 18.593 106.306 113.145 1.00 37.60 276 PRO B CA 1
ATOM 5535 C C . PRO B 1 276 ? 18.516 106.626 114.654 1.00 37.23 276 PRO B C 1
ATOM 5536 O O . PRO B 1 276 ? 18.906 107.735 115.099 1.00 33.00 276 PRO B O 1
ATOM 5540 N N . TYR B 1 277 ? 18.047 105.663 115.442 1.00 36.37 277 TYR B N 1
ATOM 5541 C CA . TYR B 1 277 ? 17.722 105.960 116.835 1.00 35.81 277 TYR B CA 1
ATOM 5542 C C . TYR B 1 277 ? 18.943 106.506 117.571 1.00 33.53 277 TYR B C 1
ATOM 5543 O O . TYR B 1 277 ? 18.833 107.460 118.337 1.00 35.53 277 TYR B O 1
ATOM 5552 N N . GLN B 1 278 ? 20.098 105.865 117.399 1.00 32.82 278 GLN B N 1
ATOM 5553 C CA . GLN B 1 278 ? 21.215 106.210 118.231 1.00 30.49 278 GLN B CA 1
ATOM 5554 C C . GLN B 1 278 ? 21.674 107.643 117.900 1.00 28.10 278 GLN B C 1
ATOM 5555 O O . GLN B 1 278 ? 22.028 108.402 118.789 1.00 23.19 278 GLN B O 1
ATOM 5569 N N . ARG B 1 280 ? 19.733 109.995 116.803 1.00 31.22 280 ARG B N 1
ATOM 5570 C CA . ARG B 1 280 ? 18.717 110.904 117.332 1.00 30.02 280 ARG B CA 1
ATOM 5571 C C . ARG B 1 280 ? 18.925 111.128 118.816 1.00 29.20 280 ARG B C 1
ATOM 5572 O O . ARG B 1 280 ? 18.735 112.228 119.336 1.00 29.96 280 ARG B O 1
ATOM 5580 N N . GLU B 1 281 ? 19.354 110.097 119.513 1.00 27.57 281 GLU B N 1
ATOM 5581 C CA . GLU B 1 281 ? 19.649 110.301 120.936 1.00 27.89 281 GLU B CA 1
ATOM 5582 C C . GLU B 1 281 ? 20.871 111.178 121.075 1.00 27.33 281 GLU B C 1
ATOM 5583 O O . GLU B 1 281 ? 20.931 111.970 122.002 1.00 24.45 281 GLU B O 1
ATOM 5589 N N . ASN B 1 282 ? 21.867 111.007 120.198 1.00 26.50 282 ASN B N 1
ATOM 5590 C CA . ASN B 1 282 ? 23.119 111.764 120.345 1.00 27.08 282 ASN B CA 1
ATOM 5591 C C . ASN B 1 282 ? 22.798 113.255 120.131 1.00 27.02 282 ASN B C 1
ATOM 5592 O O . ASN B 1 282 ? 23.245 114.131 120.860 1.00 25.42 282 ASN B O 1
ATOM 5597 N N . ILE B 1 283 ? 21.976 113.506 119.135 1.00 26.00 283 ILE B N 1
ATOM 5598 C CA . ILE B 1 283 ? 21.523 114.839 118.816 1.00 26.55 283 ILE B CA 1
ATOM 5599 C C . ILE B 1 283 ? 20.721 115.424 119.963 1.00 27.42 283 ILE B C 1
ATOM 5600 O O . ILE B 1 283 ? 20.934 116.580 120.362 1.00 25.94 283 ILE B O 1
ATOM 5605 N N . LEU B 1 284 ? 19.797 114.644 120.506 1.00 27.37 284 LEU B N 1
ATOM 5606 C CA . LEU B 1 284 ? 19.013 115.126 121.662 1.00 28.70 284 LEU B CA 1
ATOM 5607 C C . LEU B 1 284 ? 19.897 115.492 122.837 1.00 25.73 284 LEU B C 1
ATOM 5608 O O . LEU B 1 284 ? 19.776 116.576 123.445 1.00 25.13 284 LEU B O 1
ATOM 5613 N N . ALA B 1 285 ? 20.812 114.590 123.147 1.00 26.60 285 ALA B N 1
ATOM 5614 C CA . ALA B 1 285 ? 21.729 114.791 124.273 1.00 25.41 285 ALA B CA 1
ATOM 5615 C C . ALA B 1 285 ? 22.516 116.101 124.122 1.00 27.06 285 ALA B C 1
ATOM 5616 O O . ALA B 1 285 ? 22.546 116.934 125.013 1.00 26.71 285 ALA B O 1
ATOM 5618 N N . VAL B 1 286 ? 23.125 116.288 122.970 1.00 27.03 286 VAL B N 1
ATOM 5619 C CA . VAL B 1 286 ? 24.046 117.374 122.790 1.00 27.43 286 VAL B CA 1
ATOM 5620 C C . VAL B 1 286 ? 23.243 118.674 122.697 1.00 26.05 286 VAL B C 1
ATOM 5621 O O . VAL B 1 286 ? 23.674 119.716 123.176 1.00 28.47 286 VAL B O 1
ATOM 5625 N N . SER B 1 287 ? 22.075 118.614 122.090 1.00 25.57 287 SER B N 1
ATOM 5626 C CA . SER B 1 287 ? 21.273 119.824 121.921 1.00 27.93 287 SER B CA 1
ATOM 5627 C C . SER B 1 287 ? 20.741 120.337 123.257 1.00 25.35 287 SER B C 1
ATOM 5628 O O . SER B 1 287 ? 20.647 121.548 123.482 1.00 26.51 287 SER B O 1
ATOM 5631 N N . VAL B 1 288 ? 20.410 119.435 124.163 1.00 26.92 288 VAL B N 1
ATOM 5632 C CA . VAL B 1 288 ? 19.988 119.858 125.481 1.00 26.11 288 VAL B CA 1
ATOM 5633 C C . VAL B 1 288 ? 21.119 120.627 126.140 1.00 26.59 288 VAL B C 1
ATOM 5634 O O . VAL B 1 288 ? 20.905 121.695 126.765 1.00 27.47 288 VAL B O 1
ATOM 5638 N N . LEU B 1 289 ? 22.330 120.120 125.986 1.00 27.39 289 LEU B N 1
ATOM 5639 C CA . LEU B 1 289 ? 23.453 120.745 126.662 1.00 27.39 289 LEU B CA 1
ATOM 5640 C C . LEU B 1 289 ? 23.722 122.090 125.993 1.00 25.63 289 LEU B C 1
ATOM 5641 O O . LEU B 1 289 ? 23.952 123.093 126.666 1.00 20.98 289 LEU B O 1
ATOM 5646 N N . TYR B 1 290 ? 23.649 122.122 124.654 1.00 23.59 290 TYR B N 1
ATOM 5647 C CA . TYR B 1 290 ? 23.940 123.348 123.894 1.00 24.83 290 TYR B CA 1
ATOM 5648 C C . TYR B 1 290 ? 22.934 124.468 124.201 1.00 25.10 290 TYR B C 1
ATOM 5649 O O . TYR B 1 290 ? 23.304 125.636 124.364 1.00 24.50 290 TYR B O 1
ATOM 5666 N N . GLU B 1 292 ? 21.343 124.689 126.948 1.00 25.53 292 GLU B N 1
ATOM 5667 C CA . GLU B 1 292 ? 21.597 125.199 128.288 1.00 24.96 292 GLU B CA 1
ATOM 5668 C C . GLU B 1 292 ? 22.773 126.200 128.290 1.00 29.02 292 GLU B C 1
ATOM 5669 O O . GLU B 1 292 ? 22.738 127.184 129.010 1.00 29.88 292 GLU B O 1
ATOM 5683 N N . PHE B 1 294 ? 23.917 128.061 125.590 1.00 27.64 294 PHE B N 1
ATOM 5684 C CA . PHE B 1 294 ? 23.829 129.175 124.658 1.00 30.85 294 PHE B CA 1
ATOM 5685 C C . PHE B 1 294 ? 22.412 129.744 124.466 1.00 29.12 294 PHE B C 1
ATOM 5686 O O . PHE B 1 294 ? 22.249 130.789 123.846 1.00 33.11 294 PHE B O 1
ATOM 5694 N N . ASN B 1 295 ? 21.407 129.063 125.023 1.00 29.39 295 ASN B N 1
ATOM 5695 C CA . ASN B 1 295 ? 20.003 129.554 125.038 1.00 29.74 295 ASN B CA 1
ATOM 5696 C C . ASN B 1 295 ? 19.373 129.627 123.663 1.00 29.82 295 ASN B C 1
ATOM 5697 O O . ASN B 1 295 ? 18.384 130.297 123.466 1.00 30.72 295 ASN B O 1
ATOM 5702 N N . GLU B 1 296 ? 19.922 128.911 122.714 1.00 30.60 296 GLU B N 1
ATOM 5703 C CA . GLU B 1 296 ? 19.458 129.038 121.337 1.00 34.37 296 GLU B CA 1
ATOM 5704 C C . GLU B 1 296 ? 19.863 127.722 120.628 1.00 34.59 296 GLU B C 1
ATOM 5705 O O . GLU B 1 296 ? 20.884 127.127 120.995 1.00 31.81 296 GLU B O 1
ATOM 5711 N N . LEU B 1 297 ? 19.007 127.187 119.744 1.00 32.19 297 LEU B N 1
ATOM 5712 C CA . LEU B 1 297 ? 19.325 125.969 118.997 1.00 32.32 297 LEU B CA 1
ATOM 5713 C C . LEU B 1 297 ? 19.454 126.129 117.477 1.00 34.48 297 LEU B C 1
ATOM 5714 O O . LEU B 1 297 ? 19.811 125.178 116.802 1.00 32.23 297 LEU B O 1
ATOM 5719 N N . GLU B 1 298 ? 19.194 127.311 116.943 1.00 35.60 298 GLU B N 1
ATOM 5720 C CA . GLU B 1 298 ? 19.237 127.502 115.495 1.00 43.21 298 GLU B CA 1
ATOM 5721 C C . GLU B 1 298 ? 20.661 127.327 114.946 1.00 41.08 298 GLU B C 1
ATOM 5722 O O . GLU B 1 298 ? 20.852 126.732 113.898 1.00 42.12 298 GLU B O 1
ATOM 5728 N N . SER B 1 299 ? 21.653 127.896 115.623 1.00 39.04 299 SER B N 1
ATOM 5729 C CA . SER B 1 299 ? 23.050 127.686 115.255 1.00 37.66 299 SER B CA 1
ATOM 5730 C C . SER B 1 299 ? 23.450 126.195 115.354 1.00 34.38 299 SER B C 1
ATOM 5731 O O . SER B 1 299 ? 24.184 125.708 114.522 1.00 36.18 299 SER B O 1
ATOM 5734 N N . PHE B 1 300 ? 22.910 125.474 116.318 1.00 31.24 300 PHE B N 1
ATOM 5735 C CA . PHE B 1 300 ? 23.215 124.059 116.478 1.00 31.91 300 PHE B CA 1
ATOM 5736 C C . PHE B 1 300 ? 22.694 123.268 115.299 1.00 34.41 300 PHE B C 1
ATOM 5737 O O . PHE B 1 300 ? 23.398 122.438 114.729 1.00 31.75 300 PHE B O 1
ATOM 5745 N N . LEU B 1 301 ? 21.471 123.574 114.891 1.00 37.51 301 LEU B N 1
ATOM 5746 C CA . LEU B 1 301 ? 20.875 122.883 113.761 1.00 38.28 301 LEU B CA 1
ATOM 5747 C C . LEU B 1 301 ? 21.583 123.138 112.452 1.00 37.72 301 LEU B C 1
ATOM 5748 O O . LEU B 1 301 ? 21.762 122.221 111.681 1.00 38.87 301 LEU B O 1
ATOM 5753 N N . GLU B 1 302 ? 21.985 124.378 112.207 1.00 41.08 302 GLU B N 1
ATOM 5754 C CA . GLU B 1 302 ? 22.797 124.723 111.043 1.00 42.54 302 GLU B CA 1
ATOM 5755 C C . GLU B 1 302 ? 24.098 123.900 111.047 1.00 39.84 302 GLU B C 1
ATOM 5756 O O . GLU B 1 302 ? 24.417 123.270 110.086 1.00 40.49 302 GLU B O 1
ATOM 5762 N N . LEU B 1 303 ? 24.804 123.844 112.173 1.00 42.62 303 LEU B N 1
ATOM 5763 C CA . LEU B 1 303 ? 26.054 123.095 112.251 1.00 38.98 303 LEU B CA 1
ATOM 5764 C C . LEU B 1 303 ? 25.852 121.576 112.169 1.00 35.33 303 LEU B C 1
ATOM 5765 O O . LEU B 1 303 ? 26.662 120.869 111.592 1.00 37.12 303 LEU B O 1
ATOM 5770 N N . LEU B 1 304 ? 24.743 121.085 112.694 1.00 33.73 304 LEU B N 1
ATOM 5771 C CA . LEU B 1 304 ? 24.392 119.678 112.549 1.00 33.22 304 LEU B CA 1
ATOM 5772 C C . LEU B 1 304 ? 24.259 119.280 111.078 1.00 37.36 304 LEU B C 1
ATOM 5773 O O . LEU B 1 304 ? 24.647 118.185 110.693 1.00 38.48 304 LEU B O 1
ATOM 5778 N N . ARG B 1 305 ? 23.807 120.202 110.237 1.00 42.16 305 ARG B N 1
ATOM 5779 C CA . ARG B 1 305 ? 23.646 119.891 108.810 1.00 46.38 305 ARG B CA 1
ATOM 5780 C C . ARG B 1 305 ? 24.947 119.429 108.163 1.00 46.66 305 ARG B C 1
ATOM 5781 O O . ARG B 1 305 ? 24.943 118.538 107.340 1.00 50.75 305 ARG B O 1
ATOM 5789 N N . ASP B 1 306 ? 26.076 120.021 108.506 1.00 48.85 306 ASP B N 1
ATOM 5790 C CA . ASP B 1 306 ? 27.310 119.586 107.861 1.00 48.63 306 ASP B CA 1
ATOM 5791 C C . ASP B 1 306 ? 28.148 118.635 108.746 1.00 44.65 306 ASP B C 1
ATOM 5792 O O . ASP B 1 306 ? 29.291 118.373 108.455 1.00 44.60 306 ASP B O 1
ATOM 5797 N N . PHE B 1 307 ? 27.581 118.099 109.818 1.00 42.74 307 PHE B N 1
ATOM 5798 C CA . PHE B 1 307 ? 28.328 117.163 110.680 1.00 40.22 307 PHE B CA 1
ATOM 5799 C C . PHE B 1 307 ? 28.758 115.854 109.984 1.00 42.53 307 PHE B C 1
ATOM 5800 O O . PHE B 1 307 ? 27.937 115.209 109.304 1.00 49.50 307 PHE B O 1
ATOM 5808 N N . LYS B 1 308 ? 30.027 115.479 110.094 1.00 134.96 308 LYS B N 1
ATOM 5809 C CA . LYS B 1 308 ? 30.488 114.249 109.485 1.00 129.94 308 LYS B CA 1
ATOM 5810 C C . LYS B 1 308 ? 30.872 113.270 110.568 1.00 126.09 308 LYS B C 1
ATOM 5811 O O . LYS B 1 308 ? 31.969 113.330 111.101 1.00 126.30 308 LYS B O 1
ATOM 5817 N N . PRO B 1 309 ? 29.933 112.385 110.925 1.00 122.50 309 PRO B N 1
ATOM 5818 C CA . PRO B 1 309 ? 30.095 111.530 112.081 1.00 121.02 309 PRO B CA 1
ATOM 5819 C C . PRO B 1 309 ? 31.526 111.058 112.217 1.00 121.65 309 PRO B C 1
ATOM 5820 O O . PRO B 1 309 ? 32.214 111.435 113.168 1.00 123.15 309 PRO B O 1
ATOM 5824 N N . LEU B 1 310 ? 31.974 110.250 111.266 1.00 120.85 310 LEU B N 1
ATOM 5825 C CA . LEU B 1 310 ? 33.381 109.890 111.168 1.00 122.13 310 LEU B CA 1
ATOM 5826 C C . LEU B 1 310 ? 33.809 109.972 109.702 1.00 123.53 310 LEU B C 1
ATOM 5827 O O . LEU B 1 310 ? 33.483 109.085 108.907 1.00 122.17 310 LEU B O 1
ATOM 5832 N N . PRO B 1 311 ? 34.523 111.056 109.341 1.00 126.53 311 PRO B N 1
ATOM 5833 C CA . PRO B 1 311 ? 34.936 111.312 107.967 1.00 128.84 311 PRO B CA 1
ATOM 5834 C C . PRO B 1 311 ? 36.203 110.554 107.575 1.00 130.10 311 PRO B C 1
ATOM 5835 O O . PRO B 1 311 ? 37.290 110.849 108.073 1.00 131.70 311 PRO B O 1
ATOM 5839 N N . HIS B 1 312 ? 36.045 109.566 106.705 1.00 129.56 312 HIS B N 1
ATOM 5840 C CA . HIS B 1 312 ? 37.177 108.929 106.047 1.00 131.94 312 HIS B CA 1
ATOM 5841 C C . HIS B 1 312 ? 37.403 109.643 104.723 1.00 135.59 312 HIS B C 1
ATOM 5842 O O . HIS B 1 312 ? 36.462 110.170 104.138 1.00 135.50 312 HIS B O 1
ATOM 5849 N N . ARG B 1 313 ? 38.646 109.664 104.254 1.00 139.14 313 ARG B N 1
ATOM 5850 C CA . ARG B 1 313 ? 39.011 110.471 103.090 1.00 143.76 313 ARG B CA 1
ATOM 5851 C C . ARG B 1 313 ? 38.790 109.738 101.765 1.00 145.38 313 ARG B C 1
ATOM 5852 O O . ARG B 1 313 ? 39.448 110.038 100.769 1.00 150.44 313 ARG B O 1
ATOM 5868 N N . GLU B 1 315 ? 36.389 109.303 98.901 1.00 147.38 315 GLU B N 1
ATOM 5869 C CA . GLU B 1 315 ? 35.181 109.802 98.228 1.00 147.37 315 GLU B CA 1
ATOM 5870 C C . GLU B 1 315 ? 34.668 108.830 97.182 1.00 148.85 315 GLU B C 1
ATOM 5871 O O . GLU B 1 315 ? 35.338 108.515 96.207 1.00 153.06 315 GLU B O 1
ATOM 5877 N N . TYR B 1 316 ? 33.451 108.370 97.403 1.00 60.72 316 TYR B N 1
ATOM 5878 C CA . TYR B 1 316 ? 32.667 107.705 96.387 1.00 61.65 316 TYR B CA 1
ATOM 5879 C C . TYR B 1 316 ? 32.301 108.724 95.319 1.00 60.51 316 TYR B C 1
ATOM 5880 O O . TYR B 1 316 ? 31.812 109.799 95.630 1.00 63.51 316 TYR B O 1
ATOM 5889 N N . LEU B 1 317 ? 32.557 108.399 94.063 1.00 57.86 317 LEU B N 1
ATOM 5890 C CA . LEU B 1 317 ? 32.267 109.323 92.987 1.00 56.96 317 LEU B CA 1
ATOM 5891 C C . LEU B 1 317 ? 30.923 109.075 92.322 1.00 58.08 317 LEU B C 1
ATOM 5892 O O . LEU B 1 317 ? 30.333 109.997 91.763 1.00 60.07 317 LEU B O 1
ATOM 5897 N N . GLY B 1 318 ? 30.460 107.830 92.342 1.00 58.08 318 GLY B N 1
ATOM 5898 C CA . GLY B 1 318 ? 29.304 107.458 91.539 1.00 57.88 318 GLY B CA 1
ATOM 5899 C C . GLY B 1 318 ? 29.592 106.293 90.626 1.00 54.90 318 GLY B C 1
ATOM 5900 O O . GLY B 1 318 ? 30.605 105.617 90.774 1.00 54.80 318 GLY B O 1
ATOM 5901 N N . GLN B 1 319 ? 28.700 106.077 89.666 1.00 57.14 319 GLN B N 1
ATOM 5902 C CA . GLN B 1 319 ? 28.776 104.946 88.753 1.00 57.02 319 GLN B CA 1
ATOM 5903 C C . GLN B 1 319 ? 29.000 105.385 87.328 1.00 54.18 319 GLN B C 1
ATOM 5904 O O . GLN B 1 319 ? 28.594 106.475 86.943 1.00 56.25 319 GLN B O 1
ATOM 5910 N N . ILE B 1 320 ? 29.600 104.503 86.541 1.00 51.29 320 ILE B N 1
ATOM 5911 C CA . ILE B 1 320 ? 29.499 104.566 85.096 1.00 51.61 320 ILE B CA 1
ATOM 5912 C C . ILE B 1 320 ? 29.252 103.153 84.597 1.00 54.13 320 ILE B C 1
ATOM 5913 O O . ILE B 1 320 ? 30.071 102.261 84.854 1.00 53.72 320 ILE B O 1
ATOM 5918 N N . ASP B 1 321 ? 28.156 102.954 83.868 1.00 56.33 321 ASP B N 1
ATOM 5919 C CA . ASP B 1 321 ? 27.787 101.635 83.335 1.00 60.97 321 ASP B CA 1
ATOM 5920 C C . ASP B 1 321 ? 27.910 100.544 84.383 1.00 58.10 321 ASP B C 1
ATOM 5921 O O . ASP B 1 321 ? 28.479 99.494 84.114 1.00 59.09 321 ASP B O 1
ATOM 5926 N N . GLY B 1 322 ? 27.405 100.784 85.580 1.00 58.43 322 GLY B N 1
ATOM 5927 C CA . GLY B 1 322 ? 27.355 99.727 86.583 1.00 61.08 322 GLY B CA 1
ATOM 5928 C C . GLY B 1 322 ? 28.605 99.592 87.437 1.00 60.67 322 GLY B C 1
ATOM 5929 O O . GLY B 1 322 ? 28.577 98.917 88.466 1.00 62.26 322 GLY B O 1
ATOM 5930 N N . ARG B 1 323 ? 29.703 100.230 87.035 1.00 57.04 323 ARG B N 1
ATOM 5931 C CA . ARG B 1 323 ? 30.921 100.256 87.868 1.00 56.63 323 ARG B CA 1
ATOM 5932 C C . ARG B 1 323 ? 30.886 101.336 88.946 1.00 55.93 323 ARG B C 1
ATOM 5933 O O . ARG B 1 323 ? 30.451 102.456 88.693 1.00 55.20 323 ARG B O 1
ATOM 5941 N N . HIS B 1 324 ? 31.371 101.005 90.139 1.00 55.75 324 HIS B N 1
ATOM 5942 C CA . HIS B 1 324 ? 31.368 101.941 91.260 1.00 57.53 324 HIS B CA 1
ATOM 5943 C C . HIS B 1 324 ? 32.767 102.503 91.527 1.00 57.16 324 HIS B C 1
ATOM 5944 O O . HIS B 1 324 ? 33.706 101.748 91.786 1.00 57.01 324 HIS B O 1
ATOM 5951 N N . PHE B 1 325 ? 32.895 103.830 91.480 1.00 56.45 325 PHE B N 1
ATOM 5952 C CA . PHE B 1 325 ? 34.202 104.485 91.549 1.00 53.80 325 PHE B CA 1
ATOM 5953 C C . PHE B 1 325 ? 34.479 105.134 92.886 1.00 57.15 325 PHE B C 1
ATOM 5954 O O . PHE B 1 325 ? 33.703 105.973 93.354 1.00 58.00 325 PHE B O 1
ATOM 5962 N N . TYR B 1 326 ? 35.605 104.760 93.481 1.00 57.89 326 TYR B N 1
ATOM 5963 C CA . TYR B 1 326 ? 36.056 105.376 94.722 1.00 61.06 326 TYR B CA 1
ATOM 5964 C C . TYR B 1 326 ? 37.393 106.041 94.521 1.00 60.09 326 TYR B C 1
ATOM 5965 O O . TYR B 1 326 ? 38.295 105.467 93.919 1.00 59.91 326 TYR B O 1
ATOM 5974 N N . ASN B 1 327 ? 37.516 107.234 95.084 1.00 63.36 327 ASN B N 1
ATOM 5975 C CA . ASN B 1 327 ? 38.732 108.025 95.007 1.00 63.48 327 ASN B CA 1
ATOM 5976 C C . ASN B 1 327 ? 39.440 108.040 96.344 1.00 65.70 327 ASN B C 1
ATOM 5977 O O . ASN B 1 327 ? 38.999 108.725 97.260 1.00 73.47 327 ASN B O 1
ATOM 5982 N N . ASP B 1 328 ? 40.517 107.275 96.474 1.00 63.33 328 ASP B N 1
ATOM 5983 C CA . ASP B 1 328 ? 41.360 107.341 97.671 1.00 67.60 328 ASP B CA 1
ATOM 5984 C C . ASP B 1 328 ? 42.695 107.998 97.329 1.00 65.65 328 ASP B C 1
ATOM 5985 O O . ASP B 1 328 ? 43.758 107.493 97.673 1.00 67.49 328 ASP B O 1
ATOM 5990 N N . SER B 1 329 ? 42.604 109.121 96.627 1.00 65.43 329 SER B N 1
ATOM 5991 C CA . SER B 1 329 ? 43.748 109.898 96.155 1.00 65.13 329 SER B CA 1
ATOM 5992 C C . SER B 1 329 ? 44.816 110.088 97.239 1.00 71.01 329 SER B C 1
ATOM 5993 O O . SER B 1 329 ? 46.000 110.235 96.923 1.00 72.11 329 SER B O 1
ATOM 5996 N N . LYS B 1 330 ? 44.412 110.076 98.506 1.00 76.19 330 LYS B N 1
ATOM 5997 C CA . LYS B 1 330 ? 45.313 110.449 99.596 1.00 84.06 330 LYS B CA 1
ATOM 5998 C C . LYS B 1 330 ? 46.207 109.318 100.077 1.00 79.45 330 LYS B C 1
ATOM 5999 O O . LYS B 1 330 ? 47.077 109.540 100.899 1.00 78.51 330 LYS B O 1
ATOM 6005 N N . ALA B 1 331 ? 45.988 108.105 99.594 1.00 73.84 331 ALA B N 1
ATOM 6006 C CA . ALA B 1 331 ? 46.846 106.998 99.978 1.00 73.69 331 ALA B CA 1
ATOM 6007 C C . ALA B 1 331 ? 48.225 107.112 99.303 1.00 73.18 331 ALA B C 1
ATOM 6008 O O . ALA B 1 331 ? 48.397 106.828 98.113 1.00 72.14 331 ALA B O 1
ATOM 6010 N N . THR B 1 332 ? 49.215 107.526 100.082 1.00 77.02 332 THR B N 1
ATOM 6011 C CA . THR B 1 332 ? 50.574 107.731 99.570 1.00 75.51 332 THR B CA 1
ATOM 6012 C C . THR B 1 332 ? 51.564 106.730 100.181 1.00 77.08 332 THR B C 1
ATOM 6013 O O . THR B 1 332 ? 52.751 107.028 100.342 1.00 80.39 332 THR B O 1
ATOM 6017 N N . SER B 1 333 ? 51.066 105.544 100.525 1.00 74.84 333 SER B N 1
ATOM 6018 C CA . SER B 1 333 ? 51.913 104.481 101.029 1.00 77.06 333 SER B CA 1
ATOM 6019 C C . SER B 1 333 ? 51.209 103.138 100.939 1.00 76.60 333 SER B C 1
ATOM 6020 O O . SER B 1 333 ? 49.987 103.049 100.959 1.00 74.85 333 SER B O 1
ATOM 6023 N N . THR B 1 334 ? 52.019 102.099 100.807 1.00 79.40 334 THR B N 1
ATOM 6024 C CA . THR B 1 334 ? 51.579 100.719 100.913 1.00 80.42 334 THR B CA 1
ATOM 6025 C C . THR B 1 334 ? 50.542 100.539 102.016 1.00 82.65 334 THR B C 1
ATOM 6026 O O . THR B 1 334 ? 49.470 99.980 101.775 1.00 79.77 334 THR B O 1
ATOM 6030 N N . HIS B 1 335 ? 50.868 101.031 103.212 1.00 85.72 335 HIS B N 1
ATOM 6031 C CA . HIS B 1 335 ? 49.998 100.925 104.375 1.00 88.00 335 HIS B CA 1
ATOM 6032 C C . HIS B 1 335 ? 48.605 101.453 104.068 1.00 84.20 335 HIS B C 1
ATOM 6033 O O . HIS B 1 335 ? 47.606 100.762 104.301 1.00 84.48 335 HIS B O 1
ATOM 6040 N N . ALA B 1 336 ? 48.535 102.674 103.541 1.00 79.60 336 ALA B N 1
ATOM 6041 C CA . ALA B 1 336 ? 47.254 103.327 103.360 1.00 77.16 336 ALA B CA 1
ATOM 6042 C C . ALA B 1 336 ? 46.437 102.543 102.350 1.00 74.46 336 ALA B C 1
ATOM 6043 O O . ALA B 1 336 ? 45.235 102.367 102.515 1.00 74.56 336 ALA B O 1
ATOM 6045 N N . VAL B 1 337 ? 47.090 102.064 101.292 1.00 71.96 337 VAL B N 1
ATOM 6046 C CA . VAL B 1 337 ? 46.402 101.251 100.303 1.00 68.36 337 VAL B CA 1
ATOM 6047 C C . VAL B 1 337 ? 45.762 100.027 100.961 1.00 71.28 337 VAL B C 1
ATOM 6048 O O . VAL B 1 337 ? 44.656 99.634 100.599 1.00 71.75 337 VAL B O 1
ATOM 6052 N N . LEU B 1 338 ? 46.444 99.434 101.935 1.00 75.99 338 LEU B N 1
ATOM 6053 C CA . LEU B 1 338 ? 45.882 98.286 102.649 1.00 80.22 338 LEU B CA 1
ATOM 6054 C C . LEU B 1 338 ? 44.683 98.679 103.498 1.00 81.56 338 LEU B C 1
ATOM 6055 O O . LEU B 1 338 ? 43.726 97.915 103.607 1.00 81.78 338 LEU B O 1
ATOM 6060 N N . GLY B 1 339 ? 44.728 99.877 104.073 1.00 82.52 339 GLY B N 1
ATOM 6061 C CA . GLY B 1 339 ? 43.555 100.455 104.708 1.00 84.04 339 GLY B CA 1
ATOM 6062 C C . GLY B 1 339 ? 42.350 100.446 103.783 1.00 81.33 339 GLY B C 1
ATOM 6063 O O . GLY B 1 339 ? 41.347 99.791 104.072 1.00 82.86 339 GLY B O 1
ATOM 6064 N N . ALA B 1 340 ? 42.444 101.155 102.660 1.00 77.51 340 ALA B N 1
ATOM 6065 C CA . ALA B 1 340 ? 41.322 101.281 101.737 1.00 75.26 340 ALA B CA 1
ATOM 6066 C C . ALA B 1 340 ? 40.771 99.918 101.357 1.00 76.03 340 ALA B C 1
ATOM 6067 O O . ALA B 1 340 ? 39.554 99.728 101.260 1.00 73.88 340 ALA B O 1
ATOM 6069 N N . LEU B 1 341 ? 41.682 98.984 101.103 1.00 78.63 341 LEU B N 1
ATOM 6070 C CA . LEU B 1 341 ? 41.325 97.714 100.471 1.00 78.75 341 LEU B CA 1
ATOM 6071 C C . LEU B 1 341 ? 40.428 96.897 101.382 1.00 83.17 341 LEU B C 1
ATOM 6072 O O . LEU B 1 341 ? 39.589 96.124 100.911 1.00 85.67 341 LEU B O 1
ATOM 6077 N N . SER B 1 342 ? 40.605 97.087 102.684 1.00 86.10 342 SER B N 1
ATOM 6078 C CA . SER B 1 342 ? 39.856 96.340 103.681 1.00 91.26 342 SER B CA 1
ATOM 6079 C C . SER B 1 342 ? 38.385 96.742 103.731 1.00 90.91 342 SER B C 1
ATOM 6080 O O . SER B 1 342 ? 37.653 96.310 104.611 1.00 95.08 342 SER B O 1
ATOM 6083 N N . ASN B 1 343 ? 37.949 97.564 102.789 1.00 86.46 343 ASN B N 1
ATOM 6084 C CA . ASN B 1 343 ? 36.553 97.955 102.722 1.00 87.85 343 ASN B CA 1
ATOM 6085 C C . ASN B 1 343 ? 35.747 97.169 101.693 1.00 84.49 343 ASN B C 1
ATOM 6086 O O . ASN B 1 343 ? 34.538 97.331 101.629 1.00 83.06 343 ASN B O 1
ATOM 6091 N N . PHE B 1 344 ? 36.404 96.340 100.881 1.00 82.33 344 PHE B N 1
ATOM 6092 C CA . PHE B 1 344 ? 35.711 95.609 99.814 1.00 81.59 344 PHE B CA 1
ATOM 6093 C C . PHE B 1 344 ? 36.096 94.140 99.759 1.00 85.39 344 PHE B C 1
ATOM 6094 O O . PHE B 1 344 ? 36.943 93.684 100.526 1.00 88.56 344 PHE B O 1
ATOM 6102 N N . ASP B 1 345 ? 35.476 93.411 98.832 1.00 86.32 345 ASP B N 1
ATOM 6103 C CA . ASP B 1 345 ? 35.818 92.014 98.577 1.00 94.08 345 ASP B CA 1
ATOM 6104 C C . ASP B 1 345 ? 36.793 91.938 97.412 1.00 88.95 345 ASP B C 1
ATOM 6105 O O . ASP B 1 345 ? 37.900 91.417 97.527 1.00 90.42 345 ASP B O 1
ATOM 6110 N N . LYS B 1 346 ? 36.354 92.465 96.282 1.00 86.88 346 LYS B N 1
ATOM 6111 C CA . LYS B 1 346 ? 37.170 92.535 95.082 1.00 83.78 346 LYS B CA 1
ATOM 6112 C C . LYS B 1 346 ? 37.190 93.983 94.608 1.00 74.22 346 LYS B C 1
ATOM 6113 O O . LYS B 1 346 ? 36.252 94.739 94.859 1.00 71.92 346 LYS B O 1
ATOM 6119 N N . VAL B 1 347 ? 38.282 94.386 93.973 1.00 68.31 347 VAL B N 1
ATOM 6120 C CA . VAL B 1 347 ? 38.366 95.715 93.364 1.00 64.02 347 VAL B CA 1
ATOM 6121 C C . VAL B 1 347 ? 39.283 95.666 92.169 1.00 59.85 347 VAL B C 1
ATOM 6122 O O . VAL B 1 347 ? 40.195 94.837 92.074 1.00 61.04 347 VAL B O 1
ATOM 6126 N N . VAL B 1 348 ? 39.040 96.595 91.269 1.00 56.30 348 VAL B N 1
ATOM 6127 C CA . VAL B 1 348 ? 39.995 96.921 90.254 1.00 52.68 348 VAL B CA 1
ATOM 6128 C C . VAL B 1 348 ? 40.743 98.114 90.815 1.00 50.79 348 VAL B C 1
ATOM 6129 O O . VAL B 1 348 ? 40.152 99.168 91.034 1.00 49.52 348 VAL B O 1
ATOM 6133 N N . LEU B 1 349 ? 42.028 97.928 91.094 1.00 49.58 349 LEU B N 1
ATOM 6134 C CA . LEU B 1 349 ? 42.807 98.920 91.839 1.00 49.73 349 LEU B CA 1
ATOM 6135 C C . LEU B 1 349 ? 43.774 99.649 90.923 1.00 46.74 349 LEU B C 1
ATOM 6136 O O . LEU B 1 349 ? 44.495 99.022 90.148 1.00 45.41 349 LEU B O 1
ATOM 6141 N N . ILE B 1 350 ? 43.835 100.966 91.066 1.00 46.00 350 ILE B N 1
ATOM 6142 C CA . ILE B 1 350 ? 44.800 101.766 90.340 1.00 45.57 350 ILE B CA 1
ATOM 6143 C C . ILE B 1 350 ? 45.854 102.312 91.298 1.00 47.77 350 ILE B C 1
ATOM 6144 O O . ILE B 1 350 ? 45.519 102.934 92.314 1.00 51.09 350 ILE B O 1
ATOM 6157 N N . CYS B 1 352 ? 49.737 104.338 91.582 1.00 47.65 352 CYS B N 1
ATOM 6158 C CA . CYS B 1 352 ? 50.608 105.232 90.842 1.00 47.82 352 CYS B CA 1
ATOM 6159 C C . CYS B 1 352 ? 51.443 106.112 91.765 1.00 50.55 352 CYS B C 1
ATOM 6160 O O . CYS B 1 352 ? 51.334 106.044 92.995 1.00 49.80 352 CYS B O 1
ATOM 6163 N N . GLY B 1 353 ? 52.324 106.898 91.157 1.00 52.27 353 GLY B N 1
ATOM 6164 C CA . GLY B 1 353 ? 53.186 107.801 91.903 1.00 56.33 353 GLY B CA 1
ATOM 6165 C C . GLY B 1 353 ? 54.550 107.220 92.179 1.00 61.67 353 GLY B C 1
ATOM 6166 O O . GLY B 1 353 ? 54.912 106.171 91.645 1.00 62.17 353 GLY B O 1
ATOM 6167 N N . ILE B 1 354 ? 55.300 107.923 93.025 1.00 68.71 354 ILE B N 1
ATOM 6168 C CA . ILE B 1 354 ? 56.679 107.584 93.333 1.00 74.15 354 ILE B CA 1
ATOM 6169 C C . ILE B 1 354 ? 56.726 106.645 94.522 1.00 76.19 354 ILE B C 1
ATOM 6170 O O . ILE B 1 354 ? 56.360 107.026 95.630 1.00 77.39 354 ILE B O 1
ATOM 6175 N N . GLY B 1 355 ? 57.195 105.423 94.285 1.00 77.55 355 GLY B N 1
ATOM 6176 C CA . GLY B 1 355 ? 57.229 104.404 95.318 1.00 80.19 355 GLY B CA 1
ATOM 6177 C C . GLY B 1 355 ? 58.242 104.730 96.397 1.00 87.06 355 GLY B C 1
ATOM 6178 O O . GLY B 1 355 ? 59.404 105.006 96.108 1.00 87.79 355 GLY B O 1
ATOM 6179 N N . LYS B 1 356 ? 57.795 104.709 97.646 1.00 93.66 356 LYS B N 1
ATOM 6180 C CA . LYS B 1 356 ? 58.702 104.803 98.783 1.00 104.15 356 LYS B CA 1
ATOM 6181 C C . LYS B 1 356 ? 59.515 103.515 98.831 1.00 104.94 356 LYS B C 1
ATOM 6182 O O . LYS B 1 356 ? 58.971 102.426 98.657 1.00 100.24 356 LYS B O 1
ATOM 6188 N N . LYS B 1 357 ? 60.821 103.637 99.038 1.00 111.49 357 LYS B N 1
ATOM 6189 C CA . LYS B 1 357 ? 61.676 102.461 99.131 1.00 115.38 357 LYS B CA 1
ATOM 6190 C C . LYS B 1 357 ? 61.182 101.543 100.254 1.00 115.80 357 LYS B C 1
ATOM 6191 O O . LYS B 1 357 ? 61.353 101.850 101.431 1.00 121.02 357 LYS B O 1
ATOM 6197 N N . GLU B 1 358 ? 60.545 100.436 99.879 1.00 111.04 358 GLU B N 1
ATOM 6198 C CA . GLU B 1 358 ? 60.100 99.428 100.838 1.00 112.68 358 GLU B CA 1
ATOM 6199 C C . GLU B 1 358 ? 60.217 98.013 100.250 1.00 109.41 358 GLU B C 1
ATOM 6200 O O . GLU B 1 358 ? 60.794 97.830 99.177 1.00 106.42 358 GLU B O 1
ATOM 6206 N N . ASN B 1 359 ? 59.701 97.014 100.966 1.00 107.76 359 ASN B N 1
ATOM 6207 C CA . ASN B 1 359 ? 59.587 95.653 100.434 1.00 104.91 359 ASN B CA 1
ATOM 6208 C C . ASN B 1 359 ? 58.150 95.361 100.062 1.00 99.56 359 ASN B C 1
ATOM 6209 O O . ASN B 1 359 ? 57.304 95.115 100.919 1.00 102.83 359 ASN B O 1
ATOM 6214 N N . TYR B 1 360 ? 57.884 95.377 98.768 1.00 96.58 360 TYR B N 1
ATOM 6215 C CA . TYR B 1 360 ? 56.524 95.329 98.283 1.00 91.47 360 TYR B CA 1
ATOM 6216 C C . TYR B 1 360 ? 55.994 93.907 98.302 1.00 94.11 360 TYR B C 1
ATOM 6217 O O . TYR B 1 360 ? 54.785 93.678 98.222 1.00 96.37 360 TYR B O 1
ATOM 6226 N N . SER B 1 361 ? 56.907 92.954 98.432 1.00 97.41 361 SER B N 1
ATOM 6227 C CA . SER B 1 361 ? 56.560 91.547 98.340 1.00 99.70 361 SER B CA 1
ATOM 6228 C C . SER B 1 361 ? 55.484 91.203 99.359 1.00 103.96 361 SER B C 1
ATOM 6229 O O . SER B 1 361 ? 54.552 90.454 99.066 1.00 106.12 361 SER B O 1
ATOM 6232 N N . LEU B 1 362 ? 55.631 91.752 100.562 1.00 108.60 362 LEU B N 1
ATOM 6233 C CA . LEU B 1 362 ? 54.705 91.495 101.656 1.00 107.66 362 LEU B CA 1
ATOM 6234 C C . LEU B 1 362 ? 53.393 92.264 101.464 1.00 105.13 362 LEU B C 1
ATOM 6235 O O . LEU B 1 362 ? 52.311 91.748 101.758 1.00 108.33 362 LEU B O 1
ATOM 6240 N N . PHE B 1 363 ? 53.484 93.495 100.970 1.00 98.22 363 PHE B N 1
ATOM 6241 C CA . PHE B 1 363 ? 52.284 94.255 100.608 1.00 94.81 363 PHE B CA 1
ATOM 6242 C C . PHE B 1 363 ? 51.482 93.502 99.553 1.00 88.23 363 PHE B C 1
ATOM 6243 O O . PHE B 1 363 ? 50.261 93.385 99.657 1.00 85.66 363 PHE B O 1
ATOM 6251 N N . VAL B 1 364 ? 52.171 92.969 98.551 1.00 87.33 364 VAL B N 1
ATOM 6252 C CA . VAL B 1 364 ? 51.483 92.270 97.475 1.00 85.10 364 VAL B CA 1
ATOM 6253 C C . VAL B 1 364 ? 50.726 91.045 97.978 1.00 89.34 364 VAL B C 1
ATOM 6254 O O . VAL B 1 364 ? 49.584 90.826 97.585 1.00 89.19 364 VAL B O 1
ATOM 6258 N N . GLU B 1 365 ? 51.338 90.249 98.849 1.00 94.72 365 GLU B N 1
ATOM 6259 C CA . GLU B 1 365 ? 50.661 89.051 99.330 1.00 101.10 365 GLU B CA 1
ATOM 6260 C C . GLU B 1 365 ? 49.469 89.422 100.200 1.00 97.39 365 GLU B C 1
ATOM 6261 O O . GLU B 1 365 ? 48.433 88.757 100.158 1.00 97.95 365 GLU B O 1
ATOM 6267 N N . LYS B 1 366 ? 49.596 90.516 100.944 1.00 94.14 366 LYS B N 1
ATOM 6268 C CA . LYS B 1 366 ? 48.484 91.038 101.730 1.00 91.95 366 LYS B CA 1
ATOM 6269 C C . LYS B 1 366 ? 47.389 91.643 100.871 1.00 87.16 366 LYS B C 1
ATOM 6270 O O . LYS B 1 366 ? 46.213 91.550 101.212 1.00 86.23 366 LYS B O 1
ATOM 6276 N N . ALA B 1 367 ? 47.768 92.274 99.761 1.00 81.97 367 ALA B N 1
ATOM 6277 C CA . ALA B 1 367 ? 46.794 92.923 98.897 1.00 78.87 367 ALA B CA 1
ATOM 6278 C C . ALA B 1 367 ? 46.118 91.922 97.964 1.00 78.70 367 ALA B C 1
ATOM 6279 O O . ALA B 1 367 ? 44.946 92.068 97.626 1.00 77.75 367 ALA B O 1
ATOM 6281 N N . SER B 1 368 ? 46.854 90.898 97.558 1.00 80.34 368 SER B N 1
ATOM 6282 C CA . SER B 1 368 ? 46.409 90.010 96.485 1.00 79.98 368 SER B CA 1
ATOM 6283 C C . SER B 1 368 ? 44.970 89.517 96.596 1.00 80.16 368 SER B C 1
ATOM 6284 O O . SER B 1 368 ? 44.223 89.565 95.631 1.00 78.17 368 SER B O 1
ATOM 6287 N N . PRO B 1 369 ? 44.569 89.023 97.767 1.00 85.21 369 PRO B N 1
ATOM 6288 C CA . PRO B 1 369 ? 43.235 88.417 97.771 1.00 87.63 369 PRO B CA 1
ATOM 6289 C C . PRO B 1 369 ? 42.099 89.393 97.436 1.00 84.46 369 PRO B C 1
ATOM 6290 O O . PRO B 1 369 ? 41.009 88.960 97.069 1.00 84.06 369 PRO B O 1
ATOM 6294 N N . LYS B 1 370 ? 42.355 90.695 97.529 1.00 81.83 370 LYS B N 1
ATOM 6295 C CA . LYS B 1 370 ? 41.302 91.701 97.322 1.00 79.67 370 LYS B CA 1
ATOM 6296 C C . LYS B 1 370 ? 41.291 92.267 95.897 1.00 73.26 370 LYS B C 1
ATOM 6297 O O . LYS B 1 370 ? 40.453 93.099 95.555 1.00 71.80 370 LYS B O 1
ATOM 6303 N N . LEU B 1 371 ? 42.223 91.820 95.070 1.00 70.74 371 LEU B N 1
ATOM 6304 C CA . LEU B 1 371 ? 42.432 92.442 93.777 1.00 65.68 371 LEU B CA 1
ATOM 6305 C C . LEU B 1 371 ? 41.866 91.598 92.653 1.00 65.37 371 LEU B C 1
ATOM 6306 O O . LEU B 1 371 ? 42.329 90.487 92.419 1.00 65.53 371 LEU B O 1
ATOM 6311 N N . LYS B 1 372 ? 40.868 92.133 91.951 1.00 65.32 372 LYS B N 1
ATOM 6312 C CA . LYS B 1 372 ? 40.444 91.551 90.679 1.00 64.13 372 LYS B CA 1
ATOM 6313 C C . LYS B 1 372 ? 41.445 91.885 89.583 1.00 61.83 372 LYS B C 1
ATOM 6314 O O . LYS B 1 372 ? 41.698 91.083 88.691 1.00 62.10 372 LYS B O 1
ATOM 6320 N N . HIS B 1 373 ? 42.005 93.083 89.646 1.00 59.82 373 HIS B N 1
ATOM 6321 C CA . HIS B 1 373 ? 42.938 93.529 88.614 1.00 56.40 373 HIS B CA 1
ATOM 6322 C C . HIS B 1 373 ? 43.704 94.714 89.157 1.00 55.32 373 HIS B C 1
ATOM 6323 O O . HIS B 1 373 ? 43.145 95.563 89.859 1.00 60.21 373 HIS B O 1
ATOM 6330 N N . LEU B 1 374 ? 45.001 94.725 88.902 1.00 52.99 374 LEU B N 1
ATOM 6331 C CA . LEU B 1 374 ? 45.849 95.810 89.350 1.00 52.10 374 LEU B CA 1
ATOM 6332 C C . LEU B 1 374 ? 46.355 96.595 88.132 1.00 48.36 374 LEU B C 1
ATOM 6333 O O . LEU B 1 374 ? 46.902 96.029 87.200 1.00 45.72 374 LEU B O 1
ATOM 6338 N N . ILE B 1 375 ? 46.178 97.907 88.176 1.00 46.32 375 ILE B N 1
ATOM 6339 C CA . ILE B 1 375 ? 46.610 98.791 87.107 1.00 44.09 375 ILE B CA 1
ATOM 6340 C C . ILE B 1 375 ? 47.584 99.819 87.689 1.00 43.62 375 ILE B C 1
ATOM 6341 O O . ILE B 1 375 ? 47.307 100.441 88.707 1.00 43.70 375 ILE B O 1
ATOM 6354 N N . PHE B 1 377 ? 50.851 102.861 87.010 1.00 46.24 377 PHE B N 1
ATOM 6355 C CA . PHE B 1 377 ? 51.657 103.761 86.192 1.00 45.75 377 PHE B CA 1
ATOM 6356 C C . PHE B 1 377 ? 52.540 104.616 87.106 1.00 48.70 377 PHE B C 1
ATOM 6357 O O . PHE B 1 377 ? 52.317 104.687 88.316 1.00 48.44 377 PHE B O 1
ATOM 6365 N N . GLY B 1 378 ? 53.560 105.230 86.523 1.00 47.49 378 GLY B N 1
ATOM 6366 C CA . GLY B 1 378 ? 54.530 105.975 87.290 1.00 50.38 378 GLY B CA 1
ATOM 6367 C C . GLY B 1 378 ? 55.597 105.054 87.851 1.00 52.08 378 GLY B C 1
ATOM 6368 O O . GLY B 1 378 ? 55.602 103.856 87.607 1.00 50.46 378 GLY B O 1
ATOM 6369 N N . GLU B 1 379 ? 56.506 105.627 88.614 1.00 55.60 379 GLU B N 1
ATOM 6370 C CA . GLU B 1 379 ? 57.688 104.920 89.015 1.00 61.35 379 GLU B CA 1
ATOM 6371 C C . GLU B 1 379 ? 57.347 103.728 89.901 1.00 60.54 379 GLU B C 1
ATOM 6372 O O . GLU B 1 379 ? 58.119 102.779 89.999 1.00 60.08 379 GLU B O 1
ATOM 6378 N N . ILE B 1 380 ? 56.173 103.750 90.516 1.00 58.78 380 ILE B N 1
ATOM 6379 C CA . ILE B 1 380 ? 55.810 102.656 91.393 1.00 59.84 380 ILE B CA 1
ATOM 6380 C C . ILE B 1 380 ? 55.586 101.356 90.606 1.00 59.15 380 ILE B C 1
ATOM 6381 O O . ILE B 1 380 ? 55.751 100.276 91.171 1.00 59.56 380 ILE B O 1
ATOM 6386 N N . SER B 1 381 ? 55.252 1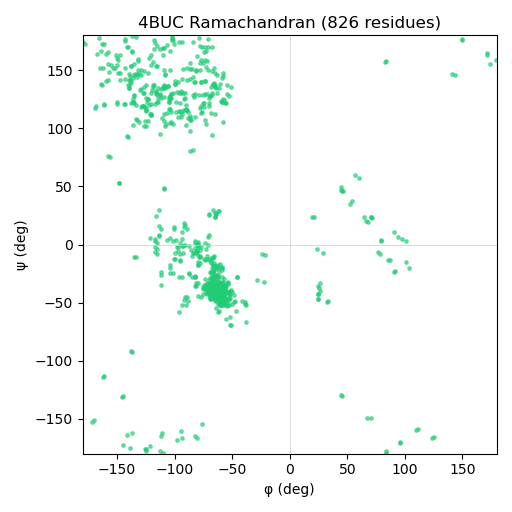01.456 89.311 1.00 55.13 381 SER B N 1
ATOM 6387 C CA . SER B 1 381 ? 55.172 100.275 88.435 1.00 53.00 381 SER B CA 1
ATOM 6388 C C . SER B 1 381 ? 56.438 99.450 88.524 1.00 54.68 381 SER B C 1
ATOM 6389 O O . SER B 1 381 ? 56.377 98.230 88.603 1.00 54.04 381 SER B O 1
ATOM 6392 N N . LYS B 1 382 ? 57.577 100.134 88.463 1.00 56.22 382 LYS B N 1
ATOM 6393 C CA . LYS B 1 382 ? 58.887 99.497 88.518 1.00 60.34 382 LYS B CA 1
ATOM 6394 C C . LYS B 1 382 ? 59.130 98.744 89.848 1.00 63.73 382 LYS B C 1
ATOM 6395 O O . LYS B 1 382 ? 59.740 97.673 89.879 1.00 65.99 382 LYS B O 1
ATOM 6401 N N . GLU B 1 383 ? 58.662 99.291 90.958 1.00 66.16 383 GLU B N 1
ATOM 6402 C CA . GLU B 1 383 ? 58.878 98.641 92.249 1.00 69.23 383 GLU B CA 1
ATOM 6403 C C . GLU B 1 383 ? 58.004 97.405 92.398 1.00 66.57 383 GLU B C 1
ATOM 6404 O O . GLU B 1 383 ? 58.443 96.387 92.917 1.00 68.31 383 GLU B O 1
ATOM 6410 N N . LEU B 1 384 ? 56.768 97.500 91.926 1.00 62.08 384 LEU B N 1
ATOM 6411 C CA . LEU B 1 384 ? 55.795 96.420 92.085 1.00 62.24 384 LEU B CA 1
ATOM 6412 C C . LEU B 1 384 ? 55.924 95.310 91.055 1.00 59.85 384 LEU B C 1
ATOM 6413 O O . LEU B 1 384 ? 55.549 94.171 91.320 1.00 59.70 384 LEU B O 1
ATOM 6418 N N . ALA B 1 385 ? 56.420 95.654 89.873 1.00 58.12 385 ALA B N 1
ATOM 6419 C CA . ALA B 1 385 ? 56.395 94.749 88.730 1.00 56.57 385 ALA B CA 1
ATOM 6420 C C . ALA B 1 385 ? 56.989 93.372 89.013 1.00 59.73 385 ALA B C 1
ATOM 6421 O O . ALA B 1 385 ? 56.431 92.369 88.578 1.00 59.60 385 ALA B O 1
ATOM 6423 N N . PRO B 1 386 ? 58.109 93.315 89.752 1.00 62.24 386 PRO B N 1
ATOM 6424 C CA . PRO B 1 386 ? 58.772 92.047 90.059 1.00 66.74 386 PRO B CA 1
ATOM 6425 C C . PRO B 1 386 ? 58.025 91.065 90.974 1.00 70.98 386 PRO B C 1
ATOM 6426 O O . PRO B 1 386 ? 58.465 89.920 91.121 1.00 72.22 386 PRO B O 1
ATOM 6430 N N . PHE B 1 387 ? 56.934 91.502 91.601 1.00 71.51 387 PHE B N 1
ATOM 6431 C CA . PHE B 1 387 ? 56.251 90.697 92.624 1.00 75.50 387 PHE B CA 1
ATOM 6432 C C . PHE B 1 387 ? 54.789 90.395 92.295 1.00 73.33 387 PHE B C 1
ATOM 6433 O O . PHE B 1 387 ? 54.067 89.800 93.092 1.00 72.25 387 PHE B O 1
ATOM 6441 N N . VAL B 1 388 ? 54.374 90.795 91.102 1.00 69.54 388 VAL B N 1
ATOM 6442 C CA . VAL B 1 388 ? 52.965 90.906 90.754 1.00 68.73 388 VAL B CA 1
ATOM 6443 C C . VAL B 1 388 ? 52.582 89.895 89.677 1.00 69.95 388 VAL B C 1
ATOM 6444 O O . VAL B 1 388 ? 51.461 89.905 89.172 1.00 66.61 388 VAL B O 1
ATOM 6448 N N . GLY B 1 389 ? 53.509 88.989 89.373 1.00 75.96 389 GLY B N 1
ATOM 6449 C CA . GLY B 1 389 ? 53.297 87.959 88.360 1.00 76.46 389 GLY B CA 1
ATOM 6450 C C . GLY B 1 389 ? 52.127 87.076 88.723 1.00 79.39 389 GLY B C 1
ATOM 6451 O O . GLY B 1 389 ? 51.533 86.436 87.860 1.00 79.47 389 GLY B O 1
ATOM 6452 N N . LYS B 1 390 ? 51.769 87.073 90.001 1.00 80.11 390 LYS B N 1
ATOM 6453 C CA . LYS B 1 390 ? 50.690 86.231 90.473 1.00 84.57 390 LYS B CA 1
ATOM 6454 C C . LYS B 1 390 ? 49.287 86.761 90.161 1.00 83.86 390 LYS B C 1
ATOM 6455 O O . LYS B 1 390 ? 48.321 86.004 90.232 1.00 90.31 390 LYS B O 1
ATOM 6461 N N . ILE B 1 391 ? 49.150 88.035 89.803 1.00 76.68 391 ILE B N 1
ATOM 6462 C CA . ILE B 1 391 ? 47.812 88.607 89.695 1.00 74.73 391 ILE B CA 1
ATOM 6463 C C . ILE B 1 391 ? 47.567 89.394 88.413 1.00 66.60 391 ILE B C 1
ATOM 6464 O O . ILE B 1 391 ? 48.470 90.044 87.904 1.00 64.91 391 ILE B O 1
ATOM 6469 N N . PRO B 1 392 ? 46.340 89.315 87.872 1.00 63.45 392 PRO B N 1
ATOM 6470 C CA . PRO B 1 392 ? 46.040 90.043 86.633 1.00 60.48 392 PRO B CA 1
ATOM 6471 C C . PRO B 1 392 ? 46.295 91.544 86.815 1.00 56.30 392 PRO B C 1
ATOM 6472 O O . PRO B 1 392 ? 45.780 92.149 87.757 1.00 53.52 392 PRO B O 1
ATOM 6476 N N . HIS B 1 393 ? 47.114 92.107 85.935 1.00 53.62 393 HIS B N 1
ATOM 6477 C CA . HIS B 1 393 ? 47.712 93.413 86.142 1.00 52.89 393 HIS B CA 1
ATOM 6478 C C . HIS B 1 393 ? 48.034 94.056 84.795 1.00 50.60 393 HIS B C 1
ATOM 6479 O O . HIS B 1 393 ? 48.270 93.369 83.798 1.00 47.63 393 HIS B O 1
ATOM 6486 N N . SER B 1 394 ? 48.026 95.382 84.771 1.00 46.40 394 SER B N 1
ATOM 6487 C CA . SER B 1 394 ? 48.299 96.122 83.563 1.00 45.40 394 SER B CA 1
ATOM 6488 C C . SER B 1 394 ? 49.163 97.318 83.947 1.00 44.43 394 SER B C 1
ATOM 6489 O O . SER B 1 394 ? 48.899 97.998 84.936 1.00 45.70 394 SER B O 1
ATOM 6492 N N . ILE B 1 395 ? 50.203 97.564 83.170 1.00 42.80 395 ILE B N 1
ATOM 6493 C CA . ILE B 1 395 ? 50.978 98.783 83.323 1.00 42.58 395 ILE B CA 1
ATOM 6494 C C . ILE B 1 395 ? 50.612 99.714 82.177 1.00 40.56 395 ILE B C 1
ATOM 6495 O O . ILE B 1 395 ? 50.656 99.294 81.038 1.00 42.04 395 ILE B O 1
ATOM 6500 N N . VAL B 1 396 ? 50.218 100.947 82.494 1.00 38.24 396 VAL B N 1
ATOM 6501 C CA . VAL B 1 396 ? 49.854 101.943 81.503 1.00 36.81 396 VAL B CA 1
ATOM 6502 C C . VAL B 1 396 ? 50.709 103.166 81.738 1.00 36.28 396 VAL B C 1
ATOM 6503 O O . VAL B 1 396 ? 51.551 103.121 82.601 1.00 37.34 396 VAL B O 1
ATOM 6507 N N . GLU B 1 397 ? 50.503 104.249 80.991 1.00 36.45 397 GLU B N 1
ATOM 6508 C CA . GLU B 1 397 ? 51.421 105.396 81.024 1.00 38.39 397 GLU B CA 1
ATOM 6509 C C . GLU B 1 397 ? 50.930 106.578 81.864 1.00 38.59 397 GLU B C 1
ATOM 6510 O O . GLU B 1 397 ? 51.729 107.414 82.280 1.00 39.27 397 GLU B O 1
ATOM 6516 N N . ASN B 1 398 ? 49.620 106.693 82.049 1.00 37.56 398 ASN B N 1
ATOM 6517 C CA . ASN B 1 398 ? 49.061 107.821 82.788 1.00 39.18 398 ASN B CA 1
ATOM 6518 C C . ASN B 1 398 ? 47.648 107.529 83.258 1.00 37.97 398 ASN B C 1
ATOM 6519 O O . ASN B 1 398 ? 47.110 106.437 83.003 1.00 37.87 398 ASN B O 1
ATOM 6532 N N . GLU B 1 400 ? 44.665 108.787 82.496 1.00 38.20 400 GLU B N 1
ATOM 6533 C CA . GLU B 1 400 ? 43.669 108.600 81.442 1.00 36.28 400 GLU B CA 1
ATOM 6534 C C . GLU B 1 400 ? 43.675 107.138 80.987 1.00 32.91 400 GLU B C 1
ATOM 6535 O O . GLU B 1 400 ? 42.636 106.495 80.918 1.00 30.61 400 GLU B O 1
ATOM 6541 N N . GLU B 1 401 ? 44.853 106.603 80.716 1.00 32.61 401 GLU B N 1
ATOM 6542 C CA . GLU B 1 401 ? 44.930 105.212 80.280 1.00 32.78 401 GLU B CA 1
ATOM 6543 C C . GLU B 1 401 ? 44.545 104.285 81.421 1.00 33.88 401 GLU B C 1
ATOM 6544 O O . GLU B 1 401 ? 43.907 103.260 81.205 1.00 37.24 401 GLU B O 1
ATOM 6550 N N . ALA B 1 402 ? 44.908 104.633 82.647 1.00 36.15 402 ALA B N 1
ATOM 6551 C CA . ALA B 1 402 ? 44.538 103.785 83.751 1.00 36.29 402 ALA B CA 1
ATOM 6552 C C . ALA B 1 402 ? 43.010 103.706 83.799 1.00 39.55 402 ALA B C 1
ATOM 6553 O O . ALA B 1 402 ? 42.440 102.631 83.970 1.00 40.73 402 ALA B O 1
ATOM 6555 N N . PHE B 1 403 ? 42.348 104.840 83.602 1.00 40.35 403 PHE B N 1
ATOM 6556 C CA . PHE B 1 403 ? 40.908 104.880 83.693 1.00 40.50 403 PHE B CA 1
ATOM 6557 C C . PHE B 1 403 ? 40.277 103.968 82.662 1.00 41.18 403 PHE B C 1
ATOM 6558 O O . PHE B 1 403 ? 39.419 103.163 83.020 1.00 39.30 403 PHE B O 1
ATOM 6566 N N . GLU B 1 404 ? 40.691 104.086 81.395 1.00 40.26 404 GLU B N 1
ATOM 6567 C CA . GLU B 1 404 ? 40.053 103.307 80.329 1.00 41.18 404 GLU B CA 1
ATOM 6568 C C . GLU B 1 404 ? 40.323 101.823 80.512 1.00 41.43 404 GLU B C 1
ATOM 6569 O O . GLU B 1 404 ? 39.499 100.992 80.172 1.00 40.82 404 GLU B O 1
ATOM 6575 N N . LYS B 1 405 ? 41.500 101.493 81.015 1.00 39.43 405 LYS B N 1
ATOM 6576 C CA . LYS B 1 405 ? 41.849 100.103 81.199 1.00 41.73 405 LYS B CA 1
ATOM 6577 C C . LYS B 1 405 ? 40.972 99.534 82.311 1.00 40.32 405 LYS B C 1
ATOM 6578 O O . LYS B 1 405 ? 40.588 98.373 82.283 1.00 41.72 405 LYS B O 1
ATOM 6584 N N . ALA B 1 406 ? 40.653 100.365 83.289 1.00 39.45 406 ALA B N 1
ATOM 6585 C CA . ALA B 1 406 ? 39.821 99.927 84.396 1.00 41.31 406 ALA B CA 1
ATOM 6586 C C . ALA B 1 406 ? 38.436 99.582 83.877 1.00 42.69 406 ALA B C 1
ATOM 6587 O O . ALA B 1 406 ? 37.883 98.567 84.239 1.00 44.47 406 ALA B O 1
ATOM 6597 N N . GLU B 1 408 ? 37.719 98.731 80.819 1.00 44.21 408 GLU B N 1
ATOM 6598 C CA . GLU B 1 408 ? 37.908 97.576 79.939 1.00 44.69 408 GLU B CA 1
ATOM 6599 C C . GLU B 1 408 ? 38.049 96.213 80.641 1.00 45.37 408 GLU B C 1
ATOM 6600 O O . GLU B 1 408 ? 37.647 95.202 80.088 1.00 43.83 408 GLU B O 1
ATOM 6606 N N . VAL B 1 409 ? 38.648 96.169 81.826 1.00 44.69 409 VAL B N 1
ATOM 6607 C CA . VAL B 1 409 ? 38.803 94.893 82.534 1.00 52.28 409 VAL B CA 1
ATOM 6608 C C . VAL B 1 409 ? 37.675 94.639 83.550 1.00 53.03 409 VAL B C 1
ATOM 6609 O O . VAL B 1 409 ? 37.677 93.615 84.223 1.00 54.16 409 VAL B O 1
ATOM 6613 N N . SER B 1 410 ? 36.725 95.572 83.618 1.00 52.38 410 SER B N 1
ATOM 6614 C CA . SER B 1 410 ? 35.637 95.578 84.586 1.00 53.70 410 SER B CA 1
ATOM 6615 C C . SER B 1 410 ? 34.348 95.078 83.982 1.00 57.67 410 SER B C 1
ATOM 6616 O O . SER B 1 410 ? 34.242 94.917 82.769 1.00 57.57 410 SER B O 1
ATOM 6619 N N . GLU B 1 411 ? 33.346 94.900 84.841 1.00 60.58 411 GLU B N 1
ATOM 6620 C CA . GLU B 1 411 ? 31.977 94.682 84.398 1.00 63.41 411 GLU B CA 1
ATOM 6621 C C . GLU B 1 411 ? 31.006 95.379 85.345 1.00 62.32 411 GLU B C 1
ATOM 6622 O O . GLU B 1 411 ? 31.395 95.925 86.377 1.00 56.94 411 GLU B O 1
ATOM 6628 N N . LYS B 1 412 ? 29.730 95.340 84.984 1.00 65.49 412 LYS B N 1
ATOM 6629 C CA . LYS B 1 412 ? 28.679 95.882 85.829 1.00 66.33 412 LYS B CA 1
ATOM 6630 C C . LYS B 1 412 ? 28.790 95.242 87.202 1.00 66.12 412 LYS B C 1
ATOM 6631 O O . LYS B 1 412 ? 28.885 94.018 87.317 1.00 68.30 412 LYS B O 1
ATOM 6637 N N . GLY B 1 413 ? 28.801 96.072 88.237 1.00 62.96 413 GLY B N 1
ATOM 6638 C CA . GLY B 1 413 ? 28.903 95.586 89.591 1.00 64.41 413 GLY B CA 1
ATOM 6639 C C . GLY B 1 413 ? 30.276 95.688 90.213 1.00 63.03 413 GLY B C 1
ATOM 6640 O O . GLY B 1 413 ? 30.403 95.543 91.418 1.00 65.64 413 GLY B O 1
ATOM 6641 N N . ASP B 1 414 ? 31.315 95.909 89.415 1.00 61.92 414 ASP B N 1
ATOM 6642 C CA . ASP B 1 414 ? 32.668 96.015 89.970 1.00 61.38 414 ASP B CA 1
ATOM 6643 C C . ASP B 1 414 ? 32.957 97.368 90.628 1.00 59.45 414 ASP B C 1
ATOM 6644 O O . ASP B 1 414 ? 32.302 98.366 90.335 1.00 57.07 414 ASP B O 1
ATOM 6649 N N . VAL B 1 415 ? 33.923 97.364 91.545 1.00 57.31 415 VAL B N 1
ATOM 6650 C CA . VAL B 1 415 ? 34.448 98.564 92.164 1.00 57.53 415 VAL B CA 1
ATOM 6651 C C . VAL B 1 415 ? 35.810 98.891 91.556 1.00 56.52 415 VAL B C 1
ATOM 6652 O O . VAL B 1 415 ? 36.703 98.037 91.502 1.00 53.53 415 VAL B O 1
ATOM 6656 N N . ILE B 1 416 ? 35.954 100.135 91.098 1.00 53.37 416 ILE B N 1
ATOM 6657 C CA . ILE B 1 416 ? 37.224 100.676 90.635 1.00 50.29 416 ILE B CA 1
ATOM 6658 C C . ILE B 1 416 ? 37.706 101.707 91.647 1.00 50.31 416 ILE B C 1
ATOM 6659 O O . ILE B 1 416 ? 36.974 102.623 91.990 1.00 49.43 416 ILE B O 1
ATOM 6664 N N . LEU B 1 417 ? 38.940 101.541 92.115 1.00 51.70 417 LEU B N 1
ATOM 6665 C CA . LEU B 1 417 ? 39.463 102.244 93.300 1.00 53.21 417 LEU B CA 1
ATOM 6666 C C . LEU B 1 417 ? 40.796 102.875 92.944 1.00 50.62 417 LEU B C 1
ATOM 6667 O O . LEU B 1 417 ? 41.731 102.171 92.568 1.00 49.80 417 LEU B O 1
ATOM 6672 N N . LEU B 1 418 ? 40.879 104.197 93.020 1.00 50.32 418 LEU B N 1
ATOM 6673 C CA . LEU B 1 418 ? 42.164 104.867 92.927 1.00 48.44 418 LEU B CA 1
ATOM 6674 C C . LEU B 1 418 ? 42.735 104.959 94.335 1.00 51.02 418 LEU B C 1
ATOM 6675 O O . LEU B 1 418 ? 42.224 105.691 95.182 1.00 51.76 418 LEU B O 1
ATOM 6680 N N . SER B 1 419 ? 43.776 104.184 94.597 1.00 51.16 419 SER B N 1
ATOM 6681 C CA . SER B 1 419 ? 44.512 104.311 95.836 1.00 54.83 419 SER B CA 1
ATOM 6682 C C . SER B 1 419 ? 45.974 104.151 95.508 1.00 54.98 419 SER B C 1
ATOM 6683 O O . SER B 1 419 ? 46.482 103.039 95.466 1.00 53.99 419 SER B O 1
ATOM 6686 N N . PRO B 1 420 ? 46.654 105.270 95.252 1.00 56.32 420 PRO B N 1
ATOM 6687 C CA . PRO B 1 420 ? 47.957 105.313 94.566 1.00 56.11 420 PRO B CA 1
ATOM 6688 C C . PRO B 1 420 ? 49.097 104.535 95.224 1.00 57.31 420 PRO B C 1
ATOM 6689 O O . PRO B 1 420 ? 49.753 103.733 94.564 1.00 54.14 420 PRO B O 1
ATOM 6693 N N . GLY B 1 421 ? 49.337 104.771 96.506 1.00 60.97 421 GLY B N 1
ATOM 6694 C CA . GLY B 1 421 ? 50.430 104.092 97.189 1.00 64.33 421 GLY B CA 1
ATOM 6695 C C . GLY B 1 421 ? 51.756 104.829 97.145 1.00 66.34 421 GLY B C 1
ATOM 6696 O O . GLY B 1 421 ? 52.597 104.606 97.992 1.00 69.22 421 GLY B O 1
ATOM 6697 N N . GLY B 1 422 ? 51.958 105.699 96.159 1.00 66.34 422 GLY B N 1
ATOM 6698 C CA . GLY B 1 422 ? 53.192 106.492 96.077 1.00 69.17 422 GLY B CA 1
ATOM 6699 C C . GLY B 1 422 ? 52.919 107.977 96.230 1.00 72.53 422 GLY B C 1
ATOM 6700 O O . GLY B 1 422 ? 51.770 108.406 96.207 1.00 75.16 422 GLY B O 1
ATOM 6701 N N . ALA B 1 423 ? 53.967 108.780 96.356 1.00 77.34 423 ALA B N 1
ATOM 6702 C CA . ALA B 1 423 ? 53.790 110.233 96.440 1.00 80.14 423 ALA B CA 1
ATOM 6703 C C . ALA B 1 423 ? 53.671 110.860 95.049 1.00 76.74 423 ALA B C 1
ATOM 6704 O O . ALA B 1 423 ? 53.843 110.176 94.036 1.00 71.12 423 ALA B O 1
ATOM 6706 N N . SER B 1 424 ? 53.381 112.159 95.009 1.00 79.76 424 SER B N 1
ATOM 6707 C CA . SER B 1 424 ? 53.392 112.922 93.756 1.00 81.81 424 SER B CA 1
ATOM 6708 C C . SER B 1 424 ? 54.648 113.802 93.637 1.00 87.98 424 SER B C 1
ATOM 6709 O O . SER B 1 424 ? 55.355 114.027 94.627 1.00 91.12 424 SER B O 1
ATOM 6712 N N . PHE B 1 425 ? 54.897 114.313 92.430 1.00 89.62 425 PHE B N 1
ATOM 6713 C CA . PHE B 1 425 ? 56.069 115.160 92.140 1.00 96.47 425 PHE B CA 1
ATOM 6714 C C . PHE B 1 425 ? 56.533 115.941 93.370 1.00 103.47 425 PHE B C 1
ATOM 6715 O O . PHE B 1 425 ? 57.234 116.950 93.253 1.00 106.70 425 PHE B O 1
ATOM 6723 N N . ALA B 1 432 ? 44.490 115.353 95.999 1.00 98.03 432 ALA B N 1
ATOM 6724 C CA . ALA B 1 432 ? 43.579 116.350 95.448 1.00 96.37 432 ALA B CA 1
ATOM 6725 C C . ALA B 1 432 ? 44.116 116.995 94.168 1.00 95.71 432 ALA B C 1
ATOM 6726 O O . ALA B 1 432 ? 43.432 117.819 93.566 1.00 107.35 432 ALA B O 1
ATOM 6728 N N . LYS B 1 433 ? 45.337 116.656 93.760 1.00 94.74 433 LYS B N 1
ATOM 6729 C CA . LYS B 1 433 ? 45.782 116.942 92.389 1.00 88.66 433 LYS B CA 1
ATOM 6730 C C . LYS B 1 433 ? 45.422 115.739 91.523 1.00 77.59 433 LYS B C 1
ATOM 6731 O O . LYS B 1 433 ? 44.773 115.872 90.499 1.00 73.77 433 LYS B O 1
ATOM 6737 N N . ARG B 1 434 ? 45.823 114.557 91.967 1.00 72.97 434 ARG B N 1
ATOM 6738 C CA . ARG B 1 434 ? 45.438 113.316 91.316 1.00 69.95 434 ARG B CA 1
ATOM 6739 C C . ARG B 1 434 ? 43.971 113.009 91.515 1.00 64.01 434 ARG B C 1
ATOM 6740 O O . ARG B 1 434 ? 43.337 112.424 90.647 1.00 55.30 434 ARG B O 1
ATOM 6748 N N . GLY B 1 435 ? 43.465 113.305 92.702 1.00 61.84 435 GLY B N 1
ATOM 6749 C CA . GLY B 1 435 ? 42.075 113.072 92.998 1.00 61.59 435 GLY B CA 1
ATOM 6750 C C . GLY B 1 435 ? 41.186 113.903 92.081 1.00 61.37 435 GLY B C 1
ATOM 6751 O O . GLY B 1 435 ? 40.183 113.401 91.592 1.00 57.36 435 GLY B O 1
ATOM 6752 N N . GLU B 1 436 ? 41.562 115.165 91.861 1.00 61.87 436 GLU B N 1
ATOM 6753 C CA . GLU B 1 436 ? 40.847 116.072 90.964 1.00 62.87 436 GLU B CA 1
ATOM 6754 C C . GLU B 1 436 ? 40.941 115.608 89.496 1.00 59.44 436 GLU B C 1
ATOM 6755 O O . GLU B 1 436 ? 39.976 115.673 88.733 1.00 54.32 436 GLU B O 1
ATOM 6761 N N . HIS B 1 437 ? 42.121 115.138 89.116 1.00 55.44 437 HIS B N 1
ATOM 6762 C CA . HIS B 1 437 ? 42.362 114.589 87.802 1.00 52.59 437 HIS B CA 1
ATOM 6763 C C . HIS B 1 437 ? 41.437 113.389 87.604 1.00 48.54 437 HIS B C 1
ATOM 6764 O O . HIS B 1 437 ? 40.759 113.277 86.582 1.00 43.90 437 HIS B O 1
ATOM 6771 N N . PHE B 1 438 ? 41.398 112.504 88.588 1.00 46.70 438 PHE B N 1
ATOM 6772 C CA . PHE B 1 438 ? 40.608 111.281 88.497 1.00 46.83 438 PHE B CA 1
ATOM 6773 C C . PHE B 1 438 ? 39.123 111.649 88.448 1.00 47.68 438 PHE B C 1
ATOM 6774 O O . PHE B 1 438 ? 38.383 111.080 87.652 1.00 45.97 438 PHE B O 1
ATOM 6782 N N . ARG B 1 439 ? 38.692 112.609 89.269 1.00 48.65 439 ARG B N 1
ATOM 6783 C CA . ARG B 1 439 ? 37.299 113.088 89.234 1.00 52.75 439 ARG B CA 1
ATOM 6784 C C . ARG B 1 439 ? 36.912 113.643 87.871 1.00 50.20 439 ARG B C 1
ATOM 6785 O O . ARG B 1 439 ? 35.802 113.432 87.417 1.00 49.59 439 ARG B O 1
ATOM 6793 N N . GLU B 1 440 ? 37.832 114.381 87.262 1.00 50.12 440 GLU B N 1
ATOM 6794 C CA . GLU B 1 440 ? 37.587 115.064 86.011 1.00 53.90 440 GLU B CA 1
ATOM 6795 C C . GLU B 1 440 ? 37.420 114.035 84.905 1.00 46.78 440 GLU B C 1
ATOM 6796 O O . GLU B 1 440 ? 36.535 114.138 84.069 1.00 43.19 440 GLU B O 1
ATOM 6802 N N . ILE B 1 441 ? 38.297 113.050 84.906 1.00 43.48 441 ILE B N 1
ATOM 6803 C CA . ILE B 1 441 ? 38.199 111.952 83.974 1.00 41.32 441 ILE B CA 1
ATOM 6804 C C . ILE B 1 441 ? 36.886 111.194 84.128 1.00 39.91 441 ILE B C 1
ATOM 6805 O O . ILE B 1 441 ? 36.230 110.882 83.141 1.00 38.51 441 ILE B O 1
ATOM 6810 N N . PHE B 1 442 ? 36.482 110.953 85.365 1.00 40.98 442 PHE B N 1
ATOM 6811 C CA . PHE B 1 442 ? 35.225 110.293 85.671 1.00 41.34 442 PHE B CA 1
ATOM 6812 C C . PHE B 1 442 ? 34.066 111.023 84.994 1.00 41.62 442 PHE B C 1
ATOM 6813 O O . PHE B 1 442 ? 33.276 110.421 84.259 1.00 41.88 442 PHE B O 1
ATOM 6821 N N . LYS B 1 443 ? 34.000 112.333 85.219 1.00 42.49 443 LYS B N 1
ATOM 6822 C CA . LYS B 1 443 ? 32.968 113.177 84.641 1.00 44.02 443 LYS B CA 1
ATOM 6823 C C . LYS B 1 443 ? 33.020 113.249 83.116 1.00 41.56 443 LYS B C 1
ATOM 6824 O O . LYS B 1 443 ? 31.972 113.317 82.472 1.00 41.31 443 LYS B O 1
ATOM 6830 N N . ARG B 1 444 ? 34.223 113.298 82.546 1.00 39.68 444 ARG B N 1
ATOM 6831 C CA . ARG B 1 444 ? 34.408 113.402 81.099 1.00 41.09 444 ARG B CA 1
ATOM 6832 C C . ARG B 1 444 ? 33.801 112.181 80.415 1.00 39.76 444 ARG B C 1
ATOM 6833 O O . ARG B 1 444 ? 33.262 112.273 79.316 1.00 39.25 444 ARG B O 1
ATOM 6841 N N . HIS B 1 445 ? 33.924 111.033 81.067 1.00 38.43 445 HIS B N 1
ATOM 6842 C CA . HIS B 1 445 ? 33.369 109.801 80.530 1.00 41.66 445 HIS B CA 1
ATOM 6843 C C . HIS B 1 445 ? 31.922 109.554 80.968 1.00 42.76 445 HIS B C 1
ATOM 6844 O O . HIS B 1 445 ? 31.426 108.459 80.831 1.00 44.05 445 HIS B O 1
ATOM 6851 N N . GLY B 1 446 ? 31.268 110.562 81.520 1.00 44.69 446 GLY B N 1
ATOM 6852 C CA . GLY B 1 446 ? 29.829 110.501 81.766 1.00 46.78 446 GLY B CA 1
ATOM 6853 C C . GLY B 1 446 ? 29.475 110.202 83.204 1.00 48.87 446 GLY B C 1
ATOM 6854 O O . GLY B 1 446 ? 28.314 110.072 83.531 1.00 51.47 446 GLY B O 1
ATOM 6855 N N . GLY B 1 447 ? 30.469 110.100 84.072 1.00 48.48 447 GLY B N 1
ATOM 6856 C CA . GLY B 1 447 ? 30.201 109.793 85.467 1.00 52.36 447 GLY B CA 1
ATOM 6857 C C . GLY B 1 447 ? 29.217 110.780 86.044 1.00 58.28 447 GLY B C 1
ATOM 6858 O O . GLY B 1 447 ? 29.330 111.977 85.804 1.00 57.69 447 GLY B O 1
ATOM 6859 N N . ASP B 1 448 ? 28.259 110.273 86.818 1.00 67.07 448 ASP B N 1
ATOM 6860 C CA . ASP B 1 448 ? 27.107 111.064 87.264 1.00 74.93 448 ASP B CA 1
ATOM 6861 C C . ASP B 1 448 ? 26.767 112.174 86.281 1.00 74.43 448 ASP B C 1
ATOM 6862 O O . ASP B 1 448 ? 25.646 112.684 86.295 1.00 81.04 448 ASP B O 1
#

Sequence (830 aa):
PRGSHKIGFLGFGKSNRSLLKYLLNHQEAKFFVSEAKTLDGETKKFLEEHSVEYEEGGHTEKLLDCDVVYVSPGIKPDTSIELLSSRGVKLSTELQFFLDNVDPKKVVGITGTDGKSTATALYHVLSGRGFKTFLGGNFGTPAVEALEGEYDYYVLESSFQLFWSERPYLSNFLVLNISEDHLDWHSSFKEYVDSKLKPAFLQTEGDLFVYNKHIERLRNLEGVRSRKIPFWTDENFATEKELIVRGKKYTLPGNYPYQRENILAVSVLYEFNELESFLELLRDFKPLPHREYLGQIDGRHFYNDSKATSTHAVLGALSNFDKVVLICGIGKKENYSLFVEKASPKLKHLIFGEISKELAPFVGKIPHSIVENEEAFEKAEVSEKGDVILLSPGGASFAKRGEHFREIFKRHGGDPRGSHKIGFLGFGKSNRSLLKYLLNHQEAKFFVSEAKTLDGETKKFLEEHSVEYEEGGHTEKLLDCDVVYVSPGIKPDTSIELLSSRGVKLSTELQFFLDNVDPKKVVGITGTDGKSTATALYHVLSGRGFKTFLGGNFGTPAVEALEGEYDYYVLESSFQLFWSERPYLSNFLVLNISEDHLDWHSSFKEYVDSKLKPAFLQTEGDLFVYNKHIERLRNLEGVRSRKIPFWTDENFATEKELIVRGKKYTLPGNYPYQRENILAVSVLYEFNELESFLELLRDFKPLPHREYLGQIDGRHFYNDSKATSTHAVLGALSNFDKVVLICGIGKKENYSLFVEKASPKLKHLIFGEISKELAPFVGKIPHSIVENEEAFEKAEVSEKGDVILLSPGGASFAKRGEHFREIFKRHGGD